Protein 2M5Z (pdb70)

Solvent-accessible surface area: 3573 Å² total

Nearest PDB structures (foldseek):
  2m5z-assembly1_A  TM=9.863E-01  e=4.264E-05  Enterococcus faecalis
  8avr-assembly3_C  TM=6.698E-01  e=6.094E+00  Staphylococcus aureus
  2m5z-assembly1_A  TM=9.934E-01  e=6.118E-05  Enterococcus faecalis
  7pkq-assembly1_v  TM=5.529E-01  e=7.210E+00  Chlamydomonas reinhardtii
  2m5z-assembly1_A  TM=9.995E-01  e=1.210E-04  Enterococcus faecalis

Sequence (43 aa):
GAIAKLVAKFGWPIVKKYYKQIMQFIGEGWAINKIIDWIKKHIGAIAKLVAKFGWPIVKKYYKQIMQFIGEGWAINKIIDWIKKHIGAIAKLVAKFGWPIVKKYYKQIMQFIGEGWAINKIIDWIKKHIGAIAKLVAKFGWPIVKKYYKQIMQFIGEGWAINKIIDWIKKHIGAIAKLVAKFGWPIVKKYYKQIMQFIGEGWAINKIIDWIKKHIGAIAKLVAKFGWPIVKKYYKQIMQFIGEGWAINKIIDWIKKHIGAIAKLVAKFGWPIVKKYYKQIMQFIGEGWAINKIIDWIKKHIGAIAKLVAKFGWPIVKKYYKQIMQFIGEGWAINKIIDWIKKHIGAIAKLVAKFGWPIVKKYYKQIMQFIGEGWAINKIIDWIKKHIGAIAKLVAKFGWPIVKKYYKQIMQFIGEGWAINKIIDWIKKHIGAIAKLVAKFGWPIVKKYYKQIMQFIGEGWAINKIIDWIKKHIGAIAKLVAKFGWPIVKKYYKQIMQFIGEGWAINKIIDWIKKHIGAIAKLVAKFGWPIVKKYYKQIMQFIGEGWAINKIIDWIKKHIGAIAKLVAKFGWPIVKKYYKQIMQFIGEGWAINKIIDWIKKHIGAIAKLVAKFGWPIVKKYYKQIMQFIGEGWAINKIIDWIKKHIGAIAKLVAKFGWPIVKKYYKQIMQFIGEGWAINKIIDWIKKHIGAIAKLVAKFGWPIVKKYYKQIMQFIGEGWAINKIIDWIKKHIGAIAKLVAKFGWPIVKKYYKQIMQFIGEGWAINKIIDWIKKHIGAIAKLVAKFGWPIVKKYYKQIMQFIGEGWAINKIIDWIKKHIGAIAKLVAKFGWPIVKKYYKQIMQFIGEGWAINKIIDWIKKHI

Structure (mmCIF, N/CA/C/O backbone):
data_2M5Z
#
_entry.id   2M5Z
#
loop_
_atom_site.group_PDB
_atom_site.id
_atom_site.type_symbol
_atom_site.label_atom_id
_atom_site.label_alt_id
_atom_site.label_comp_id
_atom_site.label_asym_id
_atom_site.label_entity_id
_atom_site.label_seq_id
_atom_site.pdbx_PDB_ins_code
_atom_site.Cartn_x
_atom_site.Cartn_y
_atom_site.Cartn_z
_atom_site.occupancy
_atom_site.B_iso_or_equiv
_atom_site.auth_seq_id
_atom_site.auth_comp_id
_atom_site.auth_asym_id
_atom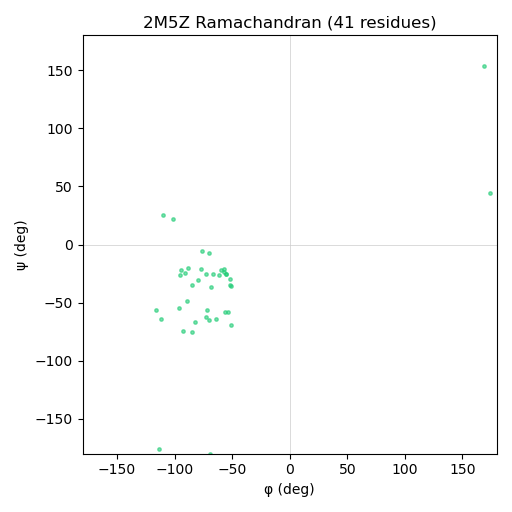_site.auth_atom_id
_atom_site.pdbx_PDB_model_num
ATOM 20 N N . GLY A 1 2 ? 4.055 1.166 -2.139 1.00 73.33 2 GLY A N 1
ATOM 21 C CA . GLY A 1 2 ? 4.916 2.301 -2.414 1.00 22.14 2 GLY A CA 1
ATOM 22 C C . GLY A 1 2 ? 5.958 2.513 -1.333 1.00 33.22 2 GLY A C 1
ATOM 23 O O . GLY A 1 2 ? 6.089 3.612 -0.795 1.00 32.43 2 GLY A O 1
ATOM 27 N N . ALA A 1 3 ? 6.700 1.457 -1.013 1.00 55.41 3 ALA A N 1
ATOM 28 C CA . ALA A 1 3 ? 7.735 1.533 0.010 1.00 13.12 3 ALA A CA 1
ATOM 29 C C . ALA A 1 3 ? 9.106 1.774 -0.613 1.00 33.34 3 ALA A C 1
ATOM 30 O O . ALA A 1 3 ? 9.804 2.721 -0.251 1.00 40.54 3 ALA A O 1
ATOM 37 N N . ILE A 1 4 ? 9.485 0.910 -1.548 1.00 41.24 4 ILE A N 1
ATOM 38 C CA . ILE A 1 4 ? 10.773 1.030 -2.221 1.00 13.00 4 ILE A CA 1
ATOM 39 C C . ILE A 1 4 ? 10.687 1.987 -3.405 1.00 4.20 4 ILE A C 1
ATOM 40 O O . ILE A 1 4 ? 11.638 2.711 -3.701 1.00 70.40 4 ILE A O 1
ATOM 56 N N . ALA A 1 5 ? 9.541 1.987 -4.078 1.00 23.13 5 ALA A N 1
ATOM 57 C CA . ALA A 1 5 ? 9.330 2.858 -5.227 1.00 40.02 5 ALA A CA 1
ATOM 58 C C . ALA A 1 5 ? 9.581 4.317 -4.863 1.00 51.54 5 ALA A C 1
ATOM 59 O O . ALA A 1 5 ? 9.913 5.134 -5.723 1.00 2.34 5 ALA A O 1
ATOM 66 N N . LYS A 1 6 ? 9.419 4.640 -3.585 1.00 20.14 6 LYS A N 1
ATOM 67 C CA . LYS A 1 6 ? 9.628 6.001 -3.106 1.00 3.12 6 LYS A CA 1
ATOM 68 C C . LYS A 1 6 ? 11.070 6.443 -3.335 1.00 40.05 6 LYS A C 1
ATOM 69 O O . LYS A 1 6 ? 11.351 7.635 -3.470 1.00 72.23 6 LYS A O 1
ATOM 88 N N . LEU A 1 7 ? 11.980 5.476 -3.380 1.00 41.55 7 LEU A N 1
ATOM 89 C CA . LEU A 1 7 ? 13.394 5.766 -3.596 1.00 33.12 7 LEU A CA 1
ATOM 90 C C . LEU A 1 7 ? 13.737 5.730 -5.082 1.00 33.34 7 LEU A C 1
ATOM 91 O O . LEU A 1 7 ? 14.699 6.358 -5.523 1.00 13.50 7 LEU A O 1
ATOM 107 N N . VAL A 1 8 ? 12.942 4.991 -5.849 1.00 70.24 8 VAL A N 1
ATOM 108 C CA . VAL A 1 8 ? 13.159 4.875 -7.286 1.00 42.15 8 VAL A CA 1
ATOM 109 C C . VAL A 1 8 ? 12.830 6.182 -7.999 1.00 0.10 8 VAL A C 1
ATOM 110 O O . VAL A 1 8 ? 13.708 6.827 -8.572 1.00 31.15 8 VAL A O 1
ATOM 123 N N . ALA A 1 9 ? 11.559 6.568 -7.959 1.00 73.50 9 ALA A N 1
ATOM 124 C CA . ALA A 1 9 ? 11.113 7.799 -8.599 1.00 5.33 9 ALA A CA 1
ATOM 125 C C . ALA A 1 9 ? 11.914 8.997 -8.100 1.00 44.40 9 ALA A C 1
ATOM 126 O O . ALA A 1 9 ? 12.047 10.003 -8.798 1.00 32.01 9 ALA A O 1
ATOM 133 N N . LYS A 1 10 ? 12.447 8.884 -6.888 1.00 13.11 10 LYS A N 1
ATOM 134 C CA . LYS A 1 10 ? 13.236 9.957 -6.295 1.00 14.41 10 LYS A CA 1
ATOM 135 C C . LYS A 1 10 ? 14.676 9.913 -6.794 1.00 43.50 10 LYS A C 1
ATOM 136 O O . LYS A 1 10 ? 15.126 10.815 -7.502 1.00 62.41 10 LYS A O 1
ATOM 155 N N . PHE A 1 11 ? 15.395 8.859 -6.422 1.00 12.43 11 PHE A N 1
ATOM 156 C CA . PHE A 1 11 ? 16.785 8.698 -6.832 1.00 53.02 11 PHE A CA 1
ATOM 157 C C . PHE A 1 11 ? 16.873 8.043 -8.207 1.00 60.43 11 PHE A C 1
ATOM 158 O O . PHE A 1 11 ? 17.160 8.703 -9.205 1.00 14.22 11 PHE A O 1
ATOM 175 N N . GLY A 1 12 ? 16.625 6.737 -8.251 1.00 72.02 12 GLY A N 1
ATOM 176 C CA . GLY A 1 12 ? 16.682 6.013 -9.508 1.00 32.14 12 GLY A CA 1
ATOM 177 C C . GLY A 1 12 ? 16.644 4.510 -9.313 1.00 5.11 12 GLY A C 1
ATOM 178 O O . GLY A 1 12 ? 17.046 4.003 -8.265 1.00 42.35 12 GLY A O 1
ATOM 182 N N . TRP A 1 13 ? 16.160 3.796 -10.323 1.00 12.54 13 TRP A N 1
ATOM 183 C CA . TRP A 1 13 ? 16.070 2.342 -10.257 1.00 12.25 13 TRP A CA 1
ATOM 184 C C . TRP A 1 13 ? 17.418 1.729 -9.892 1.00 54.43 13 TRP A C 1
ATOM 185 O O . TRP A 1 13 ? 17.554 1.016 -8.898 1.00 54.10 13 TRP A O 1
ATOM 206 N N . PRO A 1 14 ? 18.439 2.012 -10.714 1.00 41.32 14 PRO A N 1
ATOM 207 C CA . PRO A 1 14 ? 19.795 1.499 -10.498 1.00 30.24 14 PRO A CA 1
ATOM 208 C C . PRO A 1 14 ? 20.468 2.132 -9.284 1.00 73.13 14 PRO A C 1
ATOM 209 O O . PRO A 1 14 ? 21.559 1.724 -8.885 1.00 35.24 14 PRO A O 1
ATOM 220 N N . ILE A 1 15 ? 19.811 3.130 -8.703 1.00 35.42 15 ILE A N 1
ATOM 221 C CA . ILE A 1 15 ? 20.345 3.817 -7.534 1.00 42.31 15 ILE A CA 1
ATOM 222 C C . ILE A 1 15 ? 19.790 3.222 -6.244 1.00 51.45 15 ILE A C 1
ATOM 223 O O . ILE A 1 15 ? 20.385 3.364 -5.176 1.00 60.11 15 ILE A O 1
ATOM 239 N N . VAL A 1 16 ? 18.646 2.554 -6.352 1.00 12.21 16 VAL A N 1
ATOM 240 C CA . VAL A 1 16 ? 18.011 1.934 -5.195 1.00 11.50 16 VAL A CA 1
ATOM 241 C C . VAL A 1 16 ? 18.391 0.462 -5.083 1.00 14.23 16 VAL A C 1
ATOM 242 O O . VAL A 1 16 ? 18.377 -0.113 -3.994 1.00 44.21 16 VAL A O 1
ATOM 255 N N . LYS A 1 17 ? 18.730 -0.144 -6.216 1.00 14.44 17 LYS A N 1
ATOM 256 C CA . LYS A 1 17 ? 19.115 -1.549 -6.246 1.00 65.42 17 LYS A CA 1
ATOM 257 C C . LYS A 1 17 ? 20.433 -1.768 -5.509 1.00 70.13 17 LYS A C 1
ATOM 258 O O . LYS A 1 17 ? 20.709 -2.864 -5.020 1.00 74.05 17 LYS A O 1
ATOM 277 N N . LYS A 1 18 ? 21.244 -0.718 -5.432 1.00 34.22 18 LYS A N 1
ATOM 278 C CA . LYS A 1 18 ? 22.531 -0.794 -4.752 1.00 44.20 18 LYS A CA 1
ATOM 279 C C . LYS A 1 18 ? 22.357 -0.678 -3.241 1.00 53.42 18 LYS A C 1
ATOM 280 O O . LYS A 1 18 ? 23.137 -1.239 -2.471 1.00 74.15 18 LYS A O 1
ATOM 299 N N . TYR A 1 19 ? 21.329 0.053 -2.824 1.00 31.14 19 TYR A N 1
ATOM 300 C CA . TYR A 1 19 ? 21.053 0.243 -1.405 1.00 12.14 19 TYR A CA 1
ATOM 301 C C . TYR A 1 19 ? 19.784 -0.497 -0.993 1.00 14.54 19 TYR A C 1
ATOM 302 O O . TYR A 1 19 ? 19.122 -0.125 -0.023 1.00 30.10 19 TYR A O 1
ATOM 320 N N . TYR A 1 20 ? 19.451 -1.546 -1.736 1.00 54.42 20 TYR A N 1
ATOM 321 C CA . TYR A 1 20 ? 18.260 -2.338 -1.451 1.00 1.32 20 TYR A CA 1
ATOM 322 C C . TYR A 1 20 ? 18.458 -3.187 -0.199 1.00 61.11 20 TYR A C 1
ATOM 323 O O . TYR A 1 20 ? 17.496 -3.557 0.474 1.00 73.33 20 TYR A O 1
ATOM 341 N N . LYS A 1 21 ? 19.714 -3.492 0.108 1.00 23.31 21 LYS A N 1
ATOM 342 C CA . LYS A 1 21 ? 20.042 -4.296 1.279 1.00 23.25 21 LYS A CA 1
ATOM 343 C C . LYS A 1 21 ? 19.923 -3.471 2.557 1.00 50.24 21 LYS A C 1
ATOM 344 O O . LYS A 1 21 ? 20.056 -3.998 3.661 1.00 42.33 21 LYS A O 1
ATOM 363 N N . GLN A 1 22 ? 19.670 -2.176 2.397 1.00 0.24 22 GLN A N 1
ATOM 364 C CA . GLN A 1 22 ? 19.532 -1.279 3.539 1.00 40.13 22 GLN A CA 1
ATOM 365 C C . GLN A 1 22 ? 18.120 -0.709 3.615 1.00 14.43 22 GLN A C 1
ATOM 366 O O . GLN A 1 22 ? 17.437 -0.849 4.631 1.00 64.33 22 GLN A O 1
ATOM 380 N N . ILE A 1 23 ? 17.688 -0.065 2.536 1.00 14.12 23 ILE A N 1
ATOM 381 C CA . ILE A 1 23 ? 16.356 0.526 2.482 1.00 61.23 23 ILE A CA 1
ATOM 382 C C . ILE A 1 23 ? 15.289 -0.486 2.887 1.00 41.54 23 ILE A C 1
ATOM 383 O O . ILE A 1 23 ? 14.673 -0.363 3.945 1.00 25.11 23 ILE A O 1
ATOM 399 N N . MET A 1 24 ? 15.077 -1.485 2.037 1.00 32.53 24 MET A N 1
ATOM 400 C CA . MET A 1 24 ? 14.086 -2.521 2.308 1.00 11.54 24 MET A CA 1
ATOM 401 C C . MET A 1 24 ? 14.374 -3.214 3.636 1.00 34.21 24 MET A C 1
ATOM 402 O O . MET A 1 24 ? 13.475 -3.780 4.258 1.00 52.12 24 MET A O 1
ATOM 416 N N . GLN A 1 25 ? 15.631 -3.166 4.063 1.00 23.34 25 GLN A N 1
ATOM 417 C CA . GLN A 1 25 ? 16.036 -3.792 5.317 1.00 40.41 25 GLN A CA 1
ATOM 418 C C . GLN A 1 25 ? 15.613 -2.942 6.511 1.00 41.34 25 GLN A C 1
ATOM 419 O O . GLN A 1 25 ? 15.498 -3.440 7.631 1.00 53.34 25 GLN A O 1
ATOM 433 N N . PHE A 1 26 ? 15.384 -1.656 6.264 1.00 74.23 26 PHE A N 1
ATOM 434 C CA . PHE A 1 26 ? 14.975 -0.736 7.319 1.00 73.33 26 PHE A CA 1
ATOM 435 C C . PHE A 1 26 ? 13.455 -0.697 7.447 1.00 32.12 26 PHE A C 1
ATOM 436 O O . PHE A 1 26 ? 12.911 -0.810 8.546 1.00 22.33 26 PHE A O 1
ATOM 453 N N . ILE A 1 27 ? 12.775 -0.536 6.317 1.00 45.43 27 ILE A N 1
ATOM 454 C CA . ILE A 1 27 ? 11.319 -0.482 6.302 1.00 10.13 27 ILE A CA 1
ATOM 455 C C . ILE A 1 27 ? 10.718 -1.672 7.042 1.00 74.43 27 ILE A C 1
ATOM 456 O O . ILE A 1 27 ? 9.629 -1.580 7.607 1.00 1.23 27 ILE A O 1
ATOM 472 N N . GLY A 1 28 ? 11.436 -2.791 7.034 1.00 21.22 28 GLY A N 1
ATOM 473 C CA . GLY A 1 28 ? 10.958 -3.984 7.709 1.00 64.02 28 GLY A CA 1
ATOM 474 C C . GLY A 1 28 ? 10.688 -3.748 9.182 1.00 65.34 28 GLY A C 1
ATOM 475 O O . GLY A 1 28 ? 9.938 -4.495 9.808 1.00 33.13 28 GLY A O 1
ATOM 479 N N . GLU A 1 29 ? 11.304 -2.708 9.735 1.00 35.05 29 GLU A N 1
ATOM 480 C CA . GLU A 1 29 ? 11.127 -2.379 11.145 1.00 52.41 29 GLU A CA 1
ATOM 481 C C . GLU A 1 29 ? 10.002 -1.364 11.330 1.00 71.14 29 GLU A C 1
ATOM 482 O O . GLU A 1 29 ? 8.907 -1.708 11.773 1.00 24.43 29 GLU A O 1
ATOM 494 N N . GLY A 1 30 ? 10.281 -0.110 10.986 1.00 61.31 30 GLY A N 1
ATOM 495 C CA . GLY A 1 30 ? 9.284 0.936 11.121 1.00 22.44 30 GLY A CA 1
ATOM 496 C C . GLY A 1 30 ? 9.842 2.312 10.817 1.00 63.42 30 GLY A C 1
ATOM 497 O O . GLY A 1 30 ? 9.580 3.270 11.544 1.00 63.31 30 GLY A O 1
ATOM 501 N N . TRP A 1 31 ? 10.615 2.410 9.741 1.00 74.21 31 TRP A N 1
ATOM 502 C CA . TRP A 1 31 ? 11.213 3.679 9.343 1.00 11.11 31 TRP A CA 1
ATOM 503 C C . TRP A 1 31 ? 10.149 4.648 8.840 1.00 50.34 31 TRP A C 1
ATOM 504 O O . TRP A 1 31 ? 8.963 4.320 8.807 1.00 3.41 31 TRP A O 1
ATOM 525 N N . ALA A 1 32 ? 10.580 5.843 8.447 1.00 25.55 32 ALA A N 1
ATOM 526 C CA . ALA A 1 32 ? 9.664 6.858 7.943 1.00 4.14 32 ALA A CA 1
ATOM 527 C C . ALA A 1 32 ? 9.917 7.141 6.466 1.00 31.43 32 ALA A C 1
ATOM 528 O O . ALA A 1 32 ? 10.749 6.489 5.834 1.00 53.34 32 ALA A O 1
ATOM 535 N N . ILE A 1 33 ? 9.194 8.114 5.923 1.00 50.01 33 ILE A N 1
ATOM 536 C CA . ILE A 1 33 ? 9.341 8.482 4.520 1.00 13.02 33 ILE A CA 1
ATOM 537 C C . ILE A 1 33 ? 10.427 9.536 4.339 1.00 3.53 33 ILE A C 1
ATOM 538 O O . ILE A 1 33 ? 10.956 9.716 3.243 1.00 21.51 33 ILE A O 1
ATOM 554 N N . ASN A 1 34 ? 10.757 10.231 5.424 1.00 54.05 34 ASN A N 1
ATOM 555 C CA . ASN A 1 34 ? 11.782 11.268 5.385 1.00 31.51 34 ASN A CA 1
ATOM 556 C C . ASN A 1 34 ? 13.095 10.755 5.968 1.00 3.44 34 ASN A C 1
ATOM 557 O O . ASN A 1 34 ? 13.943 11.537 6.399 1.00 44.42 34 ASN A O 1
ATOM 568 N N . LYS A 1 35 ? 13.257 9.437 5.979 1.00 22.31 35 LYS A N 1
ATOM 569 C CA . LYS A 1 35 ? 14.467 8.818 6.507 1.00 4.22 35 LYS A CA 1
ATOM 570 C C . LYS A 1 35 ? 15.273 8.160 5.392 1.00 45.32 35 LYS A C 1
ATOM 571 O O . LYS A 1 35 ? 16.396 8.572 5.099 1.00 42.51 35 LYS A O 1
ATOM 590 N N . ILE A 1 36 ? 14.693 7.138 4.773 1.00 63.32 36 ILE A N 1
ATOM 591 C CA . ILE A 1 36 ? 15.357 6.426 3.688 1.00 24.52 36 ILE A CA 1
ATOM 592 C C . ILE A 1 36 ? 15.872 7.394 2.629 1.00 72.04 36 ILE A C 1
ATOM 593 O O . ILE A 1 36 ? 16.926 7.174 2.032 1.00 62.23 36 ILE A O 1
ATOM 609 N N . ILE A 1 37 ? 15.122 8.467 2.401 1.00 33.14 37 ILE A N 1
ATOM 610 C CA . ILE A 1 37 ? 15.504 9.471 1.416 1.00 75.30 37 ILE A CA 1
ATOM 611 C C . ILE A 1 37 ? 16.799 10.168 1.815 1.00 5.04 37 ILE A C 1
ATOM 612 O O . ILE A 1 37 ? 17.814 10.058 1.126 1.00 33.33 37 ILE A O 1
ATOM 628 N N . ASP A 1 38 ? 16.759 10.884 2.933 1.00 11.44 38 ASP A N 1
ATOM 629 C CA . ASP A 1 38 ? 17.931 11.598 3.427 1.00 30.12 38 ASP A CA 1
ATOM 630 C C . ASP A 1 38 ? 19.079 10.632 3.703 1.00 31.24 38 ASP A C 1
ATOM 631 O O . ASP A 1 38 ? 20.243 11.030 3.736 1.00 64.54 38 ASP A O 1
ATOM 640 N N . TRP A 1 39 ? 18.742 9.363 3.903 1.00 70.23 39 TRP A N 1
ATOM 641 C CA . TRP A 1 39 ? 19.745 8.340 4.177 1.00 11.15 39 TRP A CA 1
ATOM 642 C C . TRP A 1 39 ? 20.562 8.030 2.928 1.00 21.53 39 TRP A C 1
ATOM 643 O O . TRP A 1 39 ? 21.789 8.133 2.937 1.00 40.12 39 TRP A O 1
ATOM 664 N N . ILE A 1 40 ? 19.875 7.649 1.857 1.00 50.15 40 ILE A N 1
ATOM 665 C CA . ILE A 1 40 ? 20.538 7.325 0.600 1.00 45.12 40 ILE A CA 1
ATOM 666 C C . ILE A 1 40 ? 21.395 8.489 0.114 1.00 4.35 40 ILE A C 1
ATOM 667 O O . ILE A 1 40 ? 22.604 8.350 -0.073 1.00 23.54 40 ILE A O 1
ATOM 683 N N . LYS A 1 41 ? 20.762 9.640 -0.086 1.00 73.33 41 LYS A N 1
ATOM 684 C CA . LYS A 1 41 ? 21.465 10.831 -0.547 1.00 1.01 41 LYS A CA 1
ATOM 685 C C . LYS A 1 41 ? 22.677 11.121 0.332 1.00 3.14 41 LYS A C 1
ATOM 686 O O . LYS A 1 41 ? 23.709 11.591 -0.149 1.00 75.21 41 LYS A O 1
ATOM 705 N N . LYS A 1 42 ? 22.547 10.837 1.624 1.00 42.21 42 LYS A N 1
ATOM 706 C CA . LYS A 1 42 ? 23.632 11.065 2.571 1.00 64.32 42 LYS A CA 1
ATOM 707 C C . LYS A 1 42 ? 24.789 10.104 2.314 1.00 31.11 42 LYS A C 1
ATOM 708 O O . LYS A 1 42 ? 25.956 10.468 2.460 1.00 1.35 42 LYS A O 1
ATOM 727 N N . HIS A 1 43 ? 24.458 8.875 1.929 1.00 15.50 43 HIS A N 1
ATOM 728 C CA . HIS A 1 43 ? 25.469 7.863 1.650 1.00 65.24 43 HIS A CA 1
ATOM 729 C C . HIS A 1 43 ? 26.194 8.165 0.341 1.00 34.11 43 HIS A C 1
ATOM 730 O O . HIS A 1 43 ? 27.403 8.396 0.329 1.00 21.32 43 HIS A O 1
ATOM 744 N N . ILE A 1 44 ? 25.446 8.161 -0.758 1.00 24.25 44 ILE A N 1
ATOM 745 C CA . ILE A 1 44 ? 26.018 8.435 -2.070 1.00 73.33 44 ILE A CA 1
ATOM 746 C C . ILE A 1 44 ? 26.812 9.736 -2.063 1.00 44.13 44 ILE A C 1
ATOM 747 O O . ILE A 1 44 ? 27.186 10.254 -3.116 1.00 71.30 44 ILE A O 1
ATOM 782 N N . GLY A 1 2 ? 4.990 -0.222 -2.372 1.00 1.31 2 GLY A N 2
ATOM 783 C CA . GLY A 1 2 ? 5.025 1.114 -2.938 1.00 10.23 2 GLY A CA 2
ATOM 784 C C . GLY A 1 2 ? 5.810 2.087 -2.080 1.00 32.20 2 GLY A C 2
ATOM 785 O O . GLY A 1 2 ? 5.645 3.301 -2.197 1.00 34.33 2 GLY A O 2
ATOM 789 N N . ALA A 1 3 ? 6.665 1.553 -1.214 1.00 63.14 3 ALA A N 2
ATOM 790 C CA . ALA A 1 3 ? 7.479 2.382 -0.334 1.00 14.22 3 ALA A CA 2
ATOM 791 C C . ALA A 1 3 ? 8.883 2.568 -0.898 1.00 2.34 3 ALA A C 2
ATOM 792 O O . ALA A 1 3 ? 9.535 3.582 -0.643 1.00 72.42 3 ALA A O 2
ATOM 799 N N . ILE A 1 4 ? 9.344 1.584 -1.663 1.00 14.52 4 ILE A N 2
ATOM 800 C CA . ILE A 1 4 ? 10.671 1.641 -2.262 1.00 70.04 4 ILE A CA 2
ATOM 801 C C . ILE A 1 4 ? 10.698 2.598 -3.449 1.00 73.24 4 ILE A C 2
ATOM 802 O O . ILE A 1 4 ? 11.707 3.253 -3.709 1.00 35.01 4 ILE A O 2
ATOM 818 N N . ALA A 1 5 ? 9.581 2.674 -4.166 1.00 41.11 5 ALA A N 2
ATOM 819 C CA . ALA A 1 5 ? 9.475 3.554 -5.324 1.00 31.25 5 ALA A CA 2
ATOM 820 C C . ALA A 1 5 ? 9.852 4.986 -4.961 1.00 11.22 5 ALA A C 2
ATOM 821 O O . ALA A 1 5 ? 10.310 5.752 -5.808 1.00 44.45 5 ALA A O 2
ATOM 828 N N . LYS A 1 6 ? 9.655 5.343 -3.696 1.00 23.51 6 LYS A N 2
ATOM 829 C CA . LYS A 1 6 ? 9.975 6.683 -3.220 1.00 11.04 6 LYS A CA 2
ATOM 830 C C . LYS A 1 6 ? 11.459 6.986 -3.402 1.00 33.21 6 LYS A C 2
ATOM 831 O O . LYS A 1 6 ? 11.845 8.132 -3.636 1.00 32.12 6 LYS A O 2
ATOM 850 N N . LEU A 1 7 ? 12.286 5.952 -3.295 1.00 2.11 7 LEU A N 2
ATOM 851 C CA . LEU A 1 7 ? 13.728 6.107 -3.450 1.00 5.44 7 LEU A CA 2
ATOM 852 C C . LEU A 1 7 ? 14.127 6.059 -4.921 1.00 74.23 7 LEU A C 2
ATOM 853 O O . LEU A 1 7 ? 15.161 6.599 -5.314 1.00 11.03 7 LEU A O 2
ATOM 869 N N . VAL A 1 8 ? 13.297 5.409 -5.732 1.00 43.53 8 VAL A N 2
ATOM 870 C CA . VAL A 1 8 ? 13.561 5.293 -7.162 1.00 12.14 8 VAL A CA 2
ATOM 871 C C . VAL A 1 8 ? 13.405 6.639 -7.860 1.00 41.14 8 VAL A C 2
ATOM 872 O O . VAL A 1 8 ? 14.348 7.149 -8.464 1.00 43.30 8 VAL A O 2
ATOM 885 N N . ALA A 1 9 ? 12.208 7.210 -7.774 1.00 31.42 9 ALA A N 2
ATOM 886 C CA . ALA A 1 9 ? 11.929 8.498 -8.396 1.00 11.04 9 ALA A CA 2
ATOM 887 C C . ALA A 1 9 ? 12.758 9.607 -7.757 1.00 21.11 9 ALA A C 2
ATOM 888 O O . ALA A 1 9 ? 13.014 10.640 -8.376 1.00 4.03 9 ALA A O 2
ATOM 895 N N . LYS A 1 10 ? 13.175 9.387 -6.515 1.00 31.14 10 LYS A N 2
ATOM 896 C CA . LYS A 1 10 ? 13.976 10.367 -5.791 1.00 20.11 10 LYS A CA 2
ATOM 897 C C . LYS A 1 10 ? 15.444 10.275 -6.195 1.00 20.43 10 LYS A C 2
ATOM 898 O O . LYS A 1 10 ? 16.092 11.289 -6.451 1.00 45.25 10 LYS A O 2
ATOM 917 N N . PHE A 1 11 ? 15.962 9.052 -6.250 1.00 50.13 11 PHE A N 2
ATOM 918 C CA . PHE A 1 11 ? 17.354 8.828 -6.624 1.00 34.32 11 PHE A CA 2
ATOM 919 C C . PHE A 1 11 ? 17.449 8.185 -8.004 1.00 64.42 11 PHE A C 2
ATOM 920 O O . PHE A 1 11 ? 17.799 8.841 -8.984 1.00 43.10 11 PHE A O 2
ATOM 937 N N . GLY A 1 12 ? 17.136 6.894 -8.073 1.00 1.15 12 GLY A N 2
ATOM 938 C CA . GLY A 1 12 ? 17.194 6.183 -9.336 1.00 74.31 12 GLY A CA 2
ATOM 939 C C . GLY A 1 12 ? 17.031 4.685 -9.166 1.00 51.33 12 GLY A C 2
ATOM 940 O O . GLY A 1 12 ? 17.394 4.129 -8.130 1.00 73.51 12 GLY A O 2
ATOM 944 N N . TRP A 1 13 ? 16.483 4.032 -10.185 1.00 12.44 13 TRP A N 2
ATOM 945 C CA . TRP A 1 13 ? 16.271 2.590 -10.142 1.00 62.13 13 TRP A CA 2
ATOM 946 C C . TRP A 1 13 ? 17.554 1.862 -9.757 1.00 4.53 13 TRP A C 2
ATOM 947 O O . TRP A 1 13 ? 17.607 1.128 -8.770 1.00 3.11 13 TRP A O 2
ATOM 968 N N . PRO A 1 14 ? 18.615 2.069 -10.551 1.00 50.34 14 PRO A N 2
ATOM 969 C CA . PRO A 1 14 ? 19.918 1.442 -10.312 1.00 20.02 14 PRO A CA 2
ATOM 970 C C . PRO A 1 14 ? 20.612 2.002 -9.075 1.00 22.20 14 PRO A C 2
ATOM 971 O O . PRO A 1 14 ? 21.658 1.501 -8.659 1.00 14.43 14 PRO A O 2
ATOM 982 N N . ILE A 1 15 ? 20.025 3.041 -8.492 1.00 13.11 15 ILE A N 2
ATOM 983 C CA . ILE A 1 15 ? 20.587 3.667 -7.302 1.00 12.14 15 ILE A CA 2
ATOM 984 C C . ILE A 1 15 ? 19.965 3.093 -6.033 1.00 41.10 15 ILE A C 2
ATOM 985 O O . ILE A 1 15 ? 20.555 3.159 -4.955 1.00 23.03 15 ILE A O 2
ATOM 1001 N N . VAL A 1 16 ? 18.770 2.528 -6.170 1.00 33.03 16 VAL A N 2
ATOM 1002 C CA . VAL A 1 16 ? 18.068 1.939 -5.035 1.00 63.13 16 VAL A CA 2
ATOM 1003 C C . VAL A 1 16 ? 18.335 0.441 -4.942 1.00 25.14 16 VAL A C 2
ATOM 1004 O O . VAL A 1 16 ? 18.285 -0.144 -3.859 1.00 42.32 16 VAL A O 2
ATOM 1017 N N . LYS A 1 17 ? 18.620 -0.176 -6.083 1.00 64.13 17 LYS A N 2
ATOM 1018 C CA . LYS A 1 17 ? 18.898 -1.607 -6.132 1.00 11.32 17 LYS A CA 2
ATOM 1019 C C . LYS A 1 17 ? 20.175 -1.940 -5.366 1.00 55.43 17 LYS A C 2
ATOM 1020 O O . LYS A 1 17 ? 20.349 -3.060 -4.886 1.00 13.21 17 LYS A O 2
ATOM 1039 N N . LYS A 1 18 ? 21.065 -0.959 -5.255 1.00 33.43 18 LYS A N 2
ATOM 1040 C CA . LYS A 1 18 ? 22.325 -1.147 -4.545 1.00 54.41 18 LYS A CA 2
ATOM 1041 C C . LYS A 1 18 ? 22.121 -1.037 -3.037 1.00 62.43 18 LYS A C 2
ATOM 1042 O O . LYS A 1 18 ? 22.830 -1.675 -2.258 1.00 10.31 18 LYS A O 2
ATOM 1061 N N . TYR A 1 19 ? 21.149 -0.228 -2.633 1.00 52.33 19 TYR A N 2
ATOM 1062 C CA . TYR A 1 19 ? 20.853 -0.035 -1.219 1.00 0.14 19 TYR A CA 2
ATOM 1063 C C . TYR A 1 19 ? 19.520 -0.678 -0.848 1.00 40.12 19 TYR A C 2
ATOM 1064 O O . TYR A 1 19 ? 18.842 -0.238 0.081 1.00 42.33 19 TYR A O 2
ATOM 1082 N N . TYR A 1 20 ? 19.151 -1.723 -1.581 1.00 11.50 20 TYR A N 2
ATOM 1083 C CA . TYR A 1 20 ? 17.899 -2.427 -1.332 1.00 54.50 20 TYR A CA 2
ATOM 1084 C C . TYR A 1 20 ? 18.024 -3.350 -0.124 1.00 73.54 20 TYR A C 2
ATOM 1085 O O . TYR A 1 20 ? 17.044 -3.950 0.318 1.00 32.22 20 TYR A O 2
ATOM 1103 N N . LYS A 1 21 ? 19.237 -3.460 0.405 1.00 4.11 21 LYS A N 2
ATOM 1104 C CA . LYS A 1 21 ? 19.494 -4.308 1.563 1.00 71.21 21 LYS A CA 2
ATOM 1105 C C . LYS A 1 21 ? 19.345 -3.519 2.860 1.00 44.34 21 LYS A C 2
ATOM 1106 O O . LYS A 1 21 ? 19.318 -4.094 3.947 1.00 74.42 21 LYS A O 2
ATOM 1125 N N . GLN A 1 22 ? 19.249 -2.199 2.736 1.00 41.13 22 GLN A N 2
ATOM 1126 C CA . GLN A 1 22 ? 19.103 -1.332 3.899 1.00 55.33 22 GLN A CA 2
ATOM 1127 C C . GLN A 1 22 ? 17.703 -0.728 3.955 1.00 61.03 22 GLN A C 2
ATOM 1128 O O . GLN A 1 22 ? 16.993 -0.874 4.950 1.00 2.02 22 GLN A O 2
ATOM 1142 N N . ILE A 1 23 ? 17.313 -0.050 2.881 1.00 43.14 23 ILE A N 2
ATOM 1143 C CA . ILE A 1 23 ? 15.999 0.575 2.808 1.00 55.11 23 ILE A CA 2
ATOM 1144 C C . ILE A 1 23 ? 14.897 -0.421 3.154 1.00 13.44 23 ILE A C 2
ATOM 1145 O O . ILE A 1 23 ? 14.241 -0.301 4.189 1.00 41.21 23 ILE A O 2
ATOM 1161 N N . MET A 1 24 ? 14.700 -1.404 2.283 1.00 60.24 24 MET A N 2
ATOM 1162 C CA . MET A 1 24 ? 13.679 -2.423 2.498 1.00 23.23 24 MET A CA 2
ATOM 1163 C C . MET A 1 24 ? 13.891 -3.131 3.833 1.00 51.31 24 MET A C 2
ATOM 1164 O O . MET A 1 24 ? 12.950 -3.668 4.416 1.00 14.22 24 MET A O 2
ATOM 1178 N N . GLN A 1 25 ? 15.132 -3.127 4.310 1.00 74.05 25 GLN A N 2
ATOM 1179 C CA . GLN A 1 25 ? 15.465 -3.770 5.575 1.00 2.10 25 GLN A CA 2
ATOM 1180 C C . GLN A 1 25 ? 15.016 -2.915 6.755 1.00 14.11 25 GLN A C 2
ATOM 1181 O O . GLN A 1 25 ? 14.809 -3.421 7.858 1.00 15.34 25 GLN A O 2
ATOM 1195 N N . PHE A 1 26 ? 14.867 -1.616 6.516 1.00 73.22 26 PHE A N 2
ATOM 1196 C CA . PHE A 1 26 ? 14.443 -0.690 7.559 1.00 32.14 26 PHE A CA 2
ATOM 1197 C C . PHE A 1 26 ? 12.921 -0.639 7.655 1.00 12.55 26 PHE A C 2
ATOM 1198 O O . PHE A 1 26 ? 12.353 -0.755 8.742 1.00 53.33 26 PHE A O 2
ATOM 1215 N N . ILE A 1 27 ? 12.268 -0.463 6.512 1.00 55.02 27 ILE A N 2
ATOM 1216 C CA . ILE A 1 27 ? 10.812 -0.396 6.466 1.00 22.45 27 ILE A CA 2
ATOM 1217 C C . ILE A 1 27 ? 10.185 -1.594 7.171 1.00 32.25 27 ILE A C 2
ATOM 1218 O O . ILE A 1 27 ? 9.077 -1.507 7.699 1.00 1.15 27 ILE A O 2
ATOM 1234 N N . GLY A 1 28 ? 10.903 -2.714 7.177 1.00 13.52 28 GLY A N 2
ATOM 1235 C CA . GLY A 1 28 ? 10.401 -3.913 7.822 1.00 62.12 28 GLY A CA 2
ATOM 1236 C C . GLY A 1 28 ? 10.127 -3.707 9.298 1.00 1.53 28 GLY A C 2
ATOM 1237 O O . GLY A 1 28 ? 9.400 -4.484 9.915 1.00 13.12 28 GLY A O 2
ATOM 1241 N N . GLU A 1 29 ? 10.713 -2.657 9.866 1.00 15.32 29 GLU A N 2
ATOM 1242 C CA . GLU A 1 29 ? 10.529 -2.353 11.280 1.00 12.24 29 GLU A CA 2
ATOM 1243 C C . GLU A 1 29 ? 9.452 -1.289 11.473 1.00 41.31 29 GLU A C 2
ATOM 1244 O O . GLU A 1 29 ? 8.334 -1.589 11.888 1.00 72.50 29 GLU A O 2
ATOM 1256 N N . GLY A 1 30 ? 9.799 -0.042 11.168 1.00 3.22 30 GLY A N 2
ATOM 1257 C CA . GLY A 1 30 ? 8.853 1.049 11.315 1.00 71.45 30 GLY A CA 2
ATOM 1258 C C . GLY A 1 30 ? 9.507 2.408 11.167 1.00 61.10 30 GLY A C 2
ATOM 1259 O O . GLY A 1 30 ? 9.311 3.292 12.001 1.00 42.01 30 GLY A O 2
ATOM 1263 N N . TRP A 1 31 ? 10.287 2.575 10.105 1.00 21.12 31 TRP A N 2
ATOM 1264 C CA . TRP A 1 31 ? 10.974 3.836 9.853 1.00 41.54 31 TRP A CA 2
ATOM 1265 C C . TRP A 1 31 ? 9.983 4.928 9.466 1.00 14.43 31 TRP A C 2
ATOM 1266 O O . TRP A 1 31 ? 8.777 4.691 9.405 1.00 73.14 31 TRP A O 2
ATOM 1287 N N . ALA A 1 32 ? 10.498 6.125 9.207 1.00 5.50 32 ALA A N 2
ATOM 1288 C CA . ALA A 1 32 ? 9.658 7.253 8.824 1.00 13.05 32 ALA A CA 2
ATOM 1289 C C . ALA A 1 32 ? 9.399 7.260 7.322 1.00 71.13 32 ALA A C 2
ATOM 1290 O O . ALA A 1 32 ? 9.708 6.293 6.625 1.00 35.40 32 ALA A O 2
ATOM 1297 N N . ILE A 1 33 ? 8.830 8.355 6.829 1.00 3.10 33 ILE A N 2
ATOM 1298 C CA . ILE A 1 33 ? 8.531 8.487 5.409 1.00 73.34 33 ILE A CA 2
ATOM 1299 C C . ILE A 1 33 ? 9.569 9.355 4.706 1.00 61.41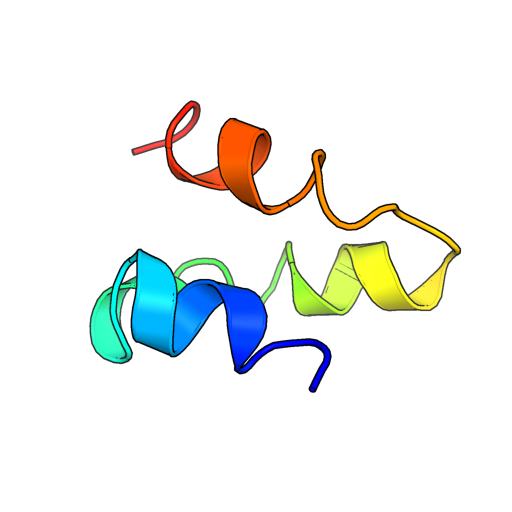 33 ILE A C 2
ATOM 1300 O O . ILE A 1 33 ? 9.737 9.277 3.490 1.00 53.44 33 ILE A O 2
ATOM 1316 N N . ASN A 1 34 ? 10.265 10.180 5.481 1.00 23.43 34 ASN A N 2
ATOM 1317 C CA . ASN A 1 34 ? 11.289 11.062 4.933 1.00 22.13 34 ASN A CA 2
ATOM 1318 C C . ASN A 1 34 ? 12.664 10.714 5.495 1.00 64.44 34 ASN A C 2
ATOM 1319 O O . ASN A 1 34 ? 13.569 11.548 5.513 1.00 4.24 34 ASN A O 2
ATOM 1330 N N . LYS A 1 35 ? 12.815 9.475 5.951 1.00 33.20 35 LYS A N 2
ATOM 1331 C CA . LYS A 1 35 ? 14.079 9.013 6.511 1.00 2.54 35 LYS A CA 2
ATOM 1332 C C . LYS A 1 35 ? 14.910 8.289 5.457 1.00 52.43 35 LYS A C 2
ATOM 1333 O O . LYS A 1 35 ? 16.059 8.651 5.203 1.00 62.12 35 LYS A O 2
ATOM 1352 N N . ILE A 1 36 ? 14.320 7.268 4.845 1.00 25.51 36 ILE A N 2
ATOM 1353 C CA . ILE A 1 36 ? 15.006 6.495 3.816 1.00 11.42 36 ILE A CA 2
ATOM 1354 C C . ILE A 1 36 ? 15.608 7.408 2.753 1.00 14.22 36 ILE A C 2
ATOM 1355 O O . ILE A 1 36 ? 16.680 7.129 2.216 1.00 73.14 36 ILE A O 2
ATOM 1371 N N . ILE A 1 37 ? 14.912 8.500 2.456 1.00 14.43 37 ILE A N 2
ATOM 1372 C CA . ILE A 1 37 ? 15.379 9.456 1.460 1.00 71.13 37 ILE A CA 2
ATOM 1373 C C . ILE A 1 37 ? 16.668 10.134 1.911 1.00 42.15 37 ILE A C 2
ATOM 1374 O O . ILE A 1 37 ? 17.666 10.136 1.189 1.00 31.32 37 ILE A O 2
ATOM 1390 N N . ASP A 1 38 ? 16.641 10.708 3.108 1.00 34.03 38 ASP A N 2
ATOM 1391 C CA . ASP A 1 38 ? 17.808 11.387 3.658 1.00 42.44 38 ASP A CA 2
ATOM 1392 C C . ASP A 1 38 ? 18.932 10.395 3.939 1.00 61.12 38 ASP A C 2
ATOM 1393 O O . ASP A 1 38 ? 20.107 10.762 3.960 1.00 52.41 38 ASP A O 2
ATOM 1402 N N . TRP A 1 39 ? 18.563 9.138 4.155 1.00 65.41 39 TRP A N 2
ATOM 1403 C CA . TRP A 1 39 ? 19.541 8.092 4.436 1.00 0.31 39 TRP A CA 2
ATOM 1404 C C . TRP A 1 39 ? 20.443 7.852 3.231 1.00 71.25 39 TRP A C 2
ATOM 1405 O O . TRP A 1 39 ? 21.666 7.962 3.327 1.00 55.40 39 TRP A O 2
ATOM 1426 N N . ILE A 1 40 ? 19.833 7.523 2.097 1.00 52.22 40 ILE A N 2
ATOM 1427 C CA . ILE A 1 40 ? 20.582 7.269 0.873 1.00 61.23 40 ILE A CA 2
ATOM 1428 C C . ILE A 1 40 ? 21.381 8.498 0.452 1.00 73.35 40 ILE A C 2
ATOM 1429 O O . ILE A 1 40 ? 22.561 8.400 0.116 1.00 24.13 40 ILE A O 2
ATOM 1445 N N . LYS A 1 41 ? 20.729 9.656 0.473 1.00 63.54 41 LYS A N 2
ATOM 1446 C CA . LYS A 1 41 ? 21.378 10.906 0.096 1.00 20.13 41 LYS A CA 2
ATOM 1447 C C . LYS A 1 41 ? 22.678 11.099 0.871 1.00 51.13 41 LYS A C 2
ATOM 1448 O O . LYS A 1 41 ? 23.634 11.685 0.363 1.00 1.41 41 LYS A O 2
ATOM 1467 N N . LYS A 1 42 ? 22.707 10.601 2.102 1.00 10.23 42 LYS A N 2
ATOM 1468 C CA . LYS A 1 42 ? 23.890 10.716 2.947 1.00 41.03 42 LYS A CA 2
ATOM 1469 C C . LYS A 1 42 ? 24.971 9.734 2.506 1.00 52.25 42 LYS A C 2
ATOM 1470 O O . LYS A 1 42 ? 26.139 10.100 2.371 1.00 11.41 42 LYS A O 2
ATOM 1489 N N . HIS A 1 43 ? 24.574 8.486 2.280 1.00 34.22 43 HIS A N 2
ATOM 1490 C CA . HIS A 1 43 ? 25.509 7.452 1.852 1.00 73.43 43 HIS A CA 2
ATOM 1491 C C . HIS A 1 43 ? 26.214 7.858 0.561 1.00 33.40 43 HIS A C 2
ATOM 1492 O O . HIS A 1 43 ? 27.434 8.020 0.534 1.00 61.21 43 HIS A O 2
ATOM 1506 N N . ILE A 1 44 ? 25.438 8.019 -0.506 1.00 30.04 44 ILE A N 2
ATOM 1507 C CA . ILE A 1 44 ? 25.989 8.406 -1.798 1.00 54.05 44 ILE A CA 2
ATOM 1508 C C . ILE A 1 44 ? 26.863 9.649 -1.674 1.00 12.22 44 ILE A C 2
ATOM 1509 O O . ILE A 1 44 ? 28.011 9.661 -2.117 1.00 61.13 44 ILE A O 2
ATOM 1544 N N . GLY A 1 2 ? 4.080 1.119 -2.396 1.00 70.05 2 GLY A N 3
ATOM 1545 C CA . GLY A 1 2 ? 5.191 1.981 -2.755 1.00 1.04 2 GLY A CA 3
ATOM 1546 C C . GLY A 1 2 ? 6.199 2.124 -1.632 1.00 24.22 2 GLY A C 3
ATOM 1547 O O . GLY A 1 2 ? 6.566 3.237 -1.255 1.00 72.45 2 GLY A O 3
ATOM 1551 N N . ALA A 1 3 ? 6.648 0.994 -1.094 1.00 40.23 3 ALA A N 3
ATOM 1552 C CA . ALA A 1 3 ? 7.620 0.998 -0.008 1.00 41.32 3 ALA A CA 3
ATOM 1553 C C . ALA A 1 3 ? 9.027 1.269 -0.531 1.00 73.44 3 ALA A C 3
ATOM 1554 O O . ALA A 1 3 ? 9.757 2.092 0.021 1.00 20.44 3 ALA A O 3
ATOM 1561 N N . ILE A 1 4 ? 9.400 0.571 -1.599 1.00 22.45 4 ILE A N 3
ATOM 1562 C CA . ILE A 1 4 ? 10.720 0.736 -2.196 1.00 15.43 4 ILE A CA 3
ATOM 1563 C C . ILE A 1 4 ? 10.649 1.595 -3.454 1.00 64.31 4 ILE A C 3
ATOM 1564 O O . ILE A 1 4 ? 11.598 2.305 -3.787 1.00 72.42 4 ILE A O 3
ATOM 1580 N N . ALA A 1 5 ? 9.518 1.525 -4.149 1.00 5.53 5 ALA A N 3
ATOM 1581 C CA . ALA A 1 5 ? 9.323 2.299 -5.368 1.00 54.15 5 ALA A CA 3
ATOM 1582 C C . ALA A 1 5 ? 9.533 3.788 -5.114 1.00 63.22 5 ALA A C 3
ATOM 1583 O O . ALA A 1 5 ? 9.859 4.545 -6.029 1.00 31.30 5 ALA A O 3
ATOM 1590 N N . LYS A 1 6 ? 9.345 4.202 -3.866 1.00 52.50 6 LYS A N 3
ATOM 1591 C CA . LYS A 1 6 ? 9.514 5.601 -3.490 1.00 65.00 6 LYS A CA 3
ATOM 1592 C C . LYS A 1 6 ? 10.968 6.035 -3.652 1.00 13.34 6 LYS A C 3
ATOM 1593 O O . LYS A 1 6 ? 11.248 7.175 -4.027 1.00 32.33 6 LYS A O 3
ATOM 1612 N N . LEU A 1 7 ? 11.889 5.121 -3.368 1.00 34.11 7 LEU A N 3
ATOM 1613 C CA . LEU A 1 7 ? 13.314 5.409 -3.483 1.00 40.14 7 LEU A CA 3
ATOM 1614 C C . LEU A 1 7 ? 13.753 5.407 -4.944 1.00 65.20 7 LEU A C 3
ATOM 1615 O O . LEU A 1 7 ? 14.728 6.064 -5.311 1.00 72.43 7 LEU A O 3
ATOM 1631 N N . VAL A 1 8 ? 13.027 4.665 -5.774 1.00 52.21 8 VAL A N 3
ATOM 1632 C CA . VAL A 1 8 ? 13.339 4.580 -7.196 1.00 23.03 8 VAL A CA 3
ATOM 1633 C C . VAL A 1 8 ? 13.072 5.906 -7.898 1.00 14.52 8 VAL A C 3
ATOM 1634 O O . VAL A 1 8 ? 13.972 6.498 -8.493 1.00 13.33 8 VAL A O 3
ATOM 1647 N N . ALA A 1 9 ? 11.828 6.368 -7.824 1.00 13.43 9 ALA A N 3
ATOM 1648 C CA . ALA A 1 9 ? 11.441 7.627 -8.450 1.00 25.32 9 ALA A CA 3
ATOM 1649 C C . ALA A 1 9 ? 12.159 8.806 -7.801 1.00 62.44 9 ALA A C 3
ATOM 1650 O O . ALA A 1 9 ? 12.344 9.852 -8.423 1.00 55.22 9 ALA A O 3
ATOM 1657 N N . LYS A 1 10 ? 12.562 8.630 -6.547 1.00 60.15 10 LYS A N 3
ATOM 1658 C CA . LYS A 1 10 ? 13.260 9.679 -5.814 1.00 24.44 10 LYS A CA 3
ATOM 1659 C C . LYS A 1 10 ? 14.734 9.727 -6.204 1.00 22.32 10 LYS A C 3
ATOM 1660 O O . LYS A 1 10 ? 15.293 10.801 -6.425 1.00 42.04 10 LYS A O 3
ATOM 1679 N N . PHE A 1 11 ? 15.358 8.556 -6.287 1.00 50.34 11 PHE A N 3
ATOM 1680 C CA . PHE A 1 11 ? 16.767 8.465 -6.652 1.00 1.23 11 PHE A CA 3
ATOM 1681 C C . PHE A 1 11 ? 16.934 7.811 -8.020 1.00 71.01 11 PHE A C 3
ATOM 1682 O O . PHE A 1 11 ? 17.222 8.482 -9.010 1.00 62.11 11 PHE A O 3
ATOM 1699 N N . GLY A 1 12 ? 16.751 6.495 -8.067 1.00 33.24 12 GLY A N 3
ATOM 1700 C CA . GLY A 1 12 ? 16.886 5.771 -9.317 1.00 74.30 12 GLY A CA 3
ATOM 1701 C C . GLY A 1 12 ? 16.888 4.268 -9.119 1.00 62.14 12 GLY A C 3
ATOM 1702 O O . GLY A 1 12 ? 17.310 3.774 -8.074 1.00 64.50 12 GLY A O 3
ATOM 1706 N N . TRP A 1 13 ? 16.415 3.540 -10.124 1.00 52.13 13 TRP A N 3
ATOM 1707 C CA . TRP A 1 13 ? 16.363 2.084 -10.055 1.00 53.11 13 TRP A CA 3
ATOM 1708 C C . TRP A 1 13 ? 17.716 1.510 -9.651 1.00 61.44 13 TRP A C 3
ATOM 1709 O O . TRP A 1 13 ? 17.844 0.804 -8.650 1.00 41.34 13 TRP A O 3
ATOM 1730 N N . PRO A 1 14 ? 18.752 1.817 -10.447 1.00 33.33 14 PRO A N 3
ATOM 1731 C CA . PRO A 1 14 ? 20.114 1.341 -10.191 1.00 5.01 14 PRO A CA 3
ATOM 1732 C C . PRO A 1 14 ? 20.736 1.997 -8.963 1.00 5.11 14 PRO A C 3
ATOM 1733 O O . PRO A 1 14 ? 21.828 1.622 -8.533 1.00 52.03 14 PRO A O 3
ATOM 1744 N N . ILE A 1 15 ? 20.036 2.977 -8.403 1.00 13.14 15 ILE A N 3
ATOM 1745 C CA . ILE A 1 15 ? 20.519 3.684 -7.223 1.00 25.51 15 ILE A CA 3
ATOM 1746 C C . ILE A 1 15 ? 19.945 3.079 -5.946 1.00 65.22 15 ILE A C 3
ATOM 1747 O O . ILE A 1 15 ? 20.517 3.226 -4.865 1.00 74.45 15 ILE A O 3
ATOM 1763 N N . VAL A 1 16 ? 18.812 2.396 -6.078 1.00 45.35 16 VAL A N 3
ATOM 1764 C CA . VAL A 1 16 ? 18.162 1.766 -4.936 1.00 72.11 16 VAL A CA 3
ATOM 1765 C C . VAL A 1 16 ? 18.586 0.308 -4.798 1.00 11.15 16 VAL A C 3
ATOM 1766 O O . VAL A 1 16 ? 18.580 -0.250 -3.700 1.00 62.43 16 VAL A O 3
ATOM 1779 N N . LYS A 1 17 ? 18.954 -0.304 -5.918 1.00 23.12 17 LYS A N 3
ATOM 1780 C CA . LYS A 1 17 ? 19.384 -1.697 -5.923 1.00 71.41 17 LYS A CA 3
ATOM 1781 C C . LYS A 1 17 ? 20.695 -1.866 -5.162 1.00 12.45 17 LYS A C 3
ATOM 1782 O O . LYS A 1 17 ? 20.992 -2.944 -4.647 1.00 0.33 17 LYS A O 3
ATOM 1801 N N . LYS A 1 18 ? 21.475 -0.793 -5.092 1.00 44.54 18 LYS A N 3
ATOM 1802 C CA . LYS A 1 18 ? 22.754 -0.820 -4.391 1.00 54.53 18 LYS A CA 3
ATOM 1803 C C . LYS A 1 18 ? 22.550 -0.706 -2.884 1.00 32.31 18 LYS A C 3
ATOM 1804 O O . LYS A 1 18 ? 23.356 -1.206 -2.099 1.00 63.55 18 LYS A O 3
ATOM 1823 N N . TYR A 1 19 ? 21.467 -0.048 -2.486 1.00 2.42 19 TYR A N 3
ATOM 1824 C CA . TYR A 1 19 ? 21.158 0.132 -1.072 1.00 63.32 19 TYR A CA 3
ATOM 1825 C C . TYR A 1 19 ? 19.890 -0.626 -0.691 1.00 62.12 19 TYR A C 3
ATOM 1826 O O . TYR A 1 19 ? 19.201 -0.266 0.263 1.00 0.24 19 TYR A O 3
ATOM 1844 N N . TYR A 1 20 ? 19.589 -1.678 -1.444 1.00 61.22 20 TYR A N 3
ATOM 1845 C CA . TYR A 1 20 ? 18.403 -2.487 -1.188 1.00 64.21 20 TYR A CA 3
ATOM 1846 C C . TYR A 1 20 ? 18.587 -3.343 0.061 1.00 24.14 20 TYR A C 3
ATOM 1847 O O . TYR A 1 20 ? 17.620 -3.848 0.631 1.00 13.23 20 TYR A O 3
ATOM 1865 N N . LYS A 1 21 ? 19.837 -3.502 0.483 1.00 44.02 21 LYS A N 3
ATOM 1866 C CA . LYS A 1 21 ? 20.152 -4.294 1.666 1.00 73.53 21 LYS A CA 3
ATOM 1867 C C . LYS A 1 21 ? 20.011 -3.458 2.934 1.00 64.52 21 LYS A C 3
ATOM 1868 O O . LYS A 1 21 ? 20.296 -3.932 4.034 1.00 54.43 21 LYS A O 3
ATOM 1887 N N . GLN A 1 22 ? 19.571 -2.215 2.772 1.00 75.13 22 GLN A N 3
ATOM 1888 C CA . GLN A 1 22 ? 19.392 -1.315 3.905 1.00 41.35 22 GLN A CA 3
ATOM 1889 C C . GLN A 1 22 ? 17.978 -0.745 3.930 1.00 53.15 22 GLN A C 3
ATOM 1890 O O . GLN A 1 22 ? 17.260 -0.883 4.921 1.00 60.14 22 GLN A O 3
ATOM 1904 N N . ILE A 1 23 ? 17.584 -0.104 2.834 1.00 32.22 23 ILE A N 3
ATOM 1905 C CA . ILE A 1 23 ? 16.255 0.486 2.731 1.00 71.31 23 ILE A CA 3
ATOM 1906 C C . ILE A 1 23 ? 15.175 -0.525 3.100 1.00 34.13 23 ILE A C 3
ATOM 1907 O O . ILE A 1 23 ? 14.509 -0.390 4.127 1.00 62.32 23 ILE A O 3
ATOM 1923 N N . MET A 1 24 ? 15.007 -1.539 2.257 1.00 2.32 24 MET A N 3
ATOM 1924 C CA . MET A 1 24 ? 14.009 -2.575 2.497 1.00 43.21 24 MET A CA 3
ATOM 1925 C C . MET A 1 24 ? 14.240 -3.250 3.845 1.00 61.41 24 MET A C 3
ATOM 1926 O O . MET A 1 24 ? 13.318 -3.818 4.430 1.00 62.22 24 MET A O 3
ATOM 1940 N N . GLN A 1 25 ? 15.475 -3.185 4.331 1.00 44.30 25 GLN A N 3
ATOM 1941 C CA . GLN A 1 25 ? 15.826 -3.792 5.610 1.00 51.54 25 GLN A CA 3
ATOM 1942 C C . GLN A 1 25 ? 15.364 -2.918 6.771 1.00 32.35 25 GLN A C 3
ATOM 1943 O O . GLN A 1 25 ? 15.215 -3.393 7.898 1.00 73.25 25 GLN A O 3
ATOM 1957 N N . PHE A 1 26 ? 15.139 -1.639 6.491 1.00 52.03 26 PHE A N 3
ATOM 1958 C CA . PHE A 1 26 ? 14.695 -0.699 7.513 1.00 52.51 26 PHE A CA 3
ATOM 1959 C C . PHE A 1 26 ? 13.171 -0.641 7.574 1.00 22.11 26 PHE A C 3
ATOM 1960 O O . PHE A 1 26 ? 12.579 -0.740 8.649 1.00 54.20 26 PHE A O 3
ATOM 1977 N N . ILE A 1 27 ? 12.544 -0.480 6.414 1.00 62.33 27 ILE A N 3
ATOM 1978 C CA . ILE A 1 27 ? 11.090 -0.410 6.335 1.00 64.11 27 ILE A CA 3
ATOM 1979 C C . ILE A 1 27 ? 10.443 -1.584 7.062 1.00 2.22 27 ILE A C 3
ATOM 1980 O O . ILE A 1 27 ? 9.335 -1.469 7.584 1.00 72.53 27 ILE A O 3
ATOM 1996 N N . GLY A 1 28 ? 11.145 -2.713 7.094 1.00 13.13 28 GLY A N 3
ATOM 1997 C CA . GLY A 1 28 ? 10.623 -3.891 7.762 1.00 64.32 28 GLY A CA 3
ATOM 1998 C C . GLY A 1 28 ? 10.277 -3.630 9.214 1.00 3.41 28 GLY A C 3
ATOM 1999 O O . GLY A 1 28 ? 9.477 -4.352 9.807 1.00 13.43 28 GLY A O 3
ATOM 2003 N N . GLU A 1 29 ? 10.883 -2.595 9.788 1.00 3.12 29 GLU A N 3
ATOM 2004 C CA . GLU A 1 29 ? 10.636 -2.242 11.181 1.00 32.33 29 GLU A CA 3
ATOM 2005 C C . GLU A 1 29 ? 9.502 -1.227 11.292 1.00 33.44 29 GLU A C 3
ATOM 2006 O O . GLU A 1 29 ? 8.421 -1.540 11.789 1.00 34.13 29 GLU A O 3
ATOM 2018 N N . GLY A 1 30 ? 9.758 -0.009 10.826 1.00 52.22 30 GLY A N 3
ATOM 2019 C CA . GLY A 1 30 ? 8.750 1.034 10.882 1.00 2.13 30 GLY A CA 3
ATOM 2020 C C . GLY A 1 30 ? 9.325 2.411 10.614 1.00 70.33 30 GLY A C 3
ATOM 2021 O O . GLY A 1 30 ? 8.888 3.399 11.204 1.00 63.20 30 GLY A O 3
ATOM 2025 N N . TRP A 1 31 ? 10.307 2.476 9.723 1.00 64.04 31 TRP A N 3
ATOM 2026 C CA . TRP A 1 31 ? 10.944 3.742 9.379 1.00 41.34 31 TRP A CA 3
ATOM 2027 C C . TRP A 1 31 ? 9.918 4.744 8.861 1.00 43.51 31 TRP A C 3
ATOM 2028 O O . TRP A 1 31 ? 8.728 4.442 8.779 1.00 63.01 31 TRP A O 3
ATOM 2049 N N . ALA A 1 32 ? 10.387 5.938 8.512 1.00 1.25 32 ALA A N 3
ATOM 2050 C CA . ALA A 1 32 ? 9.510 6.984 8.001 1.00 70.35 32 ALA A CA 3
ATOM 2051 C C . ALA A 1 32 ? 9.548 7.035 6.477 1.00 71.21 32 ALA A C 3
ATOM 2052 O O . ALA A 1 32 ? 10.097 6.142 5.830 1.00 4.53 32 ALA A O 3
ATOM 2059 N N . ILE A 1 33 ? 8.960 8.083 5.910 1.00 44.11 33 ILE A N 3
ATOM 2060 C CA . ILE A 1 33 ? 8.928 8.249 4.462 1.00 11.52 33 ILE A CA 3
ATOM 2061 C C . ILE A 1 33 ? 10.021 9.204 3.994 1.00 12.40 33 ILE A C 3
ATOM 2062 O O . ILE A 1 33 ? 10.276 9.332 2.798 1.00 45.25 33 ILE A O 3
ATOM 2078 N N . ASN A 1 34 ? 10.664 9.872 4.947 1.00 73.03 34 ASN A N 3
ATOM 2079 C CA . ASN A 1 34 ? 11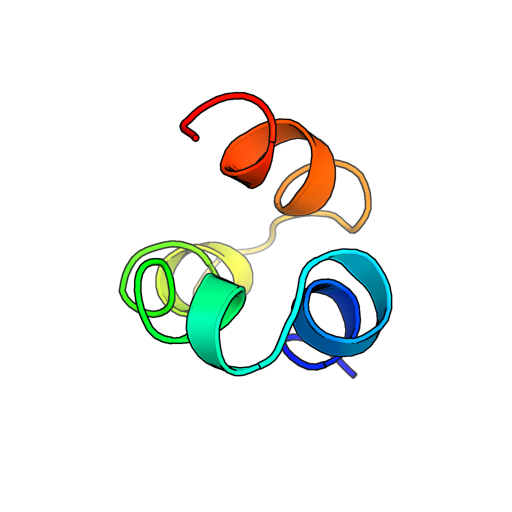.731 10.815 4.632 1.00 32.10 34 ASN A CA 3
ATOM 2080 C C . ASN A 1 34 ? 13.082 10.283 5.100 1.00 1.32 34 ASN A C 3
ATOM 2081 O O . ASN A 1 34 ? 14.127 10.657 4.568 1.00 44.21 34 ASN A O 3
ATOM 2092 N N . LYS A 1 35 ? 13.053 9.408 6.099 1.00 23.13 35 LYS A N 3
ATOM 2093 C CA . LYS A 1 35 ? 14.274 8.822 6.639 1.00 24.03 35 LYS A CA 3
ATOM 2094 C C . LYS A 1 35 ? 15.095 8.162 5.536 1.00 21.31 35 LYS A C 3
ATOM 2095 O O . LYS A 1 35 ? 16.219 8.578 5.252 1.00 31.34 35 LYS A O 3
ATOM 2114 N N . ILE A 1 36 ? 14.526 7.133 4.917 1.00 63.20 36 ILE A N 3
ATOM 2115 C CA . ILE A 1 36 ? 15.205 6.418 3.843 1.00 20.34 36 ILE A CA 3
ATOM 2116 C C . ILE A 1 36 ? 15.734 7.383 2.788 1.00 2.44 36 ILE A C 3
ATOM 2117 O O . ILE A 1 36 ? 16.799 7.164 2.210 1.00 30.01 36 ILE A O 3
ATOM 2133 N N . ILE A 1 37 ? 14.985 8.453 2.544 1.00 34.03 37 ILE A N 3
ATOM 2134 C CA . ILE A 1 37 ? 15.380 9.454 1.561 1.00 31.12 37 ILE A CA 3
ATOM 2135 C C . ILE A 1 37 ? 16.665 10.159 1.981 1.00 42.02 37 ILE A C 3
ATOM 2136 O O . ILE A 1 37 ? 17.671 10.112 1.273 1.00 61.55 37 ILE A O 3
ATOM 2152 N N . ASP A 1 38 ? 16.625 10.811 3.137 1.00 0.24 38 ASP A N 3
ATOM 2153 C CA . ASP A 1 38 ? 17.788 11.524 3.654 1.00 54.21 38 ASP A CA 3
ATOM 2154 C C . ASP A 1 38 ? 18.931 10.558 3.948 1.00 1.30 38 ASP A C 3
ATOM 2155 O O . ASP A 1 38 ? 20.085 10.968 4.075 1.00 60.41 38 ASP A O 3
ATOM 2164 N N . TRP A 1 39 ? 18.602 9.276 4.056 1.00 2.21 39 TRP A N 3
ATOM 2165 C CA . TRP A 1 39 ? 19.602 8.252 4.337 1.00 61.13 39 TRP A CA 3
ATOM 2166 C C . TRP A 1 39 ? 20.425 7.939 3.092 1.00 72.12 39 TRP A C 3
ATOM 2167 O O . TRP A 1 39 ? 21.648 8.081 3.094 1.00 50.05 39 TRP A O 3
ATOM 2188 N N . ILE A 1 40 ? 19.747 7.513 2.031 1.00 31.05 40 ILE A N 3
ATOM 2189 C CA . ILE A 1 40 ? 20.417 7.182 0.780 1.00 75.51 40 ILE A CA 3
ATOM 2190 C C . ILE A 1 40 ? 21.278 8.342 0.293 1.00 20.23 40 ILE A C 3
ATOM 2191 O O . ILE A 1 40 ? 22.475 8.183 0.054 1.00 43.30 40 ILE A O 3
ATOM 2207 N N . LYS A 1 41 ? 20.661 9.510 0.150 1.00 4.15 41 LYS A N 3
ATOM 2208 C CA . LYS A 1 41 ? 21.371 10.700 -0.304 1.00 60.24 41 LYS A CA 3
ATOM 2209 C C . LYS A 1 41 ? 22.624 10.939 0.532 1.00 13.33 41 LYS A C 3
ATOM 2210 O O . LYS A 1 41 ? 23.641 11.411 0.025 1.00 43.14 41 LYS A O 3
ATOM 2229 N N . LYS A 1 42 ? 22.544 10.610 1.817 1.00 75.20 42 LYS A N 3
ATOM 2230 C CA . LYS A 1 42 ? 23.671 10.786 2.724 1.00 2.14 42 LYS A CA 3
ATOM 2231 C C . LYS A 1 42 ? 24.923 10.111 2.174 1.00 62.21 42 LYS A C 3
ATOM 2232 O O . LYS A 1 42 ? 26.007 10.696 2.173 1.00 31.22 42 LYS A O 3
ATOM 2251 N N . HIS A 1 43 ? 24.767 8.877 1.705 1.00 60.13 43 HIS A N 3
ATOM 2252 C CA . HIS A 1 43 ? 25.885 8.123 1.149 1.00 23.02 43 HIS A CA 3
ATOM 2253 C C . HIS A 1 43 ? 26.273 8.659 -0.226 1.00 14.54 43 HIS A C 3
ATOM 2254 O O . HIS A 1 43 ? 27.307 9.309 -0.380 1.00 25.40 43 HIS A O 3
ATOM 2268 N N . ILE A 1 44 ? 25.436 8.383 -1.220 1.00 50.33 44 ILE A N 3
ATOM 2269 C CA . ILE A 1 44 ? 25.691 8.839 -2.581 1.00 63.42 44 ILE A CA 3
ATOM 2270 C C . ILE A 1 44 ? 25.955 10.340 -2.618 1.00 51.12 44 ILE A C 3
ATOM 2271 O O . ILE A 1 44 ? 25.655 11.010 -3.607 1.00 22.31 44 ILE A O 3
ATOM 2306 N N . GLY A 1 2 ? 3.749 1.335 -2.327 1.00 64.55 2 GLY A N 4
ATOM 2307 C CA . GLY A 1 2 ? 4.974 2.085 -2.534 1.00 25.45 2 GLY A CA 4
ATOM 2308 C C . GLY A 1 2 ? 5.927 1.973 -1.360 1.00 23.41 2 GLY A C 4
ATOM 2309 O O . GLY A 1 2 ? 5.848 2.752 -0.411 1.00 34.33 2 GLY A O 4
ATOM 2313 N N . ALA A 1 3 ? 6.830 1.000 -1.424 1.00 22.44 3 ALA A N 4
ATOM 2314 C CA . ALA A 1 3 ? 7.802 0.789 -0.358 1.00 63.41 3 ALA A CA 4
ATOM 2315 C C . ALA A 1 3 ? 9.217 1.099 -0.836 1.00 53.11 3 ALA A C 4
ATOM 2316 O O . ALA A 1 3 ? 9.933 1.885 -0.215 1.00 61.20 3 ALA A O 4
ATOM 2323 N N . ILE A 1 4 ? 9.612 0.477 -1.942 1.00 5.34 4 ILE A N 4
ATOM 2324 C CA . ILE A 1 4 ? 10.941 0.688 -2.502 1.00 44.40 4 ILE A CA 4
ATOM 2325 C C . ILE A 1 4 ? 10.894 1.655 -3.680 1.00 71.05 4 ILE A C 4
ATOM 2326 O O . ILE A 1 4 ? 11.832 2.418 -3.909 1.00 10.14 4 ILE A O 4
ATOM 2342 N N . ALA A 1 5 ? 9.794 1.618 -4.425 1.00 72.22 5 ALA A N 4
ATOM 2343 C CA . ALA A 1 5 ? 9.622 2.493 -5.578 1.00 12.10 5 ALA A CA 4
ATOM 2344 C C . ALA A 1 5 ? 9.789 3.957 -5.185 1.00 54.14 5 ALA A C 4
ATOM 2345 O O . ALA A 1 5 ? 10.140 4.797 -6.014 1.00 50.02 5 ALA A O 4
ATOM 2352 N N . LYS A 1 6 ? 9.534 4.257 -3.916 1.00 53.34 6 LYS A N 4
ATOM 2353 C CA . LYS A 1 6 ? 9.656 5.620 -3.413 1.00 10.05 6 LYS A CA 4
ATOM 2354 C C . LYS A 1 6 ? 11.069 6.154 -3.624 1.00 22.40 6 LYS A C 4
ATOM 2355 O O . LYS A 1 6 ? 11.259 7.328 -3.943 1.00 41.12 6 LYS A O 4
ATOM 2374 N N . LEU A 1 7 ? 12.058 5.284 -3.446 1.00 14.23 7 LEU A N 4
ATOM 2375 C CA . LEU A 1 7 ? 13.454 5.668 -3.619 1.00 25.24 7 LEU A CA 4
ATOM 2376 C C . LEU A 1 7 ? 13.838 5.678 -5.095 1.00 33.50 7 LEU A C 4
ATOM 2377 O O . LEU A 1 7 ? 14.785 6.353 -5.497 1.00 25.42 7 LEU A O 4
ATOM 2393 N N . VAL A 1 8 ? 13.093 4.925 -5.899 1.00 41.44 8 VAL A N 4
ATOM 2394 C CA . VAL A 1 8 ? 13.352 4.850 -7.332 1.00 64.11 8 VAL A CA 4
ATOM 2395 C C . VAL A 1 8 ? 13.072 6.185 -8.012 1.00 44.15 8 VAL A C 4
ATOM 2396 O O . VAL A 1 8 ? 13.987 6.849 -8.499 1.00 50.04 8 VAL A O 4
ATOM 2409 N N . ALA A 1 9 ? 11.802 6.573 -8.042 1.00 14.02 9 ALA A N 4
ATOM 2410 C CA . ALA A 1 9 ? 11.401 7.831 -8.660 1.00 71.42 9 ALA A CA 4
ATOM 2411 C C . ALA A 1 9 ? 12.189 9.002 -8.083 1.00 33.21 9 ALA A C 4
ATOM 2412 O O . ALA A 1 9 ? 12.387 10.018 -8.749 1.00 3.45 9 ALA A O 4
ATOM 2419 N N . LYS A 1 10 ? 12.635 8.853 -6.840 1.00 41.33 10 LYS A N 4
ATOM 2420 C CA . LYS A 1 10 ? 13.402 9.898 -6.172 1.00 41.14 10 LYS A CA 4
ATOM 2421 C C . LYS A 1 10 ? 14.852 9.896 -6.646 1.00 21.31 10 LYS A C 4
ATOM 2422 O O . LYS A 1 10 ? 15.288 10.808 -7.348 1.00 12.51 10 LYS A O 4
ATOM 2441 N N . PHE A 1 11 ? 15.595 8.864 -6.259 1.00 35.24 11 PHE A N 4
ATOM 2442 C CA . PHE A 1 11 ? 16.996 8.743 -6.644 1.00 74.32 11 PHE A CA 4
ATOM 2443 C C . PHE A 1 11 ? 17.125 8.146 -8.042 1.00 63.44 11 PHE A C 4
ATOM 2444 O O . PHE A 1 11 ? 17.424 8.851 -9.005 1.00 73.23 11 PHE A O 4
ATOM 2461 N N . GLY A 1 12 ? 16.899 6.839 -8.145 1.00 52.32 12 GLY A N 4
ATOM 2462 C CA . GLY A 1 12 ? 16.996 6.168 -9.428 1.00 54.43 12 GLY A CA 4
ATOM 2463 C C . GLY A 1 12 ? 16.951 4.659 -9.298 1.00 75.21 12 GLY A C 4
ATOM 2464 O O . GLY A 1 12 ? 17.366 4.104 -8.281 1.00 0.55 12 GLY A O 4
ATOM 2468 N N . TRP A 1 13 ? 16.444 3.993 -10.329 1.00 71.22 13 TRP A N 4
ATOM 2469 C CA . TRP A 1 13 ? 16.344 2.538 -10.325 1.00 24.45 13 TRP A CA 4
ATOM 2470 C C . TRP A 1 13 ? 17.681 1.902 -9.959 1.00 21.13 13 TRP A C 4
ATOM 2471 O O . TRP A 1 13 ? 17.794 1.150 -8.990 1.00 54.13 13 TRP A O 4
ATOM 2492 N N . PRO A 1 14 ? 18.720 2.209 -10.750 1.00 31.22 14 PRO A N 4
ATOM 2493 C CA . PRO A 1 14 ? 20.068 1.678 -10.528 1.00 21.14 14 PRO A CA 4
ATOM 2494 C C . PRO A 1 14 ? 20.721 2.259 -9.278 1.00 45.34 14 PRO A C 4
ATOM 2495 O O . PRO A 1 14 ? 21.802 1.829 -8.875 1.00 22.15 14 PRO A O 4
ATOM 2506 N N . ILE A 1 15 ? 20.059 3.238 -8.671 1.00 43.21 15 ILE A N 4
ATOM 2507 C CA . ILE A 1 15 ? 20.576 3.877 -7.467 1.00 31.31 15 ILE A CA 4
ATOM 2508 C C . ILE A 1 15 ? 19.994 3.235 -6.212 1.00 1.22 15 ILE A C 4
ATOM 2509 O O . ILE A 1 15 ? 20.577 3.320 -5.131 1.00 22.12 15 ILE A O 4
ATOM 2525 N N . VAL A 1 16 ? 18.841 2.592 -6.363 1.00 31.51 16 VAL A N 4
ATOM 2526 C CA . VAL A 1 16 ? 18.181 1.932 -5.242 1.00 52.34 16 VAL A CA 4
ATOM 2527 C C . VAL A 1 16 ? 18.554 0.456 -5.176 1.00 71.43 16 VAL A C 4
ATOM 2528 O O . VAL A 1 16 ? 18.542 -0.152 -4.106 1.00 35.33 16 VAL A O 4
ATOM 2541 N N . LYS A 1 17 ? 18.886 -0.117 -6.328 1.00 64.03 17 LYS A N 4
ATOM 2542 C CA . LYS A 1 17 ? 19.266 -1.523 -6.403 1.00 15.00 17 LYS A CA 4
ATOM 2543 C C . LYS A 1 17 ? 20.516 -1.794 -5.573 1.00 31.25 17 LYS A C 4
ATOM 2544 O O . LYS A 1 17 ? 20.740 -2.916 -5.117 1.00 43.21 17 LYS A O 4
ATOM 2563 N N . LYS A 1 18 ? 21.327 -0.760 -5.378 1.00 0.03 18 LYS A N 4
ATOM 2564 C CA . LYS A 1 18 ? 22.554 -0.885 -4.600 1.00 33.14 18 LYS A CA 4
ATOM 2565 C C . LYS A 1 18 ? 22.261 -0.804 -3.105 1.00 34.02 18 LYS A C 4
ATOM 2566 O O . LYS A 1 18 ? 22.815 -1.565 -2.312 1.00 5.25 18 LYS A O 4
ATOM 2585 N N . TYR A 1 19 ? 21.385 0.121 -2.728 1.00 1.12 19 TYR A N 4
ATOM 2586 C CA . TYR A 1 19 ? 21.019 0.302 -1.328 1.00 22.40 19 TYR A CA 4
ATOM 2587 C C . TYR A 1 19 ? 19.676 -0.357 -1.027 1.00 25.14 19 TYR A C 4
ATOM 2588 O O . TYR A 1 19 ? 18.956 0.062 -0.120 1.00 61.31 19 TYR A O 4
ATOM 2606 N N . TYR A 1 20 ? 19.347 -1.391 -1.793 1.00 2.11 20 TYR A N 4
ATOM 2607 C CA . TYR A 1 20 ? 18.091 -2.108 -1.611 1.00 13.15 20 TYR A CA 4
ATOM 2608 C C . TYR A 1 20 ? 18.159 -3.025 -0.393 1.00 55.11 20 TYR A C 4
ATOM 2609 O O . TYR A 1 20 ? 17.166 -3.219 0.309 1.00 22.14 20 TYR A O 4
ATOM 2627 N N . LYS A 1 21 ? 19.338 -3.587 -0.149 1.00 14.43 21 LYS A N 4
ATOM 2628 C CA . LYS A 1 21 ? 19.539 -4.482 0.984 1.00 31.21 21 LYS A CA 4
ATOM 2629 C C . LYS A 1 21 ? 19.534 -3.707 2.298 1.00 60.21 21 LYS A C 4
ATOM 2630 O O . LYS A 1 21 ? 19.522 -4.299 3.377 1.00 15.30 21 LYS A O 4
ATOM 2649 N N . GLN A 1 22 ? 19.542 -2.382 2.198 1.00 45.10 22 GLN A N 4
ATOM 2650 C CA . GLN A 1 22 ? 19.538 -1.527 3.379 1.00 22.23 22 GLN A CA 4
ATOM 2651 C C . GLN A 1 22 ? 18.155 -0.928 3.613 1.00 42.14 22 GLN A C 4
ATOM 2652 O O . GLN A 1 22 ? 17.601 -1.030 4.707 1.00 11.24 22 GLN A O 4
ATOM 2666 N N . ILE A 1 23 ? 17.604 -0.303 2.577 1.00 23.34 23 ILE A N 4
ATOM 2667 C CA . ILE A 1 23 ? 16.286 0.312 2.670 1.00 30.52 23 ILE A CA 4
ATOM 2668 C C . ILE A 1 23 ? 15.244 -0.692 3.153 1.00 62.02 23 ILE A C 4
ATOM 2669 O O . ILE A 1 23 ? 14.685 -0.547 4.240 1.00 62.44 23 ILE A O 4
ATOM 2685 N N . MET A 1 24 ? 14.989 -1.710 2.338 1.00 65.42 24 MET A N 4
ATOM 2686 C CA . MET A 1 24 ? 14.017 -2.740 2.683 1.00 33.54 24 MET A CA 4
ATOM 2687 C C . MET A 1 24 ? 14.370 -3.397 4.014 1.00 33.12 24 MET A C 4
ATOM 2688 O O . MET A 1 24 ? 13.498 -3.918 4.709 1.00 11.35 24 MET A O 4
ATOM 2702 N N . GLN A 1 25 ? 15.652 -3.368 4.361 1.00 24.53 25 GLN A N 4
ATOM 2703 C CA . GLN A 1 25 ? 16.119 -3.962 5.609 1.00 62.34 25 GLN A CA 4
ATOM 2704 C C . GLN A 1 25 ? 15.719 -3.104 6.804 1.00 54.44 25 GLN A C 4
ATOM 2705 O O . GLN A 1 25 ? 15.670 -3.583 7.937 1.00 41.52 25 GLN A O 4
ATOM 2719 N N . PHE A 1 26 ? 15.433 -1.832 6.543 1.00 33.21 26 PHE A N 4
ATOM 2720 C CA . PHE A 1 26 ? 15.038 -0.906 7.598 1.00 54.12 26 PHE A CA 4
ATOM 2721 C C . PHE A 1 26 ? 13.522 -0.898 7.775 1.00 41.10 26 PHE A C 4
ATOM 2722 O O . PHE A 1 26 ? 13.016 -1.057 8.886 1.00 13.21 26 PHE A O 4
ATOM 2739 N N . ILE A 1 27 ? 12.805 -0.711 6.672 1.00 34.23 27 ILE A N 4
ATOM 2740 C CA . ILE A 1 27 ? 11.348 -0.683 6.705 1.00 14.13 27 ILE A CA 4
ATOM 2741 C C . ILE A 1 27 ? 10.790 -1.900 7.436 1.00 5.43 27 ILE A C 4
ATOM 2742 O O . ILE A 1 27 ? 9.725 -1.836 8.048 1.00 52.44 27 ILE A O 4
ATOM 2758 N N . GLY A 1 28 ? 11.521 -3.009 7.370 1.00 12.22 28 GLY A N 4
ATOM 2759 C CA . GLY A 1 28 ? 11.085 -4.225 8.032 1.00 54.34 28 GLY A CA 4
ATOM 2760 C C . GLY A 1 28 ? 10.826 -4.019 9.511 1.00 74.21 28 GLY A C 4
ATOM 2761 O O . GLY A 1 28 ? 10.069 -4.771 10.125 1.00 44.01 28 GLY A O 4
ATOM 2765 N N . GLU A 1 29 ? 11.456 -2.999 10.084 1.00 22.04 29 GLU A N 4
ATOM 2766 C CA . GLU A 1 29 ? 11.291 -2.699 11.502 1.00 62.41 29 GLU A CA 4
ATOM 2767 C C . GLU A 1 29 ? 10.167 -1.690 11.717 1.00 20.24 29 GLU A C 4
ATOM 2768 O O . GLU A 1 29 ? 9.076 -2.046 12.160 1.00 55.50 29 GLU A O 4
ATOM 2780 N N . GLY A 1 30 ? 10.443 -0.429 11.401 1.00 4.43 30 GLY A N 4
ATOM 2781 C CA . GLY A 1 30 ? 9.447 0.613 11.568 1.00 51.24 30 GLY A CA 4
ATOM 2782 C C . GLY A 1 30 ? 10.017 2.001 11.351 1.00 61.10 30 GLY A C 4
ATOM 2783 O O . GLY A 1 30 ? 9.795 2.903 12.158 1.00 12.32 30 GLY A O 4
ATOM 2787 N N . TRP A 1 31 ? 10.755 2.172 10.260 1.00 31.41 31 TRP A N 4
ATOM 2788 C CA . TRP A 1 31 ? 11.360 3.460 9.941 1.00 64.40 31 TRP A CA 4
ATOM 2789 C C . TRP A 1 31 ? 10.296 4.483 9.562 1.00 75.33 31 TRP A C 4
ATOM 2790 O O . TRP A 1 31 ? 9.103 4.179 9.559 1.00 61.34 31 TRP A O 4
ATOM 2811 N N . ALA A 1 32 ? 10.734 5.696 9.242 1.00 32.11 32 ALA A N 4
ATOM 2812 C CA . ALA A 1 32 ? 9.817 6.763 8.859 1.00 25.20 32 ALA A CA 4
ATOM 2813 C C . ALA A 1 32 ? 9.569 6.760 7.354 1.00 24.54 32 ALA A C 4
ATOM 2814 O O . ALA A 1 32 ? 9.951 5.820 6.655 1.00 14.32 32 ALA A O 4
ATOM 2821 N N . ILE A 1 33 ? 8.928 7.815 6.863 1.00 65.51 33 ILE A N 4
ATOM 2822 C CA . ILE A 1 33 ? 8.630 7.932 5.441 1.00 44.40 33 ILE A CA 4
ATOM 2823 C C . ILE A 1 33 ? 9.591 8.899 4.756 1.00 20.42 33 ILE A C 4
ATOM 2824 O O . ILE A 1 33 ? 9.666 8.950 3.529 1.00 23.43 33 ILE A O 4
ATOM 2840 N N . ASN A 1 34 ? 10.325 9.662 5.558 1.00 4.55 34 ASN A N 4
ATOM 2841 C CA . ASN A 1 34 ? 11.283 10.627 5.030 1.00 62.22 34 ASN A CA 4
ATOM 2842 C C . ASN A 1 34 ? 12.686 10.348 5.562 1.00 53.04 34 ASN A C 4
ATOM 2843 O O . ASN A 1 34 ? 13.551 11.224 5.554 1.00 54.32 34 ASN A O 4
ATOM 2854 N N . LYS A 1 35 ? 12.905 9.121 6.023 1.00 55.31 35 LYS A N 4
ATOM 2855 C CA . LYS A 1 35 ? 14.202 8.724 6.557 1.00 12.41 35 LYS A CA 4
ATOM 2856 C C . LYS A 1 35 ? 15.045 8.040 5.486 1.00 32.41 35 LYS A C 4
ATOM 2857 O O . LYS A 1 35 ? 16.177 8.445 5.221 1.00 21.22 35 LYS A O 4
ATOM 2876 N N . ILE A 1 36 ? 14.485 7.002 4.873 1.00 24.10 36 ILE A N 4
ATOM 2877 C CA . ILE A 1 36 ? 15.185 6.264 3.829 1.00 23.42 36 ILE A CA 4
ATOM 2878 C C . ILE A 1 36 ? 15.752 7.207 2.774 1.00 4.43 36 ILE A C 4
ATOM 2879 O O . ILE A 1 36 ? 16.832 6.971 2.232 1.00 42.04 36 ILE A O 4
ATOM 2895 N N . ILE A 1 37 ? 15.018 8.278 2.490 1.00 62.31 37 ILE A N 4
ATOM 2896 C CA . ILE A 1 37 ? 15.450 9.259 1.502 1.00 34.02 37 ILE A CA 4
ATOM 2897 C C . ILE A 1 37 ? 16.723 9.968 1.951 1.00 20.41 37 ILE A C 4
ATOM 2898 O O . ILE A 1 37 ? 17.734 9.955 1.248 1.00 75.01 37 ILE A O 4
ATOM 2914 N N . ASP A 1 38 ? 16.668 10.583 3.127 1.00 54.42 38 ASP A N 4
ATOM 2915 C CA . ASP A 1 38 ? 17.818 11.295 3.672 1.00 14.40 38 ASP A CA 4
ATOM 2916 C C . ASP A 1 38 ? 18.971 10.335 3.947 1.00 51.45 38 ASP A C 4
ATOM 2917 O O . ASP A 1 38 ? 20.135 10.735 3.954 1.00 23.10 38 ASP A O 4
ATOM 2926 N N . TRP A 1 39 ? 18.639 9.070 4.172 1.00 31.44 39 TRP A N 4
ATOM 2927 C CA . TRP A 1 39 ? 19.647 8.053 4.449 1.00 64.33 39 TRP A CA 4
ATOM 2928 C C . TRP A 1 39 ? 20.529 7.814 3.228 1.00 52.34 39 TRP A C 4
ATOM 2929 O O . TRP A 1 39 ? 21.756 7.801 3.330 1.00 52.41 39 TRP A O 4
ATOM 2950 N N . ILE A 1 40 ? 19.896 7.626 2.074 1.00 3.43 40 ILE A N 4
ATOM 2951 C CA . ILE A 1 40 ? 20.625 7.390 0.834 1.00 35.10 40 ILE A CA 4
ATOM 2952 C C . ILE A 1 40 ? 21.373 8.642 0.389 1.00 61.42 40 ILE A C 4
ATOM 2953 O O . ILE A 1 40 ? 22.480 8.560 -0.145 1.00 54.20 40 ILE A O 4
ATOM 2969 N N . LYS A 1 41 ? 20.763 9.800 0.614 1.00 42.44 41 LYS A N 4
ATOM 2970 C CA . LYS A 1 41 ? 21.372 11.071 0.239 1.00 11.32 41 LYS A CA 4
ATOM 2971 C C . LYS A 1 41 ? 22.664 11.306 1.016 1.00 35.30 41 LYS A C 4
ATOM 2972 O O . LYS A 1 41 ? 23.644 11.815 0.472 1.00 32.31 41 LYS A O 4
ATOM 2991 N N . LYS A 1 42 ? 22.658 10.930 2.291 1.00 45.15 42 LYS A N 4
ATOM 2992 C CA . LYS A 1 42 ? 23.830 11.096 3.142 1.00 1.43 42 LYS A CA 4
ATOM 2993 C C . LYS A 1 42 ? 24.907 10.074 2.792 1.00 12.24 42 LYS A C 4
ATOM 2994 O O . LYS A 1 42 ? 26.096 10.314 3.002 1.00 44.12 42 LYS A O 4
ATOM 3013 N N . HIS A 1 43 ? 24.482 8.934 2.257 1.00 62.10 43 HIS A N 4
ATOM 3014 C CA . HIS A 1 43 ? 25.411 7.876 1.876 1.00 60.22 43 HIS A CA 4
ATOM 3015 C C . HIS A 1 43 ? 26.141 8.233 0.584 1.00 35.52 43 HIS A C 4
ATOM 3016 O O . HIS A 1 43 ? 27.365 8.361 0.567 1.00 61.41 43 HIS A O 4
ATOM 3030 N N . ILE A 1 44 ? 25.381 8.391 -0.494 1.00 72.34 44 ILE A N 4
ATOM 3031 C CA . ILE A 1 44 ? 25.955 8.733 -1.790 1.00 24.35 44 ILE A CA 4
ATOM 3032 C C . ILE A 1 44 ? 26.839 9.971 -1.689 1.00 41.30 44 ILE A C 4
ATOM 3033 O O . ILE A 1 44 ? 26.581 10.868 -0.886 1.00 54.12 44 ILE A O 4
ATOM 3068 N N . GLY A 1 2 ? 4.764 -0.386 -2.913 1.00 60.24 2 GLY A N 5
ATOM 3069 C CA . GLY A 1 2 ? 4.636 1.059 -2.954 1.00 21.23 2 GLY A CA 5
ATOM 3070 C C . GLY A 1 2 ? 5.398 1.740 -1.834 1.00 71.30 2 GLY A C 5
ATOM 3071 O O . GLY A 1 2 ? 4.981 2.785 -1.337 1.00 10.40 2 GLY A O 5
ATOM 3075 N N . ALA A 1 3 ? 6.517 1.145 -1.435 1.00 22.22 3 ALA A N 5
ATOM 3076 C CA . ALA A 1 3 ? 7.339 1.701 -0.367 1.00 70.20 3 ALA A CA 5
ATOM 3077 C C . ALA A 1 3 ? 8.760 1.971 -0.851 1.00 75.43 3 ALA A C 5
ATOM 3078 O O . ALA A 1 3 ? 9.365 2.982 -0.495 1.00 51.13 3 ALA A O 5
ATOM 3085 N N . ILE A 1 4 ? 9.286 1.060 -1.664 1.00 14.24 4 ILE A N 5
ATOM 3086 C CA . ILE A 1 4 ? 10.635 1.201 -2.196 1.00 40.13 4 ILE A CA 5
ATOM 3087 C C . ILE A 1 4 ? 10.658 2.148 -3.391 1.00 41.23 4 ILE A C 5
ATOM 3088 O O . ILE A 1 4 ? 11.656 2.822 -3.643 1.00 4.43 4 ILE A O 5
ATOM 3104 N N . ALA A 1 5 ? 9.550 2.195 -4.124 1.00 22.31 5 ALA A N 5
ATOM 3105 C CA . ALA A 1 5 ? 9.442 3.062 -5.290 1.00 54.13 5 ALA A CA 5
ATOM 3106 C C . ALA A 1 5 ? 9.727 4.514 -4.923 1.00 11.41 5 ALA A C 5
ATOM 3107 O O . ALA A 1 5 ? 10.128 5.313 -5.770 1.00 20.21 5 ALA A O 5
ATOM 3114 N N . LYS A 1 6 ? 9.517 4.851 -3.655 1.00 12.21 6 LYS A N 5
ATOM 3115 C CA . LYS A 1 6 ? 9.752 6.208 -3.174 1.00 73.41 6 LYS A CA 5
ATOM 3116 C C . LYS A 1 6 ? 11.196 6.630 -3.421 1.00 64.20 6 LYS A C 5
ATOM 3117 O O . LYS A 1 6 ? 11.462 7.761 -3.830 1.00 61.23 6 LYS A O 5
ATOM 3136 N N . LEU A 1 7 ? 12.126 5.715 -3.171 1.00 63.44 7 LEU A N 5
ATOM 3137 C CA . LEU A 1 7 ? 13.545 5.992 -3.368 1.00 70.33 7 LEU A CA 5
ATOM 3138 C C . LEU A 1 7 ? 13.906 5.959 -4.850 1.00 14.10 7 LEU A C 5
ATOM 3139 O O . LEU A 1 7 ? 14.879 6.580 -5.277 1.00 3.04 7 LEU A O 5
ATOM 3155 N N . VAL A 1 8 ? 13.113 5.232 -5.631 1.00 13.30 8 VAL A N 5
ATOM 3156 C CA . VAL A 1 8 ? 13.346 5.121 -7.066 1.00 1.31 8 VAL A CA 5
ATOM 3157 C C . VAL A 1 8 ? 13.150 6.464 -7.760 1.00 53.31 8 VAL A C 5
ATOM 3158 O O . VAL A 1 8 ? 13.941 6.852 -8.618 1.00 44.55 8 VAL A O 5
ATOM 3171 N N . ALA A 1 9 ? 12.089 7.170 -7.382 1.00 10.11 9 ALA A N 5
ATOM 3172 C CA . ALA A 1 9 ? 11.789 8.471 -7.966 1.00 45.52 9 ALA A CA 5
ATOM 3173 C C . ALA A 1 9 ? 12.625 9.570 -7.318 1.00 22.23 9 ALA A C 5
ATOM 3174 O O . ALA A 1 9 ? 12.867 10.617 -7.918 1.00 65.15 9 ALA A O 5
ATOM 3181 N N . LYS A 1 10 ? 13.063 9.325 -6.087 1.00 64.05 10 LYS A N 5
ATOM 3182 C CA . LYS A 1 10 ? 13.873 10.293 -5.356 1.00 71.54 10 LYS A CA 5
ATOM 3183 C C . LYS A 1 10 ? 15.335 10.210 -5.782 1.00 4.32 10 LYS A C 5
ATOM 3184 O O . LYS A 1 10 ? 16.058 11.207 -5.752 1.00 30.32 10 LYS A O 5
ATOM 3203 N N . PHE A 1 11 ? 15.765 9.017 -6.179 1.00 2.20 11 PHE A N 5
ATOM 3204 C CA . PHE A 1 11 ? 17.142 8.805 -6.611 1.00 53.43 11 PHE A CA 5
ATOM 3205 C C . PHE A 1 11 ? 17.185 8.163 -7.995 1.00 34.14 11 PHE A C 5
ATOM 3206 O O . PHE A 1 11 ? 17.478 8.824 -8.989 1.00 45.25 11 PHE A O 5
ATOM 3223 N N . GLY A 1 12 ? 16.890 6.867 -8.048 1.00 55.44 12 GLY A N 5
ATOM 3224 C CA . GLY A 1 12 ? 16.901 6.156 -9.313 1.00 54.03 12 GLY A CA 5
ATOM 3225 C C . GLY A 1 12 ? 16.781 4.655 -9.136 1.00 4.45 12 GLY A C 5
ATOM 3226 O O . GLY A 1 12 ? 17.188 4.111 -8.109 1.00 43.20 12 GLY A O 5
ATOM 3230 N N . TRP A 1 13 ? 16.221 3.986 -10.136 1.00 62.31 13 TRP A N 5
ATOM 3231 C CA . TRP A 1 13 ? 16.048 2.538 -10.085 1.00 10.45 13 TRP A CA 5
ATOM 3232 C C . TRP A 1 13 ? 17.361 1.845 -9.737 1.00 14.12 13 TRP A C 5
ATOM 3233 O O . TRP A 1 13 ? 17.462 1.115 -8.751 1.00 22.22 13 TRP A O 5
ATOM 3254 N N . PRO A 1 14 ? 18.391 2.077 -10.564 1.00 11.14 14 PRO A N 5
ATOM 3255 C CA . PRO A 1 14 ? 19.716 1.484 -10.363 1.00 4.04 14 PRO A CA 5
ATOM 3256 C C . PRO A 1 14 ? 20.433 2.065 -9.148 1.00 61.43 14 PRO A C 5
ATOM 3257 O O . PRO A 1 14 ? 21.504 1.594 -8.764 1.00 60.53 14 PRO A O 5
ATOM 3268 N N . ILE A 1 15 ? 19.836 3.089 -8.548 1.00 72.42 15 ILE A N 5
ATOM 3269 C CA . ILE A 1 15 ? 20.417 3.732 -7.376 1.00 63.44 15 ILE A CA 5
ATOM 3270 C C . ILE A 1 15 ? 19.840 3.154 -6.089 1.00 34.31 15 ILE A C 5
ATOM 3271 O O . ILE A 1 15 ? 20.456 3.237 -5.027 1.00 24.03 15 ILE A O 5
ATOM 3287 N N . VAL A 1 16 ? 18.652 2.566 -6.191 1.00 72.32 16 VAL A N 5
ATOM 3288 C CA . VAL A 1 16 ? 17.991 1.971 -5.036 1.00 23.44 16 VAL A CA 5
ATOM 3289 C C . VAL A 1 16 ? 18.296 0.480 -4.936 1.00 1.24 16 VAL A C 5
ATOM 3290 O O . VAL A 1 16 ? 18.280 -0.097 -3.848 1.00 44.21 16 VAL A O 5
ATOM 3303 N N . LYS A 1 17 ? 18.574 -0.139 -6.078 1.00 20.11 17 LYS A N 5
ATOM 3304 C CA . LYS A 1 17 ? 18.885 -1.563 -6.121 1.00 32.12 17 LYS A CA 5
ATOM 3305 C C . LYS A 1 17 ? 20.165 -1.864 -5.349 1.00 4.04 17 LYS A C 5
ATOM 3306 O O . LYS A 1 17 ? 20.330 -2.953 -4.798 1.00 55.02 17 LYS A O 5
ATOM 3325 N N . LYS A 1 18 ? 21.070 -0.892 -5.311 1.00 2.23 18 LYS A N 5
ATOM 3326 C CA . LYS A 1 18 ? 22.335 -1.051 -4.604 1.00 5.44 18 LYS A CA 5
ATOM 3327 C C . LYS A 1 18 ? 22.133 -0.945 -3.095 1.00 70.15 18 LYS A C 5
ATOM 3328 O O . LYS A 1 18 ? 22.832 -1.596 -2.319 1.00 2.14 18 LYS A O 5
ATOM 3347 N N . TYR A 1 19 ? 21.172 -0.123 -2.688 1.00 62.34 19 TYR A N 5
ATOM 3348 C CA . TYR A 1 19 ? 20.879 0.068 -1.273 1.00 74.30 19 TYR A CA 5
ATOM 3349 C C . TYR A 1 19 ? 19.597 -0.661 -0.879 1.00 63.03 19 TYR A C 5
ATOM 3350 O O . TYR A 1 19 ? 18.932 -0.292 0.089 1.00 42.01 19 TYR A O 5
ATOM 3368 N N . TYR A 1 20 ? 19.258 -1.698 -1.637 1.00 20.13 20 TYR A N 5
ATOM 3369 C CA . TYR A 1 20 ? 18.056 -2.479 -1.369 1.00 50.14 20 TYR A CA 5
ATOM 3370 C C . TYR A 1 20 ? 18.266 -3.413 -0.182 1.00 11.15 20 TYR A C 5
ATOM 3371 O O . TYR A 1 20 ? 17.317 -4.001 0.337 1.00 33.10 20 TYR A O 5
ATOM 3389 N N . LYS A 1 21 ? 19.517 -3.544 0.245 1.00 23.15 21 LYS A N 5
ATOM 3390 C CA . LYS A 1 21 ? 19.855 -4.404 1.373 1.00 22.23 21 LYS A CA 5
ATOM 3391 C C . LYS A 1 21 ? 19.813 -3.625 2.684 1.00 40.32 21 LYS A C 5
ATOM 3392 O O . LYS A 1 21 ? 20.300 -4.095 3.711 1.00 23.03 21 LYS A O 5
ATOM 3411 N N . GLN A 1 22 ? 19.227 -2.433 2.639 1.00 13.25 22 GLN A N 5
ATOM 3412 C CA . GLN A 1 22 ? 19.121 -1.590 3.824 1.00 12.43 22 GLN A CA 5
ATOM 3413 C C . GLN A 1 22 ? 17.755 -0.915 3.892 1.00 34.22 22 GLN A C 5
ATOM 3414 O O . GLN A 1 22 ? 17.065 -0.990 4.910 1.00 50.43 22 GLN A O 5
ATOM 3428 N N . ILE A 1 23 ? 17.370 -0.258 2.804 1.00 42.54 23 ILE A N 5
ATOM 3429 C CA . ILE A 1 23 ? 16.086 0.429 2.740 1.00 1.21 23 ILE A CA 5
ATOM 3430 C C . ILE A 1 23 ? 14.939 -0.517 3.077 1.00 21.52 23 ILE A C 5
ATOM 3431 O O . ILE A 1 23 ? 14.261 -0.351 4.091 1.00 42.03 23 ILE A O 5
ATOM 3447 N N . MET A 1 24 ? 14.729 -1.512 2.221 1.00 21.23 24 MET A N 5
ATOM 3448 C CA . MET A 1 24 ? 13.666 -2.488 2.430 1.00 33.03 24 MET A CA 5
ATOM 3449 C C . MET A 1 24 ? 13.844 -3.210 3.762 1.00 2.54 24 MET A C 5
ATOM 3450 O O . MET A 1 24 ? 12.892 -3.765 4.309 1.00 71.30 24 MET A O 5
ATOM 3464 N N . GLN A 1 25 ? 15.069 -3.196 4.278 1.00 61.50 25 GLN A N 5
ATOM 3465 C CA . GLN A 1 25 ? 15.371 -3.851 5.546 1.00 52.14 25 GLN A CA 5
ATOM 3466 C C . GLN A 1 25 ? 14.993 -2.958 6.723 1.00 40.02 25 GLN A C 5
ATOM 3467 O O . GLN A 1 25 ? 14.784 -3.438 7.837 1.00 4.33 25 GLN A O 5
ATOM 3481 N N . PHE A 1 26 ? 14.907 -1.657 6.468 1.00 1.51 26 PHE A N 5
ATOM 3482 C CA . PHE A 1 26 ? 14.556 -0.696 7.507 1.00 14.23 26 PHE A CA 5
ATOM 3483 C C . PHE A 1 26 ? 13.041 -0.548 7.622 1.00 42.24 26 PHE A C 5
ATOM 3484 O O . PHE A 1 26 ? 12.492 -0.511 8.723 1.00 21.11 26 PHE A O 5
ATOM 3501 N N . ILE A 1 27 ? 12.373 -0.463 6.476 1.00 1.23 27 ILE A N 5
ATOM 3502 C CA . ILE A 1 27 ? 10.923 -0.319 6.447 1.00 31.43 27 ILE A CA 5
ATOM 3503 C C . ILE A 1 27 ? 10.244 -1.444 7.221 1.00 14.04 27 ILE A C 5
ATOM 3504 O O . ILE A 1 27 ? 9.128 -1.286 7.715 1.00 20.14 27 ILE A O 5
ATOM 3520 N N . GLY A 1 28 ? 10.926 -2.581 7.325 1.00 41.55 28 GLY A N 5
ATOM 3521 C CA . GLY A 1 28 ? 10.374 -3.715 8.042 1.00 51.05 28 GLY A CA 5
ATOM 3522 C C . GLY A 1 28 ? 10.381 -3.511 9.544 1.00 44.05 28 GLY A C 5
ATOM 3523 O O . GLY A 1 28 ? 9.835 -4.323 10.289 1.00 61.52 28 GLY A O 5
ATOM 3527 N N . GLU A 1 29 ? 11.004 -2.424 9.989 1.00 53.25 29 GLU A N 5
ATOM 3528 C CA . GLU A 1 29 ? 11.082 -2.118 11.412 1.00 12.02 29 GLU A CA 5
ATOM 3529 C C . GLU A 1 29 ? 10.073 -1.038 11.793 1.00 62.02 29 GLU A C 5
ATOM 3530 O O . GLU A 1 29 ? 9.075 -1.312 12.458 1.00 4.13 29 GLU A O 5
ATOM 3542 N N . GLY A 1 30 ? 10.342 0.192 11.365 1.00 1.02 30 GLY A N 5
ATOM 3543 C CA . GLY A 1 30 ? 9.450 1.295 11.671 1.00 41.21 30 GLY A CA 5
ATOM 3544 C C . GLY A 1 30 ? 10.067 2.644 11.356 1.00 74.32 30 GLY A C 5
ATOM 3545 O O . GLY A 1 30 ? 10.049 3.551 12.187 1.00 13.14 30 GLY A O 5
ATOM 3549 N N . TRP A 1 31 ? 10.615 2.775 10.153 1.00 15.12 31 TRP A N 5
ATOM 3550 C CA . TRP A 1 31 ? 11.241 4.023 9.731 1.00 22.33 31 TRP A CA 5
ATOM 3551 C C . TRP A 1 31 ? 10.198 5.011 9.223 1.00 53.32 31 TRP A C 5
ATOM 3552 O O . TRP A 1 31 ? 9.001 4.725 9.235 1.00 11.53 31 TRP A O 5
ATOM 3573 N N . ALA A 1 32 ? 10.659 6.175 8.776 1.00 63.31 32 ALA A N 5
ATOM 3574 C CA . ALA A 1 32 ? 9.765 7.204 8.261 1.00 1.21 32 ALA A CA 5
ATOM 3575 C C . ALA A 1 32 ? 10.035 7.478 6.786 1.00 44.44 32 ALA A C 5
ATOM 3576 O O . ALA A 1 32 ? 10.859 6.809 6.161 1.00 31.11 32 ALA A O 5
ATOM 3583 N N . ILE A 1 33 ? 9.337 8.465 6.234 1.00 0.34 33 ILE A N 5
ATOM 3584 C CA . ILE A 1 33 ? 9.503 8.827 4.832 1.00 12.22 33 ILE A CA 5
ATOM 3585 C C . ILE A 1 33 ? 10.646 9.820 4.652 1.00 22.02 33 ILE A C 5
ATOM 3586 O O . ILE A 1 33 ? 11.198 9.956 3.561 1.00 74.31 33 ILE A O 5
ATOM 3602 N N . ASN A 1 34 ? 10.998 10.511 5.732 1.00 62.23 34 ASN A N 5
ATOM 3603 C CA . ASN A 1 34 ? 12.078 11.491 5.693 1.00 35.15 34 ASN A CA 5
ATOM 3604 C C . ASN A 1 34 ? 13.371 10.897 6.243 1.00 11.35 34 ASN A C 5
ATOM 3605 O O . ASN A 1 34 ? 14.283 11.625 6.638 1.00 35.34 34 ASN A O 5
ATOM 3616 N N . LYS A 1 35 ? 13.444 9.571 6.266 1.00 61.23 35 LYS A N 5
ATOM 3617 C CA . LYS A 1 35 ? 14.626 8.878 6.765 1.00 73.51 35 LYS A CA 5
ATOM 3618 C C . LYS A 1 35 ? 15.376 8.192 5.627 1.00 13.22 35 LYS A C 5
ATOM 3619 O O . LYS A 1 35 ? 16.486 8.591 5.275 1.00 62.31 35 LYS A O 5
ATOM 3638 N N . ILE A 1 36 ? 14.762 7.162 5.056 1.00 35.40 36 ILE A N 5
ATOM 3639 C CA . ILE A 1 36 ? 15.371 6.424 3.957 1.00 72.44 36 ILE A CA 5
ATOM 3640 C C . ILE A 1 36 ? 15.866 7.369 2.867 1.00 13.24 36 ILE A C 5
ATOM 3641 O O . ILE A 1 36 ? 16.858 7.091 2.194 1.00 24.10 36 ILE A O 5
ATOM 3657 N N . ILE A 1 37 ? 15.169 8.488 2.701 1.00 14.03 37 ILE A N 5
ATOM 3658 C CA . ILE A 1 37 ? 15.539 9.476 1.696 1.00 42.21 37 ILE A CA 5
ATOM 3659 C C . ILE A 1 37 ? 16.932 10.036 1.963 1.00 43.13 37 ILE A C 5
ATOM 3660 O O . ILE A 1 37 ? 17.866 9.795 1.198 1.00 24.40 37 ILE A O 5
ATOM 3676 N N . ASP A 1 38 ? 17.065 10.783 3.053 1.00 54.30 38 ASP A N 5
ATOM 3677 C CA . ASP A 1 38 ? 18.345 11.376 3.423 1.00 32.42 38 ASP A CA 5
ATOM 3678 C C . ASP A 1 38 ? 19.391 10.295 3.675 1.00 21.52 38 ASP A C 5
ATOM 3679 O O . ASP A 1 38 ? 20.582 10.504 3.444 1.00 71.22 38 ASP A O 5
ATOM 3688 N N . TRP A 1 39 ? 18.939 9.140 4.151 1.00 14.20 39 TRP A N 5
ATOM 3689 C CA . TRP A 1 39 ? 19.836 8.026 4.436 1.00 44.54 39 TRP A CA 5
ATOM 3690 C C . TRP A 1 39 ? 20.655 7.658 3.203 1.00 54.21 39 TRP A C 5
ATOM 3691 O O . TRP A 1 39 ? 21.833 7.316 3.309 1.00 53.05 39 TRP A O 5
ATOM 3712 N N . ILE A 1 40 ? 20.024 7.731 2.036 1.00 75.32 40 ILE A N 5
ATOM 3713 C CA . ILE A 1 40 ? 20.695 7.406 0.783 1.00 31.05 40 ILE A CA 5
ATOM 3714 C C . ILE A 1 40 ? 21.427 8.620 0.222 1.00 65.43 40 ILE A C 5
ATOM 3715 O O . ILE A 1 40 ? 22.519 8.498 -0.335 1.00 20.43 40 ILE A O 5
ATOM 3731 N N . LYS A 1 41 ? 20.821 9.792 0.372 1.00 13.03 41 LYS A N 5
ATOM 3732 C CA . LYS A 1 41 ? 21.415 11.030 -0.117 1.00 3.34 41 LYS A CA 5
ATOM 3733 C C . LYS A 1 41 ? 22.756 11.295 0.561 1.00 20.21 41 LYS A C 5
ATOM 3734 O O . LYS A 1 41 ? 23.642 11.925 -0.017 1.00 22.42 41 LYS A O 5
ATOM 3753 N N . LYS A 1 42 ? 22.899 10.808 1.789 1.00 0.53 42 LYS A N 5
ATOM 3754 C CA . LYS A 1 42 ? 24.132 10.989 2.546 1.00 45.35 42 LYS A CA 5
ATOM 3755 C C . LYS A 1 42 ? 25.109 9.849 2.275 1.00 52.12 42 LYS A C 5
ATOM 3756 O O . LYS A 1 42 ? 26.323 10.018 2.388 1.00 44.41 42 LYS A O 5
ATOM 3775 N N . HIS A 1 43 ? 24.571 8.688 1.915 1.00 33.04 43 HIS A N 5
ATOM 3776 C CA . HIS A 1 43 ? 25.395 7.520 1.626 1.00 4.12 43 HIS A CA 5
ATOM 3777 C C . HIS A 1 43 ? 26.033 7.634 0.245 1.00 62.11 43 HIS A C 5
ATOM 3778 O O . HIS A 1 43 ? 27.092 7.059 -0.009 1.00 40.15 43 HIS A O 5
ATOM 3792 N N . ILE A 1 44 ? 25.382 8.378 -0.643 1.00 33.33 44 ILE A N 5
ATOM 3793 C CA . ILE A 1 44 ? 25.886 8.566 -1.997 1.00 52.43 44 ILE A CA 5
ATOM 3794 C C . ILE A 1 44 ? 26.795 9.788 -2.080 1.00 61.23 44 ILE A C 5
ATOM 3795 O O . ILE A 1 44 ? 28.006 9.662 -2.264 1.00 11.30 44 ILE A O 5
ATOM 3830 N N . GLY A 1 2 ? 5.316 0.464 -3.107 1.00 73.42 2 GLY A N 6
ATOM 3831 C CA . GLY A 1 2 ? 4.793 1.698 -2.552 1.00 52.55 2 GLY A CA 6
ATOM 3832 C C . GLY A 1 2 ? 5.783 2.386 -1.634 1.00 11.42 2 GLY A C 6
ATOM 3833 O O . GLY A 1 2 ? 6.005 3.592 -1.741 1.00 62.01 2 GLY A O 6
ATOM 3837 N N . ALA A 1 3 ? 6.378 1.619 -0.727 1.00 21.23 3 ALA A N 6
ATOM 3838 C CA . ALA A 1 3 ? 7.350 2.162 0.214 1.00 31.33 3 ALA A CA 6
ATOM 3839 C C . ALA A 1 3 ? 8.718 2.321 -0.440 1.00 60.21 3 ALA A C 6
ATOM 3840 O O . ALA A 1 3 ? 9.406 3.319 -0.226 1.00 43.21 3 ALA A O 6
ATOM 3847 N N . ILE A 1 4 ? 9.106 1.331 -1.237 1.00 42.10 4 ILE A N 6
ATOM 3848 C CA . ILE A 1 4 ? 10.392 1.362 -1.922 1.00 42.54 4 ILE A CA 6
ATOM 3849 C C . ILE A 1 4 ? 10.350 2.296 -3.128 1.00 21.42 4 ILE A C 6
ATOM 3850 O O . ILE A 1 4 ? 11.343 2.942 -3.460 1.00 50.20 4 ILE A O 6
ATOM 3866 N N . ALA A 1 5 ? 9.193 2.361 -3.778 1.00 51.40 5 ALA A N 6
ATOM 3867 C CA . ALA A 1 5 ? 9.020 3.218 -4.944 1.00 54.43 5 ALA A CA 6
ATOM 3868 C C . ALA A 1 5 ? 9.363 4.668 -4.617 1.00 30.55 5 ALA A C 6
ATOM 3869 O O . ALA A 1 5 ? 9.722 5.447 -5.500 1.00 21.43 5 ALA A O 6
ATOM 3876 N N . LYS A 1 6 ? 9.250 5.024 -3.341 1.00 72.35 6 LYS A N 6
ATOM 3877 C CA . LYS A 1 6 ? 9.549 6.379 -2.896 1.00 13.42 6 LYS A CA 6
ATOM 3878 C C . LYS A 1 6 ? 10.980 6.766 -3.253 1.00 42.41 6 LYS A C 6
ATOM 3879 O O . LYS A 1 6 ? 11.260 7.922 -3.575 1.00 53.03 6 LYS A O 6
ATOM 3898 N N . LEU A 1 7 ? 11.883 5.794 -3.195 1.00 70.34 7 LEU A N 6
ATOM 3899 C CA . LEU A 1 7 ? 13.286 6.032 -3.515 1.00 3.43 7 LEU A CA 6
ATOM 3900 C C . LEU A 1 7 ? 13.527 5.933 -5.018 1.00 4.15 7 LEU A C 6
ATOM 3901 O O . LEU A 1 7 ? 14.465 6.529 -5.547 1.00 43.13 7 LEU A O 6
ATOM 3917 N N . VAL A 1 8 ? 12.673 5.177 -5.700 1.00 51.41 8 VAL A N 6
ATOM 3918 C CA . VAL A 1 8 ? 12.791 5.003 -7.143 1.00 33.42 8 VAL A CA 6
ATOM 3919 C C . VAL A 1 8 ? 12.451 6.292 -7.882 1.00 64.12 8 VAL A C 6
ATOM 3920 O O . VAL A 1 8 ? 13.047 6.603 -8.913 1.00 52.31 8 VAL A O 6
ATOM 3933 N N . ALA A 1 9 ? 11.491 7.039 -7.348 1.00 33.33 9 ALA A N 6
ATOM 3934 C CA . ALA A 1 9 ? 11.073 8.296 -7.955 1.00 45.33 9 ALA A CA 6
ATOM 3935 C C . ALA A 1 9 ? 11.835 9.474 -7.358 1.00 4.25 9 ALA A C 6
ATOM 3936 O O . ALA A 1 9 ? 11.425 10.627 -7.495 1.00 31.23 9 ALA A O 6
ATOM 3943 N N . LYS A 1 10 ? 12.947 9.178 -6.693 1.00 21.30 10 LYS A N 6
ATOM 3944 C CA . LYS A 1 10 ? 13.768 10.212 -6.074 1.00 31.40 10 LYS A CA 6
ATOM 3945 C C . LYS A 1 10 ? 15.235 10.044 -6.457 1.00 31.43 10 LYS A C 6
ATOM 3946 O O . LYS A 1 10 ? 15.938 11.023 -6.704 1.00 4.31 10 LYS A O 6
ATOM 3965 N N . PHE A 1 11 ? 15.690 8.796 -6.505 1.00 72.12 11 PHE A N 6
ATOM 3966 C CA . PHE A 1 11 ? 17.073 8.500 -6.859 1.00 23.13 11 PHE A CA 6
ATOM 3967 C C . PHE A 1 11 ? 17.150 7.783 -8.204 1.00 14.42 11 PHE A C 6
ATOM 3968 O O . PHE A 1 11 ? 17.524 8.376 -9.215 1.00 14.01 11 PHE A O 6
ATOM 3985 N N . GLY A 1 12 ? 16.792 6.503 -8.207 1.00 23.44 12 GLY A N 6
ATOM 3986 C CA . GLY A 1 12 ? 16.828 5.725 -9.432 1.00 13.35 12 GLY A CA 6
ATOM 3987 C C . GLY A 1 12 ? 16.660 4.240 -9.181 1.00 20.24 12 GLY A C 6
ATOM 3988 O O . GLY A 1 12 ? 17.063 3.731 -8.135 1.00 12.15 12 GLY A O 6
ATOM 3992 N N . TRP A 1 13 ? 16.063 3.543 -10.141 1.00 11.32 13 TRP A N 6
ATOM 3993 C CA . TRP A 1 13 ? 15.841 2.107 -10.018 1.00 21.13 13 TRP A CA 6
ATOM 3994 C C . TRP A 1 13 ? 17.129 1.388 -9.631 1.00 42.44 13 TRP A C 6
ATOM 3995 O O . TRP A 1 13 ? 17.204 0.704 -8.611 1.00 1.02 13 TRP A O 6
ATOM 4016 N N . PRO A 1 14 ? 18.169 1.546 -10.464 1.00 73.24 14 PRO A N 6
ATOM 4017 C CA . PRO A 1 14 ? 19.473 0.920 -10.229 1.00 62.24 14 PRO A CA 6
ATOM 4018 C C . PRO A 1 14 ? 20.206 1.535 -9.042 1.00 32.31 14 PRO A C 6
ATOM 4019 O O . PRO A 1 14 ? 21.272 1.062 -8.646 1.00 52.21 14 PRO A O 6
ATOM 4030 N N . ILE A 1 15 ? 19.628 2.590 -8.478 1.00 34.43 15 ILE A N 6
ATOM 4031 C CA . ILE A 1 15 ? 20.226 3.267 -7.334 1.00 53.42 15 ILE A CA 6
ATOM 4032 C C . ILE A 1 15 ? 19.576 2.820 -6.029 1.00 4.31 15 ILE A C 6
ATOM 4033 O O . ILE A 1 15 ? 20.169 2.937 -4.956 1.00 51.41 15 ILE A O 6
ATOM 4049 N N . VAL A 1 16 ? 18.355 2.306 -6.128 1.00 32.42 16 VAL A N 6
ATOM 4050 C CA . VAL A 1 16 ? 17.625 1.838 -4.955 1.00 62.55 16 VAL A CA 6
ATOM 4051 C C . VAL A 1 16 ? 17.852 0.348 -4.726 1.00 23.35 16 VAL A C 6
ATOM 4052 O O . VAL A 1 16 ? 17.806 -0.131 -3.592 1.00 72.43 16 VAL A O 6
ATOM 4065 N N . LYS A 1 17 ? 18.099 -0.382 -5.808 1.00 51.45 17 LYS A N 6
ATOM 4066 C CA . LYS A 1 17 ? 18.336 -1.818 -5.727 1.00 33.04 17 LYS A CA 6
ATOM 4067 C C . LYS A 1 17 ? 19.685 -2.111 -5.078 1.00 14.05 17 LYS A C 6
ATOM 4068 O O . LYS A 1 17 ? 19.883 -3.172 -4.485 1.00 41.11 17 LYS A O 6
ATOM 4087 N N . LYS A 1 18 ? 20.609 -1.163 -5.192 1.00 21.55 18 LYS A N 6
ATOM 4088 C CA . LYS A 1 18 ? 21.939 -1.318 -4.614 1.00 11.12 18 LYS A CA 6
ATOM 4089 C C . LYS A 1 18 ? 21.892 -1.176 -3.096 1.00 4.23 18 LYS A C 6
ATOM 4090 O O . LYS A 1 18 ? 22.789 -1.641 -2.391 1.00 40.54 18 LYS A O 6
ATOM 4109 N N . TYR A 1 19 ? 20.842 -0.533 -2.598 1.00 50.34 19 TYR A N 6
ATOM 4110 C CA . TYR A 1 19 ? 20.680 -0.329 -1.164 1.00 35.03 19 TYR A CA 6
ATOM 4111 C C . TYR A 1 19 ? 19.381 -0.957 -0.668 1.00 34.30 19 TYR A C 6
ATOM 4112 O O . TYR A 1 19 ? 18.858 -0.584 0.383 1.00 45.13 19 TYR A O 6
ATOM 4130 N N . TYR A 1 20 ? 18.865 -1.914 -1.432 1.00 11.12 20 TYR A N 6
ATOM 4131 C CA . TYR A 1 20 ? 17.626 -2.594 -1.073 1.00 22.14 20 TYR A CA 6
ATOM 4132 C C . TYR A 1 20 ? 17.798 -3.395 0.215 1.00 53.52 20 TYR A C 6
ATOM 4133 O O . TYR A 1 20 ? 16.842 -3.606 0.961 1.00 14.11 20 TYR A O 6
ATOM 4151 N N . LYS A 1 21 ? 19.024 -3.838 0.469 1.00 3.52 21 LYS A N 6
ATOM 4152 C CA . LYS A 1 21 ? 19.325 -4.613 1.666 1.00 21.35 21 LYS A CA 6
ATOM 4153 C C . LYS A 1 21 ? 19.288 -3.731 2.910 1.00 0.11 21 LYS A C 6
ATOM 4154 O O . LYS A 1 21 ? 19.345 -4.227 4.035 1.00 11.30 21 LYS A O 6
ATOM 4173 N N . GLN A 1 22 ? 19.191 -2.422 2.699 1.00 30.30 22 GLN A N 6
ATOM 4174 C CA . GLN A 1 22 ? 19.145 -1.472 3.804 1.00 24.10 22 GLN A CA 6
ATOM 4175 C C . GLN A 1 22 ? 17.754 -0.862 3.940 1.00 4.22 22 GLN A C 6
ATOM 4176 O O . GLN A 1 22 ? 17.101 -1.008 4.973 1.00 14.34 22 GLN A O 6
ATOM 4190 N N . ILE A 1 23 ? 17.309 -0.178 2.892 1.00 74.02 23 ILE A N 6
ATOM 4191 C CA . ILE A 1 23 ? 15.995 0.454 2.895 1.00 71.42 23 ILE A CA 6
ATOM 4192 C C . ILE A 1 23 ? 14.910 -0.537 3.304 1.00 11.54 23 ILE A C 6
ATOM 4193 O O . ILE A 1 23 ? 14.280 -0.385 4.351 1.00 42.12 23 ILE A O 6
ATOM 4209 N N . MET A 1 24 ? 14.698 -1.551 2.473 1.00 61.41 24 MET A N 6
ATOM 4210 C CA . MET A 1 24 ? 13.691 -2.569 2.750 1.00 11.24 24 MET A CA 6
ATOM 4211 C C . MET A 1 24 ? 13.940 -3.225 4.105 1.00 72.03 24 MET A C 6
ATOM 4212 O O . MET A 1 24 ? 13.007 -3.691 4.759 1.00 42.13 24 MET A O 6
ATOM 4226 N N . GLN A 1 25 ? 15.203 -3.258 4.518 1.00 15.13 25 GLN A N 6
ATOM 4227 C CA . GLN A 1 25 ? 15.572 -3.858 5.794 1.00 25.35 25 GLN A CA 6
ATOM 4228 C C . GLN A 1 25 ? 15.190 -2.947 6.956 1.00 20.01 25 GLN A C 6
ATOM 4229 O O . GLN A 1 25 ? 15.045 -3.400 8.092 1.00 53.42 25 GLN A O 6
ATOM 4243 N N . PHE A 1 26 ? 15.029 -1.661 6.664 1.00 13.32 26 PHE A N 6
ATOM 4244 C CA . PHE A 1 26 ? 14.664 -0.685 7.685 1.00 44.01 26 PHE A CA 6
ATOM 4245 C C . PHE A 1 26 ? 13.149 -0.595 7.835 1.00 34.31 26 PHE A C 6
ATOM 4246 O O . PHE A 1 26 ? 12.619 -0.675 8.944 1.00 55.13 26 PHE A O 6
ATOM 4263 N N . ILE A 1 27 ? 12.458 -0.429 6.712 1.00 13.45 27 ILE A N 6
ATOM 4264 C CA . ILE A 1 27 ? 11.004 -0.329 6.719 1.00 54.52 27 ILE A CA 6
ATOM 4265 C C . ILE A 1 27 ? 10.376 -1.493 7.476 1.00 34.44 27 ILE A C 6
ATOM 4266 O O . ILE A 1 27 ? 9.295 -1.364 8.051 1.00 44.13 27 ILE A O 6
ATOM 4282 N N . GLY A 1 28 ? 11.062 -2.632 7.475 1.00 70.31 28 GLY A N 6
ATOM 4283 C CA . GLY A 1 28 ? 10.557 -3.804 8.167 1.00 50.33 28 GLY A CA 6
ATOM 4284 C C . GLY A 1 28 ? 10.344 -3.556 9.647 1.00 43.00 28 GLY A C 6
ATOM 4285 O O . GLY A 1 28 ? 9.620 -4.298 10.309 1.00 73.44 28 GLY A O 6
ATOM 4289 N N . GLU A 1 29 ? 10.979 -2.510 10.168 1.00 71.33 29 GLU A N 6
ATOM 4290 C CA . GLU A 1 29 ? 10.857 -2.169 11.580 1.00 33.32 29 GLU A CA 6
ATOM 4291 C C . GLU A 1 29 ? 9.769 -1.121 11.795 1.00 75.23 29 GLU A C 6
ATOM 4292 O O . GLU A 1 29 ? 8.719 -1.409 12.368 1.00 54.13 29 GLU A O 6
ATOM 4304 N N . GLY A 1 30 ? 10.029 0.097 11.330 1.00 13.31 30 GLY A N 6
ATOM 4305 C CA . GLY A 1 30 ? 9.063 1.170 11.481 1.00 44.40 30 GLY A CA 6
ATOM 4306 C C . GLY A 1 30 ? 9.677 2.538 11.257 1.00 3.12 30 GLY A C 6
ATOM 4307 O O . GLY A 1 30 ? 9.316 3.505 11.928 1.00 25.14 30 GLY A O 6
ATOM 4311 N N . TRP A 1 31 ? 10.608 2.620 10.313 1.00 20.44 31 TRP A N 6
ATOM 4312 C CA . TRP A 1 31 ? 11.275 3.879 10.005 1.00 52.54 31 TRP A CA 6
ATOM 4313 C C . TRP A 1 31 ? 10.261 4.953 9.626 1.00 10.50 31 TRP A C 6
ATOM 4314 O O . TRP A 1 31 ? 9.056 4.705 9.613 1.00 12.12 31 TRP A O 6
ATOM 4335 N N . ALA A 1 32 ? 10.757 6.147 9.318 1.00 1.31 32 ALA A N 6
ATOM 4336 C CA . ALA A 1 32 ? 9.894 7.258 8.937 1.00 13.20 32 ALA A CA 6
ATOM 4337 C C . ALA A 1 32 ? 9.610 7.244 7.439 1.00 45.43 32 ALA A C 6
ATOM 4338 O O . ALA A 1 32 ? 9.921 6.274 6.748 1.00 64.41 32 ALA A O 6
ATOM 4345 N N . ILE A 1 33 ? 9.019 8.326 6.943 1.00 33.13 33 ILE A N 6
ATOM 4346 C CA . ILE A 1 33 ? 8.694 8.437 5.527 1.00 43.24 33 ILE A CA 6
ATOM 4347 C C . ILE A 1 33 ? 9.711 9.309 4.797 1.00 73.23 33 ILE A C 6
ATOM 4348 O O . ILE A 1 33 ? 9.862 9.216 3.579 1.00 0.24 33 ILE A O 6
ATOM 4364 N N . ASN A 1 34 ? 10.406 10.154 5.550 1.00 4.21 34 ASN A N 6
ATOM 4365 C CA . ASN A 1 34 ? 11.410 11.042 4.975 1.00 4.10 34 ASN A CA 6
ATOM 4366 C C . ASN A 1 34 ? 12.804 10.690 5.485 1.00 24.13 34 ASN A C 6
ATOM 4367 O O . ASN A 1 34 ? 13.719 11.513 5.445 1.00 10.20 34 ASN A O 6
ATOM 4378 N N . LYS A 1 35 ? 12.960 9.461 5.965 1.00 73.41 35 LYS A N 6
ATOM 4379 C CA . LYS A 1 35 ? 14.242 8.997 6.482 1.00 72.32 35 LYS A CA 6
ATOM 4380 C C . LYS A 1 35 ? 15.041 8.285 5.395 1.00 43.20 35 LYS A C 6
ATOM 4381 O O . LYS A 1 35 ? 16.163 8.682 5.077 1.00 72.44 35 LYS A O 6
ATOM 4400 N N . ILE A 1 36 ? 14.457 7.235 4.829 1.00 71.31 36 ILE A N 6
ATOM 4401 C CA . ILE A 1 36 ? 15.115 6.471 3.776 1.00 35.42 36 ILE A CA 6
ATOM 4402 C C . ILE A 1 36 ? 15.636 7.388 2.675 1.00 31.31 36 ILE A C 6
ATOM 4403 O O . ILE A 1 36 ? 16.651 7.098 2.041 1.00 74.55 36 ILE A O 6
ATOM 4419 N N . ILE A 1 37 ? 14.937 8.496 2.455 1.00 35.21 37 ILE A N 6
ATOM 4420 C CA . ILE A 1 37 ? 15.331 9.457 1.433 1.00 53.02 37 ILE A CA 6
ATOM 4421 C C . ILE A 1 37 ? 16.686 10.078 1.755 1.00 33.03 37 ILE A C 6
ATOM 4422 O O . ILE A 1 37 ? 17.650 9.912 1.008 1.00 31.40 37 ILE A O 6
ATOM 4438 N N . ASP A 1 38 ? 16.752 10.792 2.873 1.00 13.42 38 ASP A N 6
ATOM 4439 C CA . ASP A 1 38 ? 17.990 11.436 3.297 1.00 15.32 38 ASP A CA 6
ATOM 4440 C C . ASP A 1 38 ? 19.084 10.402 3.540 1.00 4.13 38 ASP A C 6
ATOM 4441 O O . ASP A 1 38 ? 20.271 10.692 3.386 1.00 13.22 38 ASP A O 6
ATOM 4450 N N . TRP A 1 39 ? 18.678 9.197 3.922 1.00 71.35 39 TRP A N 6
ATOM 4451 C CA . TRP A 1 39 ? 19.625 8.120 4.187 1.00 31.41 39 TRP A CA 6
ATOM 4452 C C . TRP A 1 39 ? 20.476 7.827 2.956 1.00 1.34 39 TRP A C 6
ATOM 4453 O O . TRP A 1 39 ? 21.705 7.831 3.026 1.00 45.20 39 TRP A O 6
ATOM 4474 N N . ILE A 1 40 ? 19.815 7.575 1.832 1.00 63.33 40 ILE A N 6
ATOM 4475 C CA . ILE A 1 40 ? 20.513 7.282 0.586 1.00 72.12 40 ILE A CA 6
ATOM 4476 C C . ILE A 1 40 ? 21.235 8.516 0.057 1.00 50.42 40 ILE A C 6
ATOM 4477 O O . ILE A 1 40 ? 22.357 8.427 -0.441 1.00 44.33 40 ILE A O 6
ATOM 4493 N N . LYS A 1 41 ? 20.584 9.669 0.170 1.00 44.41 41 LYS A N 6
ATOM 4494 C CA . LYS A 1 41 ? 21.164 10.924 -0.294 1.00 3.34 41 LYS A CA 6
ATOM 4495 C C . LYS A 1 41 ? 22.561 11.124 0.285 1.00 44.53 41 LYS A C 6
ATOM 4496 O O . LYS A 1 41 ? 23.555 11.099 -0.442 1.00 21.12 41 LYS A O 6
ATOM 4515 N N . LYS A 1 42 ? 22.631 11.322 1.597 1.00 51.32 42 LYS A N 6
ATOM 4516 C CA . LYS A 1 42 ? 23.906 11.524 2.274 1.00 23.01 42 LYS A CA 6
ATOM 4517 C C . LYS A 1 42 ? 24.855 10.360 2.006 1.00 50.14 42 LYS A C 6
ATOM 4518 O O . LYS A 1 42 ? 26.075 10.526 2.014 1.00 2.12 42 LYS A O 6
ATOM 4537 N N . HIS A 1 43 ? 24.287 9.183 1.766 1.00 72.50 43 HIS A N 6
ATOM 4538 C CA . HIS A 1 43 ? 25.083 7.991 1.493 1.00 53.25 43 HIS A CA 6
ATOM 4539 C C . HIS A 1 43 ? 25.823 8.125 0.165 1.00 2.34 43 HIS A C 6
ATOM 4540 O O . HIS A 1 43 ? 27.049 8.239 0.137 1.00 61.25 43 HIS A O 6
ATOM 4554 N N . ILE A 1 44 ? 25.072 8.111 -0.930 1.00 75.21 44 ILE A N 6
ATOM 4555 C CA . ILE A 1 44 ? 25.657 8.231 -2.259 1.00 41.15 44 ILE A CA 6
ATOM 4556 C C . ILE A 1 44 ? 26.530 9.477 -2.365 1.00 53.21 44 ILE A C 6
ATOM 4557 O O . ILE A 1 44 ? 26.241 10.504 -1.750 1.00 43.13 44 ILE A O 6
ATOM 4592 N N . GLY A 1 2 ? 4.064 0.610 -1.984 1.00 1.22 2 GLY A N 7
ATOM 4593 C CA . GLY A 1 2 ? 5.044 1.490 -2.593 1.00 0.41 2 GLY A CA 7
ATOM 4594 C C . GLY A 1 2 ? 5.964 2.129 -1.571 1.00 53.54 2 GLY A C 7
ATOM 4595 O O . GLY A 1 2 ? 5.857 3.323 -1.291 1.00 34.23 2 GLY A O 7
ATOM 4599 N N . ALA A 1 3 ? 6.869 1.333 -1.013 1.00 2.13 3 ALA A N 7
ATOM 4600 C CA . ALA A 1 3 ? 7.811 1.828 -0.017 1.00 3.33 3 ALA A CA 7
ATOM 4601 C C . ALA A 1 3 ? 9.197 2.026 -0.622 1.00 52.12 3 ALA A C 7
ATOM 4602 O O . ALA A 1 3 ? 9.882 3.003 -0.320 1.00 45.31 3 ALA A O 7
ATOM 4609 N N . ILE A 1 4 ? 9.603 1.093 -1.477 1.00 14.13 4 ILE A N 7
ATOM 4610 C CA . ILE A 1 4 ? 10.906 1.166 -2.124 1.00 44.12 4 ILE A CA 7
ATOM 4611 C C . ILE A 1 4 ? 10.881 2.132 -3.304 1.00 72.32 4 ILE A C 7
ATOM 4612 O O . ILE A 1 4 ? 11.864 2.819 -3.578 1.00 61.04 4 ILE A O 7
ATOM 4628 N N . ALA A 1 5 ? 9.749 2.179 -3.998 1.00 55.24 5 ALA A N 7
ATOM 4629 C CA . ALA A 1 5 ? 9.593 3.063 -5.147 1.00 11.43 5 ALA A CA 7
ATOM 4630 C C . ALA A 1 5 ? 9.866 4.514 -4.764 1.00 20.14 5 ALA A C 7
ATOM 4631 O O . ALA A 1 5 ? 10.222 5.334 -5.610 1.00 3.22 5 ALA A O 7
ATOM 4638 N N . LYS A 1 6 ? 9.696 4.825 -3.483 1.00 21.20 6 LYS A N 7
ATOM 4639 C CA . LYS A 1 6 ? 9.925 6.177 -2.986 1.00 74.54 6 LYS A CA 7
ATOM 4640 C C . LYS A 1 6 ? 11.384 6.582 -3.165 1.00 40.42 6 LYS A C 7
ATOM 4641 O O . LYS A 1 6 ? 11.703 7.769 -3.253 1.00 12.04 6 LYS A O 7
ATOM 4660 N N . LEU A 1 7 ? 12.266 5.591 -3.220 1.00 45.04 7 LEU A N 7
ATOM 4661 C CA . LEU A 1 7 ? 13.693 5.845 -3.391 1.00 31.03 7 LEU A CA 7
ATOM 4662 C C . LEU A 1 7 ? 14.076 5.828 -4.867 1.00 4.30 7 LEU A C 7
ATOM 4663 O O . LEU A 1 7 ? 15.060 6.449 -5.271 1.00 12.12 7 LEU A O 7
ATOM 4679 N N . VAL A 1 8 ? 13.292 5.115 -5.669 1.00 1.01 8 VAL A N 7
ATOM 4680 C CA . VAL A 1 8 ? 13.547 5.020 -7.101 1.00 43.13 8 VAL A CA 7
ATOM 4681 C C . VAL A 1 8 ? 13.331 6.364 -7.788 1.00 73.33 8 VAL A C 7
ATOM 4682 O O . VAL A 1 8 ? 14.278 6.989 -8.263 1.00 50.24 8 VAL A O 7
ATOM 4695 N N . ALA A 1 9 ? 12.077 6.802 -7.837 1.00 30.12 9 ALA A N 7
ATOM 4696 C CA . ALA A 1 9 ? 11.736 8.073 -8.463 1.00 73.14 9 ALA A CA 7
ATOM 4697 C C . ALA A 1 9 ? 12.585 9.208 -7.901 1.00 61.22 9 ALA A C 7
ATOM 4698 O O . ALA A 1 9 ? 12.854 10.195 -8.586 1.00 74.25 9 ALA A O 7
ATOM 4705 N N . LYS A 1 10 ? 13.005 9.062 -6.649 1.00 64.32 10 LYS A N 7
ATOM 4706 C CA . LYS A 1 10 ? 13.825 10.074 -5.994 1.00 22.22 10 LYS A CA 7
ATOM 4707 C C . LYS A 1 10 ? 15.268 10.006 -6.484 1.00 1.30 10 LYS A C 7
ATOM 4708 O O . LYS A 1 10 ? 15.784 10.965 -7.060 1.00 21.54 10 LYS A O 7
ATOM 4727 N N . PHE A 1 11 ? 15.914 8.868 -6.253 1.00 71.04 11 PHE A N 7
ATOM 4728 C CA . PHE A 1 11 ? 17.297 8.676 -6.672 1.00 64.41 11 PHE A CA 7
ATOM 4729 C C . PHE A 1 11 ? 17.363 8.016 -8.046 1.00 71.34 11 PHE A C 7
ATOM 4730 O O . PHE A 1 11 ? 17.659 8.668 -9.047 1.00 30.32 11 PHE A O 7
ATOM 4747 N N . GLY A 1 12 ? 17.085 6.716 -8.086 1.00 53.13 12 GLY A N 7
ATOM 4748 C CA . GLY A 1 12 ? 17.118 5.988 -9.341 1.00 41.55 12 GLY A CA 7
ATOM 4749 C C . GLY A 1 12 ? 17.014 4.489 -9.145 1.00 51.04 12 GLY A C 7
ATOM 4750 O O . GLY A 1 12 ? 17.421 3.962 -8.110 1.00 42.12 12 GLY A O 7
ATOM 4754 N N . TRP A 1 13 ? 16.466 3.801 -10.140 1.00 72.13 13 TRP A N 7
ATOM 4755 C CA . TRP A 1 13 ? 16.308 2.353 -10.071 1.00 73.53 13 TRP A CA 7
ATOM 4756 C C . TRP A 1 13 ? 17.624 1.678 -9.701 1.00 41.22 13 TRP A C 7
ATOM 4757 O O . TRP A 1 13 ? 17.724 0.963 -8.704 1.00 11.43 13 TRP A O 7
ATOM 4778 N N . PRO A 1 14 ? 18.660 1.909 -10.522 1.00 12.14 14 PRO A N 7
ATOM 4779 C CA . PRO A 1 14 ? 19.989 1.333 -10.299 1.00 43.05 14 PRO A CA 7
ATOM 4780 C C . PRO A 1 14 ? 20.688 1.939 -9.087 1.00 63.51 14 PRO A C 7
ATOM 4781 O O . PRO A 1 14 ? 21.760 1.484 -8.686 1.00 20.12 14 PRO A O 7
ATOM 4792 N N . ILE A 1 15 ? 20.075 2.965 -8.508 1.00 42.31 15 ILE A N 7
ATOM 4793 C CA . ILE A 1 15 ? 20.639 3.631 -7.340 1.00 53.34 15 ILE A CA 7
ATOM 4794 C C . ILE A 1 15 ? 20.058 3.063 -6.050 1.00 10.31 15 ILE A C 7
ATOM 4795 O O . ILE A 1 15 ? 20.663 3.172 -4.983 1.00 41.13 15 ILE A O 7
ATOM 4811 N N . VAL A 1 16 ? 18.881 2.455 -6.155 1.00 33.14 16 VAL A N 7
ATOM 4812 C CA . VAL A 1 16 ? 18.219 1.866 -4.997 1.00 14.44 16 VAL A CA 7
ATOM 4813 C C . VAL A 1 16 ? 18.536 0.380 -4.879 1.00 34.20 16 VAL A C 7
ATOM 4814 O O . VAL A 1 16 ? 18.518 -0.186 -3.785 1.00 42.25 16 VAL A O 7
ATOM 4827 N N . LYS A 1 17 ? 18.826 -0.249 -6.013 1.00 32.11 17 LYS A N 7
ATOM 4828 C CA . LYS A 1 17 ? 19.149 -1.671 -6.039 1.00 1.31 17 LYS A CA 7
ATOM 4829 C C . LYS A 1 17 ? 20.459 -1.944 -5.308 1.00 24.14 17 LYS A C 7
ATOM 4830 O O . LYS A 1 17 ? 20.686 -3.047 -4.809 1.00 11.21 17 LYS A O 7
ATOM 4849 N N . LYS A 1 18 ? 21.319 -0.933 -5.246 1.00 24.10 18 LYS A N 7
ATOM 4850 C CA . LYS A 1 18 ? 22.606 -1.063 -4.573 1.00 45.32 18 LYS A CA 7
ATOM 4851 C C . LYS A 1 18 ? 22.448 -0.919 -3.063 1.00 32.41 18 LYS A C 7
ATOM 4852 O O . LYS A 1 18 ? 23.254 -1.440 -2.292 1.00 62.51 18 LYS A O 7
ATOM 4871 N N . TYR A 1 19 ? 21.404 -0.212 -2.647 1.00 14.40 19 TYR A N 7
ATOM 4872 C CA . TYR A 1 19 ? 21.140 0.001 -1.229 1.00 21.43 19 TYR A CA 7
ATOM 4873 C C . TYR A 1 19 ? 19.842 -0.682 -0.808 1.00 23.14 19 TYR A C 7
ATOM 4874 O O . TYR A 1 19 ? 19.204 -0.281 0.166 1.00 70.01 19 TYR A O 7
ATOM 4892 N N . TYR A 1 20 ? 19.459 -1.716 -1.548 1.00 33.23 20 TYR A N 7
ATOM 4893 C CA . TYR A 1 20 ? 18.237 -2.455 -1.254 1.00 15.04 20 TYR A CA 7
ATOM 4894 C C . TYR A 1 20 ? 18.386 -3.267 0.029 1.00 22.40 20 TYR A C 7
ATOM 4895 O O . TYR A 1 20 ? 17.407 -3.538 0.725 1.00 62.53 20 TYR A O 7
ATOM 4913 N N . LYS A 1 21 ? 19.620 -3.653 0.337 1.00 50.13 21 LYS A N 7
ATOM 4914 C CA . LYS A 1 21 ? 19.902 -4.433 1.536 1.00 12.30 21 LYS A CA 7
ATOM 4915 C C . LYS A 1 21 ? 19.806 -3.563 2.785 1.00 2.14 21 LYS A C 7
ATOM 4916 O O . LYS A 1 21 ? 19.868 -4.065 3.907 1.00 0.24 21 LYS A O 7
ATOM 4935 N N . GLN A 1 22 ? 19.654 -2.258 2.582 1.00 31.35 22 GLN A N 7
ATOM 4936 C CA . GLN A 1 22 ? 19.549 -1.320 3.694 1.00 50.03 22 GLN A CA 7
ATOM 4937 C C . GLN A 1 22 ? 18.136 -0.756 3.798 1.00 11.21 22 GLN A C 7
ATOM 4938 O O . GLN A 1 22 ? 17.464 -0.923 4.817 1.00 45.52 22 GLN A O 7
ATOM 4952 N N . ILE A 1 23 ? 17.691 -0.088 2.739 1.00 2.32 23 ILE A N 7
ATOM 4953 C CA . ILE A 1 23 ? 16.358 0.500 2.712 1.00 13.32 23 ILE A CA 7
ATOM 4954 C C . ILE A 1 23 ? 15.294 -0.533 3.066 1.00 31.34 23 ILE A C 7
ATOM 4955 O O . ILE A 1 23 ? 14.634 -0.430 4.100 1.00 74.03 23 ILE A O 7
ATOM 4971 N N . MET A 1 24 ? 15.135 -1.531 2.202 1.00 11.44 24 MET A N 7
ATOM 4972 C CA . MET A 1 24 ? 14.153 -2.585 2.426 1.00 61.51 24 MET A CA 7
ATOM 4973 C C . MET A 1 24 ? 14.390 -3.273 3.767 1.00 71.44 24 MET A C 7
ATOM 4974 O O . MET A 1 24 ? 13.466 -3.827 4.361 1.00 33.31 24 MET A O 7
ATOM 4988 N N . GLN A 1 25 ? 15.633 -3.234 4.236 1.00 52.14 25 GLN A N 7
ATOM 4989 C CA . GLN A 1 25 ? 15.990 -3.855 5.506 1.00 54.13 25 GLN A CA 7
ATOM 4990 C C . GLN A 1 25 ? 15.548 -2.987 6.679 1.00 10.32 25 GLN A C 7
ATOM 4991 O O . GLN A 1 25 ? 15.377 -3.475 7.796 1.00 24.05 25 GLN A O 7
ATOM 5005 N N . PHE A 1 26 ? 15.365 -1.697 6.418 1.00 13.43 26 PHE A N 7
ATOM 5006 C CA . PHE A 1 26 ? 14.944 -0.760 7.453 1.00 1.54 26 PHE A CA 7
ATOM 5007 C C . PHE A 1 26 ? 13.425 -0.754 7.597 1.00 1.04 26 PHE A C 7
ATOM 5008 O O . PHE A 1 26 ? 12.896 -0.836 8.706 1.00 11.33 26 PHE A O 7
ATOM 5025 N N . ILE A 1 27 ? 12.730 -0.656 6.469 1.00 23.50 27 ILE A N 7
ATOM 5026 C CA . ILE A 1 27 ? 11.273 -0.641 6.469 1.00 52.31 27 ILE A CA 7
ATOM 5027 C C . ILE A 1 27 ? 10.710 -1.840 7.224 1.00 71.12 27 ILE A C 7
ATOM 5028 O O . ILE A 1 27 ? 9.607 -1.784 7.766 1.00 51.14 27 ILE A O 7
ATOM 5044 N N . GLY A 1 28 ? 11.478 -2.925 7.257 1.00 75.44 28 GLY A N 7
ATOM 5045 C CA . GLY A 1 28 ? 11.040 -4.123 7.949 1.00 34.03 28 GLY A CA 7
ATOM 5046 C C . GLY A 1 28 ? 10.872 -3.902 9.440 1.00 63.44 28 GLY A C 7
ATOM 5047 O O . GLY A 1 28 ? 10.261 -4.718 10.129 1.00 24.20 28 GLY A O 7
ATOM 5051 N N . GLU A 1 29 ? 11.418 -2.797 9.938 1.00 70.23 29 GLU A N 7
ATOM 5052 C CA . GLU A 1 29 ? 11.328 -2.474 11.357 1.00 73.13 29 GLU A CA 7
ATOM 5053 C C . GLU A 1 29 ? 10.203 -1.476 11.617 1.00 31.21 29 GLU A C 7
ATOM 5054 O O . GLU A 1 29 ? 9.180 -1.818 12.210 1.00 44.41 29 GLU A O 7
ATOM 5066 N N . GLY A 1 30 ? 10.401 -0.240 11.169 1.00 12.02 30 GLY A N 7
ATOM 5067 C CA . GLY A 1 30 ? 9.396 0.789 11.363 1.00 1.04 30 GLY A CA 7
ATOM 5068 C C . GLY A 1 30 ? 9.946 2.185 11.145 1.00 32.31 30 GLY A C 7
ATOM 5069 O O . GLY A 1 30 ? 9.738 3.076 11.968 1.00 54.53 30 GLY A O 7
ATOM 5073 N N . TRP A 1 31 ? 10.651 2.374 10.036 1.00 54.04 31 TRP A N 7
ATOM 5074 C CA . TRP A 1 31 ? 11.234 3.671 9.713 1.00 52.41 31 TRP A CA 7
ATOM 5075 C C . TRP A 1 31 ? 10.156 4.661 9.284 1.00 2.11 31 TRP A C 7
ATOM 5076 O O . TRP A 1 31 ? 8.971 4.329 9.257 1.00 4.52 31 TRP A O 7
ATOM 5097 N N . ALA A 1 32 ? 10.575 5.877 8.949 1.00 10.24 32 ALA A N 7
ATOM 5098 C CA . ALA A 1 32 ? 9.645 6.914 8.520 1.00 51.04 32 ALA A CA 7
ATOM 5099 C C . ALA A 1 32 ? 9.425 6.863 7.011 1.00 10.45 32 ALA A C 7
ATOM 5100 O O . ALA A 1 32 ? 9.841 5.915 6.346 1.00 61.32 32 ALA A O 7
ATOM 5107 N N . ILE A 1 33 ? 8.769 7.889 6.479 1.00 34.33 33 ILE A N 7
ATOM 5108 C CA . ILE A 1 33 ? 8.494 7.960 5.050 1.00 42.24 33 ILE A CA 7
ATOM 5109 C C . ILE A 1 33 ? 9.466 8.905 4.350 1.00 74.21 33 ILE A C 7
ATOM 5110 O O . ILE A 1 33 ? 9.532 8.946 3.122 1.00 33.32 33 ILE A O 7
ATOM 5126 N N . ASN A 1 34 ? 10.220 9.662 5.141 1.00 75.43 34 ASN A N 7
ATOM 5127 C CA . ASN A 1 34 ? 11.189 10.606 4.597 1.00 24.52 34 ASN A CA 7
ATOM 5128 C C . ASN A 1 34 ? 12.589 10.315 5.130 1.00 61.40 34 ASN A C 7
ATOM 5129 O O . ASN A 1 34 ? 13.537 11.049 4.850 1.00 22.44 34 ASN A O 7
ATOM 5140 N N . LYS A 1 35 ? 12.711 9.238 5.899 1.00 65.11 35 LYS A N 7
ATOM 5141 C CA . LYS A 1 35 ? 13.995 8.847 6.470 1.00 33.03 35 LYS A CA 7
ATOM 5142 C C . LYS A 1 35 ? 14.863 8.146 5.430 1.00 35.10 35 LYS A C 7
ATOM 5143 O O . LYS A 1 35 ? 15.985 8.572 5.155 1.00 14.33 35 LYS A O 7
ATOM 5162 N N . ILE A 1 36 ? 14.336 7.071 4.854 1.00 34.43 36 ILE A N 7
ATOM 5163 C CA . ILE A 1 36 ? 15.062 6.313 3.843 1.00 52.13 36 ILE A CA 7
ATOM 5164 C C . ILE A 1 36 ? 15.624 7.234 2.765 1.00 71.32 36 ILE A C 7
ATOM 5165 O O . ILE A 1 36 ? 16.728 7.018 2.264 1.00 1.13 36 ILE A O 7
ATOM 5181 N N . ILE A 1 37 ? 14.858 8.261 2.413 1.00 32.14 37 ILE A N 7
ATOM 5182 C CA . ILE A 1 37 ? 15.281 9.216 1.397 1.00 12.31 37 ILE A CA 7
ATOM 5183 C C . ILE A 1 37 ? 16.502 10.004 1.858 1.00 42.41 37 ILE A C 7
ATOM 5184 O O . ILE A 1 37 ? 17.452 10.197 1.099 1.00 62.12 37 ILE A O 7
ATOM 5200 N N . ASP A 1 38 ? 16.471 10.456 3.107 1.00 41.33 38 ASP A N 7
ATOM 5201 C CA . ASP A 1 38 ? 17.577 11.221 3.671 1.00 41.32 38 ASP A CA 7
ATOM 5202 C C . ASP A 1 38 ? 18.761 10.313 3.987 1.00 33.55 38 ASP A C 7
ATOM 5203 O O . ASP A 1 38 ? 19.896 10.774 4.105 1.00 71.11 38 ASP A O 7
ATOM 5212 N N . TRP A 1 39 ? 18.487 9.020 4.125 1.00 1.35 39 TRP A N 7
ATOM 5213 C CA . TRP A 1 39 ? 19.530 8.047 4.430 1.00 33.10 39 TRP A CA 7
ATOM 5214 C C . TRP A 1 39 ? 20.443 7.834 3.228 1.00 22.31 39 TRP A C 7
ATOM 5215 O O . TRP A 1 39 ? 21.663 7.964 3.334 1.00 41.24 39 TRP A O 7
ATOM 5236 N N . ILE A 1 40 ? 19.846 7.506 2.087 1.00 21.33 40 ILE A N 7
ATOM 5237 C CA . ILE A 1 40 ? 20.607 7.276 0.866 1.00 44.13 40 ILE A CA 7
ATOM 5238 C C . ILE A 1 40 ? 21.348 8.537 0.434 1.00 3.24 40 ILE A C 7
ATOM 5239 O O . ILE A 1 40 ? 22.540 8.496 0.126 1.00 15.30 40 ILE A O 7
ATOM 5255 N N . LYS A 1 41 ? 20.636 9.658 0.417 1.00 54.53 41 LYS A N 7
ATOM 5256 C CA . LYS A 1 41 ? 21.225 10.934 0.027 1.00 73.14 41 LYS A CA 7
ATOM 5257 C C . LYS A 1 41 ? 22.498 11.211 0.820 1.00 33.32 41 LYS A C 7
ATOM 5258 O O . LYS A 1 41 ? 23.504 11.654 0.265 1.00 34.45 41 LYS A O 7
ATOM 5277 N N . LYS A 1 42 ? 22.448 10.946 2.121 1.00 33.52 42 LYS A N 7
ATOM 5278 C CA . LYS A 1 42 ? 23.597 11.163 2.991 1.00 22.05 42 LYS A CA 7
ATOM 5279 C C . LYS A 1 42 ? 24.719 10.181 2.667 1.00 14.13 42 LYS A C 7
ATOM 5280 O O . LYS A 1 42 ? 25.896 10.543 2.674 1.00 14.13 42 LYS A O 7
ATOM 5299 N N . HIS A 1 43 ? 24.346 8.937 2.382 1.00 0.30 43 HIS A N 7
ATOM 5300 C CA . HIS A 1 43 ? 25.321 7.904 2.053 1.00 60.31 43 HIS A CA 7
ATOM 5301 C C . HIS A 1 43 ? 26.045 8.235 0.751 1.00 23.45 43 HIS A C 7
ATOM 5302 O O . HIS A 1 43 ? 27.263 8.417 0.737 1.00 61.52 43 HIS A O 7
ATOM 5316 N N . ILE A 1 44 ? 25.289 8.310 -0.338 1.00 52.12 44 ILE A N 7
ATOM 5317 C CA . ILE A 1 44 ? 25.859 8.619 -1.644 1.00 0.35 44 ILE A CA 7
ATOM 5318 C C . ILE A 1 44 ? 26.706 9.886 -1.587 1.00 41.03 44 ILE A C 7
ATOM 5319 O O . ILE A 1 44 ? 27.837 9.912 -2.074 1.00 32.34 44 ILE A O 7
ATOM 5354 N N . GLY A 1 2 ? 4.918 0.553 -2.433 1.00 52.42 2 GLY A N 8
ATOM 5355 C CA . GLY A 1 2 ? 5.200 1.971 -2.301 1.00 22.32 2 GLY A CA 8
ATOM 5356 C C . GLY A 1 2 ? 6.252 2.256 -1.247 1.00 14.40 2 GLY A C 8
ATOM 5357 O O . GLY A 1 2 ? 6.292 3.348 -0.681 1.00 11.31 2 GLY A O 8
ATOM 5361 N N . ALA A 1 3 ? 7.104 1.272 -0.982 1.00 30.14 3 ALA A N 8
ATOM 5362 C CA . ALA A 1 3 ? 8.161 1.423 0.011 1.00 15.11 3 ALA A CA 8
ATOM 5363 C C . ALA A 1 3 ? 9.502 1.710 -0.654 1.00 63.45 3 ALA A C 8
ATOM 5364 O O . ALA A 1 3 ? 10.186 2.672 -0.305 1.00 11.30 3 ALA A O 8
ATOM 5371 N N . ILE A 1 4 ? 9.873 0.868 -1.614 1.00 2.33 4 ILE A N 8
ATOM 5372 C CA . ILE A 1 4 ? 11.133 1.032 -2.328 1.00 3.43 4 ILE A CA 8
ATOM 5373 C C . ILE A 1 4 ? 10.984 2.010 -3.488 1.00 42.42 4 ILE A C 8
ATOM 5374 O O . ILE A 1 4 ? 11.916 2.743 -3.819 1.00 53.31 4 ILE A O 8
ATOM 5390 N N . ALA A 1 5 ? 9.805 2.017 -4.102 1.00 22.14 5 ALA A N 8
ATOM 5391 C CA . ALA A 1 5 ? 9.532 2.908 -5.223 1.00 23.53 5 ALA A CA 8
ATOM 5392 C C . ALA A 1 5 ? 9.709 4.368 -4.820 1.00 31.55 5 ALA A C 8
ATOM 5393 O O . ALA A 1 5 ? 9.906 5.237 -5.668 1.00 43.51 5 ALA A O 8
ATOM 5400 N N . LYS A 1 6 ? 9.636 4.630 -3.519 1.00 40.31 6 LYS A N 8
ATOM 5401 C CA . LYS A 1 6 ? 9.788 5.985 -3.002 1.00 43.21 6 LYS A CA 8
ATOM 5402 C C . LYS A 1 6 ? 11.193 6.516 -3.272 1.00 33.33 6 LYS A C 8
ATOM 5403 O O . LYS A 1 6 ? 11.392 7.721 -3.432 1.00 60.43 6 LYS A O 8
ATOM 5422 N N . LEU A 1 7 ? 12.163 5.610 -3.322 1.00 31.34 7 LEU A N 8
ATOM 5423 C CA . LEU A 1 7 ? 13.549 5.987 -3.574 1.00 25.44 7 LEU A CA 8
ATOM 5424 C C . LEU A 1 7 ? 13.834 6.046 -5.071 1.00 61.30 7 LEU A C 8
ATOM 5425 O O . LEU A 1 7 ? 14.738 6.754 -5.514 1.00 50.24 7 LEU A O 8
ATOM 5441 N N . VAL A 1 8 ? 13.055 5.298 -5.846 1.00 61.13 8 VAL A N 8
ATOM 5442 C CA . VAL A 1 8 ? 13.221 5.268 -7.294 1.00 71.45 8 VAL A CA 8
ATOM 5443 C C . VAL A 1 8 ? 12.827 6.600 -7.921 1.00 12.52 8 VAL A C 8
ATOM 5444 O O . VAL A 1 8 ? 13.395 7.016 -8.930 1.00 72.55 8 VAL A O 8
ATOM 5457 N N . ALA A 1 9 ? 11.850 7.267 -7.314 1.00 42.32 9 ALA A N 8
ATOM 5458 C CA . ALA A 1 9 ? 11.381 8.555 -7.811 1.00 4.03 9 ALA A CA 8
ATOM 5459 C C . ALA A 1 9 ? 12.115 9.706 -7.131 1.00 21.25 9 ALA A C 8
ATOM 5460 O O . ALA A 1 9 ? 11.665 10.851 -7.167 1.00 51.21 9 ALA A O 8
ATOM 5467 N N . LYS A 1 10 ? 13.248 9.394 -6.509 1.00 54.43 10 LYS A N 8
ATOM 5468 C CA . LYS A 1 10 ? 14.045 10.402 -5.821 1.00 1.15 10 LYS A CA 8
ATOM 5469 C C . LYS A 1 10 ? 15.505 10.334 -6.259 1.00 34.13 10 LYS A C 8
ATOM 5470 O O . LYS A 1 10 ? 16.127 11.358 -6.540 1.00 3.13 10 LYS A O 8
ATOM 5489 N N . PHE A 1 11 ? 16.044 9.121 -6.316 1.00 62.22 11 PHE A N 8
ATOM 5490 C CA . PHE A 1 11 ? 17.431 8.919 -6.721 1.00 54.31 11 PHE A CA 8
ATOM 5491 C C . PHE A 1 11 ? 17.506 8.300 -8.113 1.00 60.54 11 PHE A C 8
ATOM 5492 O O . PHE A 1 11 ? 17.824 8.977 -9.090 1.00 21.21 11 PHE A O 8
ATOM 5509 N N . GLY A 1 12 ? 17.211 7.006 -8.196 1.00 22.54 12 GLY A N 8
ATOM 5510 C CA . GLY A 1 12 ? 17.252 6.315 -9.471 1.00 50.14 12 GLY A CA 8
ATOM 5511 C C . GLY A 1 12 ? 17.107 4.814 -9.323 1.00 30.51 12 GLY A C 8
ATOM 5512 O O . GLY A 1 12 ? 17.460 4.249 -8.288 1.00 31.24 12 GLY A O 8
ATOM 5516 N N . TRP A 1 13 ? 16.585 4.166 -10.358 1.00 42.24 13 TRP A N 8
ATOM 5517 C CA . TRP A 1 13 ? 16.393 2.721 -10.338 1.00 33.54 13 TRP A CA 8
ATOM 5518 C C . TRP A 1 13 ? 17.682 2.005 -9.951 1.00 3.11 13 TRP A C 8
ATOM 5519 O O . TRP A 1 13 ? 17.737 1.258 -8.974 1.00 73.41 13 TRP A O 8
ATOM 5540 N N . PRO A 1 14 ? 18.747 2.237 -10.733 1.00 52.52 14 PRO A N 8
ATOM 5541 C CA . PRO A 1 14 ? 20.056 1.624 -10.491 1.00 1.50 14 PRO A CA 8
ATOM 5542 C C . PRO A 1 14 ? 20.732 2.176 -9.240 1.00 50.03 14 PRO A C 8
ATOM 5543 O O . PRO A 1 14 ? 21.777 1.679 -8.818 1.00 14.41 14 PRO A O 8
ATOM 5554 N N . ILE A 1 15 ? 20.130 3.204 -8.653 1.00 14.25 15 ILE A N 8
ATOM 5555 C CA . ILE A 1 15 ? 20.673 3.821 -7.449 1.00 43.31 15 ILE A CA 8
ATOM 5556 C C . ILE A 1 15 ? 20.027 3.243 -6.195 1.00 13.52 15 ILE A C 8
ATOM 5557 O O . ILE A 1 15 ? 20.599 3.299 -5.106 1.00 61.13 15 ILE A O 8
ATOM 5573 N N . VAL A 1 16 ? 18.830 2.687 -6.355 1.00 62.11 16 VAL A N 8
ATOM 5574 C CA . VAL A 1 16 ? 18.106 2.095 -5.236 1.00 41.43 16 VAL A CA 8
ATOM 5575 C C . VAL A 1 16 ? 18.382 0.600 -5.132 1.00 62.32 16 VAL A C 8
ATOM 5576 O O . VAL A 1 16 ? 18.289 0.013 -4.054 1.00 3.34 16 VAL A O 8
ATOM 5589 N N . LYS A 1 17 ? 18.723 -0.013 -6.261 1.00 32.33 17 LYS A N 8
ATOM 5590 C CA . LYS A 1 17 ? 19.015 -1.441 -6.298 1.00 70.42 17 LYS A CA 8
ATOM 5591 C C . LYS A 1 17 ? 20.266 -1.762 -5.487 1.00 62.20 17 LYS A C 8
ATOM 5592 O O . LYS A 1 17 ? 20.441 -2.885 -5.013 1.00 71.25 17 LYS A O 8
ATOM 5611 N N . LYS A 1 18 ? 21.134 -0.769 -5.329 1.00 42.30 18 LYS A N 8
ATOM 5612 C CA . LYS A 1 18 ? 22.368 -0.943 -4.573 1.00 25.43 18 LYS A CA 8
ATOM 5613 C C . LYS A 1 18 ? 22.098 -0.896 -3.072 1.00 64.52 18 LYS A C 8
ATOM 5614 O O . LYS A 1 18 ? 22.563 -1.754 -2.321 1.00 32.31 18 LYS A O 8
ATOM 5633 N N . TYR A 1 19 ? 21.344 0.109 -2.643 1.00 2.23 19 TYR A N 8
ATOM 5634 C CA . TYR A 1 19 ? 21.013 0.268 -1.232 1.00 22.13 19 TYR A CA 8
ATOM 5635 C C . TYR A 1 19 ? 19.637 -0.315 -0.926 1.00 54.42 19 TYR A C 8
ATOM 5636 O O . TYR A 1 19 ? 18.998 0.055 0.060 1.00 42.35 19 TYR A O 8
ATOM 5654 N N . TYR A 1 20 ? 19.186 -1.228 -1.778 1.00 70.44 20 TYR A N 8
ATOM 5655 C CA . TYR A 1 20 ? 17.885 -1.862 -1.602 1.00 73.02 20 TYR A CA 8
ATOM 5656 C C . TYR A 1 20 ? 17.861 -2.715 -0.338 1.00 30.23 20 TYR A C 8
ATOM 5657 O O . TYR A 1 20 ? 16.878 -2.721 0.404 1.00 61.12 20 TYR A O 8
ATOM 5675 N N . LYS A 1 21 ? 18.951 -3.435 -0.097 1.00 64.33 21 LYS A N 8
ATOM 5676 C CA . LYS A 1 21 ? 19.060 -4.292 1.078 1.00 53.13 21 LYS A CA 8
ATOM 5677 C C . LYS A 1 21 ? 18.849 -3.489 2.357 1.00 4.05 21 LYS A C 8
ATOM 5678 O O . LYS A 1 21 ? 17.975 -3.807 3.163 1.00 53.43 21 LYS A O 8
ATOM 5697 N N . GLN A 1 22 ? 19.656 -2.448 2.537 1.00 51.23 22 GLN A N 8
ATOM 5698 C CA . GLN A 1 22 ? 19.556 -1.600 3.719 1.00 44.23 22 GLN A CA 8
ATOM 5699 C C . GLN A 1 22 ? 18.149 -1.031 3.864 1.00 73.41 22 GLN A C 8
ATOM 5700 O O . GLN A 1 22 ? 17.503 -1.204 4.898 1.00 30.11 22 GLN A O 8
ATOM 5714 N N . ILE A 1 23 ? 17.679 -0.353 2.822 1.00 25.12 23 ILE A N 8
ATOM 5715 C CA . ILE A 1 23 ? 16.348 0.240 2.834 1.00 30.12 23 ILE A CA 8
ATOM 5716 C C . ILE A 1 23 ? 15.295 -0.782 3.250 1.00 0.31 23 ILE A C 8
ATOM 5717 O O . ILE A 1 23 ? 14.632 -0.622 4.274 1.00 34.23 23 ILE A O 8
ATOM 5733 N N . MET A 1 24 ? 15.149 -1.832 2.449 1.00 32.12 24 MET A N 8
ATOM 5734 C CA . MET A 1 24 ? 14.178 -2.882 2.736 1.00 22.11 24 MET A CA 8
ATOM 5735 C C . MET A 1 24 ? 14.407 -3.469 4.125 1.00 23.41 24 MET A C 8
ATOM 5736 O O . MET A 1 24 ? 13.471 -3.937 4.772 1.00 20.33 24 MET A O 8
ATOM 5750 N N . GLN A 1 25 ? 15.657 -3.441 4.576 1.00 64.31 25 GLN A N 8
ATOM 5751 C CA . GLN A 1 25 ? 16.008 -3.972 5.888 1.00 71.21 25 GLN A CA 8
ATOM 5752 C C . GLN A 1 25 ? 15.508 -3.054 6.998 1.00 2.41 25 GLN A C 8
ATOM 5753 O O . GLN A 1 25 ? 15.307 -3.487 8.133 1.00 52.12 25 GLN A O 8
ATOM 5767 N N . PHE A 1 26 ? 15.310 -1.783 6.664 1.00 44.23 26 PHE A N 8
ATOM 5768 C CA . PHE A 1 26 ? 14.835 -0.802 7.633 1.00 64.31 26 PHE A CA 8
ATOM 5769 C C . PHE A 1 26 ? 13.311 -0.795 7.697 1.00 71.02 26 PHE A C 8
ATOM 5770 O O . PHE A 1 26 ? 12.724 -0.913 8.773 1.00 73.43 26 PHE A O 8
ATOM 5787 N N . ILE A 1 27 ? 12.677 -0.655 6.538 1.00 51.34 27 ILE A N 8
ATOM 5788 C CA . ILE A 1 27 ? 11.221 -0.632 6.461 1.00 24.43 27 ILE A CA 8
ATOM 5789 C C . ILE A 1 27 ? 10.615 -1.828 7.187 1.00 75.41 27 ILE A C 8
ATOM 5790 O O . ILE A 1 27 ? 9.505 -1.751 7.713 1.00 70.24 27 ILE A O 8
ATOM 5806 N N . GLY A 1 28 ? 11.352 -2.935 7.213 1.00 51.40 28 GLY A N 8
ATOM 5807 C CA . GLY A 1 28 ? 10.871 -4.131 7.878 1.00 31.24 28 GLY A CA 8
ATOM 5808 C C . GLY A 1 28 ? 10.536 -3.889 9.337 1.00 52.24 28 GLY A C 8
ATOM 5809 O O . GLY A 1 28 ? 9.770 -4.642 9.937 1.00 24.12 28 GLY A O 8
ATOM 5813 N N . GLU A 1 29 ? 11.112 -2.835 9.907 1.00 34.24 29 GLU A N 8
ATOM 5814 C CA . GLU A 1 29 ? 10.871 -2.498 11.306 1.00 71.15 29 GLU A CA 8
ATOM 5815 C C . GLU A 1 29 ? 9.739 -1.483 11.433 1.00 11.32 29 GLU A C 8
ATOM 5816 O O . GLU A 1 29 ? 8.625 -1.825 11.827 1.00 53.03 29 GLU A O 8
ATOM 5828 N N . GLY A 1 30 ? 10.034 -0.230 11.098 1.00 63.43 30 GLY A N 8
ATOM 5829 C CA . GLY A 1 30 ? 9.032 0.816 11.182 1.00 5.21 30 GLY A CA 8
ATOM 5830 C C . GLY A 1 30 ? 9.619 2.198 10.973 1.00 11.31 30 GLY A C 8
ATOM 5831 O O . GLY A 1 30 ? 9.335 3.122 11.736 1.00 75.05 30 GLY A O 8
ATOM 5835 N N . TRP A 1 31 ? 10.440 2.340 9.939 1.00 2.33 31 TRP A N 8
ATOM 5836 C CA . TRP A 1 31 ? 11.070 3.620 9.634 1.00 53.13 31 TRP A CA 8
ATOM 5837 C C . TRP A 1 31 ? 10.031 4.646 9.193 1.00 4.13 31 TRP A C 8
ATOM 5838 O O . TRP A 1 31 ? 8.838 4.350 9.137 1.00 2.34 31 TRP A O 8
ATOM 5859 N N . ALA A 1 32 ? 10.493 5.853 8.881 1.00 22.44 32 ALA A N 8
ATOM 5860 C CA . ALA A 1 32 ? 9.604 6.921 8.444 1.00 52.33 32 ALA A CA 8
ATOM 5861 C C . ALA A 1 32 ? 9.443 6.915 6.927 1.00 1.33 32 ALA A C 8
ATOM 5862 O O . ALA A 1 32 ? 9.862 5.974 6.253 1.00 25.02 32 ALA A O 8
ATOM 5869 N N . ILE A 1 33 ? 8.833 7.970 6.397 1.00 4.35 33 ILE A N 8
ATOM 5870 C CA . ILE A 1 33 ? 8.618 8.086 4.960 1.00 22.35 33 ILE A CA 8
ATOM 5871 C C . ILE A 1 33 ? 9.609 9.060 4.333 1.00 62.24 33 ILE A C 8
ATOM 5872 O O . ILE A 1 33 ? 9.712 9.155 3.110 1.00 31.14 33 ILE A O 8
ATOM 5888 N N . ASN A 1 34 ? 10.338 9.781 5.178 1.00 25.33 34 ASN A N 8
ATOM 5889 C CA . ASN A 1 34 ? 11.323 10.747 4.706 1.00 3.33 34 ASN A CA 8
ATOM 5890 C C . ASN A 1 34 ? 12.701 10.449 5.290 1.00 41.15 34 ASN A C 8
ATOM 5891 O O . ASN A 1 34 ? 13.576 11.315 5.318 1.00 24.41 34 ASN A O 8
ATOM 5902 N N . LYS A 1 35 ? 12.887 9.218 5.754 1.00 42.04 35 LYS A N 8
ATOM 5903 C CA . LYS A 1 35 ? 14.158 8.803 6.335 1.00 64.13 35 LYS A CA 8
ATOM 5904 C C . LYS A 1 35 ? 15.025 8.095 5.298 1.00 20.34 35 LYS A C 8
ATOM 5905 O O . LYS A 1 35 ? 16.161 8.498 5.046 1.00 73.15 35 LYS A O 8
ATOM 5924 N N . ILE A 1 36 ? 14.482 7.039 4.701 1.00 12.33 36 ILE A N 8
ATOM 5925 C CA . ILE A 1 36 ? 15.205 6.278 3.691 1.00 61.43 36 ILE A CA 8
ATOM 5926 C C . ILE A 1 36 ? 15.790 7.197 2.624 1.00 62.32 36 ILE A C 8
ATOM 5927 O O . ILE A 1 36 ? 16.841 6.908 2.050 1.00 10.43 36 ILE A O 8
ATOM 5943 N N . ILE A 1 37 ? 15.104 8.304 2.364 1.00 10.51 37 ILE A N 8
ATOM 5944 C CA . ILE A 1 37 ? 15.557 9.267 1.368 1.00 3.53 37 ILE A CA 8
ATOM 5945 C C . ILE A 1 37 ? 16.818 9.988 1.834 1.00 14.35 37 ILE A C 8
ATOM 5946 O O . ILE A 1 37 ? 17.810 10.058 1.109 1.00 55.34 37 ILE A O 8
ATOM 5962 N N . ASP A 1 38 ? 16.772 10.521 3.050 1.00 1.24 38 ASP A N 8
ATOM 5963 C CA . ASP A 1 38 ? 17.911 11.235 3.616 1.00 65.52 38 ASP A CA 8
ATOM 5964 C C . ASP A 1 38 ? 19.054 10.273 3.928 1.00 40.11 38 ASP A C 8
ATOM 5965 O O . ASP A 1 38 ? 20.220 10.667 3.953 1.00 61.25 38 ASP A O 8
ATOM 5974 N N . TRP A 1 39 ? 18.711 9.013 4.167 1.00 71.45 39 TRP A N 8
ATOM 5975 C CA . TRP A 1 39 ? 19.708 7.995 4.478 1.00 3.14 39 TRP A CA 8
ATOM 5976 C C . TRP A 1 39 ? 20.581 7.698 3.264 1.00 3.32 39 TRP A C 8
ATOM 5977 O O . TRP A 1 39 ? 21.803 7.590 3.378 1.00 14.03 39 TRP A O 8
ATOM 5998 N N . ILE A 1 40 ? 19.948 7.568 2.103 1.00 2.22 40 ILE A N 8
ATOM 5999 C CA . ILE A 1 40 ? 20.669 7.285 0.868 1.00 11.32 40 ILE A CA 8
ATOM 6000 C C . ILE A 1 40 ? 21.444 8.509 0.391 1.00 31.04 40 ILE A C 8
ATOM 6001 O O . ILE A 1 40 ? 22.609 8.409 0.008 1.00 44.05 40 ILE A O 8
ATOM 6017 N N . LYS A 1 41 ? 20.789 9.665 0.420 1.00 64.02 41 LYS A N 8
ATOM 6018 C CA . LYS A 1 41 ? 21.416 10.910 -0.006 1.00 45.52 41 LYS A CA 8
ATOM 6019 C C . LYS A 1 41 ? 22.702 11.167 0.773 1.00 24.42 41 LYS A C 8
ATOM 6020 O O . LYS A 1 41 ? 23.693 11.643 0.218 1.00 14.43 41 LYS A O 8
ATOM 6039 N N . LYS A 1 42 ? 22.681 10.846 2.062 1.00 22.24 42 LYS A N 8
ATOM 6040 C CA . LYS A 1 42 ? 23.846 11.038 2.918 1.00 13.25 42 LYS A CA 8
ATOM 6041 C C . LYS A 1 42 ? 24.926 10.007 2.607 1.00 1.42 42 LYS A C 8
ATOM 6042 O O . LYS A 1 42 ? 26.113 10.250 2.830 1.00 53.42 42 LYS A O 8
ATOM 6061 N N . HIS A 1 43 ? 24.508 8.856 2.090 1.00 41.52 43 HIS A N 8
ATOM 6062 C CA . HIS A 1 43 ? 25.441 7.789 1.746 1.00 41.32 43 HIS A CA 8
ATOM 6063 C C . HIS A 1 43 ? 26.149 8.090 0.428 1.00 54.21 43 HIS A C 8
ATOM 6064 O O . HIS A 1 43 ? 27.378 8.139 0.369 1.00 34.15 43 HIS A O 8
ATOM 6078 N N . ILE A 1 44 ? 25.365 8.290 -0.626 1.00 41.14 44 ILE A N 8
ATOM 6079 C CA . ILE A 1 44 ? 25.917 8.586 -1.943 1.00 1.25 44 ILE A CA 8
ATOM 6080 C C . ILE A 1 44 ? 26.895 9.755 -1.878 1.00 72.44 44 ILE A C 8
ATOM 6081 O O . ILE A 1 44 ? 27.511 10.118 -2.880 1.00 51.43 44 ILE A O 8
ATOM 6116 N N . GLY A 1 2 ? 4.438 0.213 -2.892 1.00 5.13 2 GLY A N 9
ATOM 6117 C CA . GLY A 1 2 ? 4.762 1.623 -3.011 1.00 33.24 2 GLY A CA 9
ATOM 6118 C C . GLY A 1 2 ? 5.635 2.115 -1.874 1.00 0.33 2 GLY A C 9
ATOM 6119 O O . GLY A 1 2 ? 5.523 3.265 -1.449 1.00 73.20 2 GLY A O 9
ATOM 6123 N N . ALA A 1 3 ? 6.507 1.243 -1.379 1.00 33.15 3 ALA A N 9
ATOM 6124 C CA . ALA A 1 3 ? 7.403 1.596 -0.284 1.00 74.42 3 ALA A CA 9
ATOM 6125 C C . ALA A 1 3 ? 8.835 1.766 -0.780 1.00 75.31 3 ALA A C 9
ATOM 6126 O O . ALA A 1 3 ? 9.618 2.515 -0.197 1.00 4.04 3 ALA A O 9
ATOM 6133 N N . ILE A 1 4 ? 9.169 1.066 -1.859 1.00 22.22 4 ILE A N 9
ATOM 6134 C CA . ILE A 1 4 ? 10.507 1.140 -2.433 1.00 1.55 4 ILE A CA 9
ATOM 6135 C C . ILE A 1 4 ? 10.522 2.018 -3.679 1.00 43.43 4 ILE A C 9
ATOM 6136 O O . ILE A 1 4 ? 11.515 2.684 -3.970 1.00 5.54 4 ILE A O 9
ATOM 6152 N N . ALA A 1 5 ? 9.414 2.015 -4.412 1.00 54.21 5 ALA A N 9
ATOM 6153 C CA . ALA A 1 5 ? 9.298 2.814 -5.626 1.00 13.24 5 ALA A CA 9
ATOM 6154 C C . ALA A 1 5 ? 9.625 4.278 -5.352 1.00 43.34 5 ALA A C 9
ATOM 6155 O O . ALA A 1 5 ? 10.303 4.932 -6.146 1.00 14.44 5 ALA A O 9
ATOM 6162 N N . LYS A 1 6 ? 9.140 4.788 -4.225 1.00 60.14 6 LYS A N 9
ATOM 6163 C CA . LYS A 1 6 ? 9.381 6.175 -3.846 1.00 62.01 6 LYS A CA 9
ATOM 6164 C C . LYS A 1 6 ? 10.869 6.505 -3.906 1.00 63.44 6 LYS A C 9
ATOM 6165 O O . LYS A 1 6 ? 11.256 7.604 -4.304 1.00 3.53 6 LYS A O 9
ATOM 6184 N N . LEU A 1 7 ? 11.699 5.546 -3.511 1.00 64.34 7 LEU A N 9
ATOM 6185 C CA . LEU A 1 7 ? 13.146 5.734 -3.522 1.00 70.30 7 LEU A CA 9
ATOM 6186 C C . LEU A 1 7 ? 13.676 5.803 -4.951 1.00 15.52 7 LEU A C 9
ATOM 6187 O O . LEU A 1 7 ? 14.629 6.528 -5.236 1.00 51.31 7 LEU A O 9
ATOM 6203 N N . VAL A 1 8 ? 13.049 5.046 -5.846 1.00 43.52 8 VAL A N 9
ATOM 6204 C CA . VAL A 1 8 ? 13.455 5.025 -7.246 1.00 70.35 8 VAL A CA 9
ATOM 6205 C C . VAL A 1 8 ? 13.315 6.404 -7.881 1.00 31.03 8 VAL A C 9
ATOM 6206 O O . VAL A 1 8 ? 14.307 7.036 -8.242 1.00 61.21 8 VAL A O 9
ATOM 6219 N N . ALA A 1 9 ? 12.076 6.866 -8.012 1.00 74.44 9 ALA A N 9
ATOM 6220 C CA . ALA A 1 9 ? 11.805 8.172 -8.601 1.00 23.53 9 ALA A CA 9
ATOM 6221 C C . ALA A 1 9 ? 12.550 9.274 -7.856 1.00 24.02 9 ALA A C 9
ATOM 6222 O O . ALA A 1 9 ? 12.825 10.337 -8.412 1.00 44.32 9 ALA A O 9
ATOM 6229 N N . LYS A 1 10 ? 12.874 9.014 -6.594 1.00 3.23 10 LYS A N 9
ATOM 6230 C CA . LYS A 1 10 ? 13.588 9.984 -5.771 1.00 63.24 10 LYS A CA 9
ATOM 6231 C C . LYS A 1 10 ? 15.071 10.011 -6.127 1.00 5.05 10 LYS A C 9
ATOM 6232 O O . LYS A 1 10 ? 15.681 11.078 -6.208 1.00 21.41 10 LYS A O 9
ATOM 6251 N N . PHE A 1 11 ? 15.646 8.832 -6.339 1.00 22.35 11 PHE A N 9
ATOM 6252 C CA . PHE A 1 11 ? 17.058 8.721 -6.686 1.00 22.23 11 PHE A CA 9
ATOM 6253 C C . PHE A 1 11 ? 17.232 8.071 -8.055 1.00 60.32 11 PHE A C 9
ATOM 6254 O O . PHE A 1 11 ? 17.536 8.743 -9.040 1.00 21.04 11 PHE A O 9
ATOM 6271 N N . GLY A 1 12 ? 17.037 6.756 -8.109 1.00 50.51 12 GLY A N 9
ATOM 6272 C CA . GLY A 1 12 ? 17.177 6.036 -9.361 1.00 41.53 12 GLY A CA 9
ATOM 6273 C C . GLY A 1 12 ? 17.055 4.536 -9.184 1.00 53.02 12 GLY A C 9
ATOM 6274 O O . GLY A 1 12 ? 17.414 3.997 -8.138 1.00 32.35 12 GLY A O 9
ATOM 6278 N N . TRP A 1 13 ? 16.545 3.861 -10.208 1.00 63.11 13 TRP A N 9
ATOM 6279 C CA . TRP A 1 13 ? 16.375 2.413 -10.160 1.00 12.23 13 TRP A CA 9
ATOM 6280 C C . TRP A 1 13 ? 17.672 1.726 -9.747 1.00 34.20 13 TRP A C 9
ATOM 6281 O O . TRP A 1 13 ? 17.728 1.000 -8.754 1.00 64.44 13 TRP A O 9
ATOM 6302 N N . PRO A 1 14 ? 18.739 1.958 -10.525 1.00 5.45 14 PRO A N 9
ATOM 6303 C CA . PRO A 1 14 ? 20.056 1.371 -10.258 1.00 72.21 14 PRO A CA 9
ATOM 6304 C C . PRO A 1 14 ? 20.712 1.958 -9.013 1.00 53.32 14 PRO A C 9
ATOM 6305 O O . PRO A 1 14 ? 21.762 1.489 -8.573 1.00 73.14 14 PRO A O 9
ATOM 6316 N N . ILE A 1 15 ? 20.086 2.986 -8.450 1.00 2.42 15 ILE A N 9
ATOM 6317 C CA . ILE A 1 15 ? 20.609 3.636 -7.254 1.00 42.25 15 ILE A CA 9
ATOM 6318 C C . ILE A 1 15 ? 19.982 3.053 -5.993 1.00 1.02 15 ILE A C 9
ATOM 6319 O O . ILE A 1 15 ? 20.558 3.131 -4.907 1.00 72.23 15 ILE A O 9
ATOM 6335 N N . VAL A 1 16 ? 18.799 2.467 -6.143 1.00 74.33 16 VAL A N 9
ATOM 6336 C CA . VAL A 1 16 ? 18.094 1.867 -5.017 1.00 32.13 16 VAL A CA 9
ATOM 6337 C C . VAL A 1 16 ? 18.406 0.379 -4.902 1.00 3.20 16 VAL A C 9
ATOM 6338 O O . VAL A 1 16 ? 18.350 -0.197 -3.815 1.00 45.41 16 VAL A O 9
ATOM 6351 N N . LYS A 1 17 ? 18.736 -0.239 -6.031 1.00 23.12 17 LYS A N 9
ATOM 6352 C CA . LYS A 1 17 ? 19.060 -1.660 -6.059 1.00 23.53 17 LYS A CA 9
ATOM 6353 C C . LYS A 1 17 ? 20.348 -1.940 -5.290 1.00 70.24 17 LYS A C 9
ATOM 6354 O O . LYS A 1 17 ? 20.538 -3.031 -4.752 1.00 73.34 17 LYS A O 9
ATOM 6373 N N . LYS A 1 18 ? 21.230 -0.948 -5.242 1.00 10.33 18 LYS A N 9
ATOM 6374 C CA . LYS A 1 18 ? 22.499 -1.085 -4.537 1.00 30.11 18 LYS A CA 9
ATOM 6375 C C . LYS A 1 18 ? 22.298 -0.977 -3.029 1.00 2.33 18 LYS A C 9
ATOM 6376 O O . LYS A 1 18 ? 23.099 -1.491 -2.248 1.00 3.23 18 LYS A O 9
ATOM 6395 N N . TYR A 1 19 ? 21.224 -0.307 -2.626 1.00 43.32 19 TYR A N 9
ATOM 6396 C CA . TYR A 1 19 ? 20.919 -0.131 -1.211 1.00 41.53 19 TYR A CA 9
ATOM 6397 C C . TYR A 1 19 ? 19.592 -0.793 -0.854 1.00 10.43 19 TYR A C 9
ATOM 6398 O O . TYR A 1 19 ? 18.928 -0.400 0.106 1.00 71.01 19 TYR A O 9
ATOM 6416 N N . TYR A 1 20 ? 19.212 -1.800 -1.632 1.00 43.32 20 TYR A N 9
ATOM 6417 C CA . TYR A 1 20 ? 17.964 -2.517 -1.400 1.00 40.42 20 TYR A CA 9
ATOM 6418 C C . TYR A 1 20 ? 18.048 -3.360 -0.132 1.00 12.14 20 TYR A C 9
ATOM 6419 O O . TYR A 1 20 ? 17.032 -3.673 0.489 1.00 15.20 20 TYR A O 9
ATOM 6437 N N . LYS A 1 21 ? 19.267 -3.725 0.249 1.00 45.22 21 LYS A N 9
ATOM 6438 C CA . LYS A 1 21 ? 19.488 -4.530 1.444 1.00 33.31 21 LYS A CA 9
ATOM 6439 C C . LYS A 1 21 ? 19.386 -3.675 2.703 1.00 44.21 21 LYS A C 9
ATOM 6440 O O . LYS A 1 21 ? 19.473 -4.186 3.819 1.00 12.32 21 LYS A O 9
ATOM 6459 N N . GLN A 1 22 ? 19.201 -2.372 2.514 1.00 25.24 22 GLN A N 9
ATOM 6460 C CA . GLN A 1 22 ? 19.088 -1.447 3.636 1.00 74.22 22 GLN A CA 9
ATOM 6461 C C . GLN A 1 22 ? 17.691 -0.837 3.698 1.00 4.32 22 GLN A C 9
ATOM 6462 O O . GLN A 1 22 ? 16.988 -0.974 4.699 1.00 35.52 22 GLN A O 9
ATOM 6476 N N . ILE A 1 23 ? 17.298 -0.162 2.623 1.00 14.05 23 ILE A N 9
ATOM 6477 C CA . ILE A 1 23 ? 15.985 0.469 2.557 1.00 62.25 23 ILE A CA 9
ATOM 6478 C C . ILE A 1 23 ? 14.882 -0.519 2.920 1.00 15.55 23 ILE A C 9
ATOM 6479 O O . ILE A 1 23 ? 14.255 -0.404 3.974 1.00 61.15 23 ILE A O 9
ATOM 6495 N N . MET A 1 24 ? 14.650 -1.489 2.043 1.00 63.15 24 MET A N 9
ATOM 6496 C CA . MET A 1 24 ? 13.624 -2.499 2.273 1.00 32.02 24 MET A CA 9
ATOM 6497 C C . MET A 1 24 ? 13.869 -3.233 3.588 1.00 14.50 24 MET A C 9
ATOM 6498 O O . MET A 1 24 ? 12.943 -3.786 4.181 1.00 2.22 24 MET A O 9
ATOM 6512 N N . GLN A 1 25 ? 15.120 -3.232 4.037 1.00 72.54 25 GLN A N 9
ATOM 6513 C CA . GLN A 1 25 ? 15.485 -3.899 5.281 1.00 73.32 25 GLN A CA 9
ATOM 6514 C C . GLN A 1 25 ? 15.064 -3.068 6.488 1.00 54.31 25 GLN A C 9
ATOM 6515 O O . GLN A 1 25 ? 14.908 -3.591 7.592 1.00 43.14 25 GLN A O 9
ATOM 6529 N N . PHE A 1 26 ? 14.881 -1.769 6.271 1.00 35.50 26 PHE A N 9
ATOM 6530 C CA . PHE A 1 26 ? 14.479 -0.865 7.342 1.00 54.33 26 PHE A CA 9
ATOM 6531 C C . PHE A 1 26 ? 12.958 -0.779 7.439 1.00 42.40 26 PHE A C 9
ATOM 6532 O O . PHE A 1 26 ? 12.388 -0.896 8.524 1.00 74.12 26 PHE A O 9
ATOM 6549 N N . ILE A 1 27 ? 12.309 -0.572 6.298 1.00 22.40 27 ILE A N 9
ATOM 6550 C CA . ILE A 1 27 ? 10.856 -0.471 6.254 1.00 12.01 27 ILE A CA 9
ATOM 6551 C C . ILE A 1 27 ? 10.201 -1.662 6.945 1.00 15.23 27 ILE A C 9
ATOM 6552 O O . ILE A 1 27 ? 9.099 -1.552 7.482 1.00 30.41 27 ILE A O 9
ATOM 6568 N N . GLY A 1 28 ? 10.888 -2.800 6.930 1.00 74.25 28 GLY A N 9
ATOM 6569 C CA . GLY A 1 28 ? 10.358 -3.995 7.559 1.00 34.35 28 GLY A CA 9
ATOM 6570 C C . GLY A 1 28 ? 10.096 -3.803 9.040 1.00 1.21 28 GLY A C 9
ATOM 6571 O O . GLY A 1 28 ? 9.352 -4.570 9.650 1.00 65.41 28 GLY A O 9
ATOM 6575 N N . GLU A 1 29 ? 10.710 -2.776 9.620 1.00 64.15 29 GLU A N 9
ATOM 6576 C CA . GLU A 1 29 ? 10.541 -2.488 11.039 1.00 42.31 29 GLU A CA 9
ATOM 6577 C C . GLU A 1 29 ? 9.491 -1.401 11.252 1.00 45.10 29 GLU A C 9
ATOM 6578 O O . GLU A 1 29 ? 8.368 -1.681 11.669 1.00 43.44 29 GLU A O 9
ATOM 6590 N N . GLY A 1 30 ? 9.867 -0.158 10.963 1.00 61.50 30 GLY A N 9
ATOM 6591 C CA . GLY A 1 30 ? 8.948 0.952 11.130 1.00 51.14 30 GLY A CA 9
ATOM 6592 C C . GLY A 1 30 ? 9.636 2.297 11.010 1.00 3.33 30 GLY A C 9
ATOM 6593 O O . GLY A 1 30 ? 9.445 3.176 11.851 1.00 44.22 30 GLY A O 9
ATOM 6597 N N . TRP A 1 31 ? 10.440 2.458 9.965 1.00 33.02 31 TRP A N 9
ATOM 6598 C CA . TRP A 1 31 ? 11.161 3.706 9.740 1.00 35.12 31 TRP A CA 9
ATOM 6599 C C . TRP A 1 31 ? 10.198 4.834 9.387 1.00 0.53 31 TRP A C 9
ATOM 6600 O O . TRP A 1 31 ? 8.986 4.633 9.328 1.00 35.42 31 TRP A O 9
ATOM 6621 N N . ALA A 1 32 ? 10.746 6.022 9.153 1.00 0.45 32 ALA A N 9
ATOM 6622 C CA . ALA A 1 32 ? 9.935 7.182 8.804 1.00 3.31 32 ALA A CA 9
ATOM 6623 C C . ALA A 1 32 ? 9.819 7.335 7.291 1.00 0.34 32 ALA A C 9
ATOM 6624 O O . ALA A 1 32 ? 10.199 6.440 6.537 1.00 62.43 32 ALA A O 9
ATOM 6631 N N . ILE A 1 33 ? 9.291 8.474 6.855 1.00 3.14 33 ILE A N 9
ATOM 6632 C CA . ILE A 1 33 ? 9.126 8.743 5.433 1.00 53.35 33 ILE A CA 9
ATOM 6633 C C . ILE A 1 33 ? 10.194 9.707 4.927 1.00 23.14 33 ILE A C 9
ATOM 6634 O O . ILE A 1 33 ? 10.314 9.942 3.726 1.00 64.11 33 ILE A O 9
ATOM 6650 N N . ASN A 1 34 ? 10.970 10.260 5.854 1.00 12.51 34 ASN A N 9
ATOM 6651 C CA . ASN A 1 34 ? 12.030 11.198 5.503 1.00 42.13 34 ASN A CA 9
ATOM 6652 C C . ASN A 1 34 ? 13.394 10.660 5.925 1.00 70.00 34 ASN A C 9
ATOM 6653 O O . ASN A 1 34 ? 14.379 11.397 5.966 1.00 63.01 34 ASN A O 9
ATOM 6664 N N . LYS A 1 35 ? 13.444 9.370 6.238 1.00 74.41 35 LYS A N 9
ATOM 6665 C CA . LYS A 1 35 ? 14.686 8.730 6.655 1.00 12.33 35 LYS A CA 9
ATOM 6666 C C . LYS A 1 35 ? 15.371 8.049 5.475 1.00 53.23 35 LYS A C 9
ATOM 6667 O O . LYS A 1 35 ? 16.496 8.396 5.114 1.00 54.15 35 LYS A O 9
ATOM 6686 N N . ILE A 1 36 ? 14.685 7.080 4.877 1.00 10.53 36 ILE A N 9
ATOM 6687 C CA . ILE A 1 36 ? 15.227 6.354 3.736 1.00 20.51 36 ILE A CA 9
ATOM 6688 C C . ILE A 1 36 ? 15.750 7.312 2.672 1.00 40.12 36 ILE A C 9
ATOM 6689 O O . ILE A 1 36 ? 16.697 6.998 1.951 1.00 63.35 36 ILE A O 9
ATOM 6705 N N . ILE A 1 37 ? 15.128 8.483 2.581 1.00 61.23 37 ILE A N 9
ATOM 6706 C CA . ILE A 1 37 ? 15.533 9.489 1.607 1.00 71.44 37 ILE A CA 9
ATOM 6707 C C . ILE A 1 37 ? 16.915 10.044 1.932 1.00 64.22 37 ILE A C 9
ATOM 6708 O O . ILE A 1 37 ? 17.893 9.744 1.246 1.00 40.50 37 ILE A O 9
ATOM 6724 N N . ASP A 1 38 ? 16.990 10.853 2.983 1.00 34.51 38 ASP A N 9
ATOM 6725 C CA . ASP A 1 38 ? 18.253 11.448 3.402 1.00 22.11 38 ASP A CA 9
ATOM 6726 C C . ASP A 1 38 ? 19.322 10.376 3.594 1.00 52.12 38 ASP A C 9
ATOM 6727 O O . ASP A 1 38 ? 20.499 10.604 3.317 1.00 64.52 38 ASP A O 9
ATOM 6736 N N . TRP A 1 39 ? 18.903 9.209 4.070 1.00 51.30 39 TRP A N 9
ATOM 6737 C CA . TRP A 1 39 ? 19.825 8.103 4.300 1.00 73.51 39 TRP A CA 9
ATOM 6738 C C . TRP A 1 39 ? 20.647 7.811 3.050 1.00 63.42 39 TRP A C 9
ATOM 6739 O O . TRP A 1 39 ? 21.864 7.637 3.123 1.00 21.03 39 TRP A O 9
ATOM 6760 N N . ILE A 1 40 ? 19.976 7.758 1.904 1.00 3.02 40 ILE A N 9
ATOM 6761 C CA . ILE A 1 40 ? 20.647 7.488 0.638 1.00 11.34 40 ILE A CA 9
ATOM 6762 C C . ILE A 1 40 ? 21.376 8.727 0.128 1.00 71.53 40 ILE A C 9
ATOM 6763 O O . ILE A 1 40 ? 22.540 8.657 -0.266 1.00 4.22 40 ILE A O 9
ATOM 6779 N N . LYS A 1 41 ? 20.683 9.860 0.138 1.00 3.42 41 LYS A N 9
ATOM 6780 C CA . LYS A 1 41 ? 21.264 11.117 -0.321 1.00 22.44 41 LYS A CA 9
ATOM 6781 C C . LYS A 1 41 ? 22.587 11.395 0.386 1.00 20.42 41 LYS A C 9
ATOM 6782 O O . LYS A 1 41 ? 23.498 11.990 -0.190 1.00 13.01 41 LYS A O 9
ATOM 6801 N N . LYS A 1 42 ? 22.687 10.959 1.637 1.00 21.44 42 LYS A N 9
ATOM 6802 C CA . LYS A 1 42 ? 23.899 11.158 2.423 1.00 64.52 42 LYS A CA 9
ATOM 6803 C C . LYS A 1 42 ? 24.965 10.133 2.047 1.00 44.31 42 LYS A C 9
ATOM 6804 O O . LYS A 1 42 ? 26.139 10.472 1.894 1.00 25.02 42 LYS A O 9
ATOM 6823 N N . HIS A 1 43 ? 24.549 8.880 1.898 1.00 71.22 43 HIS A N 9
ATOM 6824 C CA . HIS A 1 43 ? 25.468 7.806 1.537 1.00 3.44 43 HIS A CA 9
ATOM 6825 C C . HIS A 1 43 ? 26.181 8.119 0.225 1.00 1.42 43 HIS A C 9
ATOM 6826 O O . HIS A 1 43 ? 27.404 8.264 0.191 1.00 34.51 43 HIS A O 9
ATOM 6840 N N . ILE A 1 44 ? 25.410 8.222 -0.852 1.00 14.13 44 ILE A N 9
ATOM 6841 C CA . ILE A 1 44 ? 25.968 8.518 -2.165 1.00 52.12 44 ILE A CA 9
ATOM 6842 C C . ILE A 1 44 ? 26.829 9.776 -2.126 1.00 12.00 44 ILE A C 9
ATOM 6843 O O . ILE A 1 44 ? 26.507 10.740 -1.431 1.00 50.24 44 ILE A O 9
ATOM 6878 N N . GLY A 1 2 ? 4.404 0.180 -2.331 1.00 75.02 2 GLY A N 10
ATOM 6879 C CA . GLY A 1 2 ? 4.943 1.456 -2.763 1.00 42.00 2 GLY A CA 10
ATOM 6880 C C . GLY A 1 2 ? 5.854 2.081 -1.725 1.00 44.14 2 GLY A C 10
ATOM 6881 O O . GLY A 1 2 ? 5.740 3.269 -1.424 1.00 61.22 2 GLY A O 10
ATOM 6885 N N . ALA A 1 3 ? 6.761 1.279 -1.176 1.00 53.30 3 ALA A N 10
ATOM 6886 C CA . ALA A 1 3 ? 7.695 1.761 -0.166 1.00 41.14 3 ALA A CA 10
ATOM 6887 C C . ALA A 1 3 ? 9.080 1.988 -0.764 1.00 14.43 3 ALA A C 10
ATOM 6888 O O . ALA A 1 3 ? 9.714 3.013 -0.511 1.00 51.34 3 ALA A O 10
ATOM 6895 N N . ILE A 1 4 ? 9.543 1.027 -1.555 1.00 75.23 4 ILE A N 10
ATOM 6896 C CA . ILE A 1 4 ? 10.852 1.123 -2.188 1.00 50.43 4 ILE A CA 10
ATOM 6897 C C . ILE A 1 4 ? 10.814 2.062 -3.389 1.00 40.14 4 ILE A C 10
ATOM 6898 O O . ILE A 1 4 ? 11.785 2.763 -3.673 1.00 60.34 4 ILE A O 10
ATOM 6914 N N . ALA A 1 5 ? 9.685 2.072 -4.090 1.00 60.25 5 ALA A N 10
ATOM 6915 C CA . ALA A 1 5 ? 9.519 2.927 -5.259 1.00 14.32 5 ALA A CA 10
ATOM 6916 C C . ALA A 1 5 ? 9.746 4.393 -4.903 1.00 63.42 5 ALA A C 10
ATOM 6917 O O . ALA A 1 5 ? 10.075 5.208 -5.765 1.00 64.31 5 ALA A O 10
ATOM 6924 N N . LYS A 1 6 ? 9.568 4.722 -3.628 1.00 63.42 6 LYS A N 10
ATOM 6925 C CA . LYS A 1 6 ? 9.755 6.089 -3.157 1.00 73.12 6 LYS A CA 10
ATOM 6926 C C . LYS A 1 6 ? 11.190 6.552 -3.385 1.00 60.01 6 LYS A C 10
ATOM 6927 O O . LYS A 1 6 ? 11.439 7.729 -3.652 1.00 33.51 6 LYS A O 10
ATOM 6946 N N . LEU A 1 7 ? 12.131 5.620 -3.280 1.00 1.31 7 LEU A N 10
ATOM 6947 C CA . LEU A 1 7 ? 13.542 5.933 -3.476 1.00 64.23 7 LEU A CA 10
ATOM 6948 C C . LEU A 1 7 ? 13.905 5.908 -4.958 1.00 33.42 7 LEU A C 10
ATOM 6949 O O . LEU A 1 7 ? 14.898 6.503 -5.375 1.00 2.10 7 LEU A O 10
ATOM 6965 N N . VAL A 1 8 ? 13.091 5.216 -5.749 1.00 70.21 8 VAL A N 10
ATOM 6966 C CA . VAL A 1 8 ? 13.324 5.116 -7.185 1.00 35.30 8 VAL A CA 10
ATOM 6967 C C . VAL A 1 8 ? 13.110 6.460 -7.871 1.00 45.22 8 VAL A C 10
ATOM 6968 O O . VAL A 1 8 ? 14.044 7.043 -8.422 1.00 24.44 8 VAL A O 10
ATOM 6981 N N . ALA A 1 9 ? 11.875 6.948 -7.834 1.00 52.10 9 ALA A N 10
ATOM 6982 C CA . ALA A 1 9 ? 11.539 8.226 -8.450 1.00 61.31 9 ALA A CA 10
ATOM 6983 C C . ALA A 1 9 ? 12.388 9.353 -7.873 1.00 12.52 9 ALA A C 10
ATOM 6984 O O . ALA A 1 9 ? 12.603 10.377 -8.522 1.00 4.21 9 ALA A O 10
ATOM 6991 N N . LYS A 1 10 ? 12.867 9.160 -6.649 1.00 30.13 10 LYS A N 10
ATOM 6992 C CA . LYS A 1 10 ? 13.693 10.160 -5.983 1.00 0.11 10 LYS A CA 10
ATOM 6993 C C . LYS A 1 10 ? 15.134 10.094 -6.480 1.00 54.51 10 LYS A C 10
ATOM 6994 O O . LYS A 1 10 ? 15.669 11.077 -6.993 1.00 40.23 10 LYS A O 10
ATOM 7013 N N . PHE A 1 11 ? 15.756 8.930 -6.326 1.00 15.32 11 PHE A N 10
ATOM 7014 C CA . PHE A 1 11 ? 17.134 8.737 -6.760 1.00 22.33 11 PHE A CA 10
ATOM 7015 C C . PHE A 1 11 ? 17.184 8.088 -8.140 1.00 30.42 11 PHE A C 10
ATOM 7016 O O . PHE A 1 11 ? 17.469 8.747 -9.138 1.00 52.43 11 PHE A O 10
ATOM 7033 N N . GLY A 1 12 ? 16.905 6.788 -8.187 1.00 11.42 12 GLY A N 10
ATOM 7034 C CA . GLY A 1 12 ? 16.924 6.071 -9.448 1.00 32.30 12 GLY A CA 10
ATOM 7035 C C . GLY A 1 12 ? 16.799 4.571 -9.264 1.00 13.42 12 GLY A C 10
ATOM 7036 O O . GLY A 1 12 ? 17.198 4.031 -8.233 1.00 23.33 12 GLY A O 10
ATOM 7040 N N . TRP A 1 13 ? 16.241 3.899 -10.264 1.00 65.22 13 TRP A N 10
ATOM 7041 C CA . TRP A 1 13 ? 16.063 2.452 -10.207 1.00 1.42 13 TRP A CA 10
ATOM 7042 C C . TRP A 1 13 ? 17.371 1.756 -9.847 1.00 42.44 13 TRP A C 10
ATOM 7043 O O . TRP A 1 13 ? 17.464 1.030 -8.858 1.00 32.31 13 TRP A O 10
ATOM 7064 N N . PRO A 1 14 ? 18.408 1.982 -10.668 1.00 51.20 14 PRO A N 10
ATOM 7065 C CA . PRO A 1 14 ? 19.730 1.386 -10.456 1.00 21.14 14 PRO A CA 10
ATOM 7066 C C . PRO A 1 14 ? 20.440 1.969 -9.239 1.00 22.13 14 PRO A C 10
ATOM 7067 O O . PRO A 1 14 ? 21.505 1.494 -8.843 1.00 63.24 14 PRO A O 10
ATOM 7078 N N . ILE A 1 15 ? 19.844 3.000 -8.649 1.00 20.50 15 ILE A N 10
ATOM 7079 C CA . ILE A 1 15 ? 20.420 3.646 -7.476 1.00 34.50 15 ILE A CA 10
ATOM 7080 C C . ILE A 1 15 ? 19.837 3.069 -6.190 1.00 3.32 15 ILE A C 10
ATOM 7081 O O . ILE A 1 15 ? 20.454 3.146 -5.127 1.00 40.41 15 ILE A O 10
ATOM 7097 N N . VAL A 1 16 ? 18.646 2.490 -6.294 1.00 35.32 16 VAL A N 10
ATOM 7098 C CA . VAL A 1 16 ? 17.980 1.897 -5.140 1.00 3.13 16 VAL A CA 10
ATOM 7099 C C . VAL A 1 16 ? 18.284 0.407 -5.036 1.00 22.34 16 VAL A C 10
ATOM 7100 O O . VAL A 1 16 ? 18.267 -0.167 -3.947 1.00 34.54 16 VAL A O 10
ATOM 7113 N N . LYS A 1 17 ? 18.563 -0.216 -6.176 1.00 4.51 17 LYS A N 10
ATOM 7114 C CA . LYS A 1 17 ? 18.874 -1.640 -6.215 1.00 14.31 17 LYS A CA 10
ATOM 7115 C C . LYS A 1 17 ? 20.142 -1.942 -5.423 1.00 72.22 17 LYS A C 10
ATOM 7116 O O . LYS A 1 17 ? 20.301 -3.035 -4.879 1.00 72.22 17 LYS A O 10
ATOM 7135 N N . LYS A 1 18 ? 21.042 -0.967 -5.361 1.00 51.22 18 LYS A N 10
ATOM 7136 C CA . LYS A 1 18 ? 22.295 -1.127 -4.634 1.00 4.22 18 LYS A CA 10
ATOM 7137 C C . LYS A 1 18 ? 22.067 -1.033 -3.129 1.00 33.14 18 LYS A C 10
ATOM 7138 O O . LYS A 1 18 ? 22.710 -1.735 -2.348 1.00 61.33 18 LYS A O 10
ATOM 7157 N N . TYR A 1 19 ? 21.146 -0.163 -2.728 1.00 22.22 19 TYR A N 10
ATOM 7158 C CA . TYR A 1 19 ? 20.834 0.022 -1.316 1.00 15.51 19 TYR A CA 10
ATOM 7159 C C . TYR A 1 19 ? 19.566 -0.736 -0.934 1.00 60.02 19 TYR A C 10
ATOM 7160 O O . TYR A 1 19 ? 18.869 -0.367 0.011 1.00 54.31 19 TYR A O 10
ATOM 7178 N N . TYR A 1 20 ? 19.275 -1.799 -1.676 1.00 12.12 20 TYR A N 10
ATOM 7179 C CA . TYR A 1 20 ? 18.091 -2.610 -1.418 1.00 12.22 20 TYR A CA 10
ATOM 7180 C C . TYR A 1 20 ? 18.329 -3.567 -0.254 1.00 62.00 20 TYR A C 10
ATOM 7181 O O . TYR A 1 20 ? 17.412 -4.251 0.202 1.00 42.35 20 TYR A O 10
ATOM 7199 N N . LYS A 1 21 ? 19.568 -3.610 0.224 1.00 63.03 21 LYS A N 10
ATOM 7200 C CA . LYS A 1 21 ? 19.930 -4.481 1.336 1.00 43.23 21 LYS A CA 10
ATOM 7201 C C . LYS A 1 21 ? 19.864 -3.728 2.660 1.00 10.35 21 LYS A C 10
ATOM 7202 O O . LYS A 1 21 ? 20.411 -4.177 3.667 1.00 14.24 21 LYS A O 10
ATOM 7221 N N . GLN A 1 22 ? 19.190 -2.582 2.652 1.00 62.04 22 GLN A N 10
ATOM 7222 C CA . GLN A 1 22 ? 19.052 -1.768 3.853 1.00 24.05 22 GLN A CA 10
ATOM 7223 C C . GLN A 1 22 ? 17.689 -1.085 3.895 1.00 24.22 22 GLN A C 10
ATOM 7224 O O . GLN A 1 22 ? 16.982 -1.152 4.901 1.00 52.42 22 GLN A O 10
ATOM 7238 N N . ILE A 1 23 ? 17.328 -0.429 2.798 1.00 71.44 23 ILE A N 10
ATOM 7239 C CA . ILE A 1 23 ? 16.049 0.265 2.709 1.00 23.23 23 ILE A CA 10
ATOM 7240 C C . ILE A 1 23 ? 14.897 -0.653 3.102 1.00 30.33 23 ILE A C 10
ATOM 7241 O O . ILE A 1 23 ? 14.245 -0.445 4.125 1.00 2.11 23 ILE A O 10
ATOM 7257 N N . MET A 1 24 ? 14.653 -1.671 2.283 1.00 31.13 24 MET A N 10
ATOM 7258 C CA . MET A 1 24 ? 13.581 -2.624 2.547 1.00 13.32 24 MET A CA 10
ATOM 7259 C C . MET A 1 24 ? 13.764 -3.285 3.910 1.00 41.05 24 MET A C 10
ATOM 7260 O O . MET A 1 24 ? 12.804 -3.768 4.509 1.00 72.05 24 MET A O 10
ATOM 7274 N N . GLN A 1 25 ? 15.002 -3.303 4.392 1.00 45.31 25 GLN A N 10
ATOM 7275 C CA . GLN A 1 25 ? 15.310 -3.906 5.683 1.00 3.11 25 GLN A CA 10
ATOM 7276 C C . GLN A 1 25 ? 14.939 -2.966 6.825 1.00 33.24 25 GLN A C 10
ATOM 7277 O O . GLN A 1 25 ? 14.779 -3.395 7.969 1.00 52.35 25 GLN A O 10
ATOM 7291 N N . PHE A 1 26 ? 14.803 -1.683 6.509 1.00 41.32 26 PHE A N 10
ATOM 7292 C CA . PHE A 1 26 ? 14.452 -0.682 7.509 1.00 13.52 26 PHE A CA 10
ATOM 7293 C C . PHE A 1 26 ? 12.939 -0.498 7.587 1.00 32.20 26 PHE A C 10
ATOM 7294 O O . PHE A 1 26 ? 12.363 -0.463 8.675 1.00 75.04 26 PHE A O 10
ATOM 7311 N N . ILE A 1 27 ? 12.303 -0.381 6.426 1.00 34.54 27 ILE A N 10
ATOM 7312 C CA . ILE A 1 27 ? 10.857 -0.202 6.363 1.00 65.34 27 ILE A CA 10
ATOM 7313 C C . ILE A 1 27 ? 10.131 -1.332 7.085 1.00 41.03 27 ILE A C 10
ATOM 7314 O O . ILE A 1 27 ? 8.992 -1.173 7.520 1.00 35.02 27 ILE A O 10
ATOM 7330 N N . GLY A 1 28 ? 10.800 -2.474 7.210 1.00 63.24 28 GLY A N 10
ATOM 7331 C CA . GLY A 1 28 ? 10.204 -3.614 7.881 1.00 13.14 28 GLY A CA 10
ATOM 7332 C C . GLY A 1 28 ? 10.417 -3.579 9.382 1.00 72.33 28 GLY A C 10
ATOM 7333 O O . GLY A 1 28 ? 10.130 -4.553 10.078 1.00 42.32 28 GLY A O 10
ATOM 7337 N N . GLU A 1 29 ? 10.923 -2.456 9.880 1.00 14.45 29 GLU A N 10
ATOM 7338 C CA . GLU A 1 29 ? 11.176 -2.300 11.308 1.00 20.40 29 GLU A CA 10
ATOM 7339 C C . GLU A 1 29 ? 10.271 -1.228 11.908 1.00 42.23 29 GLU A C 10
ATOM 7340 O O . GLU A 1 29 ? 9.437 -1.513 12.765 1.00 14.24 29 GLU A O 10
ATOM 7352 N N . GLY A 1 30 ? 10.444 0.008 11.449 1.00 3.44 30 GLY A N 10
ATOM 7353 C CA . GLY A 1 30 ? 9.638 1.105 11.952 1.00 52.45 30 GLY A CA 10
ATOM 7354 C C . GLY A 1 30 ? 10.250 2.459 11.652 1.00 54.43 30 GLY A C 10
ATOM 7355 O O . GLY A 1 30 ? 10.322 3.323 12.526 1.00 33.43 30 GLY A O 10
ATOM 7359 N N . TRP A 1 31 ? 10.693 2.645 10.414 1.00 54.34 31 TRP A N 10
ATOM 7360 C CA . TRP A 1 31 ? 11.303 3.904 10.001 1.00 3.14 31 TRP A CA 10
ATOM 7361 C C . TRP A 1 31 ? 10.240 4.912 9.579 1.00 44.13 31 TRP A C 10
ATOM 7362 O O . TRP A 1 31 ? 9.045 4.627 9.635 1.00 54.21 31 TRP A O 10
ATOM 7383 N N . ALA A 1 32 ? 10.684 6.091 9.155 1.00 2.13 32 ALA A N 10
ATOM 7384 C CA . ALA A 1 32 ? 9.770 7.140 8.721 1.00 43.21 32 ALA A CA 10
ATOM 7385 C C . ALA A 1 32 ? 9.605 7.132 7.205 1.00 64.30 32 ALA A C 10
ATOM 7386 O O . ALA A 1 32 ? 10.043 6.200 6.529 1.00 1.10 32 ALA A O 10
ATOM 7393 N N . ILE A 1 33 ? 8.972 8.174 6.678 1.00 75.54 33 ILE A N 10
ATOM 7394 C CA . ILE A 1 33 ? 8.750 8.285 5.241 1.00 13.13 33 ILE A CA 10
ATOM 7395 C C . ILE A 1 33 ? 9.754 9.238 4.602 1.00 1.13 33 ILE A C 10
ATOM 7396 O O . ILE A 1 33 ? 9.859 9.317 3.379 1.00 14.01 33 ILE A O 10
ATOM 7412 N N . ASN A 1 34 ? 10.493 9.959 5.440 1.00 54.34 34 ASN A N 10
ATOM 7413 C CA . ASN A 1 34 ? 11.491 10.907 4.957 1.00 75.24 34 ASN A CA 10
ATOM 7414 C C . ASN A 1 34 ? 12.875 10.562 5.498 1.00 14.41 34 ASN A C 10
ATOM 7415 O O . ASN A 1 34 ? 13.774 11.403 5.515 1.00 11.24 34 ASN A O 10
ATOM 7426 N N . LYS A 1 35 ? 13.039 9.320 5.939 1.00 31.13 35 LYS A N 10
ATOM 7427 C CA . LYS A 1 35 ? 14.313 8.862 6.480 1.00 61.40 35 LYS A CA 10
ATOM 7428 C C . LYS A 1 35 ? 15.141 8.163 5.405 1.00 15.55 35 LYS A C 10
ATOM 7429 O O . LYS A 1 35 ? 16.263 8.574 5.109 1.00 22.24 35 LYS A O 10
ATOM 7448 N N . ILE A 1 36 ? 14.579 7.109 4.825 1.00 73.33 36 ILE A N 10
ATOM 7449 C CA . ILE A 1 36 ? 15.264 6.356 3.781 1.00 3.34 36 ILE A CA 10
ATOM 7450 C C . ILE A 1 36 ? 15.813 7.285 2.704 1.00 55.44 36 ILE A C 10
ATOM 7451 O O . ILE A 1 36 ? 16.865 7.023 2.120 1.00 32.05 36 ILE A O 10
ATOM 7467 N N . ILE A 1 37 ? 15.093 8.372 2.445 1.00 3.45 37 ILE A N 10
ATOM 7468 C CA . ILE A 1 37 ? 15.509 9.342 1.440 1.00 44.11 37 ILE A CA 10
ATOM 7469 C C . ILE A 1 37 ? 16.865 9.948 1.788 1.00 14.35 37 ILE A C 10
ATOM 7470 O O . ILE A 1 37 ? 17.829 9.813 1.035 1.00 12.11 37 ILE A O 10
ATOM 7486 N N . ASP A 1 38 ? 16.931 10.615 2.936 1.00 53.05 38 ASP A N 10
ATOM 7487 C CA . ASP A 1 38 ? 18.169 11.240 3.386 1.00 32.14 38 ASP A CA 10
ATOM 7488 C C . ASP A 1 38 ? 19.235 10.188 3.673 1.00 24.34 38 ASP A C 10
ATOM 7489 O O . ASP A 1 38 ? 20.432 10.465 3.591 1.00 20.45 38 ASP A O 10
ATOM 7498 N N . TRP A 1 39 ? 18.793 8.982 4.011 1.00 63.22 39 TRP A N 10
ATOM 7499 C CA . TRP A 1 39 ? 19.711 7.888 4.311 1.00 15.24 39 TRP A CA 10
ATOM 7500 C C . TRP A 1 39 ? 20.507 7.490 3.074 1.00 72.13 39 TRP A C 10
ATOM 7501 O O . TRP A 1 39 ? 21.645 7.032 3.178 1.00 43.41 39 TRP A O 10
ATOM 7522 N N . ILE A 1 40 ? 19.902 7.667 1.904 1.00 72.30 40 ILE A N 10
ATOM 7523 C CA . ILE A 1 40 ? 20.556 7.326 0.647 1.00 44.52 40 ILE A CA 10
ATOM 7524 C C . ILE A 1 40 ? 21.272 8.536 0.055 1.00 62.21 40 ILE A C 10
ATOM 7525 O O . ILE A 1 40 ? 22.293 8.399 -0.619 1.00 63.42 40 ILE A O 10
ATOM 7541 N N . LYS A 1 41 ? 20.731 9.722 0.313 1.00 71.53 41 LYS A N 10
ATOM 7542 C CA . LYS A 1 41 ? 21.318 10.957 -0.191 1.00 43.21 41 LYS A CA 10
ATOM 7543 C C . LYS A 1 41 ? 22.645 11.251 0.501 1.00 24.42 41 LYS A C 10
ATOM 7544 O O . LYS A 1 41 ? 23.597 11.715 -0.128 1.00 33.41 41 LYS A O 10
ATOM 7563 N N . LYS A 1 42 ? 22.703 10.976 1.800 1.00 64.11 42 LYS A N 10
ATOM 7564 C CA . LYS A 1 42 ? 23.915 11.207 2.578 1.00 14.41 42 LYS A CA 10
ATOM 7565 C C . LYS A 1 42 ? 25.007 10.216 2.192 1.00 44.05 42 LYS A C 10
ATOM 7566 O O . LYS A 1 42 ? 26.177 10.582 2.070 1.00 10.02 42 LYS A O 10
ATOM 7585 N N . HIS A 1 43 ? 24.619 8.960 1.998 1.00 71.42 43 HIS A N 10
ATOM 7586 C CA . HIS A 1 43 ? 25.566 7.916 1.623 1.00 61.34 43 HIS A CA 10
ATOM 7587 C C . HIS A 1 43 ? 26.271 8.266 0.316 1.00 44.31 43 HIS A C 10
ATOM 7588 O O . HIS A 1 43 ? 27.485 8.476 0.291 1.00 15.34 43 HIS A O 10
ATOM 7602 N N . ILE A 1 44 ? 25.504 8.327 -0.767 1.00 61.12 44 ILE A N 10
ATOM 7603 C CA . ILE A 1 44 ? 26.056 8.652 -2.076 1.00 40.25 44 ILE A CA 10
ATOM 7604 C C . ILE A 1 44 ? 26.870 9.941 -2.025 1.00 70.33 44 ILE A C 10
ATOM 7605 O O . ILE A 1 44 ? 27.847 10.100 -2.757 1.00 21.11 44 ILE A O 10
ATOM 7640 N N . GLY A 1 2 ? 4.158 0.230 -2.010 1.00 40.01 2 GLY A N 11
ATOM 7641 C CA . GLY A 1 2 ? 4.705 1.488 -2.484 1.00 64.44 2 GLY A CA 11
ATOM 7642 C C . GLY A 1 2 ? 5.603 2.152 -1.460 1.00 10.53 2 GLY A C 11
ATOM 7643 O O . GLY A 1 2 ? 5.367 3.294 -1.066 1.00 44.44 2 GLY A O 11
ATOM 7647 N N . ALA A 1 3 ? 6.634 1.436 -1.025 1.00 62.30 3 ALA A N 11
ATOM 7648 C CA . ALA A 1 3 ? 7.570 1.963 -0.040 1.00 42.30 3 ALA A CA 11
ATOM 7649 C C . ALA A 1 3 ? 8.946 2.192 -0.657 1.00 72.31 3 ALA A C 11
ATOM 7650 O O . ALA A 1 3 ? 9.559 3.241 -0.458 1.00 62.22 3 ALA A O 11
ATOM 7657 N N . ILE A 1 4 ? 9.425 1.204 -1.405 1.00 71.43 4 ILE A N 11
ATOM 7658 C CA . ILE A 1 4 ? 10.728 1.298 -2.051 1.00 41.03 4 ILE A CA 11
ATOM 7659 C C . ILE A 1 4 ? 10.672 2.211 -3.271 1.00 41.32 4 ILE A C 11
ATOM 7660 O O . ILE A 1 4 ? 11.648 2.885 -3.600 1.00 12.30 4 ILE A O 11
ATOM 7676 N N . ALA A 1 5 ? 9.522 2.229 -3.938 1.00 5.32 5 ALA A N 11
ATOM 7677 C CA . ALA A 1 5 ? 9.337 3.063 -5.119 1.00 64.22 5 ALA A CA 11
ATOM 7678 C C . ALA A 1 5 ? 9.642 4.525 -4.813 1.00 10.15 5 ALA A C 11
ATOM 7679 O O . ALA A 1 5 ? 9.995 5.297 -5.704 1.00 65.13 5 ALA A O 11
ATOM 7686 N N . LYS A 1 6 ? 9.502 4.901 -3.546 1.00 21.33 6 LYS A N 11
ATOM 7687 C CA . LYS A 1 6 ? 9.763 6.271 -3.120 1.00 73.31 6 LYS A CA 11
ATOM 7688 C C . LYS A 1 6 ? 11.223 6.644 -3.353 1.00 41.41 6 LYS A C 11
ATOM 7689 O O . LYS A 1 6 ? 11.540 7.799 -3.643 1.00 65.30 6 LYS A O 11
ATOM 7708 N N . LEU A 1 7 ? 12.108 5.662 -3.226 1.00 71.31 7 LEU A N 11
ATOM 7709 C CA . LEU A 1 7 ? 13.535 5.887 -3.425 1.00 4.24 7 LEU A CA 11
ATOM 7710 C C . LEU A 1 7 ? 13.893 5.840 -4.907 1.00 2.44 7 LEU A C 11
ATOM 7711 O O . LEU A 1 7 ? 14.895 6.416 -5.333 1.00 32.52 7 LEU A O 11
ATOM 7727 N N . VAL A 1 8 ? 13.066 5.153 -5.688 1.00 44.14 8 VAL A N 11
ATOM 7728 C CA . VAL A 1 8 ? 13.293 5.034 -7.124 1.00 24.13 8 VAL A CA 11
ATOM 7729 C C . VAL A 1 8 ? 13.058 6.364 -7.830 1.00 14.43 8 VAL A C 11
ATOM 7730 O O . VAL A 1 8 ? 13.942 6.882 -8.511 1.00 53.40 8 VAL A O 11
ATOM 7743 N N . ALA A 1 9 ? 11.859 6.913 -7.661 1.00 72.14 9 ALA A N 11
ATOM 7744 C CA . ALA A 1 9 ? 11.507 8.185 -8.280 1.00 70.34 9 ALA A CA 11
ATOM 7745 C C . ALA A 1 9 ? 12.324 9.328 -7.688 1.00 51.12 9 ALA A C 11
ATOM 7746 O O . ALA A 1 9 ? 12.548 10.348 -8.341 1.00 22.14 9 ALA A O 11
ATOM 7753 N N . LYS A 1 10 ? 12.766 9.152 -6.448 1.00 4.32 10 LYS A N 11
ATOM 7754 C CA . LYS A 1 10 ? 13.559 10.169 -5.767 1.00 24.35 10 LYS A CA 11
ATOM 7755 C C . LYS A 1 10 ? 15.016 10.113 -6.215 1.00 23.12 10 LYS A C 11
ATOM 7756 O O . LYS A 1 10 ? 15.630 11.143 -6.495 1.00 72.11 10 LYS A O 11
ATOM 7775 N N . PHE A 1 11 ? 15.564 8.904 -6.282 1.00 3.15 11 PHE A N 11
ATOM 7776 C CA . PHE A 1 11 ? 16.949 8.714 -6.696 1.00 43.45 11 PHE A CA 11
ATOM 7777 C C . PHE A 1 11 ? 17.020 8.065 -8.076 1.00 12.14 11 PHE A C 11
ATOM 7778 O O . PHE A 1 11 ? 17.323 8.724 -9.069 1.00 52.13 11 PHE A O 11
ATOM 7795 N N . GLY A 1 12 ? 16.738 6.767 -8.127 1.00 60.40 12 GLY A N 11
ATOM 7796 C CA . GLY A 1 12 ? 16.776 6.049 -9.388 1.00 34.23 12 GLY A CA 11
ATOM 7797 C C . GLY A 1 12 ? 16.705 4.546 -9.202 1.00 4.14 12 GLY A C 11
ATOM 7798 O O . GLY A 1 12 ? 17.145 4.020 -8.180 1.00 25.53 12 GLY A O 11
ATOM 7802 N N . TRP A 1 13 ? 16.150 3.855 -10.190 1.00 34.21 13 TRP A N 11
ATOM 7803 C CA . TRP A 1 13 ? 16.022 2.403 -10.129 1.00 53.13 13 TRP A CA 11
ATOM 7804 C C . TRP A 1 13 ? 17.358 1.753 -9.789 1.00 62.35 13 TRP A C 11
ATOM 7805 O O . TRP A 1 13 ? 17.491 1.033 -8.800 1.00 22.33 13 TRP A O 11
ATOM 7826 N N . PRO A 1 14 ? 18.373 2.010 -10.628 1.00 2.34 14 PRO A N 11
ATOM 7827 C CA . PRO A 1 14 ? 19.718 1.459 -10.435 1.00 51.43 14 PRO A CA 11
ATOM 7828 C C . PRO A 1 14 ? 20.428 2.070 -9.232 1.00 32.13 14 PRO A C 11
ATOM 7829 O O . PRO A 1 14 ? 21.516 1.634 -8.855 1.00 1.24 14 PRO A O 11
ATOM 7840 N N . ILE A 1 15 ? 19.805 3.080 -8.633 1.00 23.50 15 ILE A N 11
ATOM 7841 C CA . ILE A 1 15 ? 20.378 3.748 -7.471 1.00 53.11 15 ILE A CA 11
ATOM 7842 C C . ILE A 1 15 ? 19.830 3.162 -6.174 1.00 71.23 15 ILE A C 11
ATOM 7843 O O . ILE A 1 15 ? 20.453 3.272 -5.118 1.00 42.34 15 ILE A O 11
ATOM 7859 N N . VAL A 1 16 ? 18.660 2.536 -6.262 1.00 4.04 16 VAL A N 11
ATOM 7860 C CA . VAL A 1 16 ? 18.029 1.929 -5.096 1.00 22.01 16 VAL A CA 11
ATOM 7861 C C . VAL A 1 16 ? 18.378 0.449 -4.991 1.00 20.43 16 VAL A C 11
ATOM 7862 O O . VAL A 1 16 ? 18.393 -0.121 -3.899 1.00 75.45 16 VAL A O 11
ATOM 7875 N N . LYS A 1 17 ? 18.660 -0.170 -6.132 1.00 55.25 17 LYS A N 11
ATOM 7876 C CA . LYS A 1 17 ? 19.011 -1.584 -6.171 1.00 33.54 17 LYS A CA 11
ATOM 7877 C C . LYS A 1 17 ? 20.321 -1.840 -5.433 1.00 11.15 17 LYS A C 11
ATOM 7878 O O . LYS A 1 17 ? 20.566 -2.944 -4.945 1.00 43.24 17 LYS A O 11
ATOM 7897 N N . LYS A 1 18 ? 21.159 -0.812 -5.352 1.00 24.40 18 LYS A N 11
ATOM 7898 C CA . LYS A 1 18 ? 22.444 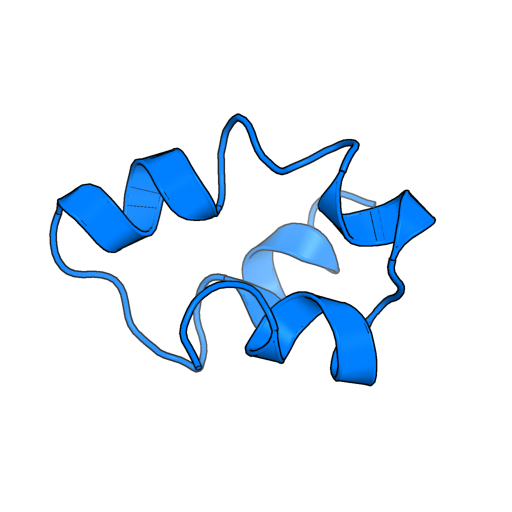-0.924 -4.671 1.00 13.22 18 LYS A CA 11
ATOM 7899 C C . LYS A 1 18 ? 22.271 -0.804 -3.160 1.00 74.11 18 LYS A C 11
ATOM 7900 O O . LYS A 1 18 ? 23.009 -1.419 -2.390 1.00 41.13 18 LYS A O 11
ATOM 7919 N N . TYR A 1 19 ? 21.290 -0.011 -2.743 1.00 4.33 19 TYR A N 11
ATOM 7920 C CA . TYR A 1 19 ? 21.021 0.190 -1.324 1.00 22.22 19 TYR A CA 11
ATOM 7921 C C . TYR A 1 19 ? 19.753 -0.545 -0.901 1.00 14.41 19 TYR A C 11
ATOM 7922 O O . TYR A 1 19 ? 19.105 -0.175 0.079 1.00 23.43 19 TYR A O 11
ATOM 7940 N N . TYR A 1 20 ? 19.404 -1.587 -1.647 1.00 11.21 20 TYR A N 11
ATOM 7941 C CA . TYR A 1 20 ? 18.212 -2.373 -1.352 1.00 22.41 20 TYR A CA 11
ATOM 7942 C C . TYR A 1 20 ? 18.448 -3.292 -0.157 1.00 12.23 20 TYR A C 11
ATOM 7943 O O . TYR A 1 20 ? 17.511 -3.877 0.387 1.00 54.22 20 TYR A O 11
ATOM 7961 N N . LYS A 1 21 ? 19.707 -3.413 0.248 1.00 24.35 21 LYS A N 11
ATOM 7962 C CA . LYS A 1 21 ? 20.069 -4.258 1.380 1.00 25.04 21 LYS A CA 11
ATOM 7963 C C . LYS A 1 21 ? 20.010 -3.473 2.687 1.00 51.54 21 LYS A C 11
ATOM 7964 O O . LYS A 1 21 ? 20.457 -3.950 3.729 1.00 73.52 21 LYS A O 11
ATOM 7983 N N . GLN A 1 22 ? 19.454 -2.267 2.622 1.00 43.11 22 GLN A N 11
ATOM 7984 C CA . GLN A 1 22 ? 19.336 -1.417 3.801 1.00 41.44 22 GLN A CA 11
ATOM 7985 C C . GLN A 1 22 ? 17.955 -0.774 3.872 1.00 32.00 22 GLN A C 11
ATOM 7986 O O . GLN A 1 22 ? 17.255 -0.895 4.878 1.00 73.33 22 GLN A O 11
ATOM 8000 N N . ILE A 1 23 ? 17.570 -0.091 2.800 1.00 55.34 23 ILE A N 11
ATOM 8001 C CA . ILE A 1 23 ? 16.272 0.570 2.741 1.00 14.12 23 ILE A CA 11
ATOM 8002 C C . ILE A 1 23 ? 15.148 -0.393 3.109 1.00 54.44 23 ILE A C 11
ATOM 8003 O O . ILE A 1 23 ? 14.511 -0.250 4.152 1.00 52.20 23 ILE A O 11
ATOM 8019 N N . MET A 1 24 ? 14.911 -1.374 2.245 1.00 75.24 24 MET A N 11
ATOM 8020 C CA . MET A 1 24 ? 13.865 -2.363 2.480 1.00 31.11 24 MET A CA 11
ATOM 8021 C C . MET A 1 24 ? 14.088 -3.085 3.805 1.00 30.11 24 MET A C 11
ATOM 8022 O O . MET A 1 24 ? 13.149 -3.616 4.398 1.00 41.21 24 MET A O 11
ATOM 8036 N N . GLN A 1 25 ? 15.336 -3.101 4.263 1.00 53.14 25 GLN A N 11
ATOM 8037 C CA . GLN A 1 25 ? 15.681 -3.759 5.517 1.00 34.22 25 GLN A CA 11
ATOM 8038 C C . GLN A 1 25 ? 15.293 -2.893 6.711 1.00 52.10 25 GLN A C 11
ATOM 8039 O O . GLN A 1 25 ? 15.149 -3.387 7.829 1.00 35.52 25 GLN A O 11
ATOM 8053 N N . PHE A 1 26 ? 15.126 -1.597 6.466 1.00 31.43 26 PHE A N 11
ATOM 8054 C CA . PHE A 1 26 ? 14.756 -0.662 7.522 1.00 41.53 26 PHE A CA 11
ATOM 8055 C C . PHE A 1 26 ? 13.239 -0.549 7.642 1.00 21.42 26 PHE A C 11
ATOM 8056 O O . PHE A 1 26 ? 12.687 -0.617 8.741 1.00 74.14 26 PHE A O 11
ATOM 8073 N N . ILE A 1 27 ? 12.573 -0.377 6.506 1.00 75.02 27 ILE A N 11
ATOM 8074 C CA . ILE A 1 27 ? 11.120 -0.256 6.484 1.00 41.15 27 ILE A CA 11
ATOM 8075 C C . ILE A 1 27 ? 10.461 -1.412 7.227 1.00 34.24 27 ILE A C 11
ATOM 8076 O O . ILE A 1 27 ? 9.361 -1.274 7.762 1.00 42.23 27 ILE A O 11
ATOM 8092 N N . GLY A 1 28 ? 11.142 -2.554 7.259 1.00 13.21 28 GLY A N 11
ATOM 8093 C CA . GLY A 1 28 ? 10.607 -3.718 7.942 1.00 43.34 28 GLY A CA 11
ATOM 8094 C C . GLY A 1 28 ? 10.282 -3.439 9.396 1.00 40.44 28 GLY A C 11
ATOM 8095 O O . GLY A 1 28 ? 9.477 -4.143 10.004 1.00 62.11 28 GLY A O 11
ATOM 8099 N N . GLU A 1 29 ? 10.911 -2.409 9.954 1.00 54.20 29 GLU A N 11
ATOM 8100 C CA . GLU A 1 29 ? 10.685 -2.041 11.347 1.00 54.02 29 GLU A CA 11
ATOM 8101 C C . GLU A 1 29 ? 9.598 -0.976 11.459 1.00 53.33 29 GLU A C 11
ATOM 8102 O O . GLU A 1 29 ? 8.470 -1.264 11.856 1.00 14.32 29 GLU A O 11
ATOM 8114 N N . GLY A 1 30 ? 9.947 0.258 11.105 1.00 22.43 30 GLY A N 11
ATOM 8115 C CA . GLY A 1 30 ? 8.992 1.348 11.174 1.00 74.34 30 GLY A CA 11
ATOM 8116 C C . GLY A 1 30 ? 9.608 2.683 10.806 1.00 30.13 30 GLY A C 11
ATOM 8117 O O . GLY A 1 30 ? 9.370 3.689 11.475 1.00 73.23 30 GLY A O 11
ATOM 8121 N N . TRP A 1 31 ? 10.403 2.693 9.743 1.00 62.43 31 TRP A N 11
ATOM 8122 C CA . TRP A 1 31 ? 11.057 3.915 9.289 1.00 63.21 31 TRP A CA 11
ATOM 8123 C C . TRP A 1 31 ? 10.047 4.877 8.675 1.00 52.23 31 TRP A C 11
ATOM 8124 O O . TRP A 1 31 ? 8.948 4.477 8.292 1.00 31.31 31 TRP A O 11
ATOM 8145 N N . ALA A 1 32 ? 10.426 6.148 8.583 1.00 30.42 32 ALA A N 11
ATOM 8146 C CA . ALA A 1 32 ? 9.553 7.166 8.013 1.00 10.21 32 ALA A CA 11
ATOM 8147 C C . ALA A 1 32 ? 9.676 7.207 6.494 1.00 72.33 32 ALA A C 11
ATOM 8148 O O . ALA A 1 32 ? 10.278 6.320 5.887 1.00 54.44 32 ALA A O 11
ATOM 8155 N N . ILE A 1 33 ? 9.102 8.239 5.886 1.00 54.23 33 ILE A N 11
ATOM 8156 C CA . ILE A 1 33 ? 9.148 8.394 4.437 1.00 12.21 33 ILE A CA 11
ATOM 8157 C C . ILE A 1 33 ? 10.208 9.411 4.026 1.00 32.45 33 ILE A C 11
ATOM 8158 O O . ILE A 1 33 ? 10.401 9.677 2.841 1.00 33.40 33 ILE A O 11
ATOM 8174 N N . ASN A 1 34 ? 10.894 9.974 5.015 1.00 12.35 34 ASN A N 11
ATOM 8175 C CA . ASN A 1 34 ? 11.936 10.961 4.757 1.00 2.12 34 ASN A CA 11
ATOM 8176 C C . ASN A 1 34 ? 13.300 10.441 5.201 1.00 31.31 34 ASN A C 11
ATOM 8177 O O . ASN A 1 34 ? 14.335 10.856 4.680 1.00 2.23 34 ASN A O 11
ATOM 8188 N N . LYS A 1 35 ? 13.293 9.528 6.167 1.00 70.14 35 LYS A N 11
ATOM 8189 C CA . LYS A 1 35 ? 14.528 8.948 6.681 1.00 60.13 35 LYS A CA 11
ATOM 8190 C C . LYS A 1 35 ? 15.328 8.290 5.561 1.00 52.44 35 LYS A C 11
ATOM 8191 O O . LYS A 1 35 ? 16.446 8.707 5.257 1.00 22.11 35 LYS A O 11
ATOM 8210 N N . ILE A 1 36 ? 14.747 7.263 4.949 1.00 3.34 36 ILE A N 11
ATOM 8211 C CA . ILE A 1 36 ? 15.406 6.551 3.861 1.00 14.04 36 ILE A CA 11
ATOM 8212 C C . ILE A 1 36 ? 15.919 7.520 2.802 1.00 64.34 36 ILE A C 11
ATOM 8213 O O . ILE A 1 36 ? 16.972 7.299 2.202 1.00 22.45 36 ILE A O 11
ATOM 8229 N N . ILE A 1 37 ? 15.170 8.594 2.577 1.00 62.21 37 ILE A N 11
ATOM 8230 C CA . ILE A 1 37 ? 15.552 9.598 1.592 1.00 54.03 37 ILE A CA 11
ATOM 8231 C C . ILE A 1 37 ? 16.842 10.303 1.996 1.00 14.24 37 ILE A C 11
ATOM 8232 O O . ILE A 1 37 ? 17.775 10.416 1.202 1.00 62.11 37 ILE A O 11
ATOM 8248 N N . ASP A 1 38 ? 16.887 10.775 3.237 1.00 21.25 38 ASP A N 11
ATOM 8249 C CA . ASP A 1 38 ? 18.064 11.467 3.750 1.00 60.22 38 ASP A CA 11
ATOM 8250 C C . ASP A 1 38 ? 19.158 10.472 4.128 1.00 55.53 38 ASP A C 11
ATOM 8251 O O . ASP A 1 38 ? 20.258 10.864 4.518 1.00 73.55 38 ASP A O 11
ATOM 8260 N N . TRP A 1 39 ? 18.847 9.187 4.011 1.00 74.34 39 TRP A N 11
ATOM 8261 C CA . TRP A 1 39 ? 19.803 8.136 4.341 1.00 11.11 39 TRP A CA 11
ATOM 8262 C C . TRP A 1 39 ? 20.625 7.744 3.119 1.00 42.25 39 TRP A C 11
ATOM 8263 O O . TRP A 1 39 ? 21.837 7.545 3.212 1.00 33.23 39 TRP A O 11
ATOM 8284 N N . ILE A 1 40 ? 19.960 7.636 1.973 1.00 21.14 40 ILE A N 11
ATOM 8285 C CA . ILE A 1 40 ? 20.631 7.269 0.733 1.00 42.14 40 ILE A CA 11
ATOM 8286 C C . ILE A 1 40 ? 21.497 8.414 0.216 1.00 35.34 40 ILE A C 11
ATOM 8287 O O . ILE A 1 40 ? 22.683 8.235 -0.058 1.00 5.14 40 ILE A O 11
ATOM 8303 N N . LYS A 1 41 ? 20.895 9.591 0.087 1.00 12.34 41 LYS A N 11
ATOM 8304 C CA . LYS A 1 41 ? 21.610 10.768 -0.393 1.00 34.13 41 LYS A CA 11
ATOM 8305 C C . LYS A 1 41 ? 22.881 11.000 0.418 1.00 52.53 41 LYS A C 11
ATOM 8306 O O . LYS A 1 41 ? 23.871 11.521 -0.097 1.00 20.15 41 LYS A O 11
ATOM 8325 N N . LYS A 1 42 ? 22.847 10.610 1.687 1.00 1.55 42 LYS A N 11
ATOM 8326 C CA . LYS A 1 42 ? 23.997 10.773 2.569 1.00 11.52 42 LYS A CA 11
ATOM 8327 C C . LYS A 1 42 ? 25.149 9.875 2.132 1.00 23.34 42 LYS A C 11
ATOM 8328 O O . LYS A 1 42 ? 26.310 10.287 2.143 1.00 33.21 42 LYS A O 11
ATOM 8347 N N . HIS A 1 43 ? 24.822 8.645 1.747 1.00 12.31 43 HIS A N 11
ATOM 8348 C CA . HIS A 1 43 ? 25.830 7.689 1.304 1.00 21.23 43 HIS A CA 11
ATOM 8349 C C . HIS A 1 43 ? 26.404 8.093 -0.051 1.00 20.45 43 HIS A C 11
ATOM 8350 O O . HIS A 1 43 ? 27.595 8.382 -0.169 1.00 50.03 43 HIS A O 11
ATOM 8364 N N . ILE A 1 44 ? 25.550 8.109 -1.068 1.00 70.13 44 ILE A N 11
ATOM 8365 C CA . ILE A 1 44 ? 25.973 8.477 -2.414 1.00 13.33 44 ILE A CA 11
ATOM 8366 C C . ILE A 1 44 ? 26.636 9.850 -2.425 1.00 12.41 44 ILE A C 11
ATOM 8367 O O . ILE A 1 44 ? 27.586 10.087 -3.171 1.00 22.31 44 ILE A O 11
ATOM 8402 N N . GLY A 1 2 ? 4.506 1.343 -2.343 1.00 40.33 2 GLY A N 12
ATOM 8403 C CA . GLY A 1 2 ? 5.636 2.082 -2.876 1.00 11.45 2 GLY A CA 12
ATOM 8404 C C . GLY A 1 2 ? 6.732 2.284 -1.849 1.00 4.04 2 GLY A C 12
ATOM 8405 O O . GLY A 1 2 ? 7.359 3.342 -1.800 1.00 22.14 2 GLY A O 12
ATOM 8409 N N . ALA A 1 3 ? 6.964 1.267 -1.025 1.00 12.12 3 ALA A N 12
ATOM 8410 C CA . ALA A 1 3 ? 7.992 1.338 0.006 1.00 61.52 3 ALA A CA 12
ATOM 8411 C C . ALA A 1 3 ? 9.368 1.577 -0.607 1.00 31.40 3 ALA A C 12
ATOM 8412 O O . ALA A 1 3 ? 10.069 2.517 -0.233 1.00 41.31 3 ALA A O 12
ATOM 8419 N N . ILE A 1 4 ? 9.748 0.720 -1.549 1.00 20.34 4 ILE A N 12
ATOM 8420 C CA . ILE A 1 4 ? 11.040 0.839 -2.213 1.00 21.12 4 ILE A CA 12
ATOM 8421 C C . ILE A 1 4 ? 10.937 1.702 -3.466 1.00 35.22 4 ILE A C 12
ATOM 8422 O O . ILE A 1 4 ? 11.880 2.405 -3.827 1.00 72.55 4 ILE A O 12
ATOM 8438 N N . ALA A 1 5 ? 9.783 1.645 -4.123 1.00 60.44 5 ALA A N 12
ATOM 8439 C CA . ALA A 1 5 ? 9.554 2.424 -5.334 1.00 23.31 5 ALA A CA 12
ATOM 8440 C C . ALA A 1 5 ? 9.709 3.916 -5.063 1.00 54.43 5 ALA A C 12
ATOM 8441 O O . ALA A 1 5 ? 9.934 4.705 -5.982 1.00 20.41 5 ALA A O 12
ATOM 8448 N N . LYS A 1 6 ? 9.585 4.299 -3.797 1.00 2.31 6 LYS A N 12
ATOM 8449 C CA . LYS A 1 6 ? 9.711 5.698 -3.404 1.00 64.31 6 LYS A CA 12
ATOM 8450 C C . LYS A 1 6 ? 11.145 6.186 -3.583 1.00 24.21 6 LYS A C 12
ATOM 8451 O O . LYS A 1 6 ? 11.379 7.343 -3.935 1.00 11.03 6 LYS A O 12
ATOM 8470 N N . LEU A 1 7 ? 12.102 5.297 -3.340 1.00 45.21 7 LEU A N 12
ATOM 8471 C CA . LEU A 1 7 ? 13.515 5.637 -3.476 1.00 14.20 7 LEU A CA 12
ATOM 8472 C C . LEU A 1 7 ? 13.935 5.641 -4.942 1.00 41.42 7 LEU A C 12
ATOM 8473 O O . LEU A 1 7 ? 14.918 6.282 -5.315 1.00 53.34 7 LEU A O 12
ATOM 8489 N N . VAL A 1 8 ? 13.183 4.923 -5.770 1.00 50.33 8 VAL A N 12
ATOM 8490 C CA . VAL A 1 8 ? 13.475 4.847 -7.197 1.00 23.24 8 VAL A CA 12
ATOM 8491 C C . VAL A 1 8 ? 13.223 6.185 -7.882 1.00 4.11 8 VAL A C 12
ATOM 8492 O O . VAL A 1 8 ? 14.153 6.835 -8.359 1.00 25.33 8 VAL A O 12
ATOM 8505 N N . ALA A 1 9 ? 11.959 6.592 -7.927 1.00 30.13 9 ALA A N 12
ATOM 8506 C CA . ALA A 1 9 ? 11.584 7.854 -8.551 1.00 44.53 9 ALA A CA 12
ATOM 8507 C C . ALA A 1 9 ? 12.332 9.023 -7.918 1.00 54.20 9 ALA A C 12
ATOM 8508 O O . ALA A 1 9 ? 12.510 10.070 -8.540 1.00 52.55 9 ALA A O 12
ATOM 8515 N N . LYS A 1 10 ? 12.767 8.838 -6.676 1.00 55.12 10 LYS A N 12
ATOM 8516 C CA . LYS A 1 10 ? 13.495 9.876 -5.958 1.00 4.54 10 LYS A CA 12
ATOM 8517 C C . LYS A 1 10 ? 14.961 9.903 -6.379 1.00 41.51 10 LYS A C 12
ATOM 8518 O O . LYS A 1 10 ? 15.470 10.931 -6.828 1.00 15.24 10 LYS A O 12
ATOM 8537 N N . PHE A 1 11 ? 15.635 8.767 -6.234 1.00 11.44 11 PHE A N 12
ATOM 8538 C CA . PHE A 1 11 ? 17.042 8.661 -6.600 1.00 4.11 11 PHE A CA 12
ATOM 8539 C C . PHE A 1 11 ? 17.199 8.035 -7.982 1.00 73.45 11 PHE A C 12
ATOM 8540 O O . PHE A 1 11 ? 17.502 8.722 -8.957 1.00 25.33 11 PHE A O 12
ATOM 8557 N N . GLY A 1 12 ? 16.989 6.724 -8.059 1.00 21.20 12 GLY A N 12
ATOM 8558 C CA . GLY A 1 12 ? 17.112 6.026 -9.325 1.00 72.42 12 GLY A CA 12
ATOM 8559 C C . GLY A 1 12 ? 17.051 4.519 -9.165 1.00 45.41 12 GLY A C 12
ATOM 8560 O O . GLY A 1 12 ? 17.439 3.983 -8.127 1.00 50.11 12 GLY A O 12
ATOM 8564 N N . TRP A 1 13 ? 16.563 3.836 -10.194 1.00 1.12 13 TRP A N 12
ATOM 8565 C CA . TRP A 1 13 ? 16.452 2.382 -10.162 1.00 13.25 13 TRP A CA 12
ATOM 8566 C C . TRP A 1 13 ? 17.776 1.744 -9.756 1.00 74.30 13 TRP A C 12
ATOM 8567 O O . TRP A 1 13 ? 17.863 1.011 -8.770 1.00 55.13 13 TRP A O 12
ATOM 8588 N N . PRO A 1 14 ? 18.832 2.026 -10.532 1.00 44.21 14 PRO A N 12
ATOM 8589 C CA . PRO A 1 14 ? 20.172 1.489 -10.272 1.00 55.50 14 PRO A CA 12
ATOM 8590 C C . PRO A 1 14 ? 20.805 2.091 -9.022 1.00 54.31 14 PRO A C 12
ATOM 8591 O O . PRO A 1 14 ? 21.876 1.664 -8.590 1.00 75.42 14 PRO A O 12
ATOM 8602 N N . ILE A 1 15 ? 20.136 3.084 -8.446 1.00 2.53 15 ILE A N 12
ATOM 8603 C CA . ILE A 1 15 ? 20.634 3.743 -7.244 1.00 54.23 15 ILE A CA 12
ATOM 8604 C C . ILE A 1 15 ? 20.032 3.123 -5.988 1.00 55.10 15 ILE A C 12
ATOM 8605 O O . ILE A 1 15 ? 20.596 3.228 -4.899 1.00 61.31 15 ILE A O 12
ATOM 8621 N N . VAL A 1 16 ? 18.882 2.475 -6.147 1.00 52.12 16 VAL A N 12
ATOM 8622 C CA . VAL A 1 16 ? 18.204 1.835 -5.026 1.00 73.25 16 VAL A CA 12
ATOM 8623 C C . VAL A 1 16 ? 18.570 0.358 -4.934 1.00 32.21 16 VAL A C 12
ATOM 8624 O O . VAL A 1 16 ? 18.542 -0.234 -3.855 1.00 4.15 16 VAL A O 12
ATOM 8637 N N . LYS A 1 17 ? 18.913 -0.233 -6.073 1.00 64.41 17 LYS A N 12
ATOM 8638 C CA . LYS A 1 17 ? 19.288 -1.642 -6.122 1.00 55.23 17 LYS A CA 12
ATOM 8639 C C . LYS A 1 17 ? 20.557 -1.896 -5.316 1.00 42.02 17 LYS A C 12
ATOM 8640 O O . LYS A 1 17 ? 20.794 -3.008 -4.845 1.00 35.55 17 LYS A O 12
ATOM 8659 N N . LYS A 1 18 ? 21.371 -0.858 -5.160 1.00 44.42 18 LYS A N 12
ATOM 8660 C CA . LYS A 1 18 ? 22.616 -0.967 -4.409 1.00 0.44 18 LYS A CA 12
ATOM 8661 C C . LYS A 1 18 ? 22.354 -0.887 -2.908 1.00 43.31 18 LYS A C 12
ATOM 8662 O O . LYS A 1 18 ? 22.956 -1.620 -2.123 1.00 44.22 18 LYS A O 12
ATOM 8681 N N . TYR A 1 19 ? 21.452 0.006 -2.516 1.00 42.24 19 TYR A N 12
ATOM 8682 C CA . TYR A 1 19 ? 21.112 0.182 -1.110 1.00 13.04 19 TYR A CA 12
ATOM 8683 C C . TYR A 1 19 ? 19.767 -0.463 -0.790 1.00 15.00 19 TYR A C 12
ATOM 8684 O O . TYR A 1 19 ? 19.073 -0.051 0.140 1.00 11.21 19 TYR A O 12
ATOM 8702 N N . TYR A 1 20 ? 19.405 -1.477 -1.567 1.00 70.54 20 TYR A N 12
ATOM 8703 C CA . TYR A 1 20 ? 18.143 -2.180 -1.370 1.00 15.33 20 TYR A CA 12
ATOM 8704 C C . TYR A 1 20 ? 18.195 -3.055 -0.121 1.00 44.40 20 TYR A C 12
ATOM 8705 O O . TYR A 1 20 ? 17.199 -3.212 0.585 1.00 50.41 20 TYR A O 12
ATOM 8723 N N . LYS A 1 21 ? 19.367 -3.623 0.146 1.00 14.41 21 LYS A N 12
ATOM 8724 C CA . LYS A 1 21 ? 19.554 -4.481 1.310 1.00 54.30 21 LYS A CA 12
ATOM 8725 C C . LYS A 1 21 ? 19.554 -3.661 2.596 1.00 4.41 21 LYS A C 12
ATOM 8726 O O . LYS A 1 21 ? 19.528 -4.214 3.695 1.00 71.10 21 LYS A O 12
ATOM 8745 N N . GLN A 1 22 ? 19.584 -2.340 2.450 1.00 15.14 22 GLN A N 12
ATOM 8746 C CA . GLN A 1 22 ? 19.587 -1.445 3.601 1.00 12.34 22 GLN A CA 12
ATOM 8747 C C . GLN A 1 22 ? 18.205 -0.840 3.825 1.00 75.21 22 GLN A C 12
ATOM 8748 O O . GLN A 1 22 ? 17.663 -0.897 4.929 1.00 1.34 22 GLN A O 12
ATOM 8762 N N . ILE A 1 23 ? 17.640 -0.262 2.770 1.00 35.33 23 ILE A N 12
ATOM 8763 C CA . ILE A 1 23 ? 16.320 0.352 2.852 1.00 61.11 23 ILE A CA 12
ATOM 8764 C C . ILE A 1 23 ? 15.278 -0.647 3.344 1.00 4.13 23 ILE A C 12
ATOM 8765 O O . ILE A 1 23 ? 14.693 -0.472 4.412 1.00 33.34 23 ILE A O 12
ATOM 8781 N N . MET A 1 24 ? 15.054 -1.695 2.559 1.00 71.13 24 MET A N 12
ATOM 8782 C CA . MET A 1 24 ? 14.085 -2.724 2.917 1.00 74.23 24 MET A CA 12
ATOM 8783 C C . MET A 1 24 ? 14.419 -3.338 4.273 1.00 50.05 24 MET A C 12
ATOM 8784 O O . MET A 1 24 ? 13.539 -3.843 4.969 1.00 55.53 24 MET A O 12
ATOM 8798 N N . GLN A 1 25 ? 15.695 -3.291 4.640 1.00 65.12 25 GLN A N 12
ATOM 8799 C CA . GLN A 1 25 ? 16.145 -3.844 5.912 1.00 14.11 25 GLN A CA 12
ATOM 8800 C C . GLN A 1 25 ? 15.737 -2.941 7.072 1.00 70.30 25 GLN A C 12
ATOM 8801 O O . GLN A 1 25 ? 15.711 -3.370 8.226 1.00 53.21 25 GLN A O 12
ATOM 8815 N N . PHE A 1 26 ? 15.420 -1.690 6.758 1.00 1.50 26 PHE A N 12
ATOM 8816 C CA . PHE A 1 26 ? 15.015 -0.726 7.775 1.00 51.45 26 PHE A CA 12
ATOM 8817 C C . PHE A 1 26 ? 13.499 -0.722 7.947 1.00 52.43 26 PHE A C 12
ATOM 8818 O O . PHE A 1 26 ? 12.990 -0.825 9.063 1.00 2.54 26 PHE A O 12
ATOM 8835 N N . ILE A 1 27 ? 12.783 -0.601 6.834 1.00 64.45 27 ILE A N 12
ATOM 8836 C CA . ILE A 1 27 ? 11.326 -0.584 6.861 1.00 61.42 27 ILE A CA 12
ATOM 8837 C C . ILE A 1 27 ? 10.777 -1.768 7.650 1.00 22.00 27 ILE A C 12
ATOM 8838 O O . ILE A 1 27 ? 9.700 -1.689 8.239 1.00 72.13 27 ILE A O 12
ATOM 8854 N N . GLY A 1 28 ? 11.528 -2.866 7.659 1.00 54.30 28 GLY A N 12
ATOM 8855 C CA . GLY A 1 28 ? 11.101 -4.050 8.381 1.00 73.23 28 GLY A CA 12
ATOM 8856 C C . GLY A 1 28 ? 10.806 -3.765 9.840 1.00 24.31 28 GLY A C 12
ATOM 8857 O O . GLY A 1 28 ? 10.052 -4.496 10.481 1.00 25.34 28 GLY A O 12
ATOM 8861 N N . GLU A 1 29 ? 11.404 -2.701 10.366 1.00 43.20 29 GLU A N 12
ATOM 8862 C CA . GLU A 1 29 ? 11.203 -2.324 11.760 1.00 4.41 29 GLU A CA 12
ATOM 8863 C C . GLU A 1 29 ? 10.051 -1.333 11.895 1.00 15.01 29 GLU A C 12
ATOM 8864 O O . GLU A 1 29 ? 8.960 -1.690 12.339 1.00 51.42 29 GLU A O 12
ATOM 8876 N N . GLY A 1 30 ? 10.301 -0.086 11.509 1.00 44.50 30 GLY A N 12
ATOM 8877 C CA . GLY A 1 30 ? 9.276 0.938 11.595 1.00 2.01 30 GLY A CA 12
ATOM 8878 C C . GLY A 1 30 ? 9.795 2.311 11.217 1.00 52.21 30 GLY A C 12
ATOM 8879 O O . GLY A 1 30 ? 9.514 3.297 11.898 1.00 12.23 30 GLY A O 12
ATOM 8883 N N . TRP A 1 31 ? 10.555 2.376 10.130 1.00 75.14 31 TRP A N 12
ATOM 8884 C CA . TRP A 1 31 ? 11.115 3.639 9.663 1.00 2.02 31 TRP A CA 12
ATOM 8885 C C . TRP A 1 31 ? 10.022 4.552 9.120 1.00 12.54 31 TRP A C 12
ATOM 8886 O O . TRP A 1 31 ? 8.845 4.193 9.118 1.00 51.21 31 TRP A O 12
ATOM 8907 N N . ALA A 1 32 ? 10.418 5.735 8.661 1.00 65.20 32 ALA A N 12
ATOM 8908 C CA . ALA A 1 32 ? 9.472 6.698 8.114 1.00 54.45 32 ALA A CA 12
ATOM 8909 C C . ALA A 1 32 ? 9.511 6.702 6.589 1.00 23.31 32 ALA A C 12
ATOM 8910 O O . ALA A 1 32 ? 10.123 5.828 5.973 1.00 1.51 32 ALA A O 12
ATOM 8917 N N . ILE A 1 33 ? 8.855 7.688 5.987 1.00 22.20 33 ILE A N 12
ATOM 8918 C CA . ILE A 1 33 ? 8.816 7.804 4.535 1.00 65.24 33 ILE A CA 12
ATOM 8919 C C . ILE A 1 33 ? 9.834 8.825 4.037 1.00 15.44 33 ILE A C 12
ATOM 8920 O O . ILE A 1 33 ? 10.083 8.934 2.838 1.00 42.43 33 ILE A O 12
ATOM 8936 N N . ASN A 1 34 ? 10.419 9.571 4.969 1.00 51.11 34 ASN A N 12
ATOM 8937 C CA . ASN A 1 34 ? 11.411 10.584 4.626 1.00 73.35 34 ASN A CA 12
ATOM 8938 C C . ASN A 1 34 ? 12.798 10.174 5.112 1.00 75.33 34 ASN A C 12
ATOM 8939 O O . ASN A 1 34 ? 13.812 10.673 4.624 1.00 53.03 34 ASN A O 12
ATOM 8950 N N . LYS A 1 35 ? 12.834 9.261 6.076 1.00 23.51 35 LYS A N 12
ATOM 8951 C CA . LYS A 1 35 ? 14.095 8.781 6.628 1.00 25.53 35 LYS A CA 12
ATOM 8952 C C . LYS A 1 35 ? 14.938 8.104 5.552 1.00 44.21 35 LYS A C 12
ATOM 8953 O O . LYS A 1 35 ? 16.063 8.524 5.276 1.00 33.12 35 LYS A O 12
ATOM 8972 N N . ILE A 1 36 ? 14.388 7.057 4.947 1.00 52.45 36 ILE A N 12
ATOM 8973 C CA . ILE A 1 36 ? 15.089 6.326 3.899 1.00 73.33 36 ILE A CA 12
ATOM 8974 C C . ILE A 1 36 ? 15.628 7.273 2.833 1.00 54.54 36 ILE A C 12
ATOM 8975 O O . ILE A 1 36 ? 16.664 7.012 2.222 1.00 61.54 36 ILE A O 12
ATOM 8991 N N . ILE A 1 37 ? 14.918 8.376 2.616 1.00 62.12 37 ILE A N 12
ATOM 8992 C CA . ILE A 1 37 ? 15.327 9.364 1.626 1.00 41.34 37 ILE A CA 12
ATOM 8993 C C . ILE A 1 37 ? 16.624 10.052 2.039 1.00 53.44 37 ILE A C 12
ATOM 8994 O O . ILE A 1 37 ? 17.628 9.983 1.330 1.00 23.13 37 ILE A O 12
ATOM 9010 N N . ASP A 1 38 ? 16.595 10.715 3.190 1.00 73.23 38 ASP A N 12
ATOM 9011 C CA . ASP A 1 38 ? 17.769 11.414 3.700 1.00 72.54 38 ASP A CA 12
ATOM 9012 C C . ASP A 1 38 ? 18.924 10.443 3.925 1.00 73.41 38 ASP A C 12
ATOM 9013 O O . ASP A 1 38 ? 20.090 10.835 3.904 1.00 2.25 38 ASP A O 12
ATOM 9022 N N . TRP A 1 39 ? 18.591 9.175 4.141 1.00 54.34 39 TRP A N 12
ATOM 9023 C CA . TRP A 1 39 ? 19.600 8.148 4.371 1.00 4.41 39 TRP A CA 12
ATOM 9024 C C . TRP A 1 39 ? 20.430 7.909 3.114 1.00 32.24 39 TRP A C 12
ATOM 9025 O O . TRP A 1 39 ? 21.654 8.037 3.134 1.00 24.54 39 TRP A O 12
ATOM 9046 N N . ILE A 1 40 ? 19.756 7.561 2.023 1.00 11.32 40 ILE A N 12
ATOM 9047 C CA . ILE A 1 40 ? 20.432 7.305 0.758 1.00 51.45 40 ILE A CA 12
ATOM 9048 C C . ILE A 1 40 ? 21.138 8.557 0.249 1.00 44.43 40 ILE A C 12
ATOM 9049 O O . ILE A 1 40 ? 22.226 8.481 -0.323 1.00 41.22 40 ILE A O 12
ATOM 9065 N N . LYS A 1 41 ? 20.514 9.711 0.462 1.00 32.52 41 LYS A N 12
ATOM 9066 C CA . LYS A 1 41 ? 21.083 10.981 0.029 1.00 53.13 41 LYS A CA 12
ATOM 9067 C C . LYS A 1 41 ? 22.417 11.244 0.720 1.00 71.23 41 LYS A C 12
ATOM 9068 O O . LYS A 1 41 ? 23.455 11.357 0.067 1.00 74.52 41 LYS A O 12
ATOM 9087 N N . LYS A 1 42 ? 22.383 11.339 2.045 1.00 42.14 42 LYS A N 12
ATOM 9088 C CA . LYS A 1 42 ? 23.590 11.586 2.825 1.00 34.44 42 LYS A CA 12
ATOM 9089 C C . LYS A 1 42 ? 24.680 10.579 2.474 1.00 22.43 42 LYS A C 12
ATOM 9090 O O . LYS A 1 42 ? 25.871 10.880 2.566 1.00 54.44 42 LYS A O 12
ATOM 9109 N N . HIS A 1 43 ? 24.266 9.381 2.071 1.00 44.40 43 HIS A N 12
ATOM 9110 C CA . HIS A 1 43 ? 25.209 8.330 1.704 1.00 51.52 43 HIS A CA 12
ATOM 9111 C C . HIS A 1 43 ? 25.882 8.645 0.371 1.00 13.42 43 HIS A C 12
ATOM 9112 O O . HIS A 1 43 ? 27.081 8.920 0.320 1.00 10.13 43 HIS A O 12
ATOM 9126 N N . ILE A 1 44 ? 25.102 8.603 -0.704 1.00 64.42 44 ILE A N 12
ATOM 9127 C CA . ILE A 1 44 ? 25.623 8.884 -2.036 1.00 64.31 44 ILE A CA 12
ATOM 9128 C C . ILE A 1 44 ? 26.330 10.234 -2.076 1.00 44.32 44 ILE A C 12
ATOM 9129 O O . ILE A 1 44 ? 25.980 11.153 -1.335 1.00 73.15 44 ILE A O 12
ATOM 9164 N N . GLY A 1 2 ? 4.064 1.943 -2.670 1.00 42.10 2 GLY A N 13
ATOM 9165 C CA . GLY A 1 2 ? 5.310 2.436 -3.229 1.00 33.32 2 GLY A CA 13
ATOM 9166 C C . GLY A 1 2 ? 6.359 2.695 -2.166 1.00 43.14 2 GLY A C 13
ATOM 9167 O O . GLY A 1 2 ? 6.853 3.814 -2.033 1.00 0.35 2 GLY A O 13
ATOM 9171 N N . ALA A 1 3 ? 6.700 1.658 -1.408 1.00 10.52 3 ALA A N 13
ATOM 9172 C CA . ALA A 1 3 ? 7.698 1.780 -0.352 1.00 73.41 3 ALA A CA 13
ATOM 9173 C C . ALA A 1 3 ? 9.091 1.990 -0.935 1.00 60.30 3 ALA A C 13
ATOM 9174 O O . ALA A 1 3 ? 9.709 3.035 -0.730 1.00 13.03 3 ALA A O 13
ATOM 9181 N N . ILE A 1 4 ? 9.580 0.990 -1.661 1.00 42.43 4 ILE A N 13
ATOM 9182 C CA . ILE A 1 4 ? 10.901 1.067 -2.274 1.00 33.12 4 ILE A CA 13
ATOM 9183 C C . ILE A 1 4 ? 10.887 1.977 -3.497 1.00 43.21 4 ILE A C 13
ATOM 9184 O O . ILE A 1 4 ? 11.879 2.639 -3.802 1.00 21.11 4 ILE A O 13
ATOM 9200 N N . ALA A 1 5 ? 9.756 2.006 -4.194 1.00 11.53 5 ALA A N 13
ATOM 9201 C CA . ALA A 1 5 ? 9.612 2.839 -5.382 1.00 35.43 5 ALA A CA 13
ATOM 9202 C C . ALA A 1 5 ? 9.813 4.313 -5.047 1.00 75.32 5 ALA A C 13
ATOM 9203 O O . ALA A 1 5 ? 10.092 5.127 -5.927 1.00 1.40 5 ALA A O 13
ATOM 9210 N N . LYS A 1 6 ? 9.668 4.650 -3.770 1.00 73.12 6 LYS A N 13
ATOM 9211 C CA . LYS A 1 6 ? 9.834 6.026 -3.318 1.00 53.11 6 LYS A CA 13
ATOM 9212 C C . LYS A 1 6 ? 11.286 6.472 -3.454 1.00 21.01 6 LYS A C 13
ATOM 9213 O O . LYS A 1 6 ? 11.566 7.651 -3.675 1.00 62.13 6 LYS A O 13
ATOM 9232 N N . LEU A 1 7 ? 12.206 5.523 -3.321 1.00 42.04 7 LEU A N 13
ATOM 9233 C CA . LEU A 1 7 ? 13.631 5.818 -3.431 1.00 33.11 7 LEU A CA 13
ATOM 9234 C C . LEU A 1 7 ? 14.077 5.816 -4.890 1.00 34.24 7 LEU A C 13
ATOM 9235 O O . LEU A 1 7 ? 15.050 6.476 -5.253 1.00 63.41 7 LEU A O 13
ATOM 9251 N N . VAL A 1 8 ? 13.356 5.071 -5.722 1.00 63.22 8 VAL A N 13
ATOM 9252 C CA . VAL A 1 8 ? 13.675 4.985 -7.142 1.00 43.33 8 VAL A CA 13
ATOM 9253 C C . VAL A 1 8 ? 13.583 6.353 -7.810 1.00 32.13 8 VAL A C 13
ATOM 9254 O O . VAL A 1 8 ? 14.594 6.932 -8.204 1.00 4.10 8 VAL A O 13
ATOM 9267 N N . ALA A 1 9 ? 12.362 6.864 -7.932 1.00 62.14 9 ALA A N 13
ATOM 9268 C CA . ALA A 1 9 ? 12.137 8.165 -8.550 1.00 3.12 9 ALA A CA 13
ATOM 9269 C C . ALA A 1 9 ? 12.875 9.266 -7.795 1.00 61.31 9 ALA A C 13
ATOM 9270 O O . ALA A 1 9 ? 13.155 10.331 -8.346 1.00 22.50 9 ALA A O 13
ATOM 9277 N N . LYS A 1 10 ? 13.187 9.003 -6.531 1.00 21.35 10 LYS A N 13
ATOM 9278 C CA . LYS A 1 10 ? 13.893 9.970 -5.699 1.00 41.20 10 LYS A CA 13
ATOM 9279 C C . LYS A 1 10 ? 15.379 10.002 -6.043 1.00 72.21 10 LYS A C 13
ATOM 9280 O O . LYS A 1 10 ? 16.005 11.062 -6.039 1.00 54.05 10 LYS A O 13
ATOM 9299 N N . PHE A 1 11 ? 15.937 8.833 -6.341 1.00 43.45 11 PHE A N 13
ATOM 9300 C CA . PHE A 1 11 ? 17.350 8.728 -6.689 1.00 33.34 11 PHE A CA 13
ATOM 9301 C C . PHE A 1 11 ? 17.527 8.063 -8.050 1.00 72.45 11 PHE A C 13
ATOM 9302 O O . PHE A 1 11 ? 17.829 8.725 -9.042 1.00 64.32 11 PHE A O 13
ATOM 9319 N N . GLY A 1 12 ? 17.336 6.747 -8.089 1.00 41.35 12 GLY A N 13
ATOM 9320 C CA . GLY A 1 12 ? 17.480 6.013 -9.333 1.00 54.53 12 GLY A CA 13
ATOM 9321 C C . GLY A 1 12 ? 17.285 4.521 -9.152 1.00 3.23 12 GLY A C 13
ATOM 9322 O O . GLY A 1 12 ? 17.581 3.975 -8.089 1.00 32.11 12 GLY A O 13
ATOM 9326 N N . TRP A 1 13 ? 16.786 3.861 -10.190 1.00 72.11 13 TRP A N 13
ATOM 9327 C CA . TRP A 1 13 ? 16.551 2.422 -10.139 1.00 54.34 13 TRP A CA 13
ATOM 9328 C C . TRP A 1 13 ? 17.802 1.682 -9.680 1.00 71.03 13 TRP A C 13
ATOM 9329 O O . TRP A 1 13 ? 17.794 0.960 -8.683 1.00 3.42 13 TRP A O 13
ATOM 9350 N N . PRO A 1 14 ? 18.904 1.863 -10.423 1.00 70.12 14 PRO A N 13
ATOM 9351 C CA . PRO A 1 14 ? 20.184 1.220 -10.110 1.00 51.42 14 PRO A CA 13
ATOM 9352 C C . PRO A 1 14 ? 20.823 1.787 -8.847 1.00 44.03 14 PRO A C 13
ATOM 9353 O O . PRO A 1 14 ? 21.842 1.281 -8.376 1.00 21.14 14 PRO A O 13
ATOM 9364 N N . ILE A 1 15 ? 20.219 2.839 -8.304 1.00 64.35 15 ILE A N 13
ATOM 9365 C CA . ILE A 1 15 ? 20.730 3.472 -7.095 1.00 51.21 15 ILE A CA 13
ATOM 9366 C C . ILE A 1 15 ? 20.057 2.904 -5.851 1.00 31.55 15 ILE A C 13
ATOM 9367 O O . ILE A 1 15 ? 20.607 2.966 -4.751 1.00 31.51 15 ILE A O 13
ATOM 9383 N N . VAL A 1 16 ? 18.863 2.347 -6.032 1.00 3.33 16 VAL A N 13
ATOM 9384 C CA . VAL A 1 16 ? 18.116 1.764 -4.924 1.00 55.12 16 VAL A CA 13
ATOM 9385 C C . VAL A 1 16 ? 18.375 0.266 -4.815 1.00 34.22 16 VAL A C 13
ATOM 9386 O O . VAL A 1 16 ? 18.298 -0.312 -3.730 1.00 54.40 16 VAL A O 13
ATOM 9399 N N . LYS A 1 17 ? 18.683 -0.360 -5.946 1.00 11.23 17 LYS A N 13
ATOM 9400 C CA . LYS A 1 17 ? 18.956 -1.792 -5.979 1.00 12.23 17 LYS A CA 13
ATOM 9401 C C . LYS A 1 17 ? 20.214 -2.124 -5.182 1.00 74.43 17 LYS A C 13
ATOM 9402 O O . LYS A 1 17 ? 20.294 -3.170 -4.537 1.00 10.44 17 LYS A O 13
ATOM 9421 N N . LYS A 1 18 ? 21.193 -1.228 -5.231 1.00 65.32 18 LYS A N 13
ATOM 9422 C CA . LYS A 1 18 ? 22.447 -1.425 -4.512 1.00 52.54 18 LYS A CA 13
ATOM 9423 C C . LYS A 1 18 ? 22.251 -1.225 -3.013 1.00 20.21 18 LYS A C 13
ATOM 9424 O O . LYS A 1 18 ? 22.936 -1.847 -2.200 1.00 15.33 18 LYS A O 13
ATOM 9443 N N . TYR A 1 19 ? 21.312 -0.357 -2.654 1.00 4.41 19 TYR A N 13
ATOM 9444 C CA . TYR A 1 19 ? 21.027 -0.075 -1.252 1.00 24.31 19 TYR A CA 13
ATOM 9445 C C . TYR A 1 19 ? 19.750 -0.778 -0.804 1.00 33.31 19 TYR A C 13
ATOM 9446 O O . TYR A 1 19 ? 19.116 -0.376 0.172 1.00 54.02 19 TYR A O 13
ATOM 9464 N N . TYR A 1 20 ? 19.378 -1.831 -1.524 1.00 24.24 20 TYR A N 13
ATOM 9465 C CA . TYR A 1 20 ? 18.176 -2.591 -1.203 1.00 12.42 20 TYR A CA 13
ATOM 9466 C C . TYR A 1 20 ? 18.361 -3.386 0.086 1.00 1.41 20 TYR A C 13
ATOM 9467 O O . TYR A 1 20 ? 17.395 -3.694 0.784 1.00 0.13 20 TYR A O 13
ATOM 9485 N N . LYS A 1 21 ? 19.611 -3.714 0.396 1.00 34.31 21 LYS A N 13
ATOM 9486 C CA . LYS A 1 21 ? 19.926 -4.472 1.601 1.00 4.33 21 LYS A CA 13
ATOM 9487 C C . LYS A 1 21 ? 19.833 -3.587 2.840 1.00 14.32 21 LYS A C 13
ATOM 9488 O O . LYS A 1 21 ? 19.952 -4.067 3.967 1.00 73.31 21 LYS A O 13
ATOM 9507 N N . GLN A 1 22 ? 19.617 -2.293 2.623 1.00 22.31 22 GLN A N 13
ATOM 9508 C CA . GLN A 1 22 ? 19.507 -1.343 3.723 1.00 13.41 22 GLN A CA 13
ATOM 9509 C C . GLN A 1 22 ? 18.086 -0.800 3.833 1.00 34.21 22 GLN A C 13
ATOM 9510 O O . GLN A 1 22 ? 17.421 -0.976 4.855 1.00 62.52 22 GLN A O 13
ATOM 9524 N N . ILE A 1 23 ? 17.626 -0.140 2.776 1.00 60.15 23 ILE A N 13
ATOM 9525 C CA . ILE A 1 23 ? 16.283 0.427 2.754 1.00 45.12 23 ILE A CA 13
ATOM 9526 C C . ILE A 1 23 ? 15.241 -0.613 3.150 1.00 11.44 23 ILE A C 13
ATOM 9527 O O . ILE A 1 23 ? 14.620 -0.511 4.208 1.00 73.31 23 ILE A O 13
ATOM 9543 N N . MET A 1 24 ? 15.056 -1.613 2.295 1.00 31.14 24 MET A N 13
ATOM 9544 C CA . MET A 1 24 ? 14.090 -2.674 2.558 1.00 4.13 24 MET A CA 13
ATOM 9545 C C . MET A 1 24 ? 14.380 -3.354 3.893 1.00 53.32 24 MET A C 13
ATOM 9546 O O . MET A 1 24 ? 13.479 -3.900 4.529 1.00 73.14 24 MET A O 13
ATOM 9560 N N . GLN A 1 25 ? 15.641 -3.316 4.310 1.00 0.21 25 GLN A N 13
ATOM 9561 C CA . GLN A 1 25 ? 16.048 -3.930 5.569 1.00 55.53 25 GLN A CA 13
ATOM 9562 C C . GLN A 1 25 ? 15.591 -3.089 6.757 1.00 73.23 25 GLN A C 13
ATOM 9563 O O . GLN A 1 25 ? 15.443 -3.596 7.869 1.00 65.31 25 GLN A O 13
ATOM 9577 N N . PHE A 1 26 ? 15.368 -1.802 6.514 1.00 44.22 26 PHE A N 13
ATOM 9578 C CA . PHE A 1 26 ? 14.930 -0.890 7.564 1.00 35.31 26 PHE A CA 13
ATOM 9579 C C . PHE A 1 26 ? 13.409 -0.894 7.687 1.00 54.11 26 PHE A C 13
ATOM 9580 O O . PHE A 1 26 ? 12.864 -1.065 8.778 1.00 51.50 26 PHE A O 13
ATOM 9597 N N . ILE A 1 27 ? 12.730 -0.704 6.561 1.00 53.04 27 ILE A N 13
ATOM 9598 C CA . ILE A 1 27 ? 11.272 -0.686 6.541 1.00 4.25 27 ILE A CA 13
ATOM 9599 C C . ILE A 1 27 ? 10.698 -1.917 7.233 1.00 21.43 27 ILE A C 13
ATOM 9600 O O . ILE A 1 27 ? 9.607 -1.872 7.799 1.00 33.14 27 ILE A O 13
ATOM 9616 N N . GLY A 1 28 ? 11.443 -3.018 7.185 1.00 73.01 28 GLY A N 13
ATOM 9617 C CA . GLY A 1 28 ? 10.992 -4.247 7.812 1.00 2.43 28 GLY A CA 13
ATOM 9618 C C . GLY A 1 28 ? 10.710 -4.073 9.291 1.00 1.35 28 GLY A C 13
ATOM 9619 O O . GLY A 1 28 ? 9.978 -4.863 9.887 1.00 44.31 28 GLY A O 13
ATOM 9623 N N . GLU A 1 29 ? 11.294 -3.036 9.886 1.00 75.51 29 GLU A N 13
ATOM 9624 C CA . GLU A 1 29 ? 11.102 -2.764 11.306 1.00 43.05 29 GLU A CA 13
ATOM 9625 C C . GLU A 1 29 ? 9.952 -1.784 11.521 1.00 24.24 29 GLU A C 13
ATOM 9626 O O . GLU A 1 29 ? 8.901 -2.150 12.045 1.00 51.11 29 GLU A O 13
ATOM 9638 N N . GLY A 1 30 ? 10.162 -0.536 11.114 1.00 53.10 30 GLY A N 13
ATOM 9639 C CA . GLY A 1 30 ? 9.135 0.478 11.272 1.00 63.24 30 GLY A CA 13
ATOM 9640 C C . GLY A 1 30 ? 9.673 1.882 11.081 1.00 2.13 30 GLY A C 13
ATOM 9641 O O . GLY A 1 30 ? 9.243 2.816 11.759 1.00 62.41 30 GLY A O 13
ATOM 9645 N N . TRP A 1 31 ? 10.617 2.032 10.159 1.00 53.21 31 TRP A N 13
ATOM 9646 C CA . TRP A 1 31 ? 11.215 3.333 9.883 1.00 5.31 31 TRP A CA 13
ATOM 9647 C C . TRP A 1 31 ? 10.148 4.355 9.506 1.00 22.22 31 TRP A C 13
ATOM 9648 O O . TRP A 1 31 ? 8.960 4.037 9.461 1.00 22.22 31 TRP A O 13
ATOM 9669 N N . ALA A 1 32 ? 10.579 5.583 9.236 1.00 24.50 32 ALA A N 13
ATOM 9670 C CA . ALA A 1 32 ? 9.660 6.650 8.861 1.00 61.33 32 ALA A CA 13
ATOM 9671 C C . ALA A 1 32 ? 9.387 6.637 7.361 1.00 71.44 32 ALA A C 13
ATOM 9672 O O . ALA A 1 32 ? 9.752 5.691 6.662 1.00 20.51 32 ALA A O 13
ATOM 9679 N N . ILE A 1 33 ? 8.742 7.691 6.872 1.00 25.11 33 ILE A N 13
ATOM 9680 C CA . ILE A 1 33 ? 8.421 7.800 5.455 1.00 61.24 33 ILE A CA 13
ATOM 9681 C C . ILE A 1 33 ? 9.384 8.744 4.743 1.00 2.35 33 ILE A C 13
ATOM 9682 O O . ILE A 1 33 ? 9.548 8.678 3.526 1.00 4.51 33 ILE A O 13
ATOM 9698 N N . ASN A 1 34 ? 10.020 9.622 5.513 1.00 62.30 34 ASN A N 13
ATOM 9699 C CA . ASN A 1 34 ? 10.969 10.580 4.957 1.00 70.52 34 ASN A CA 13
ATOM 9700 C C . ASN A 1 34 ? 12.371 10.338 5.507 1.00 64.03 34 ASN A C 13
ATOM 9701 O O . ASN A 1 34 ? 13.216 11.234 5.500 1.00 21.30 34 ASN A O 13
ATOM 9712 N N . LYS A 1 35 ? 12.613 9.121 5.982 1.00 10.03 35 LYS A N 13
ATOM 9713 C CA . LYS A 1 35 ? 13.913 8.759 6.535 1.00 71.04 35 LYS A CA 13
ATOM 9714 C C . LYS A 1 35 ? 14.790 8.101 5.474 1.00 4.15 35 LYS A C 13
ATOM 9715 O O . LYS A 1 35 ? 15.912 8.542 5.223 1.00 2.31 35 LYS A O 13
ATOM 9734 N N . ILE A 1 36 ? 14.272 7.046 4.856 1.00 60.25 36 ILE A N 13
ATOM 9735 C CA . ILE A 1 36 ? 15.008 6.330 3.821 1.00 60.11 36 ILE A CA 13
ATOM 9736 C C . ILE A 1 36 ? 15.554 7.291 2.770 1.00 74.42 36 ILE A C 13
ATOM 9737 O O . ILE A 1 36 ? 16.648 7.092 2.242 1.00 3.40 36 ILE A O 13
ATOM 9753 N N . ILE A 1 37 ? 14.784 8.332 2.472 1.00 2.10 37 ILE A N 13
ATOM 9754 C CA . ILE A 1 37 ? 15.192 9.325 1.486 1.00 11.32 37 ILE A CA 13
ATOM 9755 C C . ILE A 1 37 ? 16.426 10.089 1.954 1.00 41.25 37 ILE A C 13
ATOM 9756 O O . ILE A 1 37 ? 17.396 10.237 1.210 1.00 61.42 37 ILE A O 13
ATOM 9772 N N . ASP A 1 38 ? 16.383 10.572 3.191 1.00 61.45 38 ASP A N 13
ATOM 9773 C CA . ASP A 1 38 ? 17.499 11.318 3.759 1.00 3.22 38 ASP A CA 13
ATOM 9774 C C . ASP A 1 38 ? 18.685 10.398 4.033 1.00 42.54 38 ASP A C 13
ATOM 9775 O O . ASP A 1 38 ? 19.831 10.846 4.087 1.00 14.20 38 ASP A O 13
ATOM 9784 N N . TRP A 1 39 ? 18.402 9.112 4.205 1.00 42.53 39 TRP A N 13
ATOM 9785 C CA . TRP A 1 39 ? 19.446 8.130 4.474 1.00 71.22 39 TRP A CA 13
ATOM 9786 C C . TRP A 1 39 ? 20.328 7.923 3.247 1.00 32.44 39 TRP A C 13
ATOM 9787 O O . TRP A 1 39 ? 21.555 7.973 3.339 1.00 53.25 39 TRP A O 13
ATOM 9808 N N . ILE A 1 40 ? 19.696 7.690 2.102 1.00 32.41 40 ILE A N 13
ATOM 9809 C CA . ILE A 1 40 ? 20.424 7.476 0.858 1.00 43.32 40 ILE A CA 13
ATOM 9810 C C . ILE A 1 40 ? 21.139 8.748 0.414 1.00 54.30 40 ILE A C 13
ATOM 9811 O O . ILE A 1 40 ? 22.305 8.714 0.021 1.00 11.21 40 ILE A O 13
ATOM 9827 N N . LYS A 1 41 ? 20.431 9.871 0.481 1.00 44.32 41 LYS A N 13
ATOM 9828 C CA . LYS A 1 41 ? 20.997 11.157 0.089 1.00 23.22 41 LYS A CA 13
ATOM 9829 C C . LYS A 1 41 ? 22.250 11.469 0.901 1.00 44.54 41 LYS A C 13
ATOM 9830 O O . LYS A 1 41 ? 23.151 12.163 0.428 1.00 5.15 41 LYS A O 13
ATOM 9849 N N . LYS A 1 42 ? 22.302 10.953 2.124 1.00 62.55 42 LYS A N 13
ATOM 9850 C CA . LYS A 1 42 ? 23.446 11.174 3.000 1.00 31.34 42 LYS A CA 13
ATOM 9851 C C . LYS A 1 42 ? 24.435 10.016 2.907 1.00 41.41 42 LYS A C 13
ATOM 9852 O O . LYS A 1 42 ? 25.219 9.780 3.827 1.00 13.31 42 LYS A O 13
ATOM 9871 N N . HIS A 1 43 ? 24.395 9.298 1.789 1.00 12.10 43 HIS A N 13
ATOM 9872 C CA . HIS A 1 43 ? 25.290 8.166 1.575 1.00 54.42 43 HIS A CA 13
ATOM 9873 C C . HIS A 1 43 ? 26.041 8.310 0.255 1.00 51.13 43 HIS A C 13
ATOM 9874 O O . HIS A 1 43 ? 27.224 7.981 0.164 1.00 71.41 43 HIS A O 13
ATOM 9888 N N . ILE A 1 44 ? 25.346 8.803 -0.765 1.00 63.12 44 ILE A N 13
ATOM 9889 C CA . ILE A 1 44 ? 25.948 8.990 -2.079 1.00 44.14 44 ILE A CA 13
ATOM 9890 C C . ILE A 1 44 ? 26.663 10.334 -2.170 1.00 52.24 44 ILE A C 13
ATOM 9891 O O . ILE A 1 44 ? 27.024 10.785 -3.258 1.00 15.35 44 ILE A O 13
ATOM 9926 N N . GLY A 1 2 ? 3.911 1.416 -1.843 1.00 11.33 2 GLY A N 14
ATOM 9927 C CA . GLY A 1 2 ? 4.676 2.627 -1.610 1.00 12.41 2 GLY A CA 14
ATOM 9928 C C . GLY A 1 2 ? 5.758 2.438 -0.565 1.00 55.10 2 GLY A C 14
ATOM 9929 O O . GLY A 1 2 ? 5.637 2.927 0.558 1.00 64.21 2 GLY A O 14
ATOM 9933 N N . ALA A 1 3 ? 6.817 1.725 -0.934 1.00 55.25 3 ALA A N 14
ATOM 9934 C CA . ALA A 1 3 ? 7.924 1.473 -0.021 1.00 31.31 3 ALA A CA 14
ATOM 9935 C C . ALA A 1 3 ? 9.266 1.708 -0.706 1.00 54.13 3 ALA A C 14
ATOM 9936 O O . ALA A 1 3 ? 9.927 2.719 -0.466 1.00 30.42 3 ALA A O 14
ATOM 9943 N N . ILE A 1 4 ? 9.662 0.770 -1.559 1.00 73.43 4 ILE A N 14
ATOM 9944 C CA . ILE A 1 4 ? 10.925 0.876 -2.279 1.00 54.12 4 ILE A CA 14
ATOM 9945 C C . ILE A 1 4 ? 10.779 1.754 -3.518 1.00 20.33 4 ILE A C 14
ATOM 9946 O O . ILE A 1 4 ? 11.703 2.476 -3.891 1.00 71.34 4 ILE A O 14
ATOM 9962 N N . ALA A 1 5 ? 9.612 1.687 -4.149 1.00 53.34 5 ALA A N 14
ATOM 9963 C CA . ALA A 1 5 ? 9.343 2.479 -5.344 1.00 22.43 5 ALA A CA 14
ATOM 9964 C C . ALA A 1 5 ? 9.496 3.969 -5.060 1.00 50.24 5 ALA A C 14
ATOM 9965 O O . ALA A 1 5 ? 9.705 4.767 -5.974 1.00 43.42 5 ALA A O 14
ATOM 9972 N N . LYS A 1 6 ? 9.389 4.339 -3.789 1.00 24.14 6 LYS A N 14
ATOM 9973 C CA . LYS A 1 6 ? 9.516 5.734 -3.384 1.00 22.23 6 LYS A CA 14
ATOM 9974 C C . LYS A 1 6 ? 10.942 6.234 -3.593 1.00 30.31 6 LYS A C 14
ATOM 9975 O O . LYS A 1 6 ? 11.165 7.418 -3.846 1.00 55.51 6 LYS A O 14
ATOM 9994 N N . LEU A 1 7 ? 11.904 5.324 -3.487 1.00 3.10 7 LEU A N 14
ATOM 9995 C CA . LEU A 1 7 ? 13.310 5.673 -3.666 1.00 75.53 7 LEU A CA 14
ATOM 9996 C C . LEU A 1 7 ? 13.686 5.675 -5.145 1.00 14.25 7 LEU A C 14
ATOM 9997 O O . LEU A 1 7 ? 14.595 6.391 -5.563 1.00 43.13 7 LEU A O 14
ATOM 10013 N N . VAL A 1 8 ? 12.978 4.871 -5.931 1.00 73.14 8 VAL A N 14
ATOM 10014 C CA . VAL A 1 8 ? 13.235 4.783 -7.364 1.00 33.31 8 VAL A CA 14
ATOM 10015 C C . VAL A 1 8 ? 12.935 6.106 -8.058 1.00 42.44 8 VAL A C 14
ATOM 10016 O O . VAL A 1 8 ? 13.844 6.798 -8.516 1.00 41.32 8 VAL A O 14
ATOM 10029 N N . ALA A 1 9 ? 11.654 6.453 -8.133 1.00 23.22 9 ALA A N 14
ATOM 10030 C CA . ALA A 1 9 ? 11.235 7.695 -8.769 1.00 53.12 9 ALA A CA 14
ATOM 10031 C C . ALA A 1 9 ? 12.005 8.886 -8.210 1.00 1.24 9 ALA A C 14
ATOM 10032 O O . ALA A 1 9 ? 12.229 9.877 -8.906 1.00 33.15 9 ALA A O 14
ATOM 10039 N N . LYS A 1 10 ? 12.409 8.784 -6.948 1.00 34.22 10 LYS A N 14
ATOM 10040 C CA . LYS A 1 10 ? 13.155 9.852 -6.294 1.00 11.04 10 LYS A CA 14
ATOM 10041 C C . LYS A 1 10 ? 14.602 9.879 -6.775 1.00 20.50 10 LYS A C 14
ATOM 10042 O O . LYS A 1 10 ? 14.992 10.749 -7.553 1.00 40.40 10 LYS A O 14
ATOM 10061 N N . PHE A 1 11 ? 15.394 8.918 -6.309 1.00 14.44 11 PHE A N 14
ATOM 10062 C CA . PHE A 1 11 ? 16.798 8.832 -6.692 1.00 72.32 11 PHE A CA 14
ATOM 10063 C C . PHE A 1 11 ? 16.944 8.235 -8.089 1.00 42.10 11 PHE A C 14
ATOM 10064 O O . PHE A 1 11 ? 17.226 8.946 -9.053 1.00 70.40 11 PHE A O 14
ATOM 10081 N N . GLY A 1 12 ? 16.751 6.923 -8.189 1.00 50.42 12 GLY A N 14
ATOM 10082 C CA . GLY A 1 12 ? 16.866 6.252 -9.471 1.00 2.32 12 GLY A CA 14
ATOM 10083 C C . GLY A 1 12 ? 16.849 4.742 -9.338 1.00 44.42 12 GLY A C 14
ATOM 10084 O O . GLY A 1 12 ? 17.271 4.198 -8.318 1.00 31.31 12 GLY A O 14
ATOM 10088 N N . TRP A 1 13 ? 16.360 4.065 -10.370 1.00 42.25 13 TRP A N 14
ATOM 10089 C CA . TRP A 1 13 ? 16.289 2.608 -10.364 1.00 15.42 13 TRP A CA 14
ATOM 10090 C C . TRP A 1 13 ? 17.636 1.999 -9.995 1.00 24.21 13 TRP A C 14
ATOM 10091 O O . TRP A 1 13 ? 17.762 1.251 -9.025 1.00 14.01 13 TRP A O 14
ATOM 10112 N N . PRO A 1 14 ? 18.670 2.324 -10.785 1.00 24.01 14 PRO A N 14
ATOM 10113 C CA . PRO A 1 14 ? 20.028 1.819 -10.560 1.00 1.23 14 PRO A CA 14
ATOM 10114 C C . PRO A 1 14 ? 20.668 2.415 -9.311 1.00 4.14 14 PRO A C 14
ATOM 10115 O O . PRO A 1 14 ? 21.757 2.007 -8.905 1.00 32.52 14 PRO A O 14
ATOM 10126 N N . ILE A 1 15 ? 19.986 3.382 -8.706 1.00 25.34 15 ILE A N 14
ATOM 10127 C CA . ILE A 1 15 ? 20.489 4.032 -7.502 1.00 31.03 15 ILE A CA 14
ATOM 10128 C C . ILE A 1 15 ? 19.928 3.373 -6.246 1.00 51.21 15 ILE A C 14
ATOM 10129 O O . ILE A 1 15 ? 20.517 3.463 -5.169 1.00 12.13 15 ILE A O 14
ATOM 10145 N N . VAL A 1 16 ? 18.786 2.709 -6.393 1.00 31.12 16 VAL A N 14
ATOM 10146 C CA . VAL A 1 16 ? 18.146 2.032 -5.271 1.00 70.44 16 VAL A CA 14
ATOM 10147 C C . VAL A 1 16 ? 18.555 0.564 -5.209 1.00 43.44 16 VAL A C 14
ATOM 10148 O O . VAL A 1 16 ? 18.573 -0.042 -4.138 1.00 72.43 16 VAL A O 14
ATOM 10161 N N . LYS A 1 17 ? 18.885 -0.001 -6.366 1.00 20.45 17 LYS A N 14
ATOM 10162 C CA . LYS A 1 17 ? 19.297 -1.398 -6.445 1.00 13.05 17 LYS A CA 14
ATOM 10163 C C . LYS A 1 17 ? 20.544 -1.646 -5.602 1.00 71.01 17 LYS A C 14
ATOM 10164 O O . LYS A 1 17 ? 20.728 -2.731 -5.051 1.00 31.51 17 LYS A O 14
ATOM 10183 N N . LYS A 1 18 ? 21.398 -0.633 -5.505 1.00 50.21 18 LYS A N 14
ATOM 10184 C CA . LYS A 1 18 ? 22.627 -0.739 -4.728 1.00 32.04 18 LYS A CA 14
ATOM 10185 C C . LYS A 1 18 ? 22.330 -0.696 -3.232 1.00 72.00 18 LYS A C 14
ATOM 10186 O O . LYS A 1 18 ? 22.905 -1.457 -2.453 1.00 54.11 18 LYS A O 14
ATOM 10205 N N . TYR A 1 19 ? 21.429 0.197 -2.838 1.00 73.20 19 TYR A N 14
ATOM 10206 C CA . TYR A 1 19 ? 21.056 0.339 -1.436 1.00 3.15 19 TYR A CA 14
ATOM 10207 C C . TYR A 1 19 ? 19.746 -0.386 -1.144 1.00 11.44 19 TYR A C 14
ATOM 10208 O O . TYR A 1 19 ? 19.004 -0.009 -0.236 1.00 30.32 19 TYR A O 14
ATOM 10226 N N . TYR A 1 20 ? 19.468 -1.427 -1.919 1.00 63.45 20 TYR A N 14
ATOM 10227 C CA . TYR A 1 20 ? 18.247 -2.205 -1.747 1.00 21.12 20 TYR A CA 14
ATOM 10228 C C . TYR A 1 20 ? 18.398 -3.211 -0.609 1.00 52.34 20 TYR A C 14
ATOM 10229 O O . TYR A 1 20 ? 17.466 -3.950 -0.290 1.00 3.41 20 TYR A O 14
ATOM 10247 N N . LYS A 1 21 ? 19.579 -3.233 -0.001 1.00 14.44 21 LYS A N 14
ATOM 10248 C CA . LYS A 1 21 ? 19.854 -4.145 1.103 1.00 42.20 21 LYS A CA 14
ATOM 10249 C C . LYS A 1 21 ? 19.697 -3.438 2.445 1.00 4.34 21 LYS A C 14
ATOM 10250 O O . LYS A 1 21 ? 19.673 -4.079 3.495 1.00 22.42 21 LYS A O 14
ATOM 10269 N N . GLN A 1 22 ? 19.590 -2.114 2.403 1.00 41.42 22 GLN A N 14
ATOM 10270 C CA . GLN A 1 22 ? 19.435 -1.321 3.617 1.00 52.24 22 GLN A CA 14
ATOM 10271 C C . GLN A 1 22 ? 18.030 -0.734 3.708 1.00 72.53 22 GLN A C 14
ATOM 10272 O O . GLN A 1 22 ? 17.357 -0.867 4.730 1.00 11.45 22 GLN A O 14
ATOM 10286 N N . ILE A 1 23 ? 17.594 -0.087 2.633 1.00 54.42 23 ILE A N 14
ATOM 10287 C CA . ILE A 1 23 ? 16.268 0.519 2.592 1.00 45.11 23 ILE A CA 14
ATOM 10288 C C . ILE A 1 23 ? 15.194 -0.480 3.010 1.00 45.53 23 ILE A C 14
ATOM 10289 O O . ILE A 1 23 ? 14.597 -0.353 4.078 1.00 23.23 23 ILE A O 14
ATOM 10305 N N . MET A 1 24 ? 14.955 -1.473 2.160 1.00 24.11 24 MET A N 14
ATOM 10306 C CA . MET A 1 24 ? 13.955 -2.496 2.443 1.00 41.11 24 MET A CA 14
ATOM 10307 C C . MET A 1 24 ? 14.245 -3.187 3.771 1.00 31.14 24 MET A C 14
ATOM 10308 O O . MET A 1 24 ? 13.342 -3.727 4.409 1.00 33.24 24 MET A O 14
ATOM 10322 N N . GLN A 1 25 ? 15.509 -3.166 4.181 1.00 21.00 25 GLN A N 14
ATOM 10323 C CA . GLN A 1 25 ? 15.916 -3.792 5.433 1.00 23.14 25 GLN A CA 14
ATOM 10324 C C . GLN A 1 25 ? 15.498 -2.942 6.628 1.00 13.13 25 GLN A C 14
ATOM 10325 O O . GLN A 1 25 ? 15.344 -3.448 7.740 1.00 32.10 25 GLN A O 14
ATOM 10339 N N . PHE A 1 26 ? 15.315 -1.647 6.392 1.00 43.00 26 PHE A N 14
ATOM 10340 C CA . PHE A 1 26 ? 14.916 -0.726 7.449 1.00 13.34 26 PHE A CA 14
ATOM 10341 C C . PHE A 1 26 ? 13.396 -0.671 7.577 1.00 2.15 26 PHE A C 14
ATOM 10342 O O . PHE A 1 26 ? 12.850 -0.807 8.673 1.00 72.25 26 PHE A O 14
ATOM 10359 N N . ILE A 1 27 ? 12.720 -0.470 6.451 1.00 5.12 27 ILE A N 14
ATOM 10360 C CA . ILE A 1 27 ? 11.265 -0.397 6.437 1.00 72.41 27 ILE A CA 14
ATOM 10361 C C . ILE A 1 27 ? 10.648 -1.597 7.148 1.00 14.11 27 ILE A C 14
ATOM 10362 O O . ILE A 1 27 ? 9.562 -1.502 7.719 1.00 72.43 27 ILE A O 14
ATOM 10378 N N . GLY A 1 28 ? 11.349 -2.726 7.111 1.00 44.31 28 GLY A N 14
ATOM 10379 C CA . GLY A 1 28 ? 10.856 -3.928 7.757 1.00 13.30 28 GLY A CA 14
ATOM 10380 C C . GLY A 1 28 ? 10.574 -3.719 9.232 1.00 62.42 28 GLY A C 14
ATOM 10381 O O . GLY A 1 28 ? 9.802 -4.465 9.834 1.00 42.13 28 GLY A O 14
ATOM 10385 N N . GLU A 1 29 ? 11.203 -2.704 9.815 1.00 3.12 29 GLU A N 14
ATOM 10386 C CA . GLU A 1 29 ? 11.017 -2.402 11.230 1.00 65.33 29 GLU A CA 14
ATOM 10387 C C . GLU A 1 29 ? 9.897 -1.385 11.426 1.00 2.05 29 GLU A C 14
ATOM 10388 O O . GLU A 1 29 ? 8.798 -1.731 11.857 1.00 60.31 29 GLU A O 14
ATOM 10400 N N . GLY A 1 30 ? 10.186 -0.127 11.108 1.00 14.41 30 GLY A N 14
ATOM 10401 C CA . GLY A 1 30 ? 9.194 0.922 11.257 1.00 12.31 30 GLY A CA 14
ATOM 10402 C C . GLY A 1 30 ? 9.749 2.295 10.934 1.00 52.31 30 GLY A C 14
ATOM 10403 O O . GLY A 1 30 ? 9.465 3.267 11.634 1.00 0.20 30 GLY A O 14
ATOM 10407 N N . TRP A 1 31 ? 10.543 2.375 9.872 1.00 12.54 31 TRP A N 14
ATOM 10408 C CA . TRP A 1 31 ? 11.141 3.640 9.459 1.00 13.12 31 TRP A CA 14
ATOM 10409 C C . TRP A 1 31 ? 10.077 4.600 8.938 1.00 3.42 31 TRP A C 14
ATOM 10410 O O . TRP A 1 31 ? 8.892 4.271 8.909 1.00 52.51 31 TRP A O 14
ATOM 10431 N N . ALA A 1 32 ? 10.509 5.788 8.528 1.00 51.44 32 ALA A N 14
ATOM 10432 C CA . ALA A 1 32 ? 9.593 6.795 8.006 1.00 43.25 32 ALA A CA 14
ATOM 10433 C C . ALA A 1 32 ? 9.658 6.859 6.483 1.00 12.23 32 ALA A C 14
ATOM 10434 O O . ALA A 1 32 ? 10.261 5.998 5.842 1.00 52.43 32 ALA A O 14
ATOM 10441 N N . ILE A 1 33 ? 9.033 7.883 5.912 1.00 75.11 33 ILE A N 14
ATOM 10442 C CA . ILE A 1 33 ? 9.020 8.058 4.465 1.00 52.31 33 ILE A CA 14
ATOM 10443 C C . ILE A 1 33 ? 10.114 9.022 4.018 1.00 21.13 33 ILE A C 14
ATOM 10444 O O . ILE A 1 33 ? 10.538 9.004 2.864 1.00 73.35 33 ILE A O 14
ATOM 10460 N N . ASN A 1 34 ? 10.569 9.862 4.943 1.00 73.14 34 ASN A N 14
ATOM 10461 C CA . ASN A 1 34 ? 11.615 10.833 4.645 1.00 63.24 34 ASN A CA 14
ATOM 10462 C C . ASN A 1 34 ? 12.973 10.336 5.132 1.00 60.22 34 ASN A C 14
ATOM 10463 O O . ASN A 1 34 ? 14.018 10.800 4.675 1.00 55.43 34 ASN A O 14
ATOM 10474 N N . LYS A 1 35 ? 12.951 9.388 6.062 1.00 34.34 35 LYS A N 14
ATOM 10475 C CA . LYS A 1 35 ? 14.178 8.825 6.612 1.00 65.24 35 LYS A CA 14
ATOM 10476 C C . LYS A 1 35 ? 15.039 8.217 5.509 1.00 61.32 35 LYS A C 14
ATOM 10477 O O . LYS A 1 35 ? 16.156 8.670 5.260 1.00 44.44 35 LYS A O 14
ATOM 10496 N N . ILE A 1 36 ? 14.511 7.190 4.851 1.00 24.22 36 ILE A N 14
ATOM 10497 C CA . ILE A 1 36 ? 15.231 6.522 3.774 1.00 40.45 36 ILE A CA 14
ATOM 10498 C C . ILE A 1 36 ? 15.744 7.529 2.749 1.00 24.14 36 ILE A C 14
ATOM 10499 O O . ILE A 1 36 ? 16.823 7.356 2.182 1.00 44.33 36 ILE A O 14
ATOM 10515 N N . ILE A 1 37 ? 14.965 8.580 2.520 1.00 43.43 37 ILE A N 14
ATOM 10516 C CA . ILE A 1 37 ? 15.343 9.616 1.566 1.00 13.32 37 ILE A CA 14
ATOM 10517 C C . ILE A 1 37 ? 16.648 10.290 1.975 1.00 41.41 37 ILE A C 14
ATOM 10518 O O . ILE A 1 37 ? 17.620 10.294 1.219 1.00 10.02 37 ILE A O 14
ATOM 10534 N N . ASP A 1 38 ? 16.663 10.859 3.176 1.00 62.54 38 ASP A N 14
ATOM 10535 C CA . ASP A 1 38 ? 17.850 11.534 3.687 1.00 24.41 38 ASP A CA 14
ATOM 10536 C C . ASP A 1 38 ? 18.994 10.544 3.888 1.00 41.34 38 ASP A C 14
ATOM 10537 O O . ASP A 1 38 ? 20.166 10.921 3.858 1.00 33.11 38 ASP A O 14
ATOM 10546 N N . TRP A 1 39 ? 18.646 9.279 4.092 1.00 12.25 39 TRP A N 14
ATOM 10547 C CA . TRP A 1 39 ? 19.644 8.236 4.299 1.00 32.22 39 TRP A CA 14
ATOM 10548 C C . TRP A 1 39 ? 20.463 8.007 3.034 1.00 54.34 39 TRP A C 14
ATOM 10549 O O . TRP A 1 39 ? 21.691 8.098 3.053 1.00 15.03 39 TRP A O 14
ATOM 10570 N N . ILE A 1 40 ? 19.776 7.711 1.935 1.00 1.02 40 ILE A N 14
ATOM 10571 C CA . ILE A 1 40 ? 20.441 7.471 0.661 1.00 42.24 40 ILE A CA 14
ATOM 10572 C C . ILE A 1 40 ? 21.166 8.722 0.175 1.00 25.41 40 ILE A C 14
ATOM 10573 O O . ILE A 1 40 ? 22.295 8.649 -0.313 1.00 34.23 40 ILE A O 14
ATOM 10589 N N . LYS A 1 41 ? 20.512 9.870 0.314 1.00 61.34 41 LYS A N 14
ATOM 10590 C CA . LYS A 1 41 ? 21.094 11.138 -0.107 1.00 44.45 41 LYS A CA 14
ATOM 10591 C C . LYS A 1 41 ? 22.414 11.397 0.613 1.00 14.41 41 LYS A C 14
ATOM 10592 O O . LYS A 1 41 ? 23.364 11.912 0.024 1.00 43.20 41 LYS A O 14
ATOM 10611 N N . LYS A 1 42 ? 22.466 11.036 1.891 1.00 55.13 42 LYS A N 14
ATOM 10612 C CA . LYS A 1 42 ? 23.669 11.226 2.692 1.00 52.32 42 LYS A CA 14
ATOM 10613 C C . LYS A 1 42 ? 24.783 10.293 2.230 1.00 22.20 42 LYS A C 14
ATOM 10614 O O . LYS A 1 42 ? 25.926 10.715 2.052 1.00 62.15 42 LYS A O 14
ATOM 10633 N N . HIS A 1 43 ? 24.443 9.022 2.037 1.00 52.42 43 HIS A N 14
ATOM 10634 C CA . HIS A 1 43 ? 25.415 8.029 1.593 1.00 11.53 43 HIS A CA 14
ATOM 10635 C C . HIS A 1 43 ? 26.060 8.451 0.276 1.00 33.13 43 HIS A C 14
ATOM 10636 O O . HIS A 1 43 ? 27.274 8.644 0.203 1.00 73.35 43 HIS A O 14
ATOM 10650 N N . ILE A 1 44 ? 25.240 8.591 -0.760 1.00 1.10 44 ILE A N 14
ATOM 10651 C CA . ILE A 1 44 ? 25.731 8.990 -2.073 1.00 61.32 44 ILE A CA 14
ATOM 10652 C C . ILE A 1 44 ? 26.580 10.253 -1.982 1.00 53.45 44 ILE A C 14
ATOM 10653 O O . ILE A 1 44 ? 27.198 10.671 -2.962 1.00 31.41 44 ILE A O 14
ATOM 10688 N N . GLY A 1 2 ? 3.808 0.459 -3.346 1.00 14.43 2 GLY A N 15
ATOM 10689 C CA . GLY A 1 2 ? 4.898 1.409 -3.472 1.00 21.42 2 GLY A CA 15
ATOM 10690 C C . GLY A 1 2 ? 5.737 1.499 -2.212 1.00 70.55 2 GLY A C 15
ATOM 10691 O O . GLY A 1 2 ? 5.637 2.467 -1.460 1.00 11.01 2 GLY A O 15
ATOM 10695 N N . ALA A 1 3 ? 6.565 0.485 -1.982 1.00 4.44 3 ALA A N 15
ATOM 10696 C CA . ALA A 1 3 ? 7.425 0.454 -0.805 1.00 1.41 3 ALA A CA 15
ATOM 10697 C C . ALA A 1 3 ? 8.828 0.952 -1.137 1.00 31.34 3 ALA A C 15
ATOM 10698 O O . ALA A 1 3 ? 9.309 1.920 -0.547 1.00 54.35 3 ALA A O 15
ATOM 10705 N N . ILE A 1 4 ? 9.479 0.283 -2.082 1.00 25.11 4 ILE A N 15
ATOM 10706 C CA . ILE A 1 4 ? 10.827 0.658 -2.491 1.00 62.04 4 ILE A CA 15
ATOM 10707 C C . ILE A 1 4 ? 10.794 1.657 -3.643 1.00 72.33 4 ILE A C 15
ATOM 10708 O O . ILE A 1 4 ? 11.725 2.440 -3.826 1.00 40.02 4 ILE A O 15
ATOM 10724 N N . ALA A 1 5 ? 9.713 1.624 -4.416 1.00 43.04 5 ALA A N 15
ATOM 10725 C CA . ALA A 1 5 ? 9.556 2.529 -5.548 1.00 62.13 5 ALA A CA 15
ATOM 10726 C C . ALA A 1 5 ? 9.763 3.979 -5.125 1.00 12.14 5 ALA A C 15
ATOM 10727 O O . ALA A 1 5 ? 10.192 4.815 -5.921 1.00 32.52 5 ALA A O 15
ATOM 10734 N N . LYS A 1 6 ? 9.454 4.272 -3.866 1.00 3.50 6 LYS A N 15
ATOM 10735 C CA . LYS A 1 6 ? 9.606 5.622 -3.335 1.00 64.11 6 LYS A CA 15
ATOM 10736 C C . LYS A 1 6 ? 11.031 6.129 -3.537 1.00 31.44 6 LYS A C 15
ATOM 10737 O O . LYS A 1 6 ? 11.244 7.292 -3.881 1.00 1.04 6 LYS A O 15
ATOM 10756 N N . LEU A 1 7 ? 12.003 5.249 -3.322 1.00 33.30 7 LEU A N 15
ATOM 10757 C CA . LEU A 1 7 ? 13.408 5.607 -3.482 1.00 31.42 7 LEU A CA 15
ATOM 10758 C C . LEU A 1 7 ? 13.797 5.639 -4.956 1.00 65.42 7 LEU A C 15
ATOM 10759 O O . LEU A 1 7 ? 14.699 6.376 -5.355 1.00 62.41 7 LEU A O 15
ATOM 10775 N N . VAL A 1 8 ? 13.110 4.835 -5.762 1.00 41.51 8 VAL A N 15
ATOM 10776 C CA . VAL A 1 8 ? 13.382 4.774 -7.193 1.00 54.03 8 VAL A CA 15
ATOM 10777 C C . VAL A 1 8 ? 13.144 6.126 -7.856 1.00 50.13 8 VAL A C 15
ATOM 10778 O O . VAL A 1 8 ? 14.046 6.694 -8.471 1.00 52.42 8 VAL A O 15
ATOM 10791 N N . ALA A 1 9 ? 11.924 6.636 -7.726 1.00 53.35 9 ALA A N 15
ATOM 10792 C CA . ALA A 1 9 ? 11.568 7.923 -8.311 1.00 14.32 9 ALA A CA 15
ATOM 10793 C C . ALA A 1 9 ? 12.304 9.064 -7.616 1.00 53.02 9 ALA A C 15
ATOM 10794 O O . ALA A 1 9 ? 12.503 10.132 -8.195 1.00 51.13 9 ALA A O 15
ATOM 10801 N N . LYS A 1 10 ? 12.705 8.831 -6.371 1.00 44.42 10 LYS A N 15
ATOM 10802 C CA . LYS A 1 10 ? 13.420 9.839 -5.597 1.00 22.14 10 LYS A CA 15
ATOM 10803 C C . LYS A 1 10 ? 14.871 9.950 -6.055 1.00 73.32 10 LYS A C 15
ATOM 10804 O O . LYS A 1 10 ? 15.427 11.045 -6.127 1.00 44.53 10 LYS A O 15
ATOM 10823 N N . PHE A 1 11 ? 15.477 8.809 -6.365 1.00 63.34 11 PHE A N 15
ATOM 10824 C CA . PHE A 1 11 ? 16.863 8.778 -6.818 1.00 3.12 11 PHE A CA 15
ATOM 10825 C C . PHE A 1 11 ? 16.971 8.134 -8.197 1.00 1.20 11 PHE A C 15
ATOM 10826 O O . PHE A 1 11 ? 17.171 8.818 -9.200 1.00 2.44 11 PHE A O 15
ATOM 10843 N N . GLY A 1 12 ? 16.837 6.812 -8.238 1.00 64.15 12 GLY A N 15
ATOM 10844 C CA . GLY A 1 12 ? 16.923 6.097 -9.498 1.00 64.23 12 GLY A CA 15
ATOM 10845 C C . GLY A 1 12 ? 16.890 4.593 -9.315 1.00 33.53 12 GLY A C 15
ATOM 10846 O O . GLY A 1 12 ? 17.304 4.078 -8.276 1.00 1.11 12 GLY A O 15
ATOM 10850 N N . TRP A 1 13 ? 16.394 3.886 -10.324 1.00 12.20 13 TRP A N 15
ATOM 10851 C CA . TRP A 1 13 ? 16.306 2.431 -10.268 1.00 11.30 13 TRP A CA 15
ATOM 10852 C C . TRP A 1 13 ? 17.648 1.819 -9.880 1.00 54.44 13 TRP A C 15
ATOM 10853 O O . TRP A 1 13 ? 17.766 1.102 -8.887 1.00 12.44 13 TRP A O 15
ATOM 10874 N N . PRO A 1 14 ? 18.684 2.107 -10.681 1.00 41.45 14 PRO A N 15
ATOM 10875 C CA . PRO A 1 14 ? 20.037 1.595 -10.441 1.00 15.50 14 PRO A CA 15
ATOM 10876 C C . PRO A 1 14 ? 20.685 2.225 -9.213 1.00 33.24 14 PRO A C 15
ATOM 10877 O O . PRO A 1 14 ? 21.771 1.821 -8.797 1.00 43.13 14 PRO A O 15
ATOM 10888 N N . ILE A 1 15 ? 20.011 3.215 -8.636 1.00 25.52 15 ILE A N 15
ATOM 10889 C CA . ILE A 1 15 ? 20.522 3.898 -7.454 1.00 21.22 15 ILE A CA 15
ATOM 10890 C C . ILE A 1 15 ? 19.969 3.275 -6.177 1.00 31.23 15 ILE A C 15
ATOM 10891 O O . ILE A 1 15 ? 20.567 3.391 -5.107 1.00 20.51 15 ILE A O 15
ATOM 10907 N N . VAL A 1 16 ? 18.823 2.612 -6.296 1.00 70.34 16 VAL A N 15
ATOM 10908 C CA . VAL A 1 16 ? 18.190 1.967 -5.152 1.00 73.02 16 VAL A CA 15
ATOM 10909 C C . VAL A 1 16 ? 18.594 0.500 -5.055 1.00 10.23 16 VAL A C 15
ATOM 10910 O O . VAL A 1 16 ? 18.624 -0.076 -3.967 1.00 72.32 16 VAL A O 15
ATOM 10923 N N . LYS A 1 17 ? 18.905 -0.099 -6.199 1.00 24.22 17 LYS A N 15
ATOM 10924 C CA . LYS A 1 17 ? 19.310 -1.499 -6.244 1.00 63.22 17 LYS A CA 15
ATOM 10925 C C . LYS A 1 17 ? 20.570 -1.728 -5.415 1.00 71.40 17 LYS A C 15
ATOM 10926 O O . LYS A 1 17 ? 20.779 -2.813 -4.871 1.00 40.01 17 LYS A O 15
ATOM 10945 N N . LYS A 1 18 ? 21.406 -0.700 -5.321 1.00 61.10 18 LYS A N 15
ATOM 10946 C CA . LYS A 1 18 ? 22.644 -0.788 -4.556 1.00 2.42 18 LYS A CA 15
ATOM 10947 C C . LYS A 1 18 ? 22.365 -0.704 -3.058 1.00 64.25 18 LYS A C 15
ATOM 10948 O O . LYS A 1 18 ? 22.937 -1.456 -2.268 1.00 51.41 18 LYS A O 15
ATOM 10967 N N . TYR A 1 19 ? 21.483 0.212 -2.676 1.00 3.31 19 TYR A N 15
ATOM 10968 C CA . TYR A 1 19 ? 21.130 0.394 -1.273 1.00 74.01 19 TYR A CA 15
ATOM 10969 C C . TYR A 1 19 ? 19.830 -0.333 -0.940 1.00 41.34 19 TYR A C 15
ATOM 10970 O O . TYR A 1 19 ? 19.109 0.051 -0.019 1.00 23.22 19 TYR A O 15
ATOM 10988 N N . TYR A 1 20 ? 19.538 -1.384 -1.697 1.00 71.52 20 TYR A N 15
ATOM 10989 C CA . TYR A 1 20 ? 18.325 -2.165 -1.485 1.00 72.24 20 TYR A CA 15
ATOM 10990 C C . TYR A 1 20 ? 18.504 -3.148 -0.332 1.00 52.21 20 TYR A C 15
ATOM 10991 O O . TYR A 1 20 ? 17.581 -3.881 0.024 1.00 60.00 20 TYR A O 15
ATOM 11009 N N . LYS A 1 21 ? 19.699 -3.157 0.249 1.00 53.52 21 LYS A N 15
ATOM 11010 C CA . LYS A 1 21 ? 20.002 -4.046 1.364 1.00 75.35 21 LYS A CA 15
ATOM 11011 C C . LYS A 1 21 ? 19.868 -3.315 2.695 1.00 13.14 21 LYS A C 15
ATOM 11012 O O . LYS A 1 21 ? 19.927 -3.930 3.760 1.00 64.14 21 LYS A O 15
ATOM 11031 N N . GLN A 1 22 ? 19.685 -2.000 2.628 1.00 63.24 22 GLN A N 15
ATOM 11032 C CA . GLN A 1 22 ? 19.542 -1.186 3.829 1.00 22.40 22 GLN A CA 15
ATOM 11033 C C . GLN A 1 22 ? 18.139 -0.597 3.923 1.00 11.41 22 GLN A C 15
ATOM 11034 O O . GLN A 1 22 ? 17.474 -0.714 4.953 1.00 53.13 22 GLN A O 15
ATOM 11048 N N . ILE A 1 23 ? 17.695 0.037 2.843 1.00 44.51 23 ILE A N 15
ATOM 11049 C CA . ILE A 1 23 ? 16.371 0.645 2.804 1.00 31.21 23 ILE A CA 15
ATOM 11050 C C . ILE A 1 23 ? 15.298 -0.348 3.240 1.00 42.35 23 ILE A C 15
ATOM 11051 O O . ILE A 1 23 ? 14.699 -0.202 4.304 1.00 11.24 23 ILE A O 15
ATOM 11067 N N . MET A 1 24 ? 15.063 -1.358 2.409 1.00 34.20 24 MET A N 15
ATOM 11068 C CA . MET A 1 24 ? 14.064 -2.377 2.710 1.00 71.30 24 MET A CA 15
ATOM 11069 C C . MET A 1 24 ? 14.356 -3.046 4.050 1.00 52.33 24 MET A C 15
ATOM 11070 O O . MET A 1 24 ? 13.454 -3.578 4.697 1.00 43.23 24 MET A O 15
ATOM 11084 N N . GLN A 1 25 ? 15.620 -3.014 4.459 1.00 61.34 25 GLN A N 15
ATOM 11085 C CA . GLN A 1 25 ? 16.029 -3.618 5.721 1.00 23.50 25 GLN A CA 15
ATOM 11086 C C . GLN A 1 25 ? 15.623 -2.742 6.901 1.00 33.11 25 GLN A C 15
ATOM 11087 O O . GLN A 1 25 ? 15.485 -3.223 8.026 1.00 3.42 25 GLN A O 15
ATOM 11101 N N . PHE A 1 26 ? 15.432 -1.454 6.637 1.00 50.32 26 PHE A N 15
ATOM 11102 C CA . PHE A 1 26 ? 15.042 -0.509 7.677 1.00 23.45 26 PHE A CA 15
ATOM 11103 C C . PHE A 1 26 ? 13.524 -0.459 7.825 1.00 4.32 26 PHE A C 15
ATOM 11104 O O . PHE A 1 26 ? 12.994 -0.561 8.932 1.00 43.00 26 PHE A O 15
ATOM 11121 N N . ILE A 1 27 ? 12.832 -0.299 6.703 1.00 72.54 27 ILE A N 15
ATOM 11122 C CA . ILE A 1 27 ? 11.376 -0.236 6.707 1.00 54.44 27 ILE A CA 15
ATOM 11123 C C . ILE A 1 27 ? 10.775 -1.418 7.459 1.00 65.52 27 ILE A C 15
ATOM 11124 O O . ILE A 1 27 ? 9.693 -1.317 8.034 1.00 31.12 27 ILE A O 15
ATOM 11140 N N . GLY A 1 28 ? 11.488 -2.541 7.451 1.00 22.02 28 GLY A N 15
ATOM 11141 C CA . GLY A 1 28 ? 11.011 -3.727 8.138 1.00 61.35 28 GLY A CA 15
ATOM 11142 C C . GLY A 1 28 ? 10.771 -3.486 9.615 1.00 44.44 28 GLY A C 15
ATOM 11143 O O . GLY A 1 28 ? 10.043 -4.237 10.262 1.00 25.04 28 GLY A O 15
ATOM 11147 N N . GLU A 1 29 ? 11.387 -2.435 10.148 1.00 13.13 29 GLU A N 15
ATOM 11148 C CA . GLU A 1 29 ? 11.238 -2.099 11.559 1.00 13.24 29 GLU A CA 15
ATOM 11149 C C . GLU A 1 29 ? 10.122 -1.077 11.760 1.00 23.05 29 GLU A C 15
ATOM 11150 O O . GLU A 1 29 ? 9.074 -1.389 12.323 1.00 74.21 29 GLU A O 15
ATOM 11162 N N . GLY A 1 30 ? 10.358 0.147 11.296 1.00 33.45 30 GLY A N 15
ATOM 11163 C CA . GLY A 1 30 ? 9.365 1.196 11.435 1.00 2.32 30 GLY A CA 15
ATOM 11164 C C . GLY A 1 30 ? 9.945 2.577 11.200 1.00 11.04 30 GLY A C 15
ATOM 11165 O O . GLY A 1 30 ? 9.555 3.541 11.859 1.00 3.13 30 GLY A O 15
ATOM 11169 N N . TRP A 1 31 ? 10.879 2.673 10.261 1.00 73.31 31 TRP A N 15
ATOM 11170 C CA . TRP A 1 31 ? 11.515 3.946 9.942 1.00 15.14 31 TRP A CA 15
ATOM 11171 C C . TRP A 1 31 ? 10.475 4.990 9.548 1.00 24.21 31 TRP A C 15
ATOM 11172 O O . TRP A 1 31 ? 9.278 4.709 9.526 1.00 35.15 31 TRP A O 15
ATOM 11193 N N . ALA A 1 32 ? 10.942 6.195 9.237 1.00 72.32 32 ALA A N 15
ATOM 11194 C CA . ALA A 1 32 ? 10.052 7.279 8.841 1.00 41.40 32 ALA A CA 15
ATOM 11195 C C . ALA A 1 32 ? 9.783 7.249 7.340 1.00 22.02 32 ALA A C 15
ATOM 11196 O O . ALA A 1 32 ? 10.127 6.283 6.658 1.00 34.13 32 ALA A O 15
ATOM 11203 N N . ILE A 1 33 ? 9.167 8.311 6.833 1.00 42.23 33 ILE A N 15
ATOM 11204 C CA . ILE A 1 33 ? 8.853 8.405 5.412 1.00 1.34 33 ILE A CA 15
ATOM 11205 C C . ILE A 1 33 ? 9.860 9.290 4.684 1.00 35.42 33 ILE A C 15
ATOM 11206 O O . ILE A 1 33 ? 10.027 9.186 3.470 1.00 41.41 33 ILE A O 15
ATOM 11222 N N . ASN A 1 34 ? 10.529 10.158 5.436 1.00 74.03 34 ASN A N 15
ATOM 11223 C CA . ASN A 1 34 ? 11.520 11.060 4.862 1.00 44.21 34 ASN A CA 15
ATOM 11224 C C . ASN A 1 34 ? 12.910 10.765 5.417 1.00 23.24 34 ASN A C 15
ATOM 11225 O O . ASN A 1 34 ? 13.792 11.624 5.404 1.00 63.22 34 ASN A O 15
ATOM 11236 N N . LYS A 1 35 ? 13.099 9.543 5.905 1.00 1.42 35 LYS A N 15
ATOM 11237 C CA . LYS A 1 35 ? 14.382 9.132 6.464 1.00 75.10 35 LYS A CA 15
ATOM 11238 C C . LYS A 1 35 ? 15.224 8.410 5.418 1.00 64.14 35 LYS A C 15
ATOM 11239 O O . LYS A 1 35 ? 16.360 8.800 5.145 1.00 21.02 35 LYS A O 15
ATOM 11258 N N . ILE A 1 36 ? 14.661 7.358 4.834 1.00 31.51 36 ILE A N 15
ATOM 11259 C CA . ILE A 1 36 ? 15.360 6.584 3.816 1.00 23.40 36 ILE A CA 15
ATOM 11260 C C . ILE A 1 36 ? 15.936 7.491 2.734 1.00 14.42 36 ILE A C 15
ATOM 11261 O O . ILE A 1 36 ? 17.019 7.237 2.208 1.00 25.11 36 ILE A O 15
ATOM 11277 N N . ILE A 1 37 ? 15.204 8.551 2.408 1.00 12.54 37 ILE A N 15
ATOM 11278 C CA . ILE A 1 37 ? 15.643 9.499 1.391 1.00 31.14 37 ILE A CA 15
ATOM 11279 C C . ILE A 1 37 ? 16.916 10.219 1.824 1.00 72.34 37 ILE A C 15
ATOM 11280 O O . ILE A 1 37 ? 17.925 10.193 1.119 1.00 3.14 37 ILE A O 15
ATOM 11296 N N . ASP A 1 38 ? 16.861 10.859 2.986 1.00 21.55 38 ASP A N 15
ATOM 11297 C CA . ASP A 1 38 ? 18.011 11.583 3.515 1.00 12.51 38 ASP A CA 15
ATOM 11298 C C . ASP A 1 38 ? 19.157 10.628 3.832 1.00 70.12 38 ASP A C 15
ATOM 11299 O O . ASP A 1 38 ? 20.317 11.034 3.894 1.00 3.21 38 ASP A O 15
ATOM 11308 N N . TRP A 1 39 ? 18.823 9.358 4.032 1.00 44.23 39 TRP A N 15
ATOM 11309 C CA . TRP A 1 39 ? 19.825 8.345 4.343 1.00 22.13 39 TRP A CA 15
ATOM 11310 C C . TRP A 1 39 ? 20.668 8.017 3.116 1.00 43.51 39 TRP A C 15
ATOM 11311 O O . TRP A 1 39 ? 21.898 8.071 3.164 1.00 34.42 39 TRP A O 15
ATOM 11332 N N . ILE A 1 40 ? 20.001 7.679 2.018 1.00 52.51 40 ILE A N 15
ATOM 11333 C CA . ILE A 1 40 ? 20.690 7.345 0.778 1.00 43.00 40 ILE A CA 15
ATOM 11334 C C . ILE A 1 40 ? 21.565 8.501 0.306 1.00 1.52 40 ILE A C 15
ATOM 11335 O O . ILE A 1 40 ? 22.779 8.357 0.159 1.00 71.20 40 ILE A O 15
ATOM 11351 N N . LYS A 1 41 ? 20.941 9.651 0.072 1.00 20.11 41 LYS A N 15
ATOM 11352 C CA . LYS A 1 41 ? 21.662 10.835 -0.380 1.00 53.10 41 LYS A CA 15
ATOM 11353 C C . LYS A 1 41 ? 22.845 11.134 0.534 1.00 25.34 41 LYS A C 15
ATOM 11354 O O . LYS A 1 41 ? 23.892 11.598 0.081 1.00 12.12 41 LYS A O 15
ATOM 11373 N N . LYS A 1 42 ? 22.674 10.863 1.824 1.00 41.11 42 LYS A N 15
ATOM 11374 C CA . LYS A 1 42 ? 23.729 11.100 2.803 1.00 72.25 42 LYS A CA 15
ATOM 11375 C C . LYS A 1 42 ? 24.920 10.181 2.552 1.00 71.50 42 LYS A C 15
ATOM 11376 O O . LYS A 1 42 ? 26.071 10.570 2.753 1.00 53.35 42 LYS A O 15
ATOM 11395 N N . HIS A 1 43 ? 24.636 8.959 2.111 1.00 24.11 43 HIS A N 15
ATOM 11396 C CA . HIS A 1 43 ? 25.685 7.985 1.831 1.00 63.20 43 HIS A CA 15
ATOM 11397 C C . HIS A 1 43 ? 26.431 8.343 0.549 1.00 71.31 43 HIS A C 15
ATOM 11398 O O . HIS A 1 43 ? 27.635 8.598 0.571 1.00 42.32 43 HIS A O 15
ATOM 11412 N N . ILE A 1 44 ? 25.708 8.358 -0.566 1.00 14.34 44 ILE A N 15
ATOM 11413 C CA . ILE A 1 44 ? 26.301 8.685 -1.856 1.00 50.13 44 ILE A CA 15
ATOM 11414 C C . ILE A 1 44 ? 27.056 10.008 -1.795 1.00 4.33 44 ILE A C 15
ATOM 11415 O O . ILE A 1 44 ? 26.943 10.756 -0.823 1.00 22.40 44 ILE A O 15
ATOM 11450 N N . GLY A 1 2 ? 4.292 -0.078 -2.947 1.00 34.45 2 GLY A N 16
ATOM 11451 C CA . GLY A 1 2 ? 4.601 1.287 -3.327 1.00 44.25 2 GLY A CA 16
ATOM 11452 C C . GLY A 1 2 ? 5.366 2.030 -2.250 1.00 41.41 2 GLY A C 16
ATOM 11453 O O . GLY A 1 2 ? 5.125 3.214 -2.013 1.00 23.43 2 GLY A O 16
ATOM 11457 N N . ALA A 1 3 ? 6.290 1.334 -1.595 1.00 55.31 3 ALA A N 16
ATOM 11458 C CA . ALA A 1 3 ? 7.092 1.936 -0.537 1.00 70.23 3 ALA A CA 16
ATOM 11459 C C . ALA A 1 3 ? 8.523 2.179 -1.005 1.00 21.45 3 ALA A C 16
ATOM 11460 O O . ALA A 1 3 ? 9.116 3.216 -0.706 1.00 32.21 3 ALA A O 16
ATOM 11467 N N . ILE A 1 4 ? 9.072 1.216 -1.738 1.00 5.23 4 ILE A N 16
ATOM 11468 C CA . ILE A 1 4 ? 10.434 1.327 -2.246 1.00 21.31 4 ILE A CA 16
ATOM 11469 C C . ILE A 1 4 ? 10.511 2.320 -3.400 1.00 41.13 4 ILE A C 16
ATOM 11470 O O . ILE A 1 4 ? 11.552 2.933 -3.637 1.00 33.11 4 ILE A O 16
ATOM 11486 N N . ALA A 1 5 ? 9.401 2.476 -4.115 1.00 24.50 5 ALA A N 16
ATOM 11487 C CA . ALA A 1 5 ? 9.342 3.398 -5.242 1.00 72.53 5 ALA A CA 16
ATOM 11488 C C . ALA A 1 5 ? 9.674 4.820 -4.806 1.00 40.40 5 ALA A C 16
ATOM 11489 O O . ALA A 1 5 ? 10.068 5.655 -5.621 1.00 23.11 5 ALA A O 16
ATOM 11496 N N . LYS A 1 6 ? 9.512 5.092 -3.515 1.00 73.44 6 LYS A N 16
ATOM 11497 C CA . LYS A 1 6 ? 9.795 6.414 -2.969 1.00 72.44 6 LYS A CA 16
ATOM 11498 C C . LYS A 1 6 ? 11.245 6.810 -3.228 1.00 12.01 6 LYS A C 16
ATOM 11499 O O . LYS A 1 6 ? 11.545 7.979 -3.475 1.00 21.13 6 LYS A O 16
ATOM 11518 N N . LEU A 1 7 ? 12.140 5.830 -3.171 1.00 42.33 7 LEU A N 16
ATOM 11519 C CA . LEU A 1 7 ? 13.560 6.077 -3.401 1.00 75.20 7 LEU A CA 16
ATOM 11520 C C . LEU A 1 7 ? 13.882 6.051 -4.892 1.00 4.14 7 LEU A C 16
ATOM 11521 O O . LEU A 1 7 ? 14.885 6.615 -5.330 1.00 60.02 7 LEU A O 16
ATOM 11537 N N . VAL A 1 8 ? 13.025 5.395 -5.666 1.00 73.45 8 VAL A N 16
ATOM 11538 C CA . VAL A 1 8 ? 13.217 5.298 -7.109 1.00 15.24 8 VAL A CA 16
ATOM 11539 C C . VAL A 1 8 ? 13.035 6.655 -7.779 1.00 52.31 8 VAL A C 16
ATOM 11540 O O . VAL A 1 8 ? 13.994 7.251 -8.269 1.00 22.45 8 VAL A O 16
ATOM 11553 N N . ALA A 1 9 ? 11.797 7.139 -7.797 1.00 42.21 9 ALA A N 16
ATOM 11554 C CA . ALA A 1 9 ? 11.490 8.428 -8.405 1.00 75.43 9 ALA A CA 16
ATOM 11555 C C . ALA A 1 9 ? 12.398 9.524 -7.859 1.00 22.51 9 ALA A C 16
ATOM 11556 O O . ALA A 1 9 ? 12.699 10.498 -8.550 1.00 35.54 9 ALA A O 16
ATOM 11563 N N . LYS A 1 10 ? 12.833 9.359 -6.614 1.00 41.12 10 LYS A N 16
ATOM 11564 C CA . LYS A 1 10 ? 13.708 10.334 -5.974 1.00 24.30 10 LYS A CA 16
ATOM 11565 C C . LYS A 1 10 ? 15.138 10.202 -6.489 1.00 40.33 10 LYS A C 16
ATOM 11566 O O . LYS A 1 10 ? 15.659 11.107 -7.142 1.00 10.23 10 LYS A O 16
ATOM 11585 N N . PHE A 1 11 ? 15.767 9.070 -6.194 1.00 20.44 11 PHE A N 16
ATOM 11586 C CA . PHE A 1 11 ? 17.137 8.820 -6.628 1.00 34.13 11 PHE A CA 16
ATOM 11587 C C . PHE A 1 11 ? 17.161 8.198 -8.021 1.00 54.20 11 PHE A C 16
ATOM 11588 O O . PHE A 1 11 ? 17.475 8.866 -9.005 1.00 61.23 11 PHE A O 16
ATOM 11605 N N . GLY A 1 12 ? 16.826 6.913 -8.095 1.00 41.43 12 GLY A N 16
ATOM 11606 C CA . GLY A 1 12 ? 16.816 6.222 -9.371 1.00 62.02 12 GLY A CA 16
ATOM 11607 C C . GLY A 1 12 ? 16.652 4.723 -9.217 1.00 50.01 12 GLY A C 16
ATOM 11608 O O . GLY A 1 12 ? 17.035 4.152 -8.196 1.00 63.23 12 GLY A O 16
ATOM 11612 N N . TRP A 1 13 ? 16.080 4.085 -10.232 1.00 13.15 13 TRP A N 16
ATOM 11613 C CA . TRP A 1 13 ? 15.864 2.643 -10.203 1.00 71.22 13 TRP A CA 16
ATOM 11614 C C . TRP A 1 13 ? 17.158 1.905 -9.879 1.00 42.12 13 TRP A C 16
ATOM 11615 O O . TRP A 1 13 ? 17.245 1.152 -8.909 1.00 43.10 13 TRP A O 16
ATOM 11636 N N . PRO A 1 14 ? 18.189 2.124 -10.709 1.00 2.23 14 PRO A N 16
ATOM 11637 C CA . PRO A 1 14 ? 19.498 1.489 -10.530 1.00 2.25 14 PRO A CA 16
ATOM 11638 C C . PRO A 1 14 ? 20.240 2.024 -9.309 1.00 33.20 14 PRO A C 16
ATOM 11639 O O . PRO A 1 14 ? 21.294 1.508 -8.937 1.00 2.31 14 PRO A O 16
ATOM 11650 N N . ILE A 1 15 ? 19.682 3.059 -8.690 1.00 72.21 15 ILE A N 16
ATOM 11651 C CA . ILE A 1 15 ? 20.290 3.661 -7.511 1.00 1.45 15 ILE A CA 16
ATOM 11652 C C . ILE A 1 15 ? 19.706 3.074 -6.230 1.00 42.21 15 ILE A C 16
ATOM 11653 O O . ILE A 1 15 ? 20.337 3.109 -5.174 1.00 4.53 15 ILE A O 16
ATOM 11669 N N . VAL A 1 16 ? 18.497 2.532 -6.332 1.00 14.31 16 VAL A N 16
ATOM 11670 C CA . VAL A 1 16 ? 17.828 1.934 -5.183 1.00 32.02 16 VAL A CA 16
ATOM 11671 C C . VAL A 1 16 ? 18.093 0.434 -5.112 1.00 2.42 16 VAL A C 16
ATOM 11672 O O . VAL A 1 16 ? 18.060 -0.163 -4.036 1.00 34.31 16 VAL A O 16
ATOM 11685 N N . LYS A 1 17 ? 18.358 -0.169 -6.265 1.00 70.25 17 LYS A N 16
ATOM 11686 C CA . LYS A 1 17 ? 18.632 -1.600 -6.336 1.00 54.40 17 LYS A CA 16
ATOM 11687 C C . LYS A 1 17 ? 19.884 -1.954 -5.541 1.00 2.21 17 LYS A C 16
ATOM 11688 O O . LYS A 1 17 ? 20.058 -3.095 -5.112 1.00 43.14 17 LYS A O 16
ATOM 11707 N N . LYS A 1 18 ? 20.754 -0.968 -5.346 1.00 31.42 18 LYS A N 16
ATOM 11708 C CA . LYS A 1 18 ? 21.990 -1.174 -4.600 1.00 35.44 18 LYS A CA 16
ATOM 11709 C C . LYS A 1 18 ? 21.736 -1.102 -3.097 1.00 63.42 18 LYS A C 16
ATOM 11710 O O . LYS A 1 18 ? 22.188 -1.962 -2.340 1.00 12.10 18 LYS A O 16
ATOM 11729 N N . TYR A 1 19 ? 21.011 -0.074 -2.673 1.00 1.41 19 TYR A N 16
ATOM 11730 C CA . TYR A 1 19 ? 20.699 0.111 -1.261 1.00 32.54 19 TYR A CA 16
ATOM 11731 C C . TYR A 1 19 ? 19.316 -0.445 -0.932 1.00 3.45 19 TYR A C 16
ATOM 11732 O O . TYR A 1 19 ? 18.674 -0.014 0.026 1.00 32.15 19 TYR A O 16
ATOM 11750 N N . TYR A 1 20 ? 18.865 -1.403 -1.733 1.00 23.55 20 TYR A N 16
ATOM 11751 C CA . TYR A 1 20 ? 17.559 -2.018 -1.529 1.00 53.30 20 TYR A CA 16
ATOM 11752 C C . TYR A 1 20 ? 17.522 -2.798 -0.218 1.00 54.25 20 TYR A C 16
ATOM 11753 O O . TYR A 1 20 ? 16.615 -2.624 0.597 1.00 43.25 20 TYR A O 16
ATOM 11771 N N . LYS A 1 21 ? 18.514 -3.659 -0.022 1.00 2.11 21 LYS A N 16
ATOM 11772 C CA . LYS A 1 21 ? 18.599 -4.466 1.189 1.00 0.04 21 LYS A CA 16
ATOM 11773 C C . LYS A 1 21 ? 18.470 -3.594 2.434 1.00 33.13 21 LYS A C 16
ATOM 11774 O O . LYS A 1 21 ? 17.639 -3.858 3.303 1.00 3.24 21 LYS A O 16
ATOM 11793 N N . GLN A 1 22 ? 19.295 -2.555 2.512 1.00 71.01 22 GLN A N 16
ATOM 11794 C CA . GLN A 1 22 ? 19.271 -1.645 3.651 1.00 50.45 22 GLN A CA 16
ATOM 11795 C C . GLN A 1 22 ? 17.884 -1.038 3.833 1.00 12.42 22 GLN A C 16
ATOM 11796 O O . GLN A 1 22 ? 17.263 -1.190 4.885 1.00 33.54 22 GLN A O 16
ATOM 11810 N N . ILE A 1 23 ? 17.404 -0.349 2.803 1.00 45.11 23 ILE A N 16
ATOM 11811 C CA . ILE A 1 23 ? 16.091 0.280 2.850 1.00 15.22 23 ILE A CA 16
ATOM 11812 C C . ILE A 1 23 ? 15.023 -0.710 3.302 1.00 33.31 23 ILE A C 16
ATOM 11813 O O . ILE A 1 23 ? 14.357 -0.501 4.316 1.00 52.15 23 ILE A O 16
ATOM 11829 N N . MET A 1 24 ? 14.867 -1.791 2.544 1.00 53.41 24 MET A N 16
ATOM 11830 C CA . MET A 1 24 ? 13.882 -2.816 2.868 1.00 14.35 24 MET A CA 16
ATOM 11831 C C . MET A 1 24 ? 14.108 -3.361 4.275 1.00 72.21 24 MET A C 16
ATOM 11832 O O . MET A 1 24 ? 13.168 -3.797 4.939 1.00 60.41 24 MET A O 16
ATOM 11846 N N . GLN A 1 25 ? 15.359 -3.333 4.722 1.00 63.25 25 GLN A N 16
ATOM 11847 C CA . GLN A 1 25 ? 15.707 -3.826 6.049 1.00 64.21 25 GLN A CA 16
ATOM 11848 C C . GLN A 1 25 ? 15.292 -2.830 7.126 1.00 51.40 25 GLN A C 16
ATOM 11849 O O . GLN A 1 25 ? 15.156 -3.186 8.297 1.00 44.32 25 GLN A O 16
ATOM 11863 N N . PHE A 1 26 ? 15.091 -1.579 6.723 1.00 63.44 26 PHE A N 16
ATOM 11864 C CA . PHE A 1 26 ? 14.692 -0.530 7.654 1.00 65.33 26 PHE A CA 16
ATOM 11865 C C . PHE A 1 26 ? 13.172 -0.421 7.731 1.00 45.21 26 PHE A C 16
ATOM 11866 O O . PHE A 1 26 ? 12.597 -0.383 8.819 1.00 71.21 26 PHE A O 16
ATOM 11883 N N . ILE A 1 27 ? 12.529 -0.369 6.569 1.00 23.44 27 ILE A N 16
ATOM 11884 C CA . ILE A 1 27 ? 11.077 -0.265 6.505 1.00 51.40 27 ILE A CA 16
ATOM 11885 C C . ILE A 1 27 ? 10.409 -1.409 7.259 1.00 22.34 27 ILE A C 16
ATOM 11886 O O . ILE A 1 27 ? 9.265 -1.294 7.697 1.00 22.41 27 ILE A O 16
ATOM 11902 N N . GLY A 1 28 ? 11.133 -2.514 7.409 1.00 24.34 28 GLY A N 16
ATOM 11903 C CA . GLY A 1 28 ? 10.596 -3.664 8.113 1.00 14.10 28 GLY A CA 16
ATOM 11904 C C . GLY A 1 28 ? 10.808 -3.578 9.611 1.00 14.25 28 GLY A C 16
ATOM 11905 O O . GLY A 1 28 ? 10.558 -4.541 10.336 1.00 43.22 28 GLY A O 16
ATOM 11909 N N . GLU A 1 29 ? 11.271 -2.422 10.077 1.00 53.23 29 GLU A N 16
ATOM 11910 C CA . GLU A 1 29 ? 11.519 -2.216 11.499 1.00 55.22 29 GLU A CA 16
ATOM 11911 C C . GLU A 1 29 ? 10.580 -1.155 12.066 1.00 0.25 29 GLU A C 16
ATOM 11912 O O . GLU A 1 29 ? 9.734 -1.446 12.911 1.00 24.22 29 GLU A O 16
ATOM 11924 N N . GLY A 1 30 ? 10.737 0.079 11.596 1.00 72.24 30 GLY A N 16
ATOM 11925 C CA . GLY A 1 30 ? 9.898 1.165 12.067 1.00 0.13 30 GLY A CA 16
ATOM 11926 C C . GLY A 1 30 ? 10.478 2.528 11.744 1.00 72.22 30 GLY A C 16
ATOM 11927 O O . GLY A 1 30 ? 10.556 3.398 12.611 1.00 54.11 30 GLY A O 16
ATOM 11931 N N . TRP A 1 31 ? 10.887 2.713 10.494 1.00 11.11 31 TRP A N 16
ATOM 11932 C CA . TRP A 1 31 ? 11.465 3.980 10.059 1.00 34.30 31 TRP A CA 16
ATOM 11933 C C . TRP A 1 31 ? 10.375 4.958 9.636 1.00 54.23 31 TRP A C 16
ATOM 11934 O O . TRP A 1 31 ? 9.186 4.653 9.723 1.00 73.22 31 TRP A O 16
ATOM 11955 N N . ALA A 1 32 ? 10.788 6.135 9.177 1.00 14.21 32 ALA A N 16
ATOM 11956 C CA . ALA A 1 32 ? 9.846 7.157 8.738 1.00 15.32 32 ALA A CA 16
ATOM 11957 C C . ALA A 1 32 ? 9.650 7.111 7.227 1.00 71.24 32 ALA A C 16
ATOM 11958 O O . ALA A 1 32 ? 10.081 6.166 6.564 1.00 2.44 32 ALA A O 16
ATOM 11965 N N . ILE A 1 33 ? 8.997 8.135 6.687 1.00 20.34 33 ILE A N 16
ATOM 11966 C CA . ILE A 1 33 ? 8.745 8.210 5.254 1.00 61.23 33 ILE A CA 16
ATOM 11967 C C . ILE A 1 33 ? 9.737 9.144 4.570 1.00 50.45 33 ILE A C 16
ATOM 11968 O O . ILE A 1 33 ? 9.868 9.139 3.346 1.00 15.43 33 ILE A O 16
ATOM 11984 N N . ASN A 1 34 ? 10.435 9.945 5.368 1.00 24.34 34 ASN A N 16
ATOM 11985 C CA . ASN A 1 34 ? 11.417 10.885 4.840 1.00 64.40 34 ASN A CA 16
ATOM 11986 C C . ASN A 1 34 ? 12.809 10.584 5.389 1.00 73.41 34 ASN A C 16
ATOM 11987 O O . ASN A 1 34 ? 13.695 11.437 5.366 1.00 5.55 34 ASN A O 16
ATOM 11998 N N . LYS A 1 35 ? 12.993 9.363 5.881 1.00 3.42 35 LYS A N 16
ATOM 11999 C CA . LYS A 1 35 ? 14.276 8.947 6.435 1.00 44.05 35 LYS A CA 16
ATOM 12000 C C . LYS A 1 35 ? 15.111 8.219 5.386 1.00 72.24 35 LYS A C 16
ATOM 12001 O O . LYS A 1 35 ? 16.236 8.620 5.086 1.00 54.43 35 LYS A O 16
ATOM 12020 N N . ILE A 1 36 ? 14.552 7.148 4.831 1.00 43.53 36 ILE A N 16
ATOM 12021 C CA . ILE A 1 36 ? 15.245 6.367 3.814 1.00 75.14 36 ILE A CA 16
ATOM 12022 C C . ILE A 1 36 ? 15.834 7.269 2.734 1.00 31.51 36 ILE A C 16
ATOM 12023 O O . ILE A 1 36 ? 16.892 6.976 2.176 1.00 20.25 36 ILE A O 16
ATOM 12039 N N . ILE A 1 37 ? 15.143 8.366 2.446 1.00 40.31 37 ILE A N 16
ATOM 12040 C CA . ILE A 1 37 ? 15.600 9.312 1.435 1.00 13.34 37 ILE A CA 16
ATOM 12041 C C . ILE A 1 37 ? 16.881 10.012 1.877 1.00 53.24 37 ILE A C 16
ATOM 12042 O O . ILE A 1 37 ? 17.855 10.077 1.126 1.00 14.43 37 ILE A O 16
ATOM 12058 N N . ASP A 1 38 ? 16.873 10.533 3.099 1.00 71.32 38 ASP A N 16
ATOM 12059 C CA . ASP A 1 38 ? 18.035 11.226 3.642 1.00 24.41 38 ASP A CA 16
ATOM 12060 C C . ASP A 1 38 ? 19.169 10.245 3.926 1.00 61.04 38 ASP A C 16
ATOM 12061 O O . ASP A 1 38 ? 20.341 10.621 3.928 1.00 24.43 38 ASP A O 16
ATOM 12070 N N . TRP A 1 39 ? 18.811 8.989 4.164 1.00 24.55 39 TRP A N 16
ATOM 12071 C CA . TRP A 1 39 ? 19.799 7.954 4.450 1.00 1.14 39 TRP A CA 16
ATOM 12072 C C . TRP A 1 39 ? 20.629 7.637 3.211 1.00 21.45 39 TRP A C 16
ATOM 12073 O O . TRP A 1 39 ? 21.848 7.485 3.293 1.00 64.45 39 TRP A O 16
ATOM 12094 N N . ILE A 1 40 ? 19.962 7.538 2.067 1.00 73.02 40 ILE A N 16
ATOM 12095 C CA . ILE A 1 40 ? 20.639 7.240 0.811 1.00 24.12 40 ILE A CA 16
ATOM 12096 C C . ILE A 1 40 ? 21.431 8.445 0.315 1.00 65.55 40 ILE A C 16
ATOM 12097 O O . ILE A 1 40 ? 22.559 8.307 -0.161 1.00 1.54 40 ILE A O 16
ATOM 12113 N N . LYS A 1 41 ? 20.835 9.626 0.429 1.00 54.10 41 LYS A N 16
ATOM 12114 C CA . LYS A 1 41 ? 21.484 10.857 -0.005 1.00 42.20 41 LYS A CA 16
ATOM 12115 C C . LYS A 1 41 ? 22.824 11.043 0.700 1.00 41.13 41 LYS A C 16
ATOM 12116 O O . LYS A 1 41 ? 23.835 11.343 0.065 1.00 64.25 41 LYS A O 16
ATOM 12135 N N . LYS A 1 42 ? 22.825 10.862 2.016 1.00 22.00 42 LYS A N 16
ATOM 12136 C CA . LYS A 1 42 ? 24.041 11.007 2.808 1.00 61.33 42 LYS A CA 16
ATOM 12137 C C . LYS A 1 42 ? 25.087 9.977 2.392 1.00 12.00 42 LYS A C 16
ATOM 12138 O O . LYS A 1 42 ? 26.264 10.302 2.235 1.00 23.20 42 LYS A O 16
ATOM 12157 N N . HIS A 1 43 ? 24.649 8.735 2.214 1.00 63.52 43 HIS A N 16
ATOM 12158 C CA . HIS A 1 43 ? 25.548 7.657 1.814 1.00 50.51 43 HIS A CA 16
ATOM 12159 C C . HIS A 1 43 ? 26.252 7.996 0.503 1.00 20.13 43 HIS A C 16
ATOM 12160 O O . HIS A 1 43 ? 27.473 8.151 0.466 1.00 50.41 43 HIS A O 16
ATOM 12174 N N . ILE A 1 44 ? 25.475 8.108 -0.569 1.00 32.54 44 ILE A N 16
ATOM 12175 C CA . ILE A 1 44 ? 26.024 8.428 -1.880 1.00 64.41 44 ILE A CA 16
ATOM 12176 C C . ILE A 1 44 ? 26.888 9.683 -1.823 1.00 24.23 44 ILE A C 16
ATOM 12177 O O . ILE A 1 44 ? 27.433 10.121 -2.836 1.00 3.32 44 ILE A O 16
ATOM 12212 N N . GLY A 1 2 ? 5.765 -0.370 -4.312 1.00 72.14 2 GLY A N 17
ATOM 12213 C CA . GLY A 1 2 ? 4.807 0.251 -3.416 1.00 40.24 2 GLY A CA 17
ATOM 12214 C C . GLY A 1 2 ? 5.477 1.021 -2.296 1.00 13.24 2 GLY A C 17
ATOM 12215 O O . GLY A 1 2 ? 5.142 2.178 -2.042 1.00 44.23 2 GLY A O 17
ATOM 12219 N N . ALA A 1 3 ? 6.424 0.378 -1.621 1.00 71.42 3 ALA A N 17
ATOM 12220 C CA . ALA A 1 3 ? 7.142 1.010 -0.521 1.00 62.45 3 ALA A CA 17
ATOM 12221 C C . ALA A 1 3 ? 8.550 1.414 -0.946 1.00 21.44 3 ALA A C 17
ATOM 12222 O O . ALA A 1 3 ? 9.067 2.443 -0.512 1.00 4.50 3 ALA A O 17
ATOM 12229 N N . ILE A 1 4 ? 9.165 0.596 -1.794 1.00 52.40 4 ILE A N 17
ATOM 12230 C CA . ILE A 1 4 ? 10.513 0.870 -2.276 1.00 72.22 4 ILE A CA 17
ATOM 12231 C C . ILE A 1 4 ? 10.495 1.892 -3.408 1.00 2.15 4 ILE A C 17
ATOM 12232 O O . ILE A 1 4 ? 11.458 2.633 -3.603 1.00 12.41 4 ILE A O 17
ATOM 12248 N N . ALA A 1 5 ? 9.393 1.927 -4.149 1.00 71.01 5 ALA A N 17
ATOM 12249 C CA . ALA A 1 5 ? 9.248 2.861 -5.259 1.00 12.14 5 ALA A CA 17
ATOM 12250 C C . ALA A 1 5 ? 9.484 4.297 -4.802 1.00 31.30 5 ALA A C 17
ATOM 12251 O O . ALA A 1 5 ? 9.883 5.153 -5.592 1.00 32.03 5 ALA A O 17
ATOM 12258 N N . LYS A 1 6 ? 9.234 4.554 -3.523 1.00 4.34 6 LYS A N 17
ATOM 12259 C CA . LYS A 1 6 ? 9.420 5.886 -2.959 1.00 41.45 6 LYS A CA 17
ATOM 12260 C C . LYS A 1 6 ? 10.838 6.390 -3.210 1.00 12.20 6 LYS A C 17
ATOM 12261 O O . LYS A 1 6 ? 11.056 7.585 -3.417 1.00 33.24 6 LYS A O 17
ATOM 12280 N N . LEU A 1 7 ? 11.799 5.473 -3.192 1.00 35.03 7 LEU A N 17
ATOM 12281 C CA . LEU A 1 7 ? 13.196 5.824 -3.419 1.00 1.24 7 LEU A CA 17
ATOM 12282 C C . LEU A 1 7 ? 13.529 5.800 -4.907 1.00 11.50 7 LEU A C 17
ATOM 12283 O O . LEU A 1 7 ? 14.453 6.478 -5.358 1.00 73.53 7 LEU A O 17
ATOM 12299 N N . VAL A 1 8 ? 12.768 5.018 -5.666 1.00 23.42 8 VAL A N 17
ATOM 12300 C CA . VAL A 1 8 ? 12.980 4.908 -7.104 1.00 51.12 8 VAL A CA 17
ATOM 12301 C C . VAL A 1 8 ? 12.714 6.237 -7.802 1.00 14.34 8 VAL A C 17
ATOM 12302 O O . VAL A 1 8 ? 13.637 6.894 -8.282 1.00 30.12 8 VAL A O 17
ATOM 12315 N N . ALA A 1 9 ? 11.444 6.628 -7.853 1.00 45.41 9 ALA A N 17
ATOM 12316 C CA . ALA A 1 9 ? 11.056 7.881 -8.490 1.00 23.14 9 ALA A CA 17
ATOM 12317 C C . ALA A 1 9 ? 11.873 9.049 -7.947 1.00 63.30 9 ALA A C 17
ATOM 12318 O O . ALA A 1 9 ? 12.121 10.027 -8.652 1.00 1.31 9 ALA A O 17
ATOM 12325 N N . LYS A 1 10 ? 12.289 8.940 -6.690 1.00 1.13 10 LYS A N 17
ATOM 12326 C CA . LYS A 1 10 ? 13.079 9.986 -6.052 1.00 10.54 10 LYS A CA 17
ATOM 12327 C C . LYS A 1 10 ? 14.513 9.980 -6.573 1.00 15.34 10 LYS A C 17
ATOM 12328 O O . LYS A 1 10 ? 14.915 10.871 -7.321 1.00 63.24 10 LYS A O 17
ATOM 12347 N N . PHE A 1 11 ? 15.278 8.970 -6.173 1.00 41.21 11 PHE A N 17
ATOM 12348 C CA . PHE A 1 11 ? 16.667 8.848 -6.600 1.00 40.14 11 PHE A CA 17
ATOM 12349 C C . PHE A 1 11 ? 16.755 8.231 -7.993 1.00 23.50 11 PHE A C 17
ATOM 12350 O O . PHE A 1 11 ? 17.022 8.922 -8.975 1.00 21.11 11 PHE A O 17
ATOM 12367 N N . GLY A 1 12 ? 16.529 6.922 -8.069 1.00 44.42 12 GLY A N 17
ATOM 12368 C CA . GLY A 1 12 ? 16.589 6.233 -9.345 1.00 34.54 12 GLY A CA 17
ATOM 12369 C C . GLY A 1 12 ? 16.519 4.726 -9.193 1.00 31.03 12 GLY A C 17
ATOM 12370 O O . GLY A 1 12 ? 16.956 4.177 -8.181 1.00 75.22 12 GLY A O 17
ATOM 12374 N N . TRP A 1 13 ? 15.967 4.057 -10.198 1.00 64.34 13 TRP A N 17
ATOM 12375 C CA . TRP A 1 13 ? 15.840 2.604 -10.171 1.00 24.10 13 TRP A CA 17
ATOM 12376 C C . TRP A 1 13 ? 17.177 1.947 -9.843 1.00 35.21 13 TRP A C 17
ATOM 12377 O O . TRP A 1 13 ? 17.308 1.205 -8.869 1.00 1.42 13 TRP A O 17
ATOM 12398 N N . PRO A 1 14 ? 18.193 2.223 -10.673 1.00 40.22 14 PRO A N 17
ATOM 12399 C CA . PRO A 1 14 ? 19.538 1.669 -10.490 1.00 73.24 14 PRO A CA 17
ATOM 12400 C C . PRO A 1 14 ? 20.245 2.253 -9.272 1.00 51.24 14 PRO A C 17
ATOM 12401 O O . PRO A 1 14 ? 21.332 1.809 -8.902 1.00 42.33 14 PRO A O 17
ATOM 12412 N N . ILE A 1 15 ? 19.621 3.250 -8.654 1.00 22.04 15 ILE A N 17
ATOM 12413 C CA . ILE A 1 15 ? 20.191 3.893 -7.476 1.00 41.33 15 ILE A CA 17
ATOM 12414 C C . ILE A 1 15 ? 19.648 3.273 -6.194 1.00 20.24 15 ILE A C 17
ATOM 12415 O O . ILE A 1 15 ? 20.275 3.355 -5.137 1.00 50.24 15 ILE A O 17
ATOM 12431 N N . VAL A 1 16 ? 18.478 2.649 -6.293 1.00 42.34 16 VAL A N 17
ATOM 12432 C CA . VAL A 1 16 ? 17.851 2.011 -5.142 1.00 42.40 16 VAL A CA 17
ATOM 12433 C C . VAL A 1 16 ? 18.205 0.530 -5.075 1.00 34.05 16 VAL A C 17
ATOM 12434 O O . VAL A 1 16 ? 18.235 -0.064 -3.997 1.00 22.24 16 VAL A O 17
ATOM 12447 N N . LYS A 1 17 ? 18.472 -0.062 -6.234 1.00 33.34 17 LYS A N 17
ATOM 12448 C CA . LYS A 1 17 ? 18.825 -1.475 -6.308 1.00 2.11 17 LYS A CA 17
ATOM 12449 C C . LYS A 1 17 ? 20.099 -1.759 -5.519 1.00 21.24 17 LYS A C 17
ATOM 12450 O O . LYS A 1 17 ? 20.277 -2.852 -4.979 1.00 42.44 17 LYS A O 17
ATOM 12469 N N . LYS A 1 18 ? 20.983 -0.769 -5.453 1.00 54.13 18 LYS A N 17
ATOM 12470 C CA . LYS A 1 18 ? 22.239 -0.911 -4.728 1.00 3.35 18 LYS A CA 17
ATOM 12471 C C . LYS A 1 18 ? 22.011 -0.825 -3.222 1.00 33.01 18 LYS A C 17
ATOM 12472 O O . LYS A 1 18 ? 22.635 -1.551 -2.447 1.00 52.42 18 LYS A O 17
ATOM 12491 N N . TYR A 1 19 ? 21.112 0.064 -2.814 1.00 41.23 19 TYR A N 17
ATOM 12492 C CA . TYR A 1 19 ? 20.802 0.245 -1.401 1.00 70.11 19 TYR A CA 17
ATOM 12493 C C . TYR A 1 19 ? 19.475 -0.419 -1.045 1.00 65.52 19 TYR A C 17
ATOM 12494 O O . TYR A 1 19 ? 18.785 0.004 -0.118 1.00 22.24 19 TYR A O 17
ATOM 12512 N N . TYR A 1 20 ? 19.126 -1.463 -1.789 1.00 20.11 20 TYR A N 17
ATOM 12513 C CA . TYR A 1 20 ? 17.882 -2.186 -1.554 1.00 71.34 20 TYR A CA 17
ATOM 12514 C C . TYR A 1 20 ? 18.049 -3.209 -0.435 1.00 11.04 20 TYR A C 17
ATOM 12515 O O . TYR A 1 20 ? 17.105 -3.912 -0.073 1.00 61.13 20 TYR A O 17
ATOM 12533 N N . LYS A 1 21 ? 19.258 -3.286 0.112 1.00 54.21 21 LYS A N 17
ATOM 12534 C CA . LYS A 1 21 ? 19.551 -4.220 1.192 1.00 3.23 21 LYS A CA 17
ATOM 12535 C C . LYS A 1 21 ? 19.489 -3.522 2.547 1.00 4.31 21 LYS A C 17
ATOM 12536 O O . LYS A 1 21 ? 19.601 -4.164 3.591 1.00 0.51 21 LYS A O 17
ATOM 12555 N N . GLN A 1 22 ? 19.310 -2.205 2.522 1.00 74.14 22 GLN A N 17
ATOM 12556 C CA . GLN A 1 22 ? 19.232 -1.421 3.749 1.00 60.24 22 GLN A CA 17
ATOM 12557 C C . GLN A 1 22 ? 17.856 -0.780 3.899 1.00 24.11 22 GLN A C 17
ATOM 12558 O O . GLN A 1 22 ? 17.246 -0.841 4.967 1.00 70.43 22 GLN A O 17
ATOM 12572 N N . ILE A 1 23 ? 17.375 -0.166 2.824 1.00 52.40 23 ILE A N 17
ATOM 12573 C CA . ILE A 1 23 ? 16.071 0.486 2.837 1.00 40.00 23 ILE A CA 17
ATOM 12574 C C . ILE A 1 23 ? 14.990 -0.458 3.353 1.00 50.32 23 ILE A C 17
ATOM 12575 O O . ILE A 1 23 ? 14.432 -0.249 4.430 1.00 64.22 23 ILE A O 17
ATOM 12591 N N . MET A 1 24 ? 14.700 -1.497 2.577 1.00 24.21 24 MET A N 17
ATOM 12592 C CA . MET A 1 24 ? 13.688 -2.475 2.957 1.00 31.44 24 MET A CA 17
ATOM 12593 C C . MET A 1 24 ? 14.015 -3.099 4.311 1.00 44.24 24 MET A C 17
ATOM 12594 O O . MET A 1 24 ? 13.124 -3.562 5.022 1.00 63.34 24 MET A O 17
ATOM 12608 N N . GLN A 1 25 ? 15.298 -3.106 4.659 1.00 60.42 25 GLN A N 17
ATOM 12609 C CA . GLN A 1 25 ? 15.742 -3.674 5.926 1.00 35.15 25 GLN A CA 17
ATOM 12610 C C . GLN A 1 25 ? 15.380 -2.757 7.090 1.00 41.30 25 GLN A C 17
ATOM 12611 O O . GLN A 1 25 ? 15.337 -3.187 8.243 1.00 51.32 25 GLN A O 17
ATOM 12625 N N . PHE A 1 26 ? 15.121 -1.491 6.780 1.00 4.53 26 PHE A N 17
ATOM 12626 C CA . PHE A 1 26 ? 14.765 -0.512 7.801 1.00 52.54 26 PHE A CA 17
ATOM 12627 C C . PHE A 1 26 ? 13.249 -0.391 7.933 1.00 25.41 26 PHE A C 17
ATOM 12628 O O . PHE A 1 26 ? 12.703 -0.487 9.032 1.00 35.12 26 PHE A O 17
ATOM 12645 N N . ILE A 1 27 ? 12.578 -0.181 6.806 1.00 11.31 27 ILE A N 17
ATOM 12646 C CA . ILE A 1 27 ? 11.126 -0.048 6.796 1.00 44.12 27 ILE A CA 17
ATOM 12647 C C . ILE A 1 27 ? 10.463 -1.209 7.529 1.00 50.12 27 ILE A C 17
ATOM 12648 O O . ILE A 1 27 ? 9.384 -1.060 8.100 1.00 33.44 27 ILE A O 17
ATOM 12664 N N . GLY A 1 28 ? 11.118 -2.366 7.509 1.00 10.13 28 GLY A N 17
ATOM 12665 C CA . GLY A 1 28 ? 10.578 -3.536 8.177 1.00 15.40 28 GLY A CA 17
ATOM 12666 C C . GLY A 1 28 ? 10.315 -3.293 9.650 1.00 10.20 28 GLY A C 17
ATOM 12667 O O . GLY A 1 28 ? 9.519 -3.998 10.269 1.00 22.11 28 GLY A O 17
ATOM 12671 N N . GLU A 1 29 ? 10.987 -2.293 10.212 1.00 30.15 29 GLU A N 17
ATOM 12672 C CA . GLU A 1 29 ? 10.823 -1.962 11.623 1.00 2.21 29 GLU A CA 17
ATOM 12673 C C . GLU A 1 29 ? 9.757 -0.886 11.809 1.00 1.10 29 GLU A C 17
ATOM 12674 O O . GLU A 1 29 ? 8.644 -1.169 12.249 1.00 73.41 29 GLU A O 17
ATOM 12686 N N . GLY A 1 30 ? 10.108 0.351 11.471 1.00 53.32 30 GLY A N 17
ATOM 12687 C CA . GLY A 1 30 ? 9.171 1.451 11.608 1.00 42.40 30 GLY A CA 17
ATOM 12688 C C . GLY A 1 30 ? 9.808 2.795 11.314 1.00 3.12 30 GLY A C 17
ATOM 12689 O O . GLY A 1 30 ? 9.560 3.774 12.018 1.00 41.10 30 GLY A O 17
ATOM 12693 N N . TRP A 1 31 ? 10.632 2.842 10.274 1.00 42.32 31 TRP A N 17
ATOM 12694 C CA . TRP A 1 31 ? 11.308 4.076 9.890 1.00 44.31 31 TRP A CA 17
ATOM 12695 C C . TRP A 1 31 ? 10.303 5.130 9.437 1.00 22.34 31 TRP A C 17
ATOM 12696 O O . TRP A 1 31 ? 9.101 4.873 9.389 1.00 73.10 31 TRP A O 17
ATOM 12717 N N . ALA A 1 32 ? 10.804 6.316 9.107 1.00 73.43 32 ALA A N 17
ATOM 12718 C CA . ALA A 1 32 ? 9.949 7.407 8.656 1.00 71.21 32 ALA A CA 17
ATOM 12719 C C . ALA A 1 32 ? 9.812 7.406 7.137 1.00 23.31 32 ALA A C 17
ATOM 12720 O O . ALA A 1 32 ? 10.253 6.472 6.466 1.00 41.23 32 ALA A O 17
ATOM 12727 N N . ILE A 1 33 ? 9.199 8.456 6.602 1.00 1.01 33 ILE A N 17
ATOM 12728 C CA . ILE A 1 33 ? 9.005 8.575 5.162 1.00 4.34 33 ILE A CA 17
ATOM 12729 C C . ILE A 1 33 ? 10.006 9.550 4.552 1.00 44.50 33 ILE A C 17
ATOM 12730 O O . ILE A 1 33 ? 9.994 9.794 3.346 1.00 2.43 33 ILE A O 17
ATOM 12746 N N . ASN A 1 34 ? 10.873 10.104 5.394 1.00 65.05 34 ASN A N 17
ATOM 12747 C CA . ASN A 1 34 ? 11.883 11.052 4.937 1.00 42.03 34 ASN A CA 17
ATOM 12748 C C . ASN A 1 34 ? 13.269 10.651 5.432 1.00 65.04 34 ASN A C 17
ATOM 12749 O O . ASN A 1 34 ? 14.244 11.380 5.242 1.00 33.50 34 ASN A O 17
ATOM 12760 N N . LYS A 1 35 ? 13.351 9.487 6.067 1.00 71.33 35 LYS A N 17
ATOM 12761 C CA . LYS A 1 35 ? 14.617 8.986 6.588 1.00 62.11 35 LYS A CA 17
ATOM 12762 C C . LYS A 1 35 ? 15.381 8.216 5.515 1.00 10.31 35 LYS A C 17
ATOM 12763 O O . LYS A 1 35 ? 16.535 8.527 5.219 1.00 61.25 35 LYS A O 17
ATOM 12782 N N . ILE A 1 36 ? 14.730 7.213 4.936 1.00 14.32 36 ILE A N 17
ATOM 12783 C CA . ILE A 1 36 ? 15.347 6.402 3.895 1.00 62.04 36 ILE A CA 17
ATOM 12784 C C . ILE A 1 36 ? 15.960 7.277 2.807 1.00 50.42 36 ILE A C 17
ATOM 12785 O O . ILE A 1 36 ? 17.008 6.949 2.249 1.00 55.42 36 ILE A O 17
ATOM 12801 N N . ILE A 1 37 ? 15.301 8.393 2.512 1.00 61.13 37 ILE A N 17
ATOM 12802 C CA . ILE A 1 37 ? 15.783 9.317 1.493 1.00 53.22 37 ILE A CA 17
ATOM 12803 C C . ILE A 1 37 ? 17.098 9.964 1.914 1.00 31.44 37 ILE A C 17
ATOM 12804 O O . ILE A 1 37 ? 18.129 9.776 1.268 1.00 31.12 37 ILE A O 17
ATOM 12820 N N . ASP A 1 38 ? 17.055 10.724 3.003 1.00 72.21 38 ASP A N 17
ATOM 12821 C CA . ASP A 1 38 ? 18.244 11.396 3.514 1.00 51.14 38 ASP A CA 17
ATOM 12822 C C . ASP A 1 38 ? 19.349 10.389 3.819 1.00 54.23 38 ASP A C 17
ATOM 12823 O O . ASP A 1 38 ? 20.531 10.732 3.820 1.00 11.05 38 ASP A O 17
ATOM 12832 N N . TRP A 1 39 ? 18.955 9.147 4.077 1.00 10.51 39 TRP A N 17
ATOM 12833 C CA . TRP A 1 39 ? 19.912 8.091 4.385 1.00 63.12 39 TRP A CA 17
ATOM 12834 C C . TRP A 1 39 ? 20.763 7.755 3.165 1.00 1.01 39 TRP A C 17
ATOM 12835 O O . TRP A 1 39 ? 21.986 7.898 3.192 1.00 52.33 39 TRP A O 17
ATOM 12856 N N . ILE A 1 40 ? 20.110 7.308 2.098 1.00 55.30 40 ILE A N 17
ATOM 12857 C CA . ILE A 1 40 ? 20.807 6.954 0.868 1.00 24.34 40 ILE A CA 17
ATOM 12858 C C . ILE A 1 40 ? 21.725 8.083 0.412 1.00 22.21 40 ILE A C 17
ATOM 12859 O O . ILE A 1 40 ? 22.859 7.846 -0.005 1.00 42.21 40 ILE A O 17
ATOM 12875 N N . LYS A 1 41 ? 21.228 9.312 0.496 1.00 42.23 41 LYS A N 17
ATOM 12876 C CA . LYS A 1 41 ? 22.003 10.480 0.095 1.00 44.23 41 LYS A CA 17
ATOM 12877 C C . LYS A 1 41 ? 23.267 10.611 0.939 1.00 62.52 41 LYS A C 17
ATOM 12878 O O . LYS A 1 41 ? 24.344 10.908 0.421 1.00 0.35 41 LYS A O 17
ATOM 12897 N N . LYS A 1 42 ? 23.129 10.384 2.241 1.00 44.31 42 LYS A N 17
ATOM 12898 C CA . LYS A 1 42 ? 24.260 10.473 3.157 1.00 0.42 42 LYS A CA 17
ATOM 12899 C C . LYS A 1 42 ? 25.341 9.462 2.788 1.00 14.20 42 LYS A C 17
ATOM 12900 O O . LYS A 1 42 ? 26.519 9.662 3.084 1.00 21.25 42 LYS A O 17
ATOM 12919 N N . HIS A 1 43 ? 24.932 8.377 2.138 1.00 21.12 43 HIS A N 17
ATOM 12920 C CA . HIS A 1 43 ? 25.866 7.335 1.726 1.00 4.35 43 HIS A CA 17
ATOM 12921 C C . HIS A 1 43 ? 26.593 7.733 0.445 1.00 73.42 43 HIS A C 17
ATOM 12922 O O . HIS A 1 43 ? 27.814 7.887 0.435 1.00 63.11 43 HIS A O 17
ATOM 12936 N N . ILE A 1 44 ? 25.833 7.896 -0.633 1.00 65.54 44 ILE A N 17
ATOM 12937 C CA . ILE A 1 44 ? 26.405 8.275 -1.919 1.00 63.24 44 ILE A CA 17
ATOM 12938 C C . ILE A 1 44 ? 27.289 9.510 -1.785 1.00 41.21 44 ILE A C 17
ATOM 12939 O O . ILE A 1 44 ? 27.111 10.318 -0.873 1.00 40.14 44 ILE A O 17
ATOM 12974 N N . GLY A 1 2 ? 4.482 1.102 -2.393 1.00 53.41 2 GLY A N 18
ATOM 12975 C CA . GLY A 1 2 ? 5.326 2.258 -2.152 1.00 64.32 2 GLY A CA 18
ATOM 12976 C C . GLY A 1 2 ? 6.337 2.017 -1.048 1.00 54.10 2 GLY A C 18
ATOM 12977 O O . GLY A 1 2 ? 6.462 2.823 -0.126 1.00 65.15 2 GLY A O 18
ATOM 12981 N N . ALA A 1 3 ? 7.057 0.904 -1.140 1.00 4.43 3 ALA A N 18
ATOM 12982 C CA . ALA A 1 3 ? 8.062 0.560 -0.141 1.00 14.22 3 ALA A CA 18
ATOM 12983 C C . ALA A 1 3 ? 9.459 0.955 -0.608 1.00 75.11 3 ALA A C 18
ATOM 12984 O O . ALA A 1 3 ? 10.158 1.712 0.066 1.00 32.31 3 ALA A O 18
ATOM 12991 N N . ILE A 1 4 ? 9.859 0.437 -1.765 1.00 13.44 4 ILE A N 18
ATOM 12992 C CA . ILE A 1 4 ? 11.172 0.737 -2.321 1.00 61.31 4 ILE A CA 18
ATOM 12993 C C . ILE A 1 4 ? 11.067 1.727 -3.476 1.00 61.43 4 ILE A C 18
ATOM 12994 O O . ILE A 1 4 ? 11.979 2.518 -3.714 1.00 21.21 4 ILE A O 18
ATOM 13010 N N . ALA A 1 5 ? 9.947 1.677 -4.191 1.00 5.34 5 ALA A N 18
ATOM 13011 C CA . ALA A 1 5 ? 9.721 2.572 -5.319 1.00 0.23 5 ALA A CA 18
ATOM 13012 C C . ALA A 1 5 ? 9.856 4.032 -4.897 1.00 72.54 5 ALA A C 18
ATOM 13013 O O . ALA A 1 5 ? 10.157 4.900 -5.717 1.00 15.14 5 ALA A O 18
ATOM 13020 N N . LYS A 1 6 ? 9.631 4.295 -3.615 1.00 14.43 6 LYS A N 18
ATOM 13021 C CA . LYS A 1 6 ? 9.727 5.650 -3.083 1.00 62.33 6 LYS A CA 18
ATOM 13022 C C . LYS A 1 6 ? 11.127 6.218 -3.294 1.00 52.41 6 LYS A C 18
ATOM 13023 O O . LYS A 1 6 ? 11.294 7.421 -3.503 1.00 64.34 6 LYS A O 18
ATOM 13042 N N . LEU A 1 7 ? 12.129 5.348 -3.239 1.00 74.33 7 LEU A N 18
ATOM 13043 C CA . LEU A 1 7 ? 13.514 5.763 -3.426 1.00 44.20 7 LEU A CA 18
ATOM 13044 C C . LEU A 1 7 ? 13.873 5.812 -4.908 1.00 25.33 7 LEU A C 18
ATOM 13045 O O . LEU A 1 7 ? 14.769 6.551 -5.316 1.00 62.24 7 LEU A O 18
ATOM 13061 N N . VAL A 1 8 ? 13.167 5.020 -5.709 1.00 10.32 8 VAL A N 18
ATOM 13062 C CA . VAL A 1 8 ? 13.409 4.975 -7.146 1.00 14.21 8 VAL A CA 18
ATOM 13063 C C . VAL A 1 8 ? 13.161 6.336 -7.788 1.00 22.33 8 VAL A C 18
ATOM 13064 O O . VAL A 1 8 ? 14.081 6.962 -8.313 1.00 1.33 8 VAL A O 18
ATOM 13077 N N . ALA A 1 9 ? 11.912 6.787 -7.741 1.00 41.34 9 ALA A N 18
ATOM 13078 C CA . ALA A 1 9 ? 11.544 8.075 -8.316 1.00 54.21 9 ALA A CA 18
ATOM 13079 C C . ALA A 1 9 ? 12.378 9.203 -7.717 1.00 34.50 9 ALA A C 18
ATOM 13080 O O . ALA A 1 9 ? 12.550 10.255 -8.332 1.00 5.35 9 ALA A O 18
ATOM 13087 N N . LYS A 1 10 ? 12.892 8.976 -6.513 1.00 64.12 10 LYS A N 18
ATOM 13088 C CA . LYS A 1 10 ? 13.709 9.972 -5.830 1.00 62.10 10 LYS A CA 18
ATOM 13089 C C . LYS A 1 10 ? 15.124 9.999 -6.400 1.00 11.02 10 LYS A C 18
ATOM 13090 O O . LYS A 1 10 ? 15.540 10.985 -7.009 1.00 75.34 10 LYS A O 18
ATOM 13109 N N . PHE A 1 11 ? 15.859 8.910 -6.199 1.00 11.44 11 PHE A N 18
ATOM 13110 C CA . PHE A 1 11 ? 17.227 8.810 -6.693 1.00 21.50 11 PHE A CA 18
ATOM 13111 C C . PHE A 1 11 ? 17.258 8.178 -8.082 1.00 25.03 11 PHE A C 18
ATOM 13112 O O . PHE A 1 11 ? 17.457 8.864 -9.083 1.00 53.14 11 PHE A O 18
ATOM 13129 N N . GLY A 1 12 ? 17.062 6.864 -8.132 1.00 73.14 12 GLY A N 18
ATOM 13130 C CA . GLY A 1 12 ? 17.072 6.161 -9.402 1.00 32.32 12 GLY A CA 18
ATOM 13131 C C . GLY A 1 12 ? 16.972 4.658 -9.233 1.00 21.31 12 GLY A C 18
ATOM 13132 O O . GLY A 1 12 ? 17.340 4.118 -8.189 1.00 54.22 12 GLY A O 18
ATOM 13136 N N . TRP A 1 13 ? 16.473 3.981 -10.260 1.00 73.44 13 TRP A N 18
ATOM 13137 C CA . TRP A 1 13 ? 16.324 2.530 -10.220 1.00 1.21 13 TRP A CA 18
ATOM 13138 C C . TRP A 1 13 ? 17.638 1.859 -9.836 1.00 61.22 13 TRP A C 18
ATOM 13139 O O . TRP A 1 13 ? 17.723 1.123 -8.853 1.00 34.31 13 TRP A O 18
ATOM 13160 N N . PRO A 1 14 ? 18.689 2.117 -10.628 1.00 62.34 14 PRO A N 18
ATOM 13161 C CA . PRO A 1 14 ? 20.019 1.547 -10.390 1.00 73.12 14 PRO A CA 18
ATOM 13162 C C . PRO A 1 14 ? 20.686 2.131 -9.150 1.00 11.04 14 PRO A C 18
ATOM 13163 O O . PRO A 1 14 ? 21.752 1.676 -8.734 1.00 70.34 14 PRO A O 18
ATOM 13174 N N . ILE A 1 15 ? 20.052 3.140 -8.562 1.00 50.34 15 ILE A N 18
ATOM 13175 C CA . ILE A 1 15 ? 20.584 3.785 -7.368 1.00 63.23 15 ILE A CA 18
ATOM 13176 C C . ILE A 1 15 ? 19.983 3.182 -6.104 1.00 34.35 15 ILE A C 18
ATOM 13177 O O . ILE A 1 15 ? 20.571 3.260 -5.025 1.00 14.12 15 ILE A O 18
ATOM 13193 N N . VAL A 1 16 ? 18.807 2.578 -6.244 1.00 33.21 16 VAL A N 18
ATOM 13194 C CA . VAL A 1 16 ? 18.126 1.958 -5.113 1.00 71.14 16 VAL A CA 18
ATOM 13195 C C . VAL A 1 16 ? 18.462 0.474 -5.015 1.00 44.34 16 VAL A C 18
ATOM 13196 O O . VAL A 1 16 ? 18.425 -0.112 -3.934 1.00 21.44 16 VAL A O 18
ATOM 13209 N N . LYS A 1 17 ? 18.792 -0.128 -6.153 1.00 32.31 17 LYS A N 18
ATOM 13210 C CA . LYS A 1 17 ? 19.137 -1.544 -6.197 1.00 65.20 17 LYS A CA 18
ATOM 13211 C C . LYS A 1 17 ? 20.402 -1.821 -5.390 1.00 41.13 17 LYS A C 18
ATOM 13212 O O . LYS A 1 17 ? 20.655 -2.954 -4.981 1.00 74.53 17 LYS A O 18
ATOM 13231 N N . LYS A 1 18 ? 21.194 -0.778 -5.163 1.00 74.22 18 LYS A N 18
ATOM 13232 C CA . LYS A 1 18 ? 22.431 -0.907 -4.403 1.00 31.42 18 LYS A CA 18
ATOM 13233 C C . LYS A 1 18 ? 22.157 -0.843 -2.904 1.00 4.15 18 LYS A C 18
ATOM 13234 O O . LYS A 1 18 ? 22.618 -1.694 -2.142 1.00 12.43 18 LYS A O 18
ATOM 13253 N N . TYR A 1 19 ? 21.405 0.169 -2.487 1.00 40.52 19 TYR A N 18
ATOM 13254 C CA . TYR A 1 19 ? 21.071 0.345 -1.079 1.00 21.13 19 TYR A CA 18
ATOM 13255 C C . TYR A 1 19 ? 19.717 -0.281 -0.758 1.00 25.33 19 TYR A C 18
ATOM 13256 O O . TYR A 1 19 ? 19.070 0.082 0.224 1.00 14.42 19 TYR A O 18
ATOM 13274 N N . TYR A 1 20 ? 19.297 -1.225 -1.592 1.00 70.14 20 TYR A N 18
ATOM 13275 C CA . TYR A 1 20 ? 18.020 -1.902 -1.400 1.00 51.10 20 TYR A CA 18
ATOM 13276 C C . TYR A 1 20 ? 18.033 -2.737 -0.124 1.00 31.35 20 TYR A C 18
ATOM 13277 O O . TYR A 1 20 ? 17.052 -2.774 0.619 1.00 13.34 20 TYR A O 18
ATOM 13295 N N . LYS A 1 21 ? 19.153 -3.408 0.125 1.00 13.34 21 LYS A N 18
ATOM 13296 C CA . LYS A 1 21 ? 19.298 -4.242 1.312 1.00 34.23 21 LYS A CA 18
ATOM 13297 C C . LYS A 1 21 ? 19.070 -3.427 2.581 1.00 34.55 21 LYS A C 18
ATOM 13298 O O . LYS A 1 21 ? 18.223 -3.771 3.406 1.00 25.42 21 LYS A O 18
ATOM 13317 N N . GLN A 1 22 ? 19.829 -2.347 2.730 1.00 53.53 22 GLN A N 18
ATOM 13318 C CA . GLN A 1 22 ? 19.708 -1.483 3.898 1.00 34.14 22 GLN A CA 18
ATOM 13319 C C . GLN A 1 22 ? 18.280 -0.967 4.048 1.00 4.15 22 GLN A C 18
ATOM 13320 O O . GLN A 1 22 ? 17.653 -1.144 5.093 1.00 12.10 22 GLN A O 18
ATOM 13334 N N . ILE A 1 23 ? 17.774 -0.328 2.999 1.00 22.30 23 ILE A N 18
ATOM 13335 C CA . ILE A 1 23 ? 16.421 0.213 3.015 1.00 72.24 23 ILE A CA 18
ATOM 13336 C C . ILE A 1 23 ? 15.414 -0.837 3.472 1.00 62.51 23 ILE A C 18
ATOM 13337 O O . ILE A 1 23 ? 14.753 -0.673 4.496 1.00 15.13 23 ILE A O 18
ATOM 13353 N N . MET A 1 24 ? 15.305 -1.918 2.706 1.00 44.13 24 MET A N 18
ATOM 13354 C CA . MET A 1 24 ? 14.381 -2.997 3.034 1.00 23.32 24 MET A CA 18
ATOM 13355 C C . MET A 1 24 ? 14.658 -3.544 4.431 1.00 4.00 24 MET A C 18
ATOM 13356 O O . MET A 1 24 ? 13.751 -4.022 5.111 1.00 52.12 24 MET A O 18
ATOM 13370 N N . GLN A 1 25 ? 15.917 -3.470 4.852 1.00 61.24 25 GLN A N 18
ATOM 13371 C CA . GLN A 1 25 ? 16.312 -3.959 6.167 1.00 23.12 25 GLN A CA 18
ATOM 13372 C C . GLN A 1 25 ? 15.813 -3.028 7.267 1.00 54.22 25 GLN A C 18
ATOM 13373 O O . GLN A 1 25 ? 15.731 -3.415 8.433 1.00 42.42 25 GLN A O 18
ATOM 13387 N N . PHE A 1 26 ? 15.479 -1.798 6.888 1.00 64.41 26 PHE A N 18
ATOM 13388 C CA . PHE A 1 26 ? 14.989 -0.811 7.842 1.00 12.12 26 PHE A CA 18
ATOM 13389 C C . PHE A 1 26 ? 13.466 -0.846 7.927 1.00 73.22 26 PHE A C 18
ATOM 13390 O O . PHE A 1 26 ? 12.896 -0.945 9.014 1.00 22.11 26 PHE A O 18
ATOM 13407 N N . ILE A 1 27 ? 12.813 -0.764 6.772 1.00 20.14 27 ILE A N 18
ATOM 13408 C CA . ILE A 1 27 ? 11.357 -0.787 6.716 1.00 73.25 27 ILE A CA 18
ATOM 13409 C C . ILE A 1 27 ? 10.795 -1.975 7.490 1.00 40.22 27 ILE A C 18
ATOM 13410 O O . ILE A 1 27 ? 9.687 -1.915 8.022 1.00 45.40 27 ILE A O 18
ATOM 13426 N N . GLY A 1 28 ? 11.569 -3.055 7.550 1.00 54.41 28 GLY A N 18
ATOM 13427 C CA . GLY A 1 28 ? 11.132 -4.241 8.263 1.00 44.11 28 GLY A CA 18
ATOM 13428 C C . GLY A 1 28 ? 10.803 -3.956 9.715 1.00 71.41 28 GLY A C 18
ATOM 13429 O O . GLY A 1 28 ? 10.070 -4.713 10.351 1.00 40.11 28 GLY A O 18
ATOM 13433 N N . GLU A 1 29 ? 11.347 -2.863 10.240 1.00 21.24 29 GLU A N 18
ATOM 13434 C CA . GLU A 1 29 ? 11.108 -2.483 11.628 1.00 61.13 29 GLU A CA 18
ATOM 13435 C C . GLU A 1 29 ? 9.963 -1.479 11.727 1.00 30.33 29 GLU A C 18
ATOM 13436 O O . GLU A 1 29 ? 8.855 -1.824 12.135 1.00 13.13 29 GLU A O 18
ATOM 13448 N N . GLY A 1 30 ? 10.240 -0.234 11.351 1.00 24.44 30 GLY A N 18
ATOM 13449 C CA . GLY A 1 30 ? 9.225 0.801 11.406 1.00 32.22 30 GLY A CA 18
ATOM 13450 C C . GLY A 1 30 ? 9.798 2.188 11.193 1.00 25.41 30 GLY A C 18
ATOM 13451 O O . GLY A 1 30 ? 9.531 3.103 11.971 1.00 11.30 30 GLY A O 18
ATOM 13455 N N . TRP A 1 31 ? 10.590 2.343 10.138 1.00 21.42 31 TRP A N 18
ATOM 13456 C CA . TRP A 1 31 ? 11.205 3.628 9.826 1.00 13.03 31 TRP A CA 18
ATOM 13457 C C . TRP A 1 31 ? 10.154 4.642 9.387 1.00 72.50 31 TRP A C 18
ATOM 13458 O O . TRP A 1 31 ? 8.963 4.334 9.339 1.00 64.42 31 TRP A O 18
ATOM 13479 N N . ALA A 1 32 ? 10.602 5.851 9.067 1.00 12.21 32 ALA A N 18
ATOM 13480 C CA . ALA A 1 32 ? 9.699 6.909 8.629 1.00 24.14 32 ALA A CA 18
ATOM 13481 C C . ALA A 1 32 ? 9.465 6.843 7.124 1.00 20.41 32 ALA A C 18
ATOM 13482 O O . ALA A 1 32 ? 9.844 5.871 6.470 1.00 71.31 32 ALA A O 18
ATOM 13489 N N . ILE A 1 33 ? 8.838 7.881 6.581 1.00 23.14 33 ILE A N 18
ATOM 13490 C CA . ILE A 1 33 ? 8.554 7.940 5.153 1.00 62.31 33 ILE A CA 18
ATOM 13491 C C . ILE A 1 33 ? 9.563 8.825 4.428 1.00 74.51 33 ILE A C 18
ATOM 13492 O O . ILE A 1 33 ? 9.749 8.707 3.218 1.00 52.45 33 ILE A O 18
ATOM 13508 N N . ASN A 1 34 ? 10.212 9.709 5.178 1.00 42.04 34 ASN A N 18
ATOM 13509 C CA . ASN A 1 34 ? 11.204 10.614 4.607 1.00 75.54 34 ASN A CA 18
ATOM 13510 C C . ASN A 1 34 ? 12.591 10.328 5.174 1.00 52.50 34 ASN A C 18
ATOM 13511 O O . ASN A 1 34 ? 13.498 11.155 5.072 1.00 73.24 34 ASN A O 18
ATOM 13522 N N .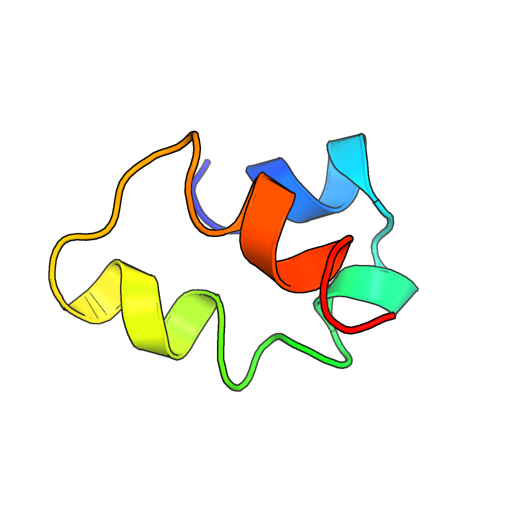 LYS A 1 35 ? 12.749 9.153 5.772 1.00 20.24 35 LYS A N 18
ATOM 13523 C CA . LYS A 1 35 ? 14.025 8.756 6.355 1.00 23.11 35 LYS A CA 18
ATOM 13524 C C . LYS A 1 35 ? 14.895 8.041 5.326 1.00 74.15 35 LYS A C 18
ATOM 13525 O O . LYS A 1 35 ? 16.014 8.4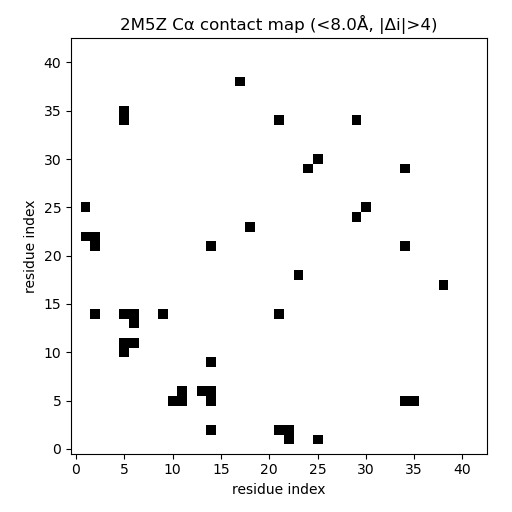67 5.042 1.00 44.31 35 LYS A O 18
ATOM 13544 N N . ILE A 1 36 ? 14.371 6.954 4.769 1.00 63.20 36 ILE A N 18
ATOM 13545 C CA . ILE A 1 36 ? 15.099 6.182 3.769 1.00 2.22 36 ILE A CA 18
ATOM 13546 C C . ILE A 1 36 ? 15.652 7.086 2.673 1.00 42.33 36 ILE A C 18
ATOM 13547 O O . ILE A 1 36 ? 16.710 6.814 2.105 1.00 62.24 36 ILE A O 18
ATOM 13563 N N . ILE A 1 37 ? 14.931 8.163 2.382 1.00 53.42 37 ILE A N 18
ATOM 13564 C CA . ILE A 1 37 ? 15.351 9.109 1.355 1.00 12.35 37 ILE A CA 18
ATOM 13565 C C . ILE A 1 37 ? 16.612 9.855 1.778 1.00 12.35 37 ILE A C 18
ATOM 13566 O O . ILE A 1 37 ? 17.635 9.801 1.097 1.00 44.44 37 ILE A O 18
ATOM 13582 N N . ASP A 1 38 ? 16.531 10.549 2.908 1.00 12.32 38 ASP A N 18
ATOM 13583 C CA . ASP A 1 38 ? 17.666 11.304 3.425 1.00 45.42 38 ASP A CA 18
ATOM 13584 C C . ASP A 1 38 ? 18.837 10.378 3.738 1.00 4.25 38 ASP A C 18
ATOM 13585 O O . ASP A 1 38 ? 19.999 10.766 3.613 1.00 11.13 38 ASP A O 18
ATOM 13594 N N . TRP A 1 39 ? 18.523 9.154 4.147 1.00 5.32 39 TRP A N 18
ATOM 13595 C CA . TRP A 1 39 ? 19.550 8.173 4.480 1.00 0.11 39 TRP A CA 18
ATOM 13596 C C . TRP A 1 39 ? 20.437 7.883 3.275 1.00 43.24 39 TRP A C 18
ATOM 13597 O O . TRP A 1 39 ? 21.664 7.880 3.382 1.00 20.21 39 TRP A O 18
ATOM 13618 N N . ILE A 1 40 ? 19.810 7.641 2.128 1.00 23.14 40 ILE A N 18
ATOM 13619 C CA . ILE A 1 40 ? 20.545 7.352 0.903 1.00 75.50 40 ILE A CA 18
ATOM 13620 C C . ILE A 1 40 ? 21.289 8.585 0.404 1.00 51.23 40 ILE A C 18
ATOM 13621 O O . ILE A 1 40 ? 22.443 8.500 -0.016 1.00 42.32 40 ILE A O 18
ATOM 13637 N N . LYS A 1 41 ? 20.621 9.733 0.454 1.00 62.12 41 LYS A N 18
ATOM 13638 C CA . LYS A 1 41 ? 21.219 10.986 0.010 1.00 0.50 41 LYS A CA 18
ATOM 13639 C C . LYS A 1 41 ? 22.518 11.265 0.759 1.00 1.14 41 LYS A C 18
ATOM 13640 O O . LYS A 1 41 ? 23.401 11.960 0.256 1.00 53.40 41 LYS A O 18
ATOM 13659 N N . LYS A 1 42 ? 22.630 10.717 1.965 1.00 54.23 42 LYS A N 18
ATOM 13660 C CA . LYS A 1 42 ? 23.822 10.904 2.783 1.00 32.22 42 LYS A CA 18
ATOM 13661 C C . LYS A 1 42 ? 24.782 9.729 2.622 1.00 15.24 42 LYS A C 18
ATOM 13662 O O . LYS A 1 42 ? 25.510 9.379 3.551 1.00 24.50 42 LYS A O 18
ATOM 13681 N N . HIS A 1 43 ? 24.778 9.125 1.438 1.00 13.42 43 HIS A N 18
ATOM 13682 C CA . HIS A 1 43 ? 25.650 7.991 1.156 1.00 41.15 43 HIS A CA 18
ATOM 13683 C C . HIS A 1 43 ? 26.264 8.112 -0.236 1.00 24.32 43 HIS A C 18
ATOM 13684 O O . HIS A 1 43 ? 27.475 7.966 -0.405 1.00 5.04 43 HIS A O 18
ATOM 13698 N N . ILE A 1 44 ? 25.422 8.378 -1.228 1.00 70.43 44 ILE A N 18
ATOM 13699 C CA . ILE A 1 44 ? 25.883 8.518 -2.604 1.00 32.30 44 ILE A CA 18
ATOM 13700 C C . ILE A 1 44 ? 26.659 9.816 -2.794 1.00 42.41 44 ILE A C 18
ATOM 13701 O O . ILE A 1 44 ? 26.849 10.583 -1.849 1.00 61.35 44 ILE A O 18
ATOM 13736 N N . GLY A 1 2 ? 5.633 -0.438 -3.835 1.00 20.02 2 GLY A N 19
ATOM 13737 C CA . GLY A 1 2 ? 4.961 -0.237 -2.564 1.00 44.12 2 GLY A CA 19
ATOM 13738 C C . GLY A 1 2 ? 5.663 0.786 -1.693 1.00 53.42 2 GLY A C 19
ATOM 13739 O O . GLY A 1 2 ? 5.353 1.976 -1.749 1.00 74.04 2 GLY A O 19
ATOM 13743 N N . ALA A 1 3 ? 6.610 0.323 -0.884 1.00 51.03 3 ALA A N 19
ATOM 13744 C CA . ALA A 1 3 ? 7.357 1.207 0.002 1.00 21.40 3 ALA A CA 19
ATOM 13745 C C . ALA A 1 3 ? 8.720 1.551 -0.588 1.00 43.31 3 ALA A C 19
ATOM 13746 O O . ALA A 1 3 ? 9.269 2.622 -0.324 1.00 33.45 3 ALA A O 19
ATOM 13753 N N . ILE A 1 4 ? 9.262 0.638 -1.387 1.00 52.42 4 ILE A N 19
ATOM 13754 C CA . ILE A 1 4 ? 10.561 0.847 -2.015 1.00 11.05 4 ILE A CA 19
ATOM 13755 C C . ILE A 1 4 ? 10.456 1.818 -3.185 1.00 43.25 4 ILE A C 19
ATOM 13756 O O . ILE A 1 4 ? 11.380 2.586 -3.452 1.00 51.43 4 ILE A O 19
ATOM 13772 N N . ALA A 1 5 ? 9.324 1.779 -3.880 1.00 40.22 5 ALA A N 19
ATOM 13773 C CA . ALA A 1 5 ? 9.097 2.658 -5.020 1.00 54.43 5 ALA A CA 19
ATOM 13774 C C . ALA A 1 5 ? 9.279 4.121 -4.630 1.00 41.34 5 ALA A C 19
ATOM 13775 O O . ALA A 1 5 ? 9.604 4.962 -5.469 1.00 11.42 5 ALA A O 19
ATOM 13782 N N . LYS A 1 6 ? 9.067 4.419 -3.353 1.00 5.11 6 LYS A N 19
ATOM 13783 C CA . LYS A 1 6 ? 9.209 5.781 -2.851 1.00 31.54 6 LYS A CA 19
ATOM 13784 C C . LYS A 1 6 ? 10.636 6.285 -3.040 1.00 21.34 6 LYS A C 19
ATOM 13785 O O . LYS A 1 6 ? 10.872 7.490 -3.134 1.00 63.10 6 LYS A O 19
ATOM 13804 N N . LEU A 1 7 ? 11.584 5.356 -3.096 1.00 21.15 7 LEU A N 19
ATOM 13805 C CA . LEU A 1 7 ? 12.989 5.706 -3.275 1.00 52.22 7 LEU A CA 19
ATOM 13806 C C . LEU A 1 7 ? 13.361 5.724 -4.754 1.00 73.24 7 LEU A C 19
ATOM 13807 O O . LEU A 1 7 ? 14.324 6.377 -5.156 1.00 12.54 7 LEU A O 19
ATOM 13823 N N . VAL A 1 8 ? 12.589 5.003 -5.562 1.00 23.20 8 VAL A N 19
ATOM 13824 C CA . VAL A 1 8 ? 12.835 4.938 -6.998 1.00 3.14 8 VAL A CA 19
ATOM 13825 C C . VAL A 1 8 ? 12.619 6.297 -7.654 1.00 5.00 8 VAL A C 19
ATOM 13826 O O . VAL A 1 8 ? 13.520 6.839 -8.294 1.00 23.31 8 VAL A O 19
ATOM 13839 N N . ALA A 1 9 ? 11.419 6.843 -7.490 1.00 50.12 9 ALA A N 19
ATOM 13840 C CA . ALA A 1 9 ? 11.085 8.141 -8.065 1.00 21.54 9 ALA A CA 19
ATOM 13841 C C . ALA A 1 9 ? 11.898 9.255 -7.414 1.00 65.53 9 ALA A C 19
ATOM 13842 O O . ALA A 1 9 ? 12.108 10.312 -8.008 1.00 41.42 9 ALA A O 19
ATOM 13849 N N . LYS A 1 10 ? 12.354 9.011 -6.190 1.00 63.33 10 LYS A N 19
ATOM 13850 C CA . LYS A 1 10 ? 13.146 9.993 -5.458 1.00 74.44 10 LYS A CA 19
ATOM 13851 C C . LYS A 1 10 ? 14.590 10.003 -5.949 1.00 72.42 10 LYS A C 19
ATOM 13852 O O . LYS A 1 10 ? 15.165 11.063 -6.195 1.00 51.12 10 LYS A O 19
ATOM 13871 N N . PHE A 1 11 ? 15.170 8.816 -6.091 1.00 20.51 11 PHE A N 19
ATOM 13872 C CA . PHE A 1 11 ? 16.547 8.688 -6.553 1.00 42.11 11 PHE A CA 19
ATOM 13873 C C . PHE A 1 11 ? 16.599 8.054 -7.940 1.00 51.53 11 PHE A C 19
ATOM 13874 O O . PHE A 1 11 ? 16.839 8.735 -8.937 1.00 31.41 11 PHE A O 19
ATOM 13891 N N . GLY A 1 12 ? 16.372 6.745 -7.995 1.00 41.44 12 GLY A N 19
ATOM 13892 C CA . GLY A 1 12 ? 16.398 6.041 -9.264 1.00 32.22 12 GLY A CA 19
ATOM 13893 C C . GLY A 1 12 ? 16.316 4.537 -9.093 1.00 75.15 12 GLY A C 19
ATOM 13894 O O . GLY A 1 12 ? 16.743 3.997 -8.073 1.00 71.01 12 GLY A O 19
ATOM 13898 N N . TRP A 1 13 ? 15.764 3.859 -10.093 1.00 54.55 13 TRP A N 19
ATOM 13899 C CA . TRP A 1 13 ? 15.625 2.408 -10.049 1.00 10.24 13 TRP A CA 19
ATOM 13900 C C . TRP A 1 13 ? 16.953 1.745 -9.701 1.00 42.03 13 TRP A C 19
ATOM 13901 O O . TRP A 1 13 ? 17.071 1.016 -8.716 1.00 63.45 13 TRP A O 19
ATOM 13922 N N . PRO A 1 14 ? 17.978 2.002 -10.527 1.00 43.42 14 PRO A N 19
ATOM 13923 C CA . PRO A 1 14 ? 19.317 1.440 -10.326 1.00 60.14 14 PRO A CA 19
ATOM 13924 C C . PRO A 1 14 ? 20.019 2.035 -9.111 1.00 24.13 14 PRO A C 19
ATOM 13925 O O . PRO A 1 14 ? 21.101 1.588 -8.727 1.00 34.13 14 PRO A O 19
ATOM 13936 N N . ILE A 1 15 ? 19.398 3.044 -8.509 1.00 64.14 15 ILE A N 19
ATOM 13937 C CA . ILE A 1 15 ? 19.964 3.698 -7.336 1.00 41.32 15 ILE A CA 19
ATOM 13938 C C . ILE A 1 15 ? 19.405 3.099 -6.050 1.00 5.51 15 ILE A C 19
ATOM 13939 O O . ILE A 1 15 ? 20.021 3.196 -4.988 1.00 45.54 15 ILE A O 19
ATOM 13955 N N . VAL A 1 16 ? 18.235 2.478 -6.152 1.00 53.24 16 VAL A N 19
ATOM 13956 C CA . VAL A 1 16 ? 17.593 1.860 -4.998 1.00 5.31 16 VAL A CA 19
ATOM 13957 C C . VAL A 1 16 ? 17.932 0.376 -4.910 1.00 51.42 16 VAL A C 19
ATOM 13958 O O . VAL A 1 16 ? 17.943 -0.206 -3.826 1.00 34.53 16 VAL A O 19
ATOM 13971 N N . LYS A 1 17 ? 18.209 -0.231 -6.059 1.00 52.52 17 LYS A N 19
ATOM 13972 C CA . LYS A 1 17 ? 18.550 -1.647 -6.114 1.00 71.11 17 LYS A CA 19
ATOM 13973 C C . LYS A 1 17 ? 19.835 -1.928 -5.342 1.00 0.53 17 LYS A C 19
ATOM 13974 O O . LYS A 1 17 ? 20.027 -3.022 -4.811 1.00 52.04 17 LYS A O 19
ATOM 13993 N N . LYS A 1 18 ? 20.713 -0.932 -5.281 1.00 14.32 18 LYS A N 19
ATOM 13994 C CA . LYS A 1 18 ? 21.979 -1.069 -4.571 1.00 33.32 18 LYS A CA 19
ATOM 13995 C C . LYS A 1 18 ? 21.767 -0.999 -3.062 1.00 32.21 18 LYS A C 19
ATOM 13996 O O . LYS A 1 18 ? 22.288 -1.826 -2.313 1.00 43.21 18 LYS A O 19
ATOM 14015 N N . TYR A 1 19 ? 20.998 -0.009 -2.623 1.00 21.04 19 TYR A N 19
ATOM 14016 C CA . TYR A 1 19 ? 20.718 0.169 -1.203 1.00 2.02 19 TYR A CA 19
ATOM 14017 C C . TYR A 1 19 ? 19.379 -0.459 -0.828 1.00 62.15 19 TYR A C 19
ATOM 14018 O O . TYR A 1 19 ? 18.713 -0.017 0.108 1.00 42.10 19 TYR A O 19
ATOM 14036 N N . TYR A 1 20 ? 18.992 -1.493 -1.567 1.00 34.24 20 TYR A N 19
ATOM 14037 C CA . TYR A 1 20 ? 17.732 -2.182 -1.315 1.00 34.42 20 TYR A CA 19
ATOM 14038 C C . TYR A 1 20 ? 17.828 -3.055 -0.067 1.00 12.10 20 TYR A C 19
ATOM 14039 O O . TYR A 1 20 ? 16.839 -3.266 0.636 1.00 42.12 20 TYR A O 19
ATOM 14057 N N . LYS A 1 21 ? 19.027 -3.560 0.203 1.00 51.41 21 LYS A N 19
ATOM 14058 C CA . LYS A 1 21 ? 19.256 -4.408 1.366 1.00 23.13 21 LYS A CA 19
ATOM 14059 C C . LYS A 1 21 ? 19.167 -3.599 2.656 1.00 13.31 21 LYS A C 19
ATOM 14060 O O . LYS A 1 21 ? 19.130 -4.161 3.750 1.00 13.12 21 LYS A O 19
ATOM 14079 N N . GLN A 1 22 ? 19.131 -2.277 2.519 1.00 72.21 22 GLN A N 19
ATOM 14080 C CA . GLN A 1 22 ? 19.045 -1.392 3.674 1.00 15.31 22 GLN A CA 19
ATOM 14081 C C . GLN A 1 22 ? 17.663 -0.752 3.768 1.00 61.31 22 GLN A C 19
ATOM 14082 O O . GLN A 1 22 ? 16.952 -0.931 4.757 1.00 11.22 22 GLN A O 19
ATOM 14096 N N . ILE A 1 23 ? 17.290 -0.007 2.733 1.00 21.01 23 ILE A N 19
ATOM 14097 C CA . ILE A 1 23 ? 15.994 0.658 2.699 1.00 14.12 23 ILE A CA 19
ATOM 14098 C C . ILE A 1 23 ? 14.868 -0.314 3.036 1.00 1.03 23 ILE A C 19
ATOM 14099 O O . ILE A 1 23 ? 13.870 0.065 3.649 1.00 61.33 23 ILE A O 19
ATOM 14115 N N . MET A 1 24 ? 15.037 -1.569 2.634 1.00 63.13 24 MET A N 19
ATOM 14116 C CA . MET A 1 24 ? 14.036 -2.597 2.896 1.00 5.10 24 MET A CA 19
ATOM 14117 C C . MET A 1 24 ? 14.157 -3.121 4.323 1.00 31.24 24 MET A C 19
ATOM 14118 O O . MET A 1 24 ? 13.168 -3.194 5.052 1.00 1.43 24 MET A O 19
ATOM 14132 N N . GLN A 1 25 ? 15.374 -3.485 4.715 1.00 72.44 25 GLN A N 19
ATOM 14133 C CA . GLN A 1 25 ? 15.622 -4.004 6.055 1.00 54.12 25 GLN A CA 19
ATOM 14134 C C . GLN A 1 25 ? 15.236 -2.978 7.115 1.00 34.13 25 GLN A C 19
ATOM 14135 O O . GLN A 1 25 ? 15.013 -3.324 8.276 1.00 52.52 25 GLN A O 19
ATOM 14149 N N . PHE A 1 26 ? 15.159 -1.715 6.709 1.00 35.04 26 PHE A N 19
ATOM 14150 C CA . PHE A 1 26 ? 14.801 -0.638 7.625 1.00 33.22 26 PHE A CA 19
ATOM 14151 C C . PHE A 1 26 ? 13.285 -0.524 7.765 1.00 25.33 26 PHE A C 19
ATOM 14152 O O . PHE A 1 26 ? 12.743 -0.634 8.866 1.00 44.15 26 PHE A O 19
ATOM 14169 N N . ILE A 1 27 ? 12.609 -0.303 6.643 1.00 33.35 27 ILE A N 19
ATOM 14170 C CA . ILE A 1 27 ? 11.157 -0.175 6.641 1.00 73.04 27 ILE A CA 19
ATOM 14171 C C . ILE A 1 27 ? 10.500 -1.342 7.371 1.00 3.41 27 ILE A C 19
ATOM 14172 O O . ILE A 1 27 ? 9.425 -1.198 7.951 1.00 30.42 27 ILE A O 19
ATOM 14188 N N . GLY A 1 28 ? 11.157 -2.497 7.340 1.00 71.43 28 GLY A N 19
ATOM 14189 C CA . GLY A 1 28 ? 10.623 -3.672 8.004 1.00 61.10 28 GLY A CA 19
ATOM 14190 C C . GLY A 1 28 ? 10.362 -3.436 9.478 1.00 11.13 28 GLY A C 19
ATOM 14191 O O . GLY A 1 28 ? 9.569 -4.146 10.096 1.00 62.23 28 GLY A O 19
ATOM 14195 N N . GLU A 1 29 ? 11.032 -2.436 10.044 1.00 74.52 29 GLU A N 19
ATOM 14196 C CA . GLU A 1 29 ? 10.869 -2.111 11.456 1.00 71.31 29 GLU A CA 19
ATOM 14197 C C . GLU A 1 29 ? 9.821 -1.019 11.645 1.00 15.33 29 GLU A C 19
ATOM 14198 O O . GLU A 1 29 ? 8.700 -1.287 12.076 1.00 53.51 29 GLU A O 19
ATOM 14210 N N . GLY A 1 30 ? 10.195 0.215 11.320 1.00 13.33 30 GLY A N 19
ATOM 14211 C CA . GLY A 1 30 ? 9.277 1.330 11.462 1.00 53.31 30 GLY A CA 19
ATOM 14212 C C . GLY A 1 30 ? 9.936 2.664 11.175 1.00 43.44 30 GLY A C 19
ATOM 14213 O O . GLY A 1 30 ? 9.767 3.623 11.928 1.00 11.01 30 GLY A O 19
ATOM 14217 N N . TRP A 1 31 ? 10.691 2.726 10.084 1.00 42.32 31 TRP A N 19
ATOM 14218 C CA . TRP A 1 31 ? 11.380 3.953 9.700 1.00 4.21 31 TRP A CA 19
ATOM 14219 C C . TRP A 1 31 ? 10.386 5.021 9.257 1.00 32.45 31 TRP A C 19
ATOM 14220 O O . TRP A 1 31 ? 9.176 4.795 9.262 1.00 62.45 31 TRP A O 19
ATOM 14241 N N . ALA A 1 32 ? 10.903 6.184 8.876 1.00 23.21 32 ALA A N 19
ATOM 14242 C CA . ALA A 1 32 ? 10.060 7.285 8.428 1.00 12.15 32 ALA A CA 19
ATOM 14243 C C . ALA A 1 32 ? 10.008 7.353 6.906 1.00 40.20 32 ALA A C 19
ATOM 14244 O O . ALA A 1 32 ? 10.461 6.437 6.219 1.00 41.53 32 ALA A O 19
ATOM 14251 N N . ILE A 1 33 ? 9.453 8.443 6.386 1.00 72.53 33 ILE A N 19
ATOM 14252 C CA . ILE A 1 33 ? 9.343 8.629 4.944 1.00 13.13 33 ILE A CA 19
ATOM 14253 C C . ILE A 1 33 ? 10.465 9.518 4.418 1.00 75.33 33 ILE A C 19
ATOM 14254 O O . ILE A 1 33 ? 10.735 9.547 3.218 1.00 1.40 33 ILE A O 19
ATOM 14270 N N . ASN A 1 34 ? 11.115 10.239 5.324 1.00 4.44 34 ASN A N 19
ATOM 14271 C CA . ASN A 1 34 ? 12.210 11.128 4.951 1.00 12.45 34 ASN A CA 19
ATOM 14272 C C . ASN A 1 34 ? 13.556 10.530 5.349 1.00 11.40 34 ASN A C 19
ATOM 14273 O O . ASN A 1 34 ? 14.598 10.907 4.813 1.00 2.40 34 ASN A O 19
ATOM 14284 N N . LYS A 1 35 ? 13.526 9.595 6.292 1.00 21.02 35 LYS A N 19
ATOM 14285 C CA . LYS A 1 35 ? 14.742 8.942 6.762 1.00 44.04 35 LYS A CA 19
ATOM 14286 C C . LYS A 1 35 ? 15.466 8.249 5.612 1.00 62.32 35 LYS A C 19
ATOM 14287 O O . LYS A 1 35 ? 16.577 8.633 5.243 1.00 15.14 35 LYS A O 19
ATOM 14306 N N . ILE A 1 36 ? 14.830 7.227 5.048 1.00 0.24 36 ILE A N 19
ATOM 14307 C CA . ILE A 1 36 ? 15.413 6.483 3.939 1.00 50.00 36 ILE A CA 19
ATOM 14308 C C . ILE A 1 36 ? 15.922 7.424 2.853 1.00 43.52 36 ILE A C 19
ATOM 14309 O O . ILE A 1 36 ? 16.911 7.134 2.179 1.00 25.05 36 ILE A O 19
ATOM 14325 N N . ILE A 1 37 ? 15.241 8.554 2.689 1.00 22.43 37 ILE A N 19
ATOM 14326 C CA . ILE A 1 37 ? 15.627 9.539 1.687 1.00 14.21 37 ILE A CA 19
ATOM 14327 C C . ILE A 1 37 ? 16.984 10.153 2.013 1.00 60.20 37 ILE A C 19
ATOM 14328 O O . ILE A 1 37 ? 17.959 9.948 1.290 1.00 62.20 37 ILE A O 19
ATOM 14344 N N . ASP A 1 38 ? 17.040 10.905 3.107 1.00 72.33 38 ASP A N 19
ATOM 14345 C CA . ASP A 1 38 ? 18.279 11.546 3.531 1.00 13.41 38 ASP A CA 19
ATOM 14346 C C . ASP A 1 38 ? 19.362 10.508 3.805 1.00 2.11 38 ASP A C 19
ATOM 14347 O O . ASP A 1 38 ? 20.551 10.826 3.817 1.00 44.12 38 ASP A O 19
ATOM 14356 N N . TRP A 1 39 ? 18.943 9.268 4.026 1.00 71.50 39 TRP A N 19
ATOM 14357 C CA . TRP A 1 39 ? 19.878 8.183 4.301 1.00 30.53 39 TRP A CA 19
ATOM 14358 C C . TRP A 1 39 ? 20.640 7.788 3.041 1.00 32.51 39 TRP A C 19
ATOM 14359 O O . TRP A 1 39 ? 21.869 7.707 3.048 1.00 54.14 39 TRP A O 19
ATOM 14380 N N . ILE A 1 40 ? 19.904 7.543 1.962 1.00 31.43 40 ILE A N 19
ATOM 14381 C CA . ILE A 1 40 ? 20.512 7.157 0.695 1.00 52.42 40 ILE A CA 19
ATOM 14382 C C . ILE A 1 40 ? 21.447 8.246 0.180 1.00 11.52 40 ILE A C 19
ATOM 14383 O O . ILE A 1 40 ? 22.642 8.017 -0.007 1.00 51.04 40 ILE A O 19
ATOM 14399 N N . LYS A 1 41 ? 20.895 9.434 -0.045 1.00 44.12 41 LYS A N 19
ATOM 14400 C CA . LYS A 1 41 ? 21.679 10.562 -0.535 1.00 63.32 41 LYS A CA 19
ATOM 14401 C C . LYS A 1 41 ? 22.919 10.778 0.327 1.00 13.31 41 LYS A C 19
ATOM 14402 O O . LYS A 1 41 ? 23.950 11.246 -0.156 1.00 40.20 41 LYS A O 19
ATOM 14421 N N . LYS A 1 42 ? 22.812 10.434 1.606 1.00 73.11 42 LYS A N 19
ATOM 14422 C CA . LYS A 1 42 ? 23.924 10.588 2.536 1.00 62.31 42 LYS A CA 19
ATOM 14423 C C . LYS A 1 42 ? 25.075 9.658 2.166 1.00 62.32 42 LYS A C 19
ATOM 14424 O O . LYS A 1 42 ? 26.243 10.046 2.220 1.00 55.42 42 LYS A O 19
ATOM 14443 N N . HIS A 1 43 ? 24.739 8.428 1.789 1.00 51.23 43 HIS A N 19
ATOM 14444 C CA . HIS A 1 43 ? 25.745 7.443 1.407 1.00 0.44 43 HIS A CA 19
ATOM 14445 C C . HIS A 1 43 ? 26.400 7.821 0.082 1.00 75.32 43 HIS A C 19
ATOM 14446 O O . HIS A 1 43 ? 27.605 8.064 0.021 1.00 21.02 43 HIS A O 19
ATOM 14460 N N . ILE A 1 44 ? 25.598 7.866 -0.977 1.00 15.44 44 ILE A N 19
ATOM 14461 C CA . ILE A 1 44 ? 26.099 8.214 -2.300 1.00 43.12 44 ILE A CA 19
ATOM 14462 C C . ILE A 1 44 ? 26.808 9.564 -2.282 1.00 50.32 44 ILE A C 19
ATOM 14463 O O . ILE A 1 44 ? 27.732 9.803 -3.060 1.00 53.12 44 ILE A O 19
ATOM 14498 N N . GLY A 1 2 ? 4.076 0.662 -2.677 1.00 1.22 2 GLY A N 20
ATOM 14499 C CA . GLY A 1 2 ? 4.906 1.782 -3.080 1.00 52.53 2 GLY A CA 20
ATOM 14500 C C . GLY A 1 2 ? 5.950 2.135 -2.040 1.00 24.32 2 GLY A C 20
ATOM 14501 O O . GLY A 1 2 ? 6.255 3.308 -1.829 1.00 13.23 2 GLY A O 20
ATOM 14505 N N . ALA A 1 3 ? 6.500 1.116 -1.387 1.00 32.12 3 ALA A N 20
ATOM 14506 C CA . ALA A 1 3 ? 7.516 1.324 -0.363 1.00 22.11 3 ALA A CA 20
ATOM 14507 C C . ALA A 1 3 ? 8.877 1.609 -0.990 1.00 13.30 3 ALA A C 20
ATOM 14508 O O . ALA A 1 3 ? 9.425 2.701 -0.836 1.00 14.21 3 ALA A O 20
ATOM 14515 N N . ILE A 1 4 ? 9.416 0.622 -1.696 1.00 24.50 4 ILE A N 20
ATOM 14516 C CA . ILE A 1 4 ? 10.713 0.768 -2.346 1.00 73.31 4 ILE A CA 20
ATOM 14517 C C . ILE A 1 4 ? 10.622 1.699 -3.551 1.00 31.45 4 ILE A C 20
ATOM 14518 O O . ILE A 1 4 ? 11.564 2.429 -3.856 1.00 20.02 4 ILE A O 20
ATOM 14534 N N . ALA A 1 5 ? 9.480 1.668 -4.230 1.00 63.13 5 ALA A N 20
ATOM 14535 C CA . ALA A 1 5 ? 9.264 2.512 -5.399 1.00 63.31 5 ALA A CA 20
ATOM 14536 C C . ALA A 1 5 ? 9.428 3.987 -5.049 1.00 61.21 5 ALA A C 20
ATOM 14537 O O . ALA A 1 5 ? 9.688 4.817 -5.920 1.00 3.30 5 ALA A O 20
ATOM 14544 N N . LYS A 1 6 ? 9.273 4.307 -3.769 1.00 5.02 6 LYS A N 20
ATOM 14545 C CA . LYS A 1 6 ? 9.405 5.682 -3.302 1.00 54.24 6 LYS A CA 20
ATOM 14546 C C . LYS A 1 6 ? 10.830 6.189 -3.497 1.00 1.21 6 LYS A C 20
ATOM 14547 O O . LYS A 1 6 ? 11.044 7.350 -3.850 1.00 64.54 6 LYS A O 20
ATOM 14566 N N . LEU A 1 7 ? 11.801 5.313 -3.266 1.00 24.04 7 LEU A N 20
ATOM 14567 C CA . LEU A 1 7 ? 13.207 5.672 -3.417 1.00 63.52 7 LEU A CA 20
ATOM 14568 C C . LEU A 1 7 ? 13.594 5.750 -4.891 1.00 34.43 7 LEU A C 20
ATOM 14569 O O . LEU A 1 7 ? 14.567 6.410 -5.254 1.00 52.21 7 LEU A O 20
ATOM 14585 N N . VAL A 1 8 ? 12.823 5.072 -5.736 1.00 0.31 8 VAL A N 20
ATOM 14586 C CA . VAL A 1 8 ? 13.082 5.067 -7.171 1.00 2.53 8 VAL A CA 20
ATOM 14587 C C . VAL A 1 8 ? 12.834 6.443 -7.779 1.00 5.45 8 VAL A C 20
ATOM 14588 O O . VAL A 1 8 ? 13.753 7.080 -8.294 1.00 11.11 8 VAL A O 20
ATOM 14601 N N . ALA A 1 9 ? 11.587 6.897 -7.714 1.00 31.20 9 ALA A N 20
ATOM 14602 C CA . ALA A 1 9 ? 11.218 8.199 -8.256 1.00 23.13 9 ALA A CA 20
ATOM 14603 C C . ALA A 1 9 ? 12.016 9.316 -7.591 1.00 34.22 9 ALA A C 20
ATOM 14604 O O . ALA A 1 9 ? 12.202 10.388 -8.167 1.00 32.11 9 ALA A O 20
ATOM 14611 N N . LYS A 1 10 ? 12.484 9.059 -6.374 1.00 63.54 10 LYS A N 20
ATOM 14612 C CA . LYS A 1 10 ? 13.263 10.041 -5.630 1.00 54.51 10 LYS A CA 20
ATOM 14613 C C . LYS A 1 10 ? 14.711 10.064 -6.109 1.00 13.53 10 LYS A C 20
ATOM 14614 O O . LYS A 1 10 ? 15.246 11.120 -6.448 1.00 61.12 10 LYS A O 20
ATOM 14633 N N . PHE A 1 11 ? 15.339 8.894 -6.135 1.00 21.23 11 PHE A N 20
ATOM 14634 C CA . PHE A 1 11 ? 16.725 8.780 -6.573 1.00 24.04 11 PHE A CA 20
ATOM 14635 C C . PHE A 1 11 ? 16.805 8.191 -7.978 1.00 42.21 11 PHE A C 20
ATOM 14636 O O . PHE A 1 11 ? 17.065 8.903 -8.947 1.00 64.23 11 PHE A O 20
ATOM 14653 N N . GLY A 1 12 ? 16.580 6.885 -8.080 1.00 33.32 12 GLY A N 20
ATOM 14654 C CA . GLY A 1 12 ? 16.631 6.221 -9.369 1.00 42.24 12 GLY A CA 20
ATOM 14655 C C . GLY A 1 12 ? 16.564 4.712 -9.248 1.00 33.20 12 GLY A C 20
ATOM 14656 O O . GLY A 1 12 ? 16.990 4.144 -8.243 1.00 22.24 12 GLY A O 20
ATOM 14660 N N . TRP A 1 13 ? 16.025 4.061 -10.273 1.00 4.21 13 TRP A N 20
ATOM 14661 C CA . TRP A 1 13 ? 15.902 2.608 -10.276 1.00 31.14 13 TRP A CA 20
ATOM 14662 C C . TRP A 1 13 ? 17.235 1.948 -9.943 1.00 64.43 13 TRP A C 20
ATOM 14663 O O . TRP A 1 13 ? 17.356 1.185 -8.984 1.00 12.40 13 TRP A O 20
ATOM 14684 N N . PRO A 1 14 ? 18.262 2.245 -10.753 1.00 44.02 14 PRO A N 20
ATOM 14685 C CA . PRO A 1 14 ? 19.606 1.691 -10.564 1.00 22.32 14 PRO A CA 20
ATOM 14686 C C . PRO A 1 14 ? 20.295 2.250 -9.324 1.00 14.34 14 PRO A C 20
ATOM 14687 O O . PRO A 1 14 ? 21.377 1.800 -8.947 1.00 31.12 14 PRO A O 20
ATOM 14698 N N . ILE A 1 15 ? 19.660 3.233 -8.693 1.00 45.24 15 ILE A N 20
ATOM 14699 C CA . ILE A 1 15 ? 20.212 3.852 -7.495 1.00 0.53 15 ILE A CA 20
ATOM 14700 C C . ILE A 1 15 ? 19.650 3.206 -6.233 1.00 72.34 15 ILE A C 20
ATOM 14701 O O . ILE A 1 15 ? 20.262 3.264 -5.167 1.00 21.21 15 ILE A O 20
ATOM 14717 N N . VAL A 1 16 ? 18.480 2.587 -6.363 1.00 2.41 16 VAL A N 20
ATOM 14718 C CA . VAL A 1 16 ? 17.836 1.926 -5.234 1.00 52.34 16 VAL A CA 20
ATOM 14719 C C . VAL A 1 16 ? 18.192 0.445 -5.189 1.00 23.33 16 VAL A C 20
ATOM 14720 O O . VAL A 1 16 ? 18.194 -0.17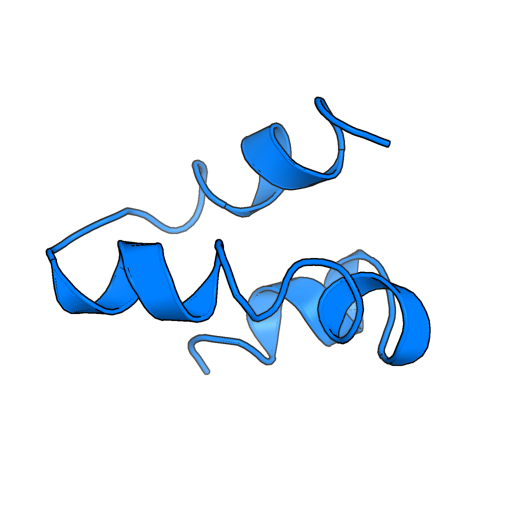3 -4.123 1.00 41.45 16 VAL A O 20
ATOM 14733 N N . LYS A 1 17 ? 18.495 -0.121 -6.352 1.00 74.42 17 LYS A N 20
ATOM 14734 C CA . LYS A 1 17 ? 18.855 -1.531 -6.447 1.00 21.11 17 LYS A CA 20
ATOM 14735 C C . LYS A 1 17 ? 20.118 -1.825 -5.644 1.00 3.30 17 LYS A C 20
ATOM 14736 O O . LYS A 1 17 ? 20.313 -2.939 -5.159 1.00 21.43 17 LYS A O 20
ATOM 14755 N N . LYS A 1 18 ? 20.974 -0.817 -5.506 1.00 71.53 18 LYS A N 20
ATOM 14756 C CA . LYS A 1 18 ? 22.218 -0.966 -4.760 1.00 15.12 18 LYS A CA 20
ATOM 14757 C C . LYS A 1 18 ? 21.958 -0.931 -3.257 1.00 53.21 18 LYS A C 20
ATOM 14758 O O . LYS A 1 18 ? 22.510 -1.732 -2.503 1.00 73.30 18 LYS A O 20
ATOM 14777 N N . TYR A 1 19 ? 21.114 0.001 -2.829 1.00 54.31 19 TYR A N 20
ATOM 14778 C CA . TYR A 1 19 ? 20.781 0.141 -1.416 1.00 45.03 19 TYR A CA 20
ATOM 14779 C C . TYR A 1 19 ? 19.475 -0.576 -1.090 1.00 54.55 19 TYR A C 20
ATOM 14780 O O . TYR A 1 19 ? 18.767 -0.205 -0.154 1.00 14.51 19 TYR A O 20
ATOM 14798 N N . TYR A 1 20 ? 19.162 -1.605 -1.870 1.00 13.50 20 TYR A N 20
ATOM 14799 C CA . TYR A 1 20 ? 17.940 -2.373 -1.667 1.00 34.31 20 TYR A CA 20
ATOM 14800 C C . TYR A 1 20 ? 18.118 -3.395 -0.548 1.00 10.33 20 TYR A C 20
ATOM 14801 O O . TYR A 1 20 ? 17.191 -4.130 -0.208 1.00 13.24 20 TYR A O 20
ATOM 14819 N N . LYS A 1 21 ? 19.318 -3.434 0.022 1.00 35.23 21 LYS A N 20
ATOM 14820 C CA . LYS A 1 21 ? 19.620 -4.363 1.105 1.00 45.30 21 LYS A CA 20
ATOM 14821 C C . LYS A 1 21 ? 19.508 -3.673 2.461 1.00 42.22 21 LYS A C 20
ATOM 14822 O O . LYS A 1 21 ? 19.547 -4.325 3.504 1.00 65.24 21 LYS A O 20
ATOM 14841 N N . GLN A 1 22 ? 19.367 -2.351 2.437 1.00 22.45 22 GLN A N 20
ATOM 14842 C CA . GLN A 1 22 ? 19.248 -1.575 3.666 1.00 45.43 22 GLN A CA 20
ATOM 14843 C C . GLN A 1 22 ? 17.853 -0.973 3.796 1.00 3.42 22 GLN A C 20
ATOM 14844 O O . GLN A 1 22 ? 17.198 -1.119 4.828 1.00 11.04 22 GLN A O 20
ATOM 14858 N N . ILE A 1 23 ? 17.406 -0.295 2.744 1.00 33.43 23 ILE A N 20
ATOM 14859 C CA . ILE A 1 23 ? 16.088 0.328 2.742 1.00 61.11 23 ILE A CA 20
ATOM 14860 C C . ILE A 1 23 ? 15.008 -0.667 3.153 1.00 64.41 23 ILE A C 20
ATOM 14861 O O . ILE A 1 23 ? 14.417 -0.549 4.226 1.00 62.23 23 ILE A O 20
ATOM 14877 N N . MET A 1 24 ? 14.758 -1.649 2.293 1.00 52.03 24 MET A N 20
ATOM 14878 C CA . MET A 1 24 ? 13.751 -2.667 2.568 1.00 20.41 24 MET A CA 20
ATOM 14879 C C . MET A 1 24 ? 14.040 -3.374 3.889 1.00 74.13 24 MET A C 20
ATOM 14880 O O . MET A 1 24 ? 13.132 -3.899 4.533 1.00 73.25 24 MET A O 20
ATOM 14894 N N . GLN A 1 25 ? 15.308 -3.383 4.285 1.00 22.11 25 GLN A N 20
ATOM 14895 C CA . GLN A 1 25 ? 15.715 -4.027 5.529 1.00 51.42 25 GLN A CA 20
ATOM 14896 C C . GLN A 1 25 ? 15.318 -3.181 6.734 1.00 1.04 25 GLN A C 20
ATOM 14897 O O . GLN A 1 25 ? 15.163 -3.695 7.842 1.00 33.22 25 GLN A O 20
ATOM 14911 N N . PHE A 1 26 ? 15.156 -1.881 6.511 1.00 32.04 26 PHE A N 20
ATOM 14912 C CA . PHE A 1 26 ? 14.778 -0.963 7.580 1.00 64.30 26 PHE A CA 20
ATOM 14913 C C . PHE A 1 26 ? 13.261 -0.902 7.734 1.00 65.12 26 PHE A C 20
ATOM 14914 O O . PHE A 1 26 ? 12.732 -1.053 8.835 1.00 22.23 26 PHE A O 20
ATOM 14931 N N . ILE A 1 27 ? 12.569 -0.679 6.622 1.00 33.02 27 ILE A N 20
ATOM 14932 C CA . ILE A 1 27 ? 11.113 -0.598 6.633 1.00 64.21 27 ILE A CA 20
ATOM 14933 C C . ILE A 1 27 ? 10.501 -1.804 7.337 1.00 60.30 27 ILE A C 20
ATOM 14934 O O . ILE A 1 27 ? 9.428 -1.711 7.932 1.00 41.54 27 ILE A O 20
ATOM 14950 N N . GLY A 1 28 ? 11.192 -2.938 7.267 1.00 44.13 28 GLY A N 20
ATOM 14951 C CA . GLY A 1 28 ? 10.702 -4.146 7.903 1.00 20.51 28 GLY A CA 20
ATOM 14952 C C . GLY A 1 28 ? 10.455 -3.961 9.387 1.00 10.01 28 GLY A C 20
ATOM 14953 O O . GLY A 1 28 ? 9.688 -4.709 9.993 1.00 42.32 28 GLY A O 20
ATOM 14957 N N . GLU A 1 29 ? 11.108 -2.963 9.974 1.00 53.40 29 GLU A N 20
ATOM 14958 C CA . GLU A 1 29 ? 10.956 -2.684 11.397 1.00 1.22 29 GLU A CA 20
ATOM 14959 C C . GLU A 1 29 ? 9.875 -1.633 11.634 1.00 42.24 29 GLU A C 20
ATOM 14960 O O . GLU A 1 29 ? 8.771 -1.950 12.074 1.00 22.11 29 GLU A O 20
ATOM 14972 N N . GLY A 1 30 ? 10.203 -0.378 11.338 1.00 74.54 30 GLY A N 20
ATOM 14973 C CA . GLY A 1 30 ? 9.250 0.701 11.525 1.00 65.41 30 GLY A CA 20
ATOM 14974 C C . GLY A 1 30 ? 9.883 2.068 11.357 1.00 23.22 30 GLY A C 20
ATOM 14975 O O . GLY A 1 30 ? 9.672 2.961 12.177 1.00 2.32 30 GLY A O 20
ATOM 14979 N N . TRP A 1 31 ? 10.662 2.231 10.294 1.00 70.21 31 TRP A N 20
ATOM 14980 C CA . TRP A 1 31 ? 11.329 3.499 10.023 1.00 42.13 31 TRP A CA 20
ATOM 14981 C C . TRP A 1 31 ? 10.315 4.586 9.685 1.00 2.41 31 TRP A C 20
ATOM 14982 O O . TRP A 1 31 ? 9.109 4.341 9.671 1.00 65.51 31 TRP A O 20
ATOM 15003 N N . ALA A 1 32 ? 10.812 5.789 9.414 1.00 74.03 32 ALA A N 20
ATOM 15004 C CA . ALA A 1 32 ? 9.948 6.913 9.074 1.00 40.01 32 ALA A CA 20
ATOM 15005 C C . ALA A 1 32 ? 9.657 6.949 7.577 1.00 3.24 32 ALA A C 20
ATOM 15006 O O . ALA A 1 32 ? 9.966 6.003 6.853 1.00 73.42 32 ALA A O 20
ATOM 15013 N N . ILE A 1 33 ? 9.062 8.046 7.121 1.00 2.25 33 ILE A N 20
ATOM 15014 C CA . ILE A 1 33 ? 8.731 8.205 5.711 1.00 74.30 33 ILE A CA 20
ATOM 15015 C C . ILE A 1 33 ? 9.740 9.105 5.007 1.00 51.12 33 ILE A C 20
ATOM 15016 O O . ILE A 1 33 ? 9.882 9.059 3.786 1.00 51.03 33 ILE A O 20
ATOM 15032 N N . ASN A 1 34 ? 10.440 9.923 5.786 1.00 22.43 34 ASN A N 20
ATOM 15033 C CA . ASN A 1 34 ? 11.438 10.833 5.238 1.00 43.54 34 ASN A CA 20
ATOM 15034 C C . ASN A 1 34 ? 12.837 10.466 5.724 1.00 34.53 34 ASN A C 20
ATOM 15035 O O . ASN A 1 34 ? 13.757 11.282 5.678 1.00 63.30 34 ASN A O 20
ATOM 15046 N N . LYS A 1 35 ? 12.989 9.231 6.191 1.00 72.22 35 LYS A N 20
ATOM 15047 C CA . LYS A 1 35 ? 14.274 8.752 6.685 1.00 44.03 35 LYS A CA 20
ATOM 15048 C C . LYS A 1 35 ? 15.073 8.087 5.568 1.00 32.32 35 LYS A C 20
ATOM 15049 O O . LYS A 1 35 ? 16.192 8.500 5.262 1.00 73.41 35 LYS A O 20
ATOM 15068 N N . ILE A 1 36 ? 14.490 7.057 4.963 1.00 4.02 36 ILE A N 20
ATOM 15069 C CA . ILE A 1 36 ? 15.147 6.337 3.879 1.00 2.41 36 ILE A CA 20
ATOM 15070 C C . ILE A 1 36 ? 15.654 7.298 2.809 1.00 52.30 36 ILE A C 20
ATOM 15071 O O . ILE A 1 36 ? 16.672 7.044 2.164 1.00 13.53 36 ILE A O 20
ATOM 15087 N N . ILE A 1 37 ? 14.938 8.403 2.627 1.00 70.22 37 ILE A N 20
ATOM 15088 C CA . ILE A 1 37 ? 15.317 9.403 1.637 1.00 51.41 37 ILE A CA 20
ATOM 15089 C C . ILE A 1 37 ? 16.648 10.055 1.996 1.00 41.04 37 ILE A C 20
ATOM 15090 O O . ILE A 1 37 ? 17.607 9.995 1.226 1.00 4.24 37 ILE A O 20
ATOM 15106 N N . ASP A 1 38 ? 16.699 10.675 3.169 1.00 4.41 38 ASP A N 20
ATOM 15107 C CA . ASP A 1 38 ? 17.914 11.336 3.632 1.00 2.21 38 ASP A CA 20
ATOM 15108 C C . ASP A 1 38 ? 19.032 10.323 3.857 1.00 62.23 38 ASP A C 20
ATOM 15109 O O . ASP A 1 38 ? 20.214 10.660 3.779 1.00 15.14 38 ASP A O 20
ATOM 15118 N N . TRP A 1 39 ? 18.651 9.082 4.136 1.00 70.44 39 TRP A N 20
ATOM 15119 C CA . TRP A 1 39 ? 19.622 8.019 4.373 1.00 52.24 39 TRP A CA 20
ATOM 15120 C C . TRP A 1 39 ? 20.431 7.731 3.113 1.00 22.52 39 TRP A C 20
ATOM 15121 O O . TRP A 1 39 ? 21.662 7.750 3.138 1.00 42.42 39 TRP A O 20
ATOM 15142 N N . ILE A 1 40 ? 19.733 7.463 2.015 1.00 62.02 40 ILE A N 20
ATOM 15143 C CA . ILE A 1 40 ? 20.389 7.172 0.746 1.00 74.22 40 ILE A CA 20
ATOM 15144 C C . ILE A 1 40 ? 21.158 8.385 0.234 1.00 62.54 40 ILE A C 20
ATOM 15145 O O . ILE A 1 40 ? 22.303 8.268 -0.205 1.00 74.23 40 ILE A O 20
ATOM 15161 N N . LYS A 1 41 ? 20.523 9.550 0.294 1.00 41.11 41 LYS A N 20
ATOM 15162 C CA . LYS A 1 41 ? 21.148 10.787 -0.161 1.00 33.35 41 LYS A CA 20
ATOM 15163 C C . LYS A 1 41 ? 22.504 10.989 0.508 1.00 14.12 41 LYS A C 20
ATOM 15164 O O . LYS A 1 41 ? 23.433 11.524 -0.097 1.00 54.13 41 LYS A O 20
ATOM 15183 N N . LYS A 1 42 ? 22.611 10.557 1.760 1.00 22.10 42 LYS A N 20
ATOM 15184 C CA . LYS A 1 42 ? 23.854 10.688 2.511 1.00 62.30 42 LYS A CA 20
ATOM 15185 C C . LYS A 1 42 ? 24.698 9.423 2.391 1.00 61.23 42 LYS A C 20
ATOM 15186 O O . LYS A 1 42 ? 25.281 8.958 3.371 1.00 61.12 42 LYS A O 20
ATOM 15205 N N . HIS A 1 43 ? 24.760 8.871 1.183 1.00 64.10 43 HIS A N 20
ATOM 15206 C CA . HIS A 1 43 ? 25.535 7.660 0.935 1.00 45.43 43 HIS A CA 20
ATOM 15207 C C . HIS A 1 43 ? 26.095 7.655 -0.485 1.00 14.01 43 HIS A C 20
ATOM 15208 O O . HIS A 1 43 ? 27.281 7.399 -0.694 1.00 33.21 43 HIS A O 20
ATOM 15222 N N . ILE A 1 44 ? 25.233 7.938 -1.456 1.00 0.30 44 ILE A N 20
ATOM 15223 C CA . ILE A 1 44 ? 25.642 7.966 -2.855 1.00 14.11 44 ILE A CA 20
ATOM 15224 C C . ILE A 1 44 ? 26.518 9.179 -3.147 1.00 64.14 44 ILE A C 20
ATOM 15225 O O . ILE A 1 44 ? 27.370 9.143 -4.036 1.00 31.02 44 ILE A O 20
#

CATH classification: 1.10.8.860

Secondary structure (DSSP, 8-state):
--SHHHHTTT-HHHHSSSTTTHHHHHTT---TTTHHHHHHHH-

B-factor: mean 37.49, std 22.43, range [0.1, 75.45]

Organism: Enterococcus faecalis (NCBI:txid1351)

Radius of gyration: 9.01 Å; Cα contacts (8 Å, |Δi|>4): 21; ch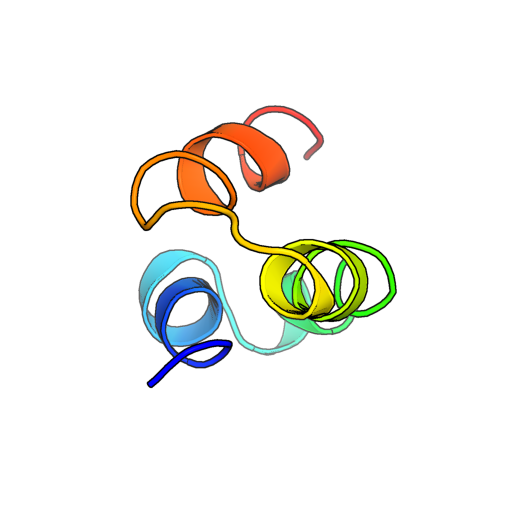ains: 1; bounding box: 21×16×22 Å

Foldseek 3Di:
DQLVVLPVLPHPVLSVVVVVPRVVVVVPPDDDCCVNVVSVVPD